Protein 6EK4 (pdb70)

Foldseek 3Di:
DDADDFFLLLQVQLLVLLVVLLVLFDLPPVVLNVLSVQLSVLSVVLNVLLVVLLVQLLVLLVVQVVDPLLVVVVVLVVVLDDDDDVVPRNVVSVVVNVVSLVVNCVSLVVSLVSLLVSLVSLVVSLCSNVVRDNVDCLVVVLVVLVVVLVVLVVLLVVLVVVLVVLVVLLVLLVLLVCLCVVVVQCVVDPFFGDALVVLVPDPDDPVVSCSNSVSNVSLQVSLCVQVVHPDDTDGPVSSVVSSVVSVVVSVVSVVVSVVSVVVNVSSVSSSVSSVSSVSSVVSSVSSSVSSVSSSVNSNCLSVVSVVCSPDDHPSVVVVVSSVVNSVVSVVVVVSVVPHDHD/DDDADDFFCLLQVLLLVLLVVLLVLFDLPDDVLNVLSVQLSVLSVVLNVLVVVLLVQLLVLLVVLPVVVVVLVVVLVSLVVSLVSLLVSLVVLVVSLVRNPVRDNCVPLVVSLVVLVVLLVVLVVVLVVLVVVLVVLVVLLVLLVLLVVVCVVVVQCVVPPWFGDDLVRLVPDPDDDVVSVVNSVSNVSLQVQLCVQVVNPDPTATPVSSVVSSVVSVVVSVVSVVVSVVSVVVSVVSVSSSVSSVSSVSSVVSSVSSSVNSNSSSVRSNVLSVCSVVQSVDDHDDCSNVCSSVVNSVVSVVVVVSVVPHDHD/DDADDFFLLLLVQLLVLLVVLLVLFDQPDPVLNVLSVQLSVLSVVLNVLLLVLLVQLLVLLVVLVVDPLLVVVVCLVVVPCPVSPVVNVVSLVVNVVSLVVSLVSLVVSLVSLVVSLVRNVVRDNPPCLVVSLVVLVVLLVVLVVVLVVLVVVLVVLVVLLVLLVLLVCVCVPVVQPVVPPFFGDDLVRLVVPPVVSVVNNVSNVSLQVVLCVQVPDPDDTDTPVSSVVSSVVSVVVSVVSVVVSVVSVVVSVVSVSSSVSSVSSVSSVVSSVSSSVSSVSSSVNSNVLSVVSVVCSVDDHPSVVNVVSSVVSSVVSVVVVVSVVPHDHD/DDADDFFLLLLVQLLVLLVVLLVQFDLPPVVLNVLSVQLNVLSVVLNVLLVVLLVVLLVLLVVPVPDPLLCVLVVLPVPNVVSVVVNVVSLVVVLVSLVVSLVSLLVSLVVLVVSLCSNVVRDNCPCLVVSLVVLVVLLVVLVVLLVVLVVVLVVLVVLLVLLVLLVVCCVVVVVCVVDPFFRDALVVLVPDPDDPVVSVVNSVSNCSLQVSLCVQVVHDPDTAGPVSSVVSSVVSVVSSVVSVVVSVVSVVVSVVSVSSSVSSVSSVSSVVSSVSNSVNSVSSSVNSNVLSVLSVVCSPDDHDSCSNVVSSVVSSVVSVVVVVSVVPHDHD

Radius of gyration: 46.67 Å; Cα contacts (8 Å, |Δi|>4): 1287; chains: 4; bounding box: 134×136×86 Å

InterPro domains:
  IPR047760 XaxAB toxin subunit B-like [NF033927] (118-343)

Sequence (1317 aa):
VVYPEINVKTLSQAVKNIWRLSHQQKSGIEIIQEKTLRISLYSRDLDEAARASVPQLQTVLRQLPPQDYFLTLTEIDTELEDPELDDETRNTLLEARSEHIRNLKKDVKGVIRSLRKEANLMASRIADVSNVVILERLESSLKEEQERKAEIQADIAQQEKNKAKLVVDRNKIIESQDVIRQYNLADMFKDYIPNISDLDKLDLANPKKELIKQAIKQGVEIAKKILGNISKGLKYIELADARAKLDERINQINKDCDDLKIQLKGVEQRIAGIEDVHQIDKERTTLLLQAAKLEQAWNIFAKQLQNTIDGKIDQQDLTKIIHKQLDFLDDLALQYHSMLLSTVVYPEINVKTLSQAVKNIWRLSHQQKSGIEIIQEKTLRISLYSRDLDEAARASVPQLQTVLRQLPARSEHIRNLKKDVKGVIRSLRKEANLMASRIADVSNVVILERLESSLKEEQERKAEIQADIAQQEKNKAKLVVDRNKIIESQDVIRQYNLADMFKDYIPNISDLDKLDLANPKKELIKQAIKQGVEIAKKILGNISKGLKYIELADARAKLDERINQINKDCDDLKIQLKGVEQRIAGIEDVHQIDKERTTLLLQAAKLEQAWNIFAKQLQNTIDGKIDQQDLTKIIHKQLDFLDDLALQYHSMLLSVVYPEINVKTLSQAVKNIWRLSHQQKSGIEIIQEKTLRISLYSRDLDEAARASVPQLQTVLRQLPPQDYFLTLTEIDTELENTLLEARSEHIRNLKKDVKGVIRSLRKEANLMASRIADVSNVVILERLESSLKEEQERKAEIQADIAQQEKNKAKLVVDRNKIIESQDVIRQYNLADMFKDYIPNISDLDKLNPKKELIKQAIKQGVEIAKKILGNISKGLKYIELADARAKLDERINQINKDCDDLKIQLKGVEQRIAGIEDVHQIDKERTTLLLQAAKLEQAWNIFAKQLQNTIDGKIDQQDLTKIIHKQLDFLDDLALQYHSMLLSVVYPEINVKTLSQAVKNIWRLSHQQKSGIEIIQEKTLRISLYSRDLDEAARASVPQLQTVLRQLPPQDYFLTLTEIDETRNTLLEARSEHIRNLKKDVKGVIRSLRKEANLMASRIADVSNVVILERLESSLKEEQERKAEIQADIAQQEKNKAKLVVDRNKIIESQDVIRQYNLADMFKDYIPNISDLDKLDLANPKKELIKQAIKQGVEIAKKILGNISKGLKYIELADARAKLDERINQINKDCDDLKIQLKGVEQRIAGIEDVHQIDKERTTLLLQAAKLEQAWNIFAKQLQNTIDGKIDQQDLTKIIHKQLDFLDDLALQYHSMLLS

Nearest PDB structures (foldseek):
  6ek4-assembly2_B  TM=1.003E+00  e=2.896E-42  Photorhabdus luminescens
  6ek4-assembly1_A  TM=9.783E-01  e=9.578E-38  Photorhabdus luminescens
  6ek4-assembly4_D  TM=9.928E-01  e=3.539E-37  Photorhabdus luminescens
  6gy7-assembly3_C  TM=8.590E-01  e=8.869E-23  Xenorhabdus nematophila ATCC 19061
  6gy7-assembly1_A  TM=9.211E-01  e=8.627E-22  Xenorhabdus nematophila ATCC 19061

Secondary structure (DSSP, 8-state):
-------HHHHHHHHHHHHHHHHH---S-SHHHHHHHHHHHHHHHHHHHHHHHHHHHHHHHHTSTTSTHHHHHHHHHHHSSSS--TTTTHHHHHHHHHHHHHHHHHHHHHHHHHHHHHHHHHHHHHHHHHT----TTHHHHHHHHHHHHHHHHHHHHHHHHHHHHHHHHHHHHHHHHHHHHHTTHHHHS-SBPPPTTGGGGSS--HHHHHHHHHHHHHHHHHHHHHTT-SSSPPBHHHHHHHHHHHHHHHHHHHHHHHHHHHHHHHHHHHHHHHHHHHHHHHHHHHHHHHHHHHHHHHHHHHHHHHHHHHSS--HHHHHHHHHHHHHHHHHHHHHHHT----/--------HHHHHHHHHHHHHHHHH---S-HHHHHHHHHHHHHHHHHHHHHHHHHHHHHHHHTT---HHHHHHHHHHHHHHHHHHHHHHHHHHHHHHHHHHS---STTTHHHHHHHHHHHHHHHHHHHHHHHHHHHHHHHHHHHHHHHHHHHHTTHHHHS-SBPP-HHHHHSSSS-HHHHHHHHHHHHHHHHHHHHHHT--SSS-BHHHHHHHHHHHHHHHHHHHHHHHHHHHHHHHHHHHHHHHHHHHHHHHHHHHHHHHHHHHHHHHHHHHHHHHHHHHS---SSHHHHHHHHHHHHHHHHHHHHHS----/-------HHHHHHHHHHHHHHHHH---S-HHHHHHHHHHHHHHHHHHHHHHHHHHHHHHHHTSSTTSTHHHHHHHHHHS---HHHHHHHHHHHHHHHHHHHHHHHHHHHHHHHHHHHHHHHS----TTTHHHHHHHHHHHHHHHHHHHHHHHHHHHHHHHHHHHHHHHHHHHHTTHHHHS-SBPPPTTGGG---HHHHHHHHHHHHHHHHHHHHHT-SSSPPBHHHHHHHHHHHHHHHHHHHHHHHHHHHHHHHHHHHHHHHHHHHHHHHHHHHHHHHHHHHHHHHHHHHHHHHHHHHSS--HHHHHHHHHHHHHHHHHHHHHHHT----/-------HHHHHHHHHHHHHHHHH---S-SHHHHHHHHHHHHHHHHHHHHHHHHHHHHHHHTTSTTSGGGTTTTTT----THHHHHHHHHHHHHHHHHHHHHHHHHHHHHHHHHHHHHHHT----TTTHHHHHHHHHHHHHHHHHHHHHHHHHHHHHHHHHHHHHHHHHHHHTTHHHHS-SBPPPHHHHHTSSS-HHHHHHHHHHHHHHHHHHHHHHT--SS--BHHHHHHHHHHHHHHHHHHHHHHHHHHHHHHHHHHHHHHHHHHHHHHHHHHHHHHHHHHHHHHHHHHHHHHHHHHHSPPPHHHHHHHHHHHHHHHHHHHHHHHT----

Structure (mmCIF, N/CA/C/O backbone):
data_6EK4
#
_entry.id   6EK4
#
_cell.length_a   104.590
_cell.length_b   70.180
_cell.length_c   136.890
_cell.angle_alpha   90.00
_cell.angle_beta   108.41
_cell.angle_gamma   90.00
#
_symmetry.space_group_name_H-M   'P 1 21 1'
#
loop_
_entity.id
_entity.type
_entity.pdbx_description
1 polymer PaxB
2 non-polymer 'SODIUM ION'
3 water water
#
loop_
_atom_site.group_PDB
_atom_site.id
_atom_site.type_symbol
_atom_site.label_atom_id
_atom_site.label_alt_id
_atom_site.label_comp_id
_atom_site.label_asym_id
_atom_site.label_entity_id
_atom_site.label_seq_id
_atom_site.pdbx_PDB_ins_code
_atom_site.Cartn_x
_atom_site.Cartn_y
_atom_site.Cartn_z
_atom_site.occupancy
_atom_site.B_iso_or_equiv
_atom_site.auth_seq_id
_atom_site.auth_comp_id
_atom_site.auth_asym_id
_atom_site.auth_atom_id
_atom_site.pdbx_PDB_model_num
ATOM 1 N N . VAL A 1 12 ? 3.396 -61.082 -8.662 1.00 99.36 12 VAL A N 1
ATOM 2 C CA . VAL A 1 12 ? 3.287 -59.832 -9.475 1.00 97.46 12 VAL A CA 1
ATOM 3 C C . VAL A 1 12 ? 2.282 -60.017 -10.611 1.00 96.30 12 VAL A C 1
ATOM 4 O O . VAL A 1 12 ? 2.266 -61.059 -11.269 1.00 96.95 12 VAL A O 1
ATOM 8 N N . VAL A 1 13 ? 1.451 -59.001 -10.834 1.00 94.29 13 VAL A N 1
ATOM 9 C CA . VAL A 1 13 ? 0.472 -59.015 -11.922 1.00 93.03 13 VAL A CA 1
ATOM 10 C C . VAL A 1 13 ? 0.589 -57.730 -12.742 1.00 90.20 13 VAL A C 1
ATOM 11 O O . VAL A 1 13 ? 0.728 -56.641 -12.183 1.00 88.93 13 VAL A O 1
ATOM 15 N N . TYR A 1 14 ? 0.548 -57.869 -14.067 1.00 88.65 14 TYR A N 1
ATOM 16 C CA . TYR A 1 14 ? 0.619 -56.721 -14.967 1.00 86.50 14 TYR A CA 1
ATOM 17 C C . TYR A 1 14 ? -0.774 -56.117 -15.160 1.00 86.80 14 TYR A C 1
ATOM 18 O O . TYR A 1 14 ? -1.766 -56.847 -15.151 1.00 88.34 14 TYR A O 1
ATOM 27 N N . PRO A 1 15 ? -0.857 -54.783 -15.335 1.00 85.59 15 PRO A N 1
ATOM 28 C CA . PRO A 1 15 ? -2.158 -54.154 -15.591 1.00 85.43 15 PRO A CA 1
ATOM 29 C C . PRO A 1 15 ? -2.740 -54.510 -16.960 1.00 85.11 15 PRO A C 1
ATOM 30 O O . PRO A 1 15 ? -1.992 -54.655 -17.926 1.00 84.26 15 PRO A O 1
ATOM 34 N N . GLU A 1 16 ? -4.063 -54.648 -17.034 1.00 85.87 16 GLU A N 1
ATOM 35 C CA . GLU A 1 16 ? -4.750 -54.831 -18.312 1.00 85.68 16 GLU A CA 1
ATOM 36 C C . GLU A 1 16 ? -5.004 -53.453 -18.915 1.00 82.16 16 GLU A C 1
ATOM 37 O O . GLU A 1 16 ? -5.744 -52.650 -18.345 1.00 82.15 16 GLU A O 1
ATOM 43 N N . ILE A 1 17 ? -4.381 -53.185 -20.060 1.00 79.13 17 ILE A N 1
ATOM 44 C CA . ILE A 1 17 ? -4.444 -51.872 -20.698 1.00 76.59 17 ILE A CA 1
ATOM 45 C C . ILE A 1 17 ? -5.134 -51.974 -22.056 1.00 75.78 17 ILE A C 1
ATOM 46 O O . ILE A 1 17 ? -4.798 -52.835 -22.869 1.00 75.45 17 ILE A O 1
ATOM 51 N N . ASN A 1 18 ? -6.104 -51.091 -22.283 1.00 75.01 18 ASN A N 1
ATOM 52 C CA . ASN A 1 18 ? -6.775 -50.969 -23.572 1.00 74.97 18 ASN A CA 1
ATOM 53 C C . ASN A 1 18 ? -6.319 -49.677 -24.251 1.00 73.71 18 ASN A C 1
ATOM 54 O O . ASN A 1 18 ? -6.781 -48.588 -23.907 1.00 73.26 18 ASN A O 1
ATOM 59 N N . VAL A 1 19 ? -5.401 -49.804 -25.206 1.00 73.55 19 VAL A N 1
ATOM 60 C CA . VAL A 1 19 ? -4.862 -48.641 -25.921 1.00 72.87 19 VAL A CA 1
ATOM 61 C C . VAL A 1 19 ? -5.850 -48.032 -26.924 1.00 73.26 19 VAL A C 1
ATOM 62 O O . VAL A 1 19 ? -5.672 -46.890 -27.351 1.00 72.46 19 VAL A O 1
ATOM 66 N N . LYS A 1 20 ? -6.878 -48.794 -27.301 1.00 74.79 20 LYS A N 1
ATOM 67 C CA . LYS A 1 20 ? -7.957 -48.274 -28.147 1.00 75.41 20 LYS A CA 1
ATOM 68 C C . LYS A 1 20 ? -8.788 -47.255 -27.372 1.00 74.78 20 LYS A C 1
ATOM 69 O O . LYS A 1 20 ? -9.098 -46.181 -27.885 1.00 74.69 20 LYS A O 1
ATOM 75 N N . THR A 1 21 ? -9.143 -47.601 -26.137 1.00 74.75 21 THR A N 1
ATOM 76 C CA . THR A 1 21 ? -9.846 -46.683 -25.242 1.00 74.50 21 THR A CA 1
ATOM 77 C C . THR A 1 21 ? -9.014 -45.423 -24.980 1.00 74.16 21 THR A C 1
ATOM 78 O O . THR A 1 21 ? -9.563 -44.326 -24.843 1.00 74.69 21 THR A O 1
ATOM 82 N N . LEU A 1 22 ? -7.694 -45.591 -24.920 1.00 73.96 22 LEU A N 1
ATOM 83 C CA . LEU A 1 22 ? -6.766 -44.476 -24.734 1.00 73.04 22 LEU A CA 1
ATOM 84 C C . LEU A 1 22 ? -6.756 -43.577 -25.970 1.00 72.55 22 LEU A C 1
ATOM 85 O O . LEU A 1 22 ? -6.943 -42.367 -25.861 1.00 72.37 22 LEU A O 1
ATOM 90 N N . SER A 1 23 ? -6.544 -44.181 -27.138 1.00 72.55 23 SER A N 1
ATOM 91 C CA . SER A 1 23 ? -6.416 -43.432 -28.392 1.00 72.53 23 SER A CA 1
ATOM 92 C C . SER A 1 23 ? -7.737 -42.830 -28.875 1.00 72.01 23 SER A C 1
ATOM 93 O O . SER A 1 23 ? -7.748 -41.738 -29.446 1.00 71.62 23 SER A O 1
ATOM 96 N N . GLN A 1 24 ? -8.840 -43.544 -28.657 1.00 71.91 24 GLN A N 1
ATOM 97 C CA . GLN A 1 24 ? -10.165 -43.051 -29.032 1.00 71.83 24 GLN A CA 1
ATOM 98 C C . GLN A 1 24 ? -10.551 -41.831 -28.195 1.00 70.82 24 GLN A C 1
ATOM 99 O O . GLN A 1 24 ? -11.195 -40.911 -28.696 1.00 70.88 24 GLN A O 1
ATOM 105 N N . ALA A 1 25 ? -10.158 -41.833 -26.923 1.00 69.90 25 ALA A N 1
ATOM 106 C CA . ALA A 1 25 ? -10.407 -40.697 -26.037 1.00 69.51 25 ALA A CA 1
ATOM 107 C C . ALA A 1 25 ? -9.629 -39.461 -26.486 1.00 69.70 25 ALA A C 1
ATOM 108 O O . ALA A 1 25 ? -10.141 -38.344 -26.417 1.00 70.34 25 ALA A O 1
ATOM 110 N N . VAL A 1 26 ? -8.396 -39.671 -26.945 1.00 69.66 26 VAL A N 1
ATOM 111 C CA . VAL A 1 26 ? -7.573 -38.593 -27.499 1.00 69.52 26 VAL A CA 1
ATOM 112 C C . VAL A 1 26 ? -8.202 -38.057 -28.789 1.00 69.86 26 VAL A C 1
ATOM 113 O O . VAL A 1 26 ? -8.210 -36.847 -29.026 1.00 70.60 26 VAL A O 1
ATOM 117 N N . LYS A 1 27 ? -8.725 -38.964 -29.612 1.00 70.15 27 LYS A N 1
ATOM 118 C CA . LYS A 1 27 ? -9.434 -38.603 -30.843 1.00 70.59 27 LYS A CA 1
ATOM 119 C C . LYS A 1 27 ? -10.693 -37.781 -30.538 1.00 69.46 27 LYS A C 1
ATOM 120 O O . LYS A 1 27 ? -10.989 -36.808 -31.232 1.00 68.11 27 LYS A O 1
ATOM 126 N N . ASN A 1 28 ? -11.420 -38.177 -29.496 1.00 68.97 28 ASN A N 1
ATOM 127 C CA . ASN A 1 28 ? -12.645 -37.482 -29.092 1.00 68.59 28 ASN A CA 1
ATOM 128 C C . ASN A 1 28 ? -12.382 -36.095 -28.510 1.00 67.67 28 ASN A C 1
ATOM 129 O O . ASN A 1 28 ? -13.195 -35.186 -28.683 1.00 67.77 28 ASN A O 1
ATOM 134 N N . ILE A 1 29 ? -11.257 -35.939 -27.814 1.00 66.67 29 ILE A N 1
ATOM 135 C CA . ILE A 1 29 ? -10.873 -34.641 -27.258 1.00 65.80 29 ILE A CA 1
ATOM 136 C C . ILE A 1 29 ? -10.553 -33.653 -28.381 1.00 65.64 29 ILE A C 1
ATOM 137 O O . ILE A 1 29 ? -10.940 -32.487 -28.310 1.00 65.27 29 ILE A O 1
ATOM 142 N N . TRP A 1 30 ? -9.857 -34.124 -29.415 1.00 65.65 30 TRP A N 1
ATOM 143 C CA . TRP A 1 30 ? -9.561 -33.297 -30.587 1.00 65.45 30 TRP A CA 1
ATOM 144 C C . TRP A 1 30 ? -10.844 -32.816 -31.261 1.00 65.01 30 TRP A C 1
ATOM 145 O O . TRP A 1 30 ? -10.998 -31.628 -31.543 1.00 64.60 30 TRP A O 1
ATOM 156 N N . ARG A 1 31 ? -11.755 -33.750 -31.517 1.00 65.34 31 ARG A N 1
ATOM 157 C CA . ARG A 1 31 ? -13.027 -33.443 -32.169 1.00 66.43 31 ARG A CA 1
ATOM 158 C C . ARG A 1 31 ? -13.853 -32.451 -31.351 1.00 66.34 31 ARG A C 1
ATOM 159 O O . ARG A 1 31 ? -14.388 -31.485 -31.897 1.00 66.52 31 ARG A O 1
ATOM 167 N N . LEU A 1 32 ? -13.948 -32.696 -30.047 1.00 66.36 32 LEU A N 1
ATOM 168 C CA . LEU A 1 32 ? -14.726 -31.841 -29.150 1.00 66.81 32 LEU A CA 1
ATOM 169 C C . LEU A 1 32 ? -14.094 -30.467 -28.944 1.00 67.53 32 LEU A C 1
ATOM 170 O O . LEU A 1 32 ? -14.804 -29.470 -28.859 1.00 68.26 32 LEU A O 1
ATOM 175 N N . SER A 1 33 ? -12.766 -30.413 -28.872 1.00 69.10 33 SER A N 1
ATOM 176 C CA . SER A 1 33 ? -12.060 -29.151 -28.631 1.00 70.38 33 SER A CA 1
ATOM 177 C C . SER A 1 33 ? -12.153 -28.166 -29.798 1.00 72.11 33 SER A C 1
ATOM 178 O O . SER A 1 33 ? -11.878 -26.980 -29.620 1.00 73.87 33 SER A O 1
ATOM 181 N N . HIS A 1 34 ? -12.531 -28.651 -30.980 1.00 73.67 34 HIS A N 1
ATOM 182 C CA . HIS A 1 34 ? -12.632 -27.806 -32.174 1.00 75.67 34 HIS A CA 1
ATOM 183 C C . HIS A 1 34 ? -14.067 -27.420 -32.553 1.00 78.37 34 HIS A C 1
ATOM 184 O O . HIS A 1 34 ? -14.275 -26.389 -33.194 1.00 80.02 34 HIS A O 1
ATOM 191 N N . GLN A 1 35 ? -15.046 -28.238 -32.168 1.00 81.38 35 GLN A N 1
ATOM 192 C CA . GLN A 1 35 ? -16.457 -27.939 -32.446 1.00 84.92 35 GLN A CA 1
ATOM 193 C C . GLN A 1 35 ? -17.127 -27.178 -31.298 1.00 87.18 35 GLN A C 1
ATOM 194 O O . GLN A 1 35 ? -18.092 -26.444 -31.521 1.00 87.70 35 GLN A O 1
ATOM 200 N N . GLN A 1 36 ? -16.620 -27.367 -30.080 1.00 89.59 36 GLN A N 1
ATOM 201 C CA . GLN A 1 36 ? -17.115 -26.660 -28.893 1.00 91.73 36 GLN A CA 1
ATOM 202 C C . GLN A 1 36 ? -17.080 -25.142 -29.086 1.00 94.11 36 GLN A C 1
ATOM 203 O O . GLN A 1 36 ? -16.052 -24.581 -29.477 1.00 94.30 36 GLN A O 1
ATOM 209 N N . LYS A 1 37 ? -18.212 -24.492 -28.815 1.00 95.98 37 LYS A N 1
ATOM 210 C CA . LYS A 1 37 ? -18.336 -23.040 -28.941 1.00 97.74 37 LYS A CA 1
ATOM 211 C C . LYS A 1 37 ? -19.096 -22.452 -27.749 1.00 97.79 37 LYS A C 1
ATOM 212 O O . LYS A 1 37 ? -20.214 -21.951 -27.890 1.00 97.90 37 LYS A O 1
ATOM 218 N N . SER A 1 38 ? -18.472 -22.530 -26.574 1.00 98.07 38 SER A N 1
ATOM 219 C CA . SER A 1 38 ? -19.013 -21.929 -25.352 1.00 98.26 38 SER A CA 1
ATOM 220 C C . SER A 1 38 ? -18.773 -20.416 -25.318 1.00 98.84 38 SER A C 1
ATOM 221 O O . SER A 1 38 ? -19.494 -19.685 -24.638 1.00 98.61 38 SER A O 1
ATOM 224 N N . GLY A 1 39 ? -17.751 -19.959 -26.040 1.00 98.84 39 GLY A N 1
ATOM 225 C CA . GLY A 1 39 ? -17.470 -18.531 -26.182 1.00 99.74 39 GLY A CA 1
ATOM 226 C C . GLY A 1 39 ? -16.822 -17.891 -24.967 1.00 100.40 39 GLY A C 1
ATOM 227 O O . GLY A 1 39 ? -16.977 -16.689 -24.742 1.00 102.26 39 GLY A O 1
ATOM 228 N N . ILE A 1 40 ? -16.093 -18.688 -24.189 1.00 99.41 40 ILE A N 1
ATOM 229 C CA . ILE A 1 40 ? -15.383 -18.190 -23.008 1.00 99.70 40 ILE A CA 1
ATOM 230 C C . ILE A 1 40 ? -13.950 -17.778 -23.374 1.00 99.32 40 ILE A C 1
ATOM 231 O O . ILE A 1 40 ? -13.381 -16.889 -22.741 1.00 101.43 40 ILE A O 1
ATOM 236 N N . GLU A 1 41 ? -13.382 -18.437 -24.388 1.00 96.62 41 GLU A N 1
ATOM 237 C CA . GLU A 1 41 ? -12.095 -18.063 -25.008 1.00 95.97 41 GLU A CA 1
ATOM 238 C C . GLU A 1 41 ? -10.876 -18.639 -24.282 1.00 93.78 41 GLU A C 1
ATOM 239 O O . GLU A 1 41 ? -10.060 -19.329 -24.899 1.00 92.77 41 GLU A O 1
ATOM 245 N N . ILE A 1 42 ? -10.737 -18.345 -22.991 1.00 91.84 42 ILE A N 1
ATOM 246 C CA . ILE A 1 42 ? -9.678 -18.959 -22.182 1.00 89.83 42 ILE A CA 1
ATOM 247 C C . ILE A 1 42 ? -9.916 -20.467 -22.065 1.00 87.22 42 ILE A C 1
ATOM 248 O O . ILE A 1 42 ? -8.966 -21.249 -22.069 1.00 86.59 42 ILE A O 1
ATOM 253 N N . ILE A 1 43 ? -11.185 -20.863 -21.975 1.00 84.97 43 ILE A N 1
ATOM 254 C CA . ILE A 1 43 ? -11.564 -22.275 -21.996 1.00 83.17 43 ILE A CA 1
ATOM 255 C C . ILE A 1 43 ? -11.262 -22.868 -23.371 1.00 81.14 43 ILE A C 1
ATOM 256 O O . ILE A 1 43 ? -10.775 -23.994 -23.475 1.00 80.81 43 ILE A O 1
ATOM 261 N N . GLN A 1 44 ? -11.552 -22.099 -24.419 1.00 79.90 44 GLN A N 1
ATOM 262 C CA . GLN A 1 44 ? -11.270 -22.515 -25.793 1.00 78.00 44 GLN A CA 1
ATOM 263 C C . GLN A 1 44 ? -9.778 -22.779 -26.002 1.00 75.64 44 GLN A C 1
ATOM 264 O O . GLN A 1 44 ? -9.405 -23.723 -26.693 1.00 74.12 44 GLN A O 1
ATOM 270 N N . GLU A 1 45 ? -8.935 -21.943 -25.400 1.00 74.55 45 GLU A N 1
ATOM 271 C CA . GLU A 1 45 ? -7.486 -22.110 -25.488 1.00 73.64 45 GLU A CA 1
ATOM 272 C C . GLU A 1 45 ? -7.009 -23.289 -24.640 1.00 72.96 45 GLU A C 1
ATOM 273 O O . GLU A 1 45 ? -6.175 -24.077 -25.085 1.00 72.87 45 GLU A O 1
ATOM 279 N N . LYS A 1 46 ? -7.534 -23.401 -23.422 1.00 72.14 46 LYS A N 1
ATOM 280 C CA . LYS A 1 46 ? -7.158 -24.489 -22.515 1.00 70.93 46 LYS A CA 1
ATOM 281 C C . LYS A 1 46 ? -7.539 -25.863 -23.068 1.00 69.39 46 LYS A C 1
ATOM 282 O O . LYS A 1 46 ? -6.798 -26.828 -22.890 1.00 69.75 46 LYS A O 1
ATOM 288 N N . THR A 1 47 ? -8.691 -25.951 -23.730 1.00 67.85 47 THR A N 1
ATOM 289 C CA . THR A 1 47 ? -9.124 -27.205 -24.350 1.00 66.49 47 THR A CA 1
ATOM 290 C C . THR A 1 47 ? -8.196 -27.612 -25.494 1.00 66.15 47 THR A C 1
ATOM 291 O O . THR A 1 47 ? -7.951 -28.800 -25.706 1.00 65.98 47 THR A O 1
ATOM 295 N N . LEU A 1 48 ? -7.681 -26.625 -26.224 1.00 66.38 48 LEU A N 1
ATOM 296 C CA . LEU A 1 48 ? -6.700 -26.882 -27.279 1.00 66.44 48 LEU A CA 1
ATOM 297 C C . LEU A 1 48 ? -5.361 -27.352 -26.702 1.00 66.56 48 LEU A C 1
ATOM 298 O O . LEU A 1 48 ? -4.657 -28.133 -27.339 1.00 66.64 48 LEU A O 1
ATOM 303 N N . ARG A 1 49 ? -5.014 -26.878 -25.505 1.00 66.53 49 ARG A N 1
ATOM 304 C CA . ARG A 1 49 ? -3.820 -27.360 -24.806 1.00 66.54 49 ARG A CA 1
ATOM 305 C C . ARG A 1 49 ? -3.972 -28.827 -24.417 1.00 65.15 49 ARG A C 1
ATOM 306 O O . ARG A 1 49 ? -3.023 -29.604 -24.528 1.00 63.98 49 ARG A O 1
ATOM 314 N N . ILE A 1 50 ? -5.166 -29.195 -23.957 1.00 64.67 50 ILE A N 1
ATOM 315 C CA . ILE A 1 50 ? -5.445 -30.568 -23.534 1.00 64.44 50 ILE A CA 1
ATOM 316 C C . ILE A 1 50 ? -5.391 -31.525 -24.725 1.00 63.93 50 ILE A C 1
ATOM 317 O O . ILE A 1 50 ? -4.816 -32.607 -24.620 1.00 63.47 50 ILE A O 1
ATOM 322 N N . SER A 1 51 ? -5.974 -31.123 -25.853 1.00 64.22 51 SER A N 1
ATOM 323 C CA . SER A 1 51 ? -5.951 -31.951 -27.064 1.00 64.52 51 SER A CA 1
ATOM 324 C C . SER A 1 51 ? -4.533 -32.109 -27.617 1.00 64.56 51 SER A C 1
ATOM 325 O O . SER A 1 51 ? -4.172 -33.180 -28.103 1.00 64.37 51 SER A O 1
ATOM 328 N N . LEU A 1 52 ? -3.741 -31.041 -27.532 1.00 64.88 52 LEU A N 1
ATOM 329 C CA . LEU A 1 52 ? -2.367 -31.045 -28.037 1.00 65.36 52 LEU A CA 1
ATOM 330 C C . LEU A 1 52 ? -1.470 -31.962 -27.201 1.00 64.81 52 LEU A C 1
ATOM 331 O O . LEU A 1 52 ? -0.715 -32.769 -27.747 1.00 63.93 52 LEU A O 1
ATOM 336 N N . TYR A 1 53 ? -1.558 -31.830 -25.879 1.00 64.56 53 TYR A N 1
ATOM 337 C CA . TYR A 1 53 ? -0.817 -32.700 -24.963 1.00 64.14 53 TYR A CA 1
ATOM 338 C C . TYR A 1 53 ? -1.373 -34.129 -24.952 1.00 63.90 53 TYR A C 1
ATOM 339 O O . TYR A 1 53 ? -0.625 -35.082 -24.733 1.00 63.78 53 TYR A O 1
ATOM 348 N N . SER A 1 54 ? -2.679 -34.276 -25.175 1.00 64.14 54 SER A N 1
ATOM 349 C CA . SER A 1 54 ? -3.298 -35.603 -25.297 1.00 64.17 54 SER A CA 1
ATOM 350 C C . SER A 1 54 ? -2.713 -36.377 -26.472 1.00 63.94 54 SER A C 1
ATOM 351 O O . SER A 1 54 ? -2.435 -37.570 -26.362 1.00 63.69 54 SER A O 1
ATOM 354 N N . ARG A 1 55 ? -2.532 -35.687 -27.593 1.00 64.82 55 ARG A N 1
ATOM 355 C CA . ARG A 1 55 ? -1.944 -36.284 -28.785 1.00 66.09 55 ARG A CA 1
ATOM 356 C C . ARG A 1 55 ? -0.468 -36.622 -28.564 1.00 65.70 55 ARG A C 1
ATOM 357 O O . ARG A 1 55 ? 0.014 -37.640 -29.058 1.00 65.38 55 ARG A O 1
ATOM 365 N N . ASP A 1 56 ? 0.239 -35.770 -27.822 1.00 65.30 56 ASP A N 1
ATOM 366 C CA . ASP A 1 56 ? 1.629 -36.041 -27.443 1.00 65.40 56 ASP A CA 1
ATOM 367 C C . ASP A 1 56 ? 1.740 -37.279 -26.554 1.00 65.19 56 ASP A C 1
ATOM 368 O O . ASP A 1 56 ? 2.681 -38.062 -26.690 1.00 66.04 56 ASP A O 1
ATOM 373 N N . LEU A 1 57 ? 0.789 -37.439 -25.635 1.00 64.82 57 LEU A N 1
ATOM 374 C CA . LEU A 1 57 ? 0.743 -38.613 -24.760 1.00 64.29 57 LEU A CA 1
ATOM 375 C C . LEU A 1 57 ? 0.490 -39.874 -25.582 1.00 64.05 57 LEU A C 1
ATOM 376 O O . LEU A 1 57 ? 1.128 -40.904 -25.362 1.00 63.90 57 LEU A O 1
ATOM 381 N N . ASP A 1 58 ? -0.441 -39.779 -26.528 1.00 63.88 58 ASP A N 1
ATOM 382 C CA . ASP A 1 58 ? -0.755 -40.887 -27.430 1.00 64.06 58 ASP A CA 1
ATOM 383 C C . ASP A 1 58 ? 0.463 -41.286 -28.265 1.00 63.75 58 ASP A C 1
ATOM 384 O O . ASP A 1 58 ? 0.718 -42.474 -28.464 1.00 63.08 58 ASP A O 1
ATOM 389 N N . GLU A 1 59 ? 1.202 -40.288 -28.747 1.00 64.11 59 GLU A N 1
ATOM 390 C CA . GLU A 1 59 ? 2.441 -40.513 -29.501 1.00 64.92 59 GLU A CA 1
ATOM 391 C C . GLU A 1 59 ? 3.478 -41.257 -28.662 1.00 64.32 59 GLU A C 1
ATOM 392 O O . GLU A 1 59 ? 4.145 -42.167 -29.154 1.00 63.70 59 GLU A O 1
ATOM 398 N N . ALA A 1 60 ? 3.607 -40.858 -27.399 1.00 63.80 60 ALA A N 1
ATOM 399 C CA . ALA A 1 60 ? 4.540 -41.495 -26.473 1.00 63.59 60 ALA A CA 1
ATOM 400 C C . ALA A 1 60 ? 4.148 -42.945 -26.203 1.00 63.89 60 ALA A C 1
ATOM 401 O O . ALA A 1 60 ? 5.008 -43.826 -26.142 1.00 64.59 60 ALA A O 1
ATOM 403 N N . ALA A 1 61 ? 2.848 -43.185 -26.046 1.00 63.89 61 ALA A N 1
ATOM 404 C CA . ALA A 1 61 ? 2.329 -44.532 -25.813 1.00 63.78 61 ALA A CA 1
ATOM 405 C C . ALA A 1 61 ? 2.579 -45.449 -27.012 1.00 64.22 61 ALA A C 1
ATOM 406 O O . ALA A 1 61 ? 2.985 -46.599 -26.840 1.00 64.13 61 ALA A O 1
ATOM 408 N N . ARG A 1 62 ? 2.339 -44.933 -28.217 1.00 64.51 62 ARG A N 1
ATOM 409 C CA . ARG A 1 62 ? 2.550 -45.702 -29.450 1.00 65.41 62 ARG A CA 1
ATOM 410 C C . ARG A 1 62 ? 4.023 -46.038 -29.698 1.00 65.31 62 ARG A C 1
ATOM 411 O O . ARG A 1 62 ? 4.335 -47.117 -30.197 1.00 65.42 62 ARG A O 1
ATOM 419 N N . ALA A 1 63 ? 4.914 -45.111 -29.356 1.00 64.79 63 ALA A N 1
ATOM 420 C CA . ALA A 1 63 ? 6.348 -45.278 -29.597 1.00 64.82 63 ALA A CA 1
ATOM 421 C C . ALA A 1 63 ? 7.016 -46.166 -28.552 1.00 65.15 63 ALA A C 1
ATOM 422 O O . ALA A 1 63 ? 8.019 -46.819 -28.843 1.00 65.16 63 ALA A O 1
ATOM 424 N N . SER A 1 64 ? 6.465 -46.184 -27.340 1.00 65.44 64 SER A N 1
ATOM 425 C CA . SER A 1 64 ? 7.038 -46.959 -26.239 1.00 65.22 64 SER A CA 1
ATOM 426 C C . SER A 1 64 ? 7.048 -48.461 -26.517 1.00 65.60 64 SER A C 1
ATOM 427 O O . SER A 1 64 ? 7.991 -49.155 -26.141 1.00 66.24 64 SER A O 1
ATOM 430 N N . VAL A 1 65 ? 6.001 -48.954 -27.175 1.00 66.03 65 VAL A N 1
ATOM 431 C CA . VAL A 1 65 ? 5.848 -50.392 -27.421 1.00 66.74 65 VAL A CA 1
ATOM 432 C C . VAL A 1 65 ? 6.969 -50.965 -28.310 1.00 66.87 65 VAL A C 1
ATOM 433 O O . VAL A 1 65 ? 7.661 -51.891 -27.888 1.00 66.29 65 VAL A O 1
ATOM 437 N N . PRO A 1 66 ? 7.161 -50.417 -29.529 1.00 67.29 66 PRO A N 1
ATOM 438 C CA . PRO A 1 66 ? 8.255 -50.908 -30.376 1.00 68.10 66 PRO A CA 1
ATOM 439 C C . PRO A 1 66 ? 9.651 -50.545 -29.863 1.00 68.34 66 PRO A C 1
ATOM 440 O O . PRO A 1 66 ? 10.625 -51.203 -30.231 1.00 68.79 66 PRO A O 1
ATOM 444 N N . GLN A 1 67 ? 9.744 -49.508 -29.033 1.00 68.70 67 GLN A N 1
ATOM 445 C CA . GLN A 1 67 ? 11.012 -49.119 -28.415 1.00 69.79 67 GLN A CA 1
ATOM 446 C C . GLN A 1 67 ? 11.451 -50.155 -27.382 1.00 70.35 67 GLN A C 1
ATOM 447 O O . GLN A 1 67 ? 12.587 -50.629 -27.415 1.00 70.56 67 GLN A O 1
ATOM 453 N N . LEU A 1 68 ? 10.545 -50.495 -26.467 1.00 70.81 68 LEU A N 1
ATOM 454 C CA . LEU A 1 68 ? 10.835 -51.469 -25.413 1.00 71.12 68 LEU A CA 1
ATOM 455 C C . LEU A 1 68 ? 10.962 -52.894 -25.954 1.00 72.61 68 LEU A C 1
ATOM 456 O O . LEU A 1 68 ? 11.718 -53.697 -25.406 1.00 73.24 68 LEU A O 1
ATOM 461 N N . GLN A 1 69 ? 10.224 -53.207 -27.018 1.00 73.65 69 GLN A N 1
ATOM 462 C CA . GLN A 1 69 ? 10.365 -54.500 -27.688 1.00 75.23 69 GLN A CA 1
ATOM 463 C C . GLN A 1 69 ? 11.783 -54.673 -28.224 1.00 75.99 69 GLN A C 1
ATOM 464 O O . GLN A 1 69 ? 12.406 -55.708 -28.006 1.00 76.72 69 GLN A O 1
ATOM 470 N N . THR A 1 70 ? 12.290 -53.650 -28.909 1.00 76.39 70 THR A N 1
ATOM 471 C CA . THR A 1 70 ? 13.657 -53.668 -29.433 1.00 77.32 70 THR A CA 1
ATOM 472 C C . THR A 1 70 ? 14.685 -53.913 -28.328 1.00 77.21 70 THR A C 1
ATOM 473 O O . THR A 1 70 ? 15.595 -54.722 -28.494 1.00 77.29 70 THR A O 1
ATOM 477 N N . VAL A 1 71 ? 14.525 -53.219 -27.204 1.00 77.31 71 VAL A N 1
ATOM 478 C CA . VAL A 1 71 ? 15.467 -53.314 -26.086 1.00 77.81 71 VAL A CA 1
ATOM 479 C C . VAL A 1 71 ? 15.449 -54.706 -25.443 1.00 78.89 71 VAL A C 1
ATOM 480 O O . VAL A 1 71 ? 16.504 -55.308 -25.232 1.00 79.74 71 VAL A O 1
ATOM 484 N N . LEU A 1 72 ? 14.255 -55.210 -25.138 1.00 80.00 72 LEU A N 1
ATOM 485 C CA . LEU A 1 72 ? 14.107 -56.526 -24.502 1.00 81.34 72 LEU A CA 1
ATOM 486 C C . LEU A 1 72 ? 14.519 -57.686 -25.411 1.00 82.90 72 LEU A C 1
ATOM 487 O O . LEU A 1 72 ? 14.986 -58.713 -24.923 1.00 84.20 72 LEU A O 1
ATOM 492 N N . ARG A 1 73 ? 14.350 -57.521 -26.721 1.00 84.68 73 ARG A N 1
ATOM 493 C CA . ARG A 1 73 ? 14.699 -58.571 -27.687 1.00 86.35 73 ARG A CA 1
ATOM 494 C C . ARG A 1 73 ? 16.210 -58.752 -27.885 1.00 86.64 73 ARG A C 1
ATOM 495 O O . ARG A 1 73 ? 16.637 -59.759 -28.449 1.00 87.83 73 ARG A O 1
ATOM 503 N N . GLN A 1 74 ? 17.009 -57.788 -27.432 1.00 86.41 74 GLN A N 1
ATOM 504 C CA . GLN A 1 74 ? 18.468 -57.880 -27.546 1.00 87.51 74 GLN A CA 1
ATOM 505 C C . GLN A 1 74 ? 19.099 -58.840 -26.530 1.00 88.68 74 GLN A C 1
ATOM 506 O O . GLN A 1 74 ? 20.210 -59.326 -26.749 1.00 89.60 74 GLN A O 1
ATOM 512 N N . LEU A 1 75 ? 18.396 -59.115 -25.432 1.00 89.09 75 LEU A N 1
ATOM 513 C CA . LEU A 1 75 ? 18.937 -59.959 -24.356 1.00 89.39 75 LEU A CA 1
ATOM 514 C C . LEU A 1 75 ? 18.943 -61.470 -24.664 1.00 91.00 75 LEU A C 1
ATOM 515 O O . LEU A 1 75 ? 19.995 -62.102 -24.564 1.00 90.56 75 LEU A O 1
ATOM 520 N N . PRO A 1 76 ? 17.782 -62.052 -25.038 1.00 92.84 76 PRO A N 1
ATOM 521 C CA . PRO A 1 76 ? 17.711 -63.503 -25.298 1.00 94.21 76 PRO A CA 1
ATOM 522 C C . PRO A 1 76 ? 18.789 -64.101 -26.224 1.00 95.51 76 PRO A C 1
ATOM 523 O O . PRO A 1 76 ? 19.321 -65.167 -25.909 1.00 96.33 76 PRO A O 1
ATOM 527 N N . PRO A 1 77 ? 19.117 -63.433 -27.351 1.00 96.34 77 PRO A N 1
ATOM 528 C CA . PRO A 1 77 ? 20.128 -64.024 -28.243 1.00 97.55 77 PRO A CA 1
ATOM 529 C C . PRO A 1 77 ? 21.580 -63.988 -27.737 1.00 98.06 77 PRO A C 1
ATOM 530 O O . PRO A 1 77 ? 22.474 -64.466 -28.440 1.00 99.14 77 PRO A O 1
ATOM 534 N N . GLN A 1 78 ? 21.816 -63.437 -26.546 1.00 97.84 78 GLN A N 1
ATOM 535 C CA . GLN A 1 78 ? 23.161 -63.403 -25.964 1.00 97.82 78 GLN A CA 1
ATOM 536 C C . GLN A 1 78 ? 23.634 -64.812 -25.595 1.00 99.24 78 GLN A C 1
ATOM 537 O O . GLN A 1 78 ? 22.824 -65.691 -25.291 1.00 99.39 78 GLN A O 1
ATOM 543 N N . ASP A 1 79 ? 24.950 -65.013 -25.623 1.00 100.04 79 ASP A N 1
ATOM 544 C CA . ASP A 1 79 ? 25.545 -66.333 -25.390 1.00 100.95 79 ASP A CA 1
ATOM 545 C C . ASP A 1 79 ? 25.435 -66.810 -23.941 1.00 101.10 79 ASP A C 1
ATOM 546 O O . ASP A 1 79 ? 25.311 -68.012 -23.693 1.00 102.56 79 ASP A O 1
ATOM 551 N N . TYR A 1 80 ? 25.482 -65.879 -22.990 1.00 100.19 80 TYR A N 1
ATOM 552 C CA . TYR A 1 80 ? 25.540 -66.244 -21.568 1.00 100.18 80 TYR A CA 1
ATOM 553 C C . TYR A 1 80 ? 24.291 -66.954 -21.030 1.00 100.94 80 TYR A C 1
ATOM 554 O O . TYR A 1 80 ? 24.387 -67.692 -20.053 1.00 101.46 80 TYR A O 1
ATOM 563 N N . PHE A 1 81 ? 23.137 -66.751 -21.662 1.00 101.34 81 PHE A N 1
ATOM 564 C CA . PHE A 1 81 ? 21.903 -67.422 -21.228 1.00 102.15 81 PHE A CA 1
ATOM 565 C C . PHE A 1 81 ? 22.003 -68.947 -21.298 1.00 104.10 81 PHE A C 1
ATOM 566 O O . PHE A 1 81 ? 21.576 -69.642 -20.374 1.00 104.23 81 PHE A O 1
ATOM 574 N N . LEU A 1 82 ? 22.572 -69.457 -22.387 1.00 106.14 82 LEU A N 1
ATOM 575 C CA . LEU A 1 82 ? 22.692 -70.902 -22.593 1.00 108.57 82 LEU A CA 1
ATOM 576 C C . LEU A 1 82 ? 23.928 -71.457 -21.883 1.00 108.64 82 LEU A C 1
ATOM 577 O O . LEU A 1 82 ? 23.854 -72.495 -21.224 1.00 109.10 82 LEU A O 1
ATOM 582 N N . THR A 1 83 ? 25.057 -70.765 -22.015 1.00 107.81 83 THR A N 1
ATOM 583 C CA . THR A 1 83 ? 26.329 -71.259 -21.479 1.00 108.34 83 THR A CA 1
ATOM 584 C C . THR A 1 83 ? 26.418 -71.230 -19.948 1.00 107.36 83 THR A C 1
ATOM 585 O O . THR A 1 83 ? 27.214 -71.970 -19.370 1.00 107.95 83 THR A O 1
ATOM 589 N N . LEU A 1 84 ? 25.617 -70.389 -19.294 1.00 106.07 84 LEU A N 1
ATOM 590 C CA . LEU A 1 84 ? 25.566 -70.373 -17.825 1.00 106.11 84 LEU A CA 1
ATOM 591 C C . LEU A 1 84 ? 24.885 -71.627 -17.278 1.00 108.63 84 LEU A C 1
ATOM 592 O O . LEU A 1 84 ? 25.307 -72.163 -16.252 1.00 109.90 84 LEU A O 1
ATOM 597 N N . THR A 1 85 ? 23.831 -72.086 -17.954 1.00 110.25 85 THR A N 1
ATOM 598 C CA . THR A 1 85 ? 23.201 -73.368 -17.624 1.00 112.60 85 THR A CA 1
ATOM 599 C C . THR A 1 85 ? 24.171 -74.526 -17.866 1.00 114.05 85 THR A C 1
ATOM 600 O O . THR A 1 85 ? 24.225 -75.469 -17.077 1.00 115.72 85 THR A O 1
ATOM 604 N N . GLU A 1 86 ? 24.936 -74.444 -18.953 1.00 114.12 86 GLU A N 1
ATOM 605 C CA . GLU A 1 86 ? 25.946 -75.456 -19.272 1.00 115.06 86 GLU A CA 1
ATOM 606 C C . GLU A 1 86 ? 27.119 -75.432 -18.286 1.00 113.64 86 GLU A C 1
ATOM 607 O O . GLU A 1 86 ? 27.707 -76.476 -17.998 1.00 115.09 86 GLU A O 1
ATOM 613 N N . ILE A 1 87 ? 27.458 -74.247 -17.778 1.00 110.89 87 ILE A N 1
ATOM 614 C CA . ILE A 1 87 ? 28.488 -74.116 -16.743 1.00 109.53 87 ILE A CA 1
ATOM 615 C C . ILE A 1 87 ? 27.999 -74.727 -15.431 1.00 110.49 87 ILE A C 1
ATOM 616 O O . ILE A 1 87 ? 28.662 -75.593 -14.865 1.00 112.05 87 ILE A O 1
ATOM 621 N N . ASP A 1 88 ? 26.835 -74.279 -14.966 1.00 110.58 88 ASP A N 1
ATOM 622 C CA . ASP A 1 88 ? 26.290 -74.708 -13.673 1.00 111.25 88 ASP A CA 1
ATOM 623 C C . ASP A 1 88 ? 25.969 -76.203 -13.610 1.00 113.15 88 ASP A C 1
ATOM 624 O O . ASP A 1 88 ? 26.071 -76.810 -12.544 1.00 114.66 88 ASP A O 1
ATOM 629 N N . THR A 1 89 ? 25.581 -76.790 -14.741 1.00 114.13 89 THR A N 1
ATOM 630 C CA . THR A 1 89 ? 25.310 -78.229 -14.811 1.00 116.59 89 THR A CA 1
ATOM 631 C C . THR A 1 89 ? 26.603 -79.047 -14.775 1.00 117.80 89 THR A C 1
ATOM 632 O O . THR A 1 89 ? 26.646 -80.119 -14.168 1.00 119.03 89 THR A O 1
ATOM 636 N N . GLU A 1 90 ? 27.650 -78.535 -15.422 1.00 117.75 90 GLU A N 1
ATOM 637 C CA . GLU A 1 90 ? 28.968 -79.180 -15.409 1.00 118.31 90 GLU A CA 1
ATOM 638 C C . GLU A 1 90 ? 29.755 -78.852 -14.133 1.00 118.00 90 GLU A C 1
ATOM 639 O O . GLU A 1 90 ? 30.807 -79.440 -13.882 1.00 118.49 90 GLU A O 1
ATOM 645 N N . LEU A 1 91 ? 29.239 -77.921 -13.331 1.00 117.90 91 LEU A N 1
ATOM 646 C CA . LEU A 1 91 ? 29.872 -77.513 -12.077 1.00 118.36 91 LEU A CA 1
ATOM 647 C C . LEU A 1 91 ? 29.298 -78.316 -10.902 1.00 121.20 91 LEU A C 1
ATOM 648 O O . LEU A 1 91 ? 28.950 -77.749 -9.864 1.00 121.63 91 LEU A O 1
ATOM 653 N N . GLU A 1 92 ? 29.212 -79.637 -11.069 1.00 124.42 92 GLU A N 1
ATOM 654 C CA . GLU A 1 92 ? 28.542 -80.510 -10.101 1.00 127.89 92 GLU A CA 1
ATOM 655 C C . GLU A 1 92 ? 29.406 -81.708 -9.697 1.00 130.10 92 GLU A C 1
ATOM 656 O O . GLU A 1 92 ? 29.718 -81.884 -8.518 1.00 131.04 92 GLU A O 1
ATOM 662 N N . ASP A 1 93 ? 29.783 -82.526 -10.680 1.00 132.05 93 ASP A N 1
ATOM 663 C CA . ASP A 1 93 ? 30.539 -83.765 -10.436 1.00 134.63 93 ASP A CA 1
ATOM 664 C C . ASP A 1 93 ? 31.942 -83.508 -9.870 1.00 135.09 93 ASP A C 1
ATOM 665 O O . ASP A 1 93 ? 32.445 -82.385 -9.952 1.00 135.04 93 ASP A O 1
ATOM 670 N N . PRO A 1 94 ? 32.576 -84.546 -9.280 1.00 136.96 94 PRO A N 1
ATOM 671 C CA . PRO A 1 94 ? 33.958 -84.400 -8.808 1.00 136.46 94 PRO A CA 1
ATOM 672 C C . PRO A 1 94 ? 34.926 -84.041 -9.939 1.00 135.81 94 PRO A C 1
ATOM 673 O O . PRO A 1 94 ? 35.202 -84.871 -10.808 1.00 136.10 94 PRO A O 1
ATOM 677 N N . GLU A 1 95 ? 35.428 -82.807 -9.912 1.00 135.37 95 GLU A N 1
ATOM 678 C CA . GLU A 1 95 ? 36.241 -82.255 -10.997 1.00 134.69 95 GLU A CA 1
ATOM 679 C C . GLU A 1 95 ? 37.600 -81.761 -10.510 1.00 134.34 95 GLU A C 1
ATOM 680 O O . GLU A 1 95 ? 37.887 -81.768 -9.311 1.00 134.35 95 GLU A O 1
ATOM 686 N N . LEU A 1 96 ? 38.431 -81.338 -11.461 1.00 134.19 96 LEU A N 1
ATOM 687 C CA . LEU A 1 96 ? 39.710 -80.698 -11.165 1.00 133.76 96 LEU A CA 1
ATOM 688 C C . LEU A 1 96 ? 39.437 -79.379 -10.444 1.00 133.77 96 LEU A C 1
ATOM 689 O O . LEU A 1 96 ? 38.876 -78.452 -11.030 1.00 133.45 96 LEU A O 1
ATOM 694 N N . ASP A 1 97 ? 39.834 -79.305 -9.176 1.00 135.22 97 ASP A N 1
ATOM 695 C CA . ASP A 1 97 ? 39.459 -78.183 -8.306 1.00 136.25 97 ASP A CA 1
ATOM 696 C C . ASP A 1 97 ? 40.063 -76.834 -8.714 1.00 135.66 97 ASP A C 1
ATOM 697 O O . ASP A 1 97 ? 39.525 -75.787 -8.351 1.00 137.07 97 ASP A O 1
ATOM 702 N N . ASP A 1 98 ? 41.168 -76.856 -9.458 1.00 134.54 98 ASP A N 1
ATOM 703 C CA . ASP A 1 98 ? 41.816 -75.625 -9.916 1.00 133.75 98 ASP A CA 1
ATOM 704 C C . ASP A 1 98 ? 41.670 -75.430 -11.426 1.00 133.75 98 ASP A C 1
ATOM 705 O O . ASP A 1 98 ? 41.227 -74.373 -11.879 1.00 132.36 98 ASP A O 1
ATOM 710 N N . GLU A 1 99 ? 42.048 -76.447 -12.196 1.00 134.45 99 GLU A N 1
ATOM 711 C CA . GLU A 1 99 ? 42.021 -76.365 -13.660 1.00 134.33 99 GLU A CA 1
ATOM 712 C C . GLU A 1 99 ? 40.617 -76.118 -14.216 1.00 132.88 99 GLU A C 1
ATOM 713 O O . GLU A 1 99 ? 40.443 -75.301 -15.121 1.00 132.25 99 GLU A O 1
ATOM 719 N N . THR A 1 100 ? 39.626 -76.821 -13.671 1.00 131.90 100 THR A N 1
ATOM 720 C CA . THR A 1 100 ? 38.255 -76.754 -14.177 1.00 131.53 100 THR A CA 1
ATOM 721 C C . THR A 1 100 ? 37.356 -75.873 -13.308 1.00 130.86 100 THR A C 1
ATOM 722 O O . THR A 1 100 ? 36.719 -74.947 -13.811 1.00 129.85 100 THR A O 1
ATOM 726 N N . ARG A 1 101 ? 37.313 -76.160 -12.009 1.00 130.19 101 ARG A N 1
ATOM 727 C CA . ARG A 1 101 ? 36.345 -75.523 -11.111 1.00 128.51 101 ARG A CA 1
ATOM 728 C C . ARG A 1 101 ? 36.619 -74.030 -10.911 1.00 126.61 101 ARG A C 1
ATOM 729 O O . ARG A 1 101 ? 35.704 -73.213 -11.023 1.00 127.08 101 ARG A O 1
ATOM 737 N N . ASN A 1 102 ? 37.871 -73.678 -10.626 1.00 124.17 102 ASN A N 1
ATOM 738 C CA . ASN A 1 102 ? 38.253 -72.274 -10.433 1.00 121.76 102 ASN A CA 1
ATOM 739 C C . ASN A 1 102 ? 38.116 -71.451 -11.717 1.00 118.54 102 ASN A C 1
ATOM 740 O O . ASN A 1 102 ? 37.715 -70.286 -11.672 1.00 117.21 102 ASN A O 1
ATOM 745 N N . THR A 1 103 ? 38.448 -72.062 -12.851 1.00 116.15 103 THR A N 1
ATOM 746 C CA . THR A 1 103 ? 38.390 -71.384 -14.147 1.00 114.00 103 THR A CA 1
ATOM 747 C C . THR A 1 103 ? 36.945 -71.149 -14.594 1.00 112.50 103 THR A C 1
ATOM 748 O O . THR A 1 103 ? 36.613 -70.066 -15.078 1.00 111.29 103 THR A O 1
ATOM 752 N N . LEU A 1 104 ? 36.096 -72.162 -14.430 1.00 111.76 104 LEU A N 1
ATOM 753 C CA . LEU A 1 104 ? 34.678 -72.060 -14.798 1.00 110.33 104 LEU A CA 1
ATOM 754 C C . LEU A 1 104 ? 33.928 -71.025 -13.954 1.00 108.74 104 LEU A C 1
ATOM 755 O O . LEU A 1 104 ? 33.010 -70.371 -14.451 1.00 108.32 104 LEU A O 1
ATOM 760 N N . LEU A 1 105 ? 34.311 -70.889 -12.685 1.00 107.26 105 LEU A N 1
ATOM 761 C CA . LEU A 1 105 ? 33.748 -69.847 -11.818 1.00 106.10 105 LEU A CA 1
ATOM 762 C C . LEU A 1 105 ? 34.081 -68.450 -12.342 1.00 104.51 105 LEU A C 1
ATOM 763 O O . LEU A 1 105 ? 33.224 -67.565 -12.347 1.00 105.67 105 LEU A O 1
ATOM 768 N N . GLU A 1 106 ? 35.324 -68.263 -12.781 1.00 102.43 106 GLU A N 1
ATOM 769 C CA . GLU A 1 106 ? 35.770 -66.976 -13.317 1.00 101.38 106 GLU A CA 1
ATOM 770 C C . GLU A 1 106 ? 35.128 -66.671 -14.675 1.00 99.23 106 GLU A C 1
ATOM 771 O O . GLU A 1 106 ? 34.980 -65.505 -15.049 1.00 98.54 106 GLU A O 1
ATOM 777 N N . ALA A 1 107 ? 34.751 -67.720 -15.403 1.00 97.58 107 ALA A N 1
ATOM 778 C CA . ALA A 1 107 ? 34.035 -67.575 -16.670 1.00 96.02 107 ALA A CA 1
ATOM 779 C C . ALA A 1 107 ? 32.583 -67.159 -16.447 1.00 95.16 107 ALA A C 1
ATOM 780 O O . ALA A 1 107 ? 32.053 -66.336 -17.194 1.00 93.94 107 ALA A O 1
ATOM 782 N N . ARG A 1 108 ? 31.944 -67.726 -15.425 1.00 95.06 108 ARG A N 1
ATOM 783 C CA . ARG A 1 108 ? 30.549 -67.395 -15.114 1.00 95.14 108 ARG A CA 1
ATOM 784 C C . ARG A 1 108 ? 30.454 -66.008 -14.468 1.00 94.99 108 ARG A C 1
ATOM 785 O O . ARG A 1 108 ? 29.441 -65.321 -14.612 1.00 95.36 108 ARG A O 1
ATOM 793 N N . SER A 1 109 ? 31.509 -65.604 -13.759 1.00 94.48 109 SER A N 1
ATOM 794 C CA . SER A 1 109 ? 31.602 -64.249 -13.210 1.00 94.07 109 SER A CA 1
ATOM 795 C C . SER A 1 109 ? 31.710 -63.205 -14.321 1.00 93.67 109 SER A C 1
ATOM 796 O O . SER A 1 109 ? 31.232 -62.082 -14.170 1.00 92.96 109 SER A O 1
ATOM 799 N N . GLU A 1 110 ? 32.343 -63.582 -15.430 1.00 94.54 110 GLU A N 1
ATOM 800 C CA . GLU A 1 110 ? 32.433 -62.720 -16.608 1.00 95.36 110 GLU A CA 1
ATOM 801 C C . GLU A 1 110 ? 31.063 -62.589 -17.274 1.00 93.68 110 GLU A C 1
ATOM 802 O O . GLU A 1 110 ? 30.641 -61.490 -17.633 1.00 92.67 110 GLU A O 1
ATOM 808 N N . HIS A 1 111 ? 30.382 -63.722 -17.435 1.00 93.38 111 HIS A N 1
ATOM 809 C CA . HIS A 1 111 ? 29.041 -63.765 -18.021 1.00 92.92 111 HIS A CA 1
ATOM 810 C C . HIS A 1 111 ? 28.029 -62.973 -17.193 1.00 92.76 111 HIS A C 1
ATOM 811 O O . HIS A 1 111 ? 27.215 -62.233 -17.745 1.00 93.83 111 HIS A O 1
ATOM 818 N N . ILE A 1 112 ? 28.086 -63.140 -15.873 1.00 92.09 112 ILE A N 1
ATOM 819 C CA . ILE A 1 112 ? 27.181 -62.444 -14.954 1.00 91.75 112 ILE A CA 1
ATOM 820 C C . ILE A 1 112 ? 27.385 -60.926 -14.983 1.00 91.10 112 ILE A C 1
ATOM 821 O O . ILE A 1 112 ? 26.419 -60.168 -14.880 1.00 90.65 112 ILE A O 1
ATOM 826 N N . ARG A 1 113 ? 28.633 -60.488 -15.131 1.00 91.22 113 ARG A N 1
ATOM 827 C CA . ARG A 1 113 ? 28.942 -59.056 -15.187 1.00 91.55 113 ARG A CA 1
ATOM 828 C C . ARG A 1 113 ? 28.360 -58.417 -16.453 1.00 89.53 113 ARG A C 1
ATOM 829 O O . ARG A 1 113 ? 27.917 -57.268 -16.425 1.00 89.43 113 ARG A O 1
ATOM 837 N N . ASN A 1 114 ? 28.364 -59.170 -17.552 1.00 87.47 114 ASN A N 1
ATOM 838 C CA . ASN A 1 114 ? 27.733 -58.736 -18.801 1.00 86.26 114 ASN A CA 1
ATOM 839 C C . ASN A 1 114 ? 26.209 -58.794 -18.723 1.00 85.37 114 ASN A C 1
ATOM 840 O O . ASN A 1 114 ? 25.521 -57.961 -19.316 1.00 85.16 114 ASN A O 1
ATOM 845 N N . LEU A 1 115 ? 25.689 -59.785 -18.000 1.00 84.16 115 LEU A N 1
ATOM 846 C CA . LEU A 1 115 ? 24.247 -59.935 -17.809 1.00 82.89 115 LEU A CA 1
ATOM 847 C C . LEU A 1 115 ? 23.689 -58.777 -16.984 1.00 82.57 115 LEU A C 1
ATOM 848 O O . LEU A 1 115 ? 22.669 -58.191 -17.348 1.00 82.53 115 LEU A O 1
ATOM 853 N N . LYS A 1 116 ? 24.359 -58.452 -15.879 1.00 82.34 116 LYS A N 1
ATOM 854 C CA . LYS A 1 116 ? 23.980 -57.305 -15.047 1.00 82.35 116 LYS A CA 1
ATOM 855 C C . LYS A 1 116 ? 24.019 -56.004 -15.849 1.00 81.78 116 LYS A C 1
ATOM 856 O O . LYS A 1 116 ? 23.119 -55.173 -15.735 1.00 82.28 116 LYS A O 1
ATOM 862 N N . LYS A 1 117 ? 25.063 -55.841 -16.659 1.00 81.07 117 LYS A N 1
ATOM 863 C CA . LYS A 1 117 ? 25.255 -54.627 -17.456 1.00 80.87 117 LYS A CA 1
ATOM 864 C C . LYS A 1 117 ? 24.157 -54.442 -18.509 1.00 79.37 117 LYS A C 1
ATOM 865 O O . LYS A 1 117 ? 23.716 -53.318 -18.755 1.00 79.00 117 LYS A O 1
ATOM 871 N N . ASP A 1 118 ? 23.729 -55.540 -19.128 1.00 77.96 118 ASP A N 1
ATOM 872 C CA . ASP A 1 118 ? 22.633 -55.503 -20.102 1.00 77.19 118 ASP A CA 1
ATOM 873 C C . ASP A 1 118 ? 21.290 -55.235 -19.424 1.00 76.69 118 ASP A C 1
ATOM 874 O O . ASP A 1 118 ? 20.510 -54.408 -19.897 1.00 76.86 118 ASP A O 1
ATOM 879 N N . VAL A 1 119 ? 21.028 -55.934 -18.320 1.00 76.34 119 VAL A N 1
ATOM 880 C CA . VAL A 1 119 ? 19.770 -55.781 -17.581 1.00 75.87 119 VAL A CA 1
ATOM 881 C C . VAL A 1 119 ? 19.676 -54.399 -16.920 1.00 75.74 119 VAL A C 1
ATOM 882 O O . VAL A 1 119 ? 18.584 -53.846 -16.799 1.00 75.41 119 VAL A O 1
ATOM 886 N N . LYS A 1 120 ? 20.810 -53.844 -16.496 1.00 75.62 120 LYS A N 1
ATOM 887 C CA . LYS A 1 120 ? 20.853 -52.447 -16.047 1.00 76.11 120 LYS A CA 1
ATOM 888 C C . LYS A 1 120 ? 20.377 -51.509 -17.159 1.00 75.78 120 LYS A C 1
ATOM 889 O O . LYS A 1 120 ? 19.641 -50.554 -16.903 1.00 75.74 120 LYS A O 1
ATOM 895 N N . GLY A 1 121 ? 20.804 -51.797 -18.388 1.00 75.13 121 GLY A N 1
ATOM 896 C CA . GLY A 1 121 ? 20.472 -50.981 -19.554 1.00 74.26 121 GLY A CA 1
ATOM 897 C C . GLY A 1 121 ? 19.000 -50.978 -19.923 1.00 73.87 121 GLY A C 1
ATOM 898 O O . GLY A 1 121 ? 18.444 -49.924 -20.235 1.00 74.74 121 GLY A O 1
ATOM 899 N N . VAL A 1 122 ? 18.366 -52.148 -19.893 1.00 73.55 122 VAL A N 1
ATOM 900 C CA . VAL A 1 122 ? 16.940 -52.249 -20.230 1.00 73.63 122 VAL A CA 1
ATOM 901 C C . VAL A 1 122 ? 16.072 -51.622 -19.133 1.00 73.34 122 VAL A C 1
ATOM 902 O O . VAL A 1 122 ? 14.982 -51.122 -19.412 1.00 73.15 122 VAL A O 1
ATOM 906 N N . ILE A 1 123 ? 16.561 -51.654 -17.894 1.00 73.14 123 ILE A N 1
ATOM 907 C CA . ILE A 1 123 ? 15.886 -50.997 -16.773 1.00 73.44 123 ILE A CA 1
ATOM 908 C C . ILE A 1 123 ? 15.893 -49.479 -16.964 1.00 73.63 123 ILE A C 1
ATOM 909 O O . ILE A 1 123 ? 14.894 -48.813 -16.688 1.00 73.81 123 ILE A O 1
ATOM 914 N N . ARG A 1 124 ? 17.012 -48.939 -17.443 1.00 74.11 124 ARG A N 1
ATOM 915 C CA . ARG A 1 124 ? 17.098 -47.509 -17.755 1.00 75.26 124 ARG A CA 1
ATOM 916 C C . ARG A 1 124 ? 16.164 -47.122 -18.903 1.00 75.51 124 ARG A C 1
ATOM 917 O O . ARG A 1 124 ? 15.613 -46.021 -18.908 1.00 75.85 124 ARG A O 1
ATOM 925 N N . SER A 1 125 ? 15.989 -48.025 -19.866 1.00 75.59 125 SER A N 1
ATOM 926 C CA . SER A 1 125 ? 15.044 -47.809 -20.964 1.00 75.99 125 SER A CA 1
ATOM 927 C C . SER A 1 125 ? 13.596 -47.819 -20.473 1.00 76.38 125 SER A C 1
ATOM 928 O O . SER A 1 125 ? 12.789 -47.000 -20.909 1.00 76.71 125 SER A O 1
ATOM 931 N N . LEU A 1 126 ? 13.274 -48.747 -19.574 1.00 77.03 126 LEU A N 1
ATOM 932 C CA . LEU A 1 126 ? 11.931 -48.826 -18.993 1.00 77.66 126 LEU A CA 1
ATOM 933 C C . LEU A 1 126 ? 11.627 -47.608 -18.118 1.00 78.78 126 LEU A C 1
ATOM 934 O O . LEU A 1 126 ? 10.518 -47.070 -18.161 1.00 78.76 126 LEU A O 1
ATOM 939 N N . ARG A 1 127 ? 12.612 -47.182 -17.330 1.00 79.50 127 ARG A N 1
ATOM 940 C CA . ARG A 1 127 ? 12.477 -45.989 -16.491 1.00 80.70 127 ARG A CA 1
ATOM 941 C C . ARG A 1 127 ? 12.333 -44.720 -17.335 1.00 79.89 127 ARG A C 1
ATOM 942 O O . ARG A 1 127 ? 11.585 -43.809 -16.975 1.00 80.17 127 ARG A O 1
ATOM 950 N N . LYS A 1 128 ? 13.054 -44.672 -18.454 1.00 78.61 128 LYS A N 1
ATOM 951 C CA . LYS A 1 128 ? 12.975 -43.554 -19.395 1.00 77.92 128 LYS A CA 1
ATOM 952 C C . LYS A 1 128 ? 11.565 -43.403 -19.976 1.00 76.14 128 LYS A C 1
ATOM 953 O O . LYS A 1 128 ? 11.081 -42.284 -20.150 1.00 75.33 128 LYS A O 1
ATOM 959 N N . GLU A 1 129 ? 10.915 -44.528 -20.269 1.00 74.97 129 GLU A N 1
ATOM 960 C CA . GLU A 1 129 ? 9.543 -44.526 -20.784 1.00 74.09 129 GLU A CA 1
ATOM 961 C C . GLU A 1 129 ? 8.522 -44.207 -19.695 1.00 73.47 129 GLU A C 1
ATOM 962 O O . GLU A 1 129 ? 7.497 -43.583 -19.968 1.00 73.62 129 GLU A O 1
ATOM 968 N N . ALA A 1 130 ? 8.797 -44.643 -18.468 1.00 73.31 130 ALA A N 1
ATOM 969 C CA . ALA A 1 130 ? 7.924 -44.354 -17.331 1.00 73.56 130 ALA A CA 1
ATOM 970 C C . ALA A 1 130 ? 7.946 -42.865 -16.993 1.00 73.79 130 ALA A C 1
ATOM 971 O O . ALA A 1 130 ? 6.896 -42.252 -16.804 1.00 73.51 130 ALA A O 1
ATOM 973 N N . ASN A 1 131 ? 9.146 -42.294 -16.922 1.00 74.37 131 ASN A N 1
ATOM 974 C CA . ASN A 1 131 ? 9.314 -40.865 -16.646 1.00 74.65 131 ASN A CA 1
ATOM 975 C C . ASN A 1 131 ? 8.738 -39.989 -17.757 1.00 73.65 131 ASN A C 1
ATOM 976 O O . ASN A 1 131 ? 8.211 -38.909 -17.489 1.00 73.80 131 ASN A O 1
ATOM 981 N N . LEU A 1 132 ? 8.848 -40.460 -18.999 1.00 72.63 132 LEU A N 1
ATOM 982 C CA . LEU A 1 132 ? 8.277 -39.764 -20.151 1.00 71.95 132 LEU A CA 1
ATOM 983 C C . LEU A 1 132 ? 6.751 -39.764 -20.086 1.00 71.82 132 LEU A C 1
ATOM 984 O O . LEU A 1 132 ? 6.122 -38.717 -20.232 1.00 72.30 132 LEU A O 1
ATOM 989 N N . MET A 1 133 ? 6.163 -40.937 -19.859 1.00 71.12 133 MET A N 1
ATOM 990 C CA . MET A 1 133 ? 4.707 -41.064 -19.752 1.00 70.89 133 MET A CA 1
ATOM 991 C C . MET A 1 133 ? 4.165 -40.281 -18.555 1.00 71.11 133 MET A C 1
ATOM 992 O O . MET A 1 133 ? 3.048 -39.765 -18.605 1.00 71.93 133 MET A O 1
ATOM 997 N N . ALA A 1 134 ? 4.959 -40.194 -17.489 1.00 71.04 134 ALA A N 1
ATOM 998 C CA . ALA A 1 134 ? 4.595 -39.401 -16.314 1.00 71.32 134 ALA A CA 1
ATOM 999 C C . ALA A 1 134 ? 4.577 -37.908 -16.634 1.00 71.26 134 ALA A C 1
ATOM 1000 O O . ALA A 1 134 ? 3.722 -37.177 -16.135 1.00 72.03 134 ALA A O 1
ATOM 1002 N N . SER A 1 135 ? 5.522 -37.464 -17.462 1.00 70.58 135 SER A N 1
ATOM 1003 C CA . SER A 1 135 ? 5.569 -36.068 -17.911 1.00 70.72 135 SER A CA 1
ATOM 1004 C C . SER A 1 135 ? 4.390 -35.723 -18.821 1.00 69.83 135 SER A C 1
ATOM 1005 O O . SER A 1 135 ? 3.900 -34.592 -18.806 1.00 69.40 135 SER A O 1
ATOM 1008 N N . ARG A 1 136 ? 3.947 -36.698 -19.613 1.00 68.90 136 ARG A N 1
ATOM 1009 C CA . ARG A 1 136 ? 2.790 -36.519 -20.488 1.00 68.85 136 ARG A CA 1
ATOM 1010 C C . ARG A 1 136 ? 1.502 -36.445 -19.674 1.00 68.82 136 ARG A C 1
ATOM 1011 O O . ARG A 1 136 ? 0.649 -35.594 -19.931 1.00 68.92 136 ARG A O 1
ATOM 1019 N N . ILE A 1 137 ? 1.372 -37.344 -18.699 1.00 68.96 137 ILE A N 1
ATOM 1020 C CA . ILE A 1 137 ? 0.225 -37.359 -17.785 1.00 68.84 137 ILE A CA 1
ATOM 1021 C C . ILE A 1 137 ? 0.111 -36.034 -17.026 1.00 69.23 137 ILE A C 1
ATOM 1022 O O . ILE A 1 137 ? -0.989 -35.514 -16.837 1.00 69.37 137 ILE A O 1
ATOM 1027 N N . ALA A 1 138 ? 1.248 -35.496 -16.597 1.00 69.84 138 ALA A N 1
ATOM 1028 C CA . ALA A 1 138 ? 1.276 -34.222 -15.884 1.00 71.04 138 ALA A CA 1
ATOM 1029 C C . ALA A 1 138 ? 0.784 -33.078 -16.768 1.00 71.44 138 ALA A C 1
ATOM 1030 O O . ALA A 1 138 ? 0.003 -32.238 -16.321 1.00 71.80 138 ALA A O 1
ATOM 1032 N N . ASP A 1 139 ? 1.237 -33.058 -18.021 1.00 71.50 139 ASP A N 1
ATOM 1033 C CA . ASP A 1 139 ? 0.890 -31.986 -18.959 1.00 71.71 139 ASP A CA 1
ATOM 1034 C C . ASP A 1 139 ? -0.611 -31.909 -19.252 1.00 71.44 139 ASP A C 1
ATOM 1035 O O . ASP A 1 139 ? -1.184 -30.818 -19.263 1.00 71.15 139 ASP A O 1
ATOM 1040 N N . VAL A 1 140 ? -1.240 -33.060 -19.487 1.00 71.08 140 VAL A N 1
ATOM 1041 C CA . VAL A 1 140 ? -2.673 -33.098 -19.809 1.00 71.63 140 VAL A CA 1
ATOM 1042 C C . VAL A 1 140 ? -3.554 -32.819 -18.588 1.00 72.65 140 VAL A C 1
ATOM 1043 O O . VAL A 1 140 ? -4.572 -32.137 -18.700 1.00 73.00 140 VAL A O 1
ATOM 1047 N N . SER A 1 141 ? -3.154 -33.337 -17.428 1.00 74.06 141 SER A N 1
ATOM 1048 C CA . SER A 1 141 ? -3.966 -33.240 -16.211 1.00 75.20 141 SER A CA 1
ATOM 1049 C C . SER A 1 141 ? -3.897 -31.873 -15.526 1.00 76.85 141 SER A C 1
ATOM 1050 O O . SER A 1 141 ? -4.854 -31.468 -14.865 1.00 78.81 141 SER A O 1
ATOM 1053 N N . ASN A 1 142 ? -2.777 -31.166 -15.681 1.00 77.84 142 ASN A N 1
ATOM 1054 C CA . ASN A 1 142 ? -2.576 -29.877 -15.003 1.00 79.58 142 ASN A CA 1
ATOM 1055 C C . ASN A 1 142 ? -3.353 -28.700 -15.604 1.00 79.30 142 ASN A C 1
ATOM 1056 O O . ASN A 1 142 ? -3.406 -27.627 -15.000 1.00 80.77 142 ASN A O 1
ATOM 1061 N N . VAL A 1 143 ? -3.948 -28.891 -16.779 1.00 77.81 143 VAL A N 1
ATOM 1062 C CA . VAL A 1 143 ? -4.803 -27.864 -17.374 1.00 78.08 143 VAL A CA 1
ATOM 1063 C C . VAL A 1 143 ? -6.153 -27.884 -16.661 1.00 78.61 143 VAL A C 1
ATOM 1064 O O . VAL A 1 143 ? -6.864 -28.887 -16.709 1.00 78.31 143 VAL A O 1
ATOM 1068 N N . VAL A 1 144 ? -6.499 -26.780 -16.002 1.00 80.09 144 VAL A N 1
ATOM 1069 C CA . VAL A 1 144 ? -7.729 -26.699 -15.212 1.00 81.57 144 VAL A CA 1
ATOM 1070 C C . VAL A 1 144 ? -8.852 -26.091 -16.050 1.00 82.39 144 VAL A C 1
ATOM 1071 O O . VAL A 1 144 ? -8.734 -24.961 -16.518 1.00 82.49 144 VAL A O 1
ATOM 1075 N N . ILE A 1 145 ? -9.939 -26.843 -16.225 1.00 83.73 145 ILE A N 1
ATOM 1076 C CA . ILE A 1 145 ? -11.066 -26.409 -17.066 1.00 84.48 145 ILE A CA 1
ATOM 1077 C C . ILE A 1 145 ? -12.429 -26.366 -16.360 1.00 86.81 145 ILE A C 1
ATOM 1078 O O . ILE A 1 145 ? -13.339 -25.686 -16.837 1.00 86.91 145 ILE A O 1
ATOM 1083 N N . LEU A 1 146 ? -12.573 -27.072 -15.237 1.00 90.01 146 LEU A N 1
ATOM 1084 C CA . LEU A 1 146 ? -13.870 -27.192 -14.555 1.00 92.51 146 LEU A CA 1
ATOM 1085 C C . LEU A 1 146 ? -14.089 -26.194 -13.409 1.00 96.09 146 LEU A C 1
ATOM 1086 O O . LEU A 1 146 ? -15.018 -26.361 -12.615 1.00 96.89 146 LEU A O 1
ATOM 1091 N N . GLU A 1 147 ? -13.255 -25.158 -13.323 1.00 99.75 147 GLU A N 1
ATOM 1092 C CA . GLU A 1 147 ? -13.454 -24.105 -12.323 1.00 103.75 147 GLU A CA 1
ATOM 1093 C C . GLU A 1 147 ? -14.712 -23.300 -12.645 1.00 105.68 147 GLU A C 1
ATOM 1094 O O . GLU A 1 147 ? -14.798 -22.670 -13.699 1.00 104.97 147 GLU A O 1
ATOM 1100 N N . ARG A 1 148 ? -15.676 -23.340 -11.725 1.00 109.54 148 ARG A N 1
ATOM 1101 C CA . ARG A 1 148 ? -16.994 -22.703 -11.878 1.00 111.71 148 ARG A CA 1
ATOM 1102 C C . ARG A 1 148 ? -17.645 -22.905 -13.255 1.00 110.20 148 ARG A C 1
ATOM 1103 O O . ARG A 1 148 ? -18.258 -21.986 -13.804 1.00 111.13 148 ARG A O 1
ATOM 1111 N N . LEU A 1 149 ? -17.520 -24.115 -13.796 1.00 108.37 149 LEU A N 1
ATOM 1112 C CA . LEU A 1 149 ? -18.183 -24.467 -15.051 1.00 106.44 149 LEU A CA 1
ATOM 1113 C C . LEU A 1 149 ? -19.557 -25.077 -14.761 1.00 105.74 149 LEU A C 1
ATOM 1114 O O . LEU A 1 149 ? -20.484 -24.931 -15.557 1.00 104.31 149 LEU A O 1
ATOM 1119 N N . GLU A 1 150 ? -19.674 -25.762 -13.623 1.00 106.61 150 GLU A N 1
ATOM 1120 C CA . GLU A 1 150 ? -20.975 -26.178 -13.091 1.00 107.35 150 GLU A CA 1
ATOM 1121 C C . GLU A 1 150 ? -21.821 -24.956 -12.723 1.00 106.59 150 GLU A C 1
ATOM 1122 O O . GLU A 1 150 ? -23.051 -24.993 -12.809 1.00 104.74 150 GLU A O 1
ATOM 1128 N N . SER A 1 151 ? -21.151 -23.884 -12.303 1.00 106.42 151 SER A N 1
ATOM 1129 C CA . SER A 1 151 ? -21.802 -22.606 -12.025 1.00 106.30 151 SER A CA 1
ATOM 1130 C C . SER A 1 151 ? -22.308 -21.958 -13.313 1.00 104.23 151 SER A C 1
ATOM 1131 O O . SER A 1 151 ? -23.437 -21.467 -13.365 1.00 104.79 151 SER A O 1
ATOM 1134 N N . SER A 1 152 ? -21.466 -21.962 -14.346 1.00 101.29 152 SER A N 1
ATOM 1135 C CA . SER A 1 152 ? -21.825 -21.398 -15.650 1.00 98.28 152 SER A CA 1
ATOM 1136 C C . SER A 1 152 ? -22.963 -22.168 -16.316 1.00 95.82 152 SER A C 1
ATOM 1137 O O . SER A 1 152 ? -23.871 -21.566 -16.886 1.00 95.68 152 SER A O 1
ATOM 1140 N N . LEU A 1 153 ? -22.908 -23.496 -16.242 1.00 94.21 153 LEU A N 1
ATOM 1141 C CA . LEU A 1 153 ? -23.964 -24.345 -16.795 1.00 93.04 153 LEU A CA 1
ATOM 1142 C C . LEU A 1 153 ? -25.306 -24.071 -16.122 1.00 94.77 153 LEU A C 1
ATOM 1143 O O . LEU A 1 153 ? -26.350 -24.125 -16.771 1.00 95.29 153 LEU A O 1
ATOM 1148 N N . LYS A 1 154 ? -25.270 -23.780 -14.824 1.00 96.94 154 LYS A N 1
ATOM 1149 C CA . LYS A 1 154 ? -26.478 -23.441 -14.074 1.00 98.70 154 LYS A CA 1
ATOM 1150 C C . LYS A 1 154 ? -27.022 -22.072 -14.494 1.00 98.78 154 LYS A C 1
ATOM 1151 O O . LYS A 1 154 ? -28.235 -21.887 -14.590 1.00 99.12 154 LYS A O 1
ATOM 1157 N N . GLU A 1 155 ? -26.120 -21.125 -14.745 1.00 98.61 155 GLU A N 1
ATOM 1158 C CA . GLU A 1 155 ? -26.497 -19.769 -15.155 1.00 98.74 155 GLU A CA 1
ATOM 1159 C C . GLU A 1 155 ? -27.182 -19.750 -16.521 1.00 96.11 155 GLU A C 1
ATOM 1160 O O . GLU A 1 155 ? -28.217 -19.103 -16.693 1.00 95.30 155 GLU A O 1
ATOM 1166 N N . GLU A 1 156 ? -26.597 -20.454 -17.486 1.00 94.26 156 GLU A N 1
ATOM 1167 C CA . GLU A 1 156 ? -27.120 -20.479 -18.853 1.00 92.61 156 GLU A CA 1
ATOM 1168 C C . GLU A 1 156 ? -28.454 -21.216 -18.938 1.00 91.98 156 GLU A C 1
ATOM 1169 O O . GLU A 1 156 ? -29.343 -20.810 -19.688 1.00 92.34 156 GLU A O 1
ATOM 1175 N N . GLN A 1 157 ? -28.587 -22.296 -18.171 1.00 91.80 157 GLN A N 1
ATOM 1176 C CA . GLN A 1 157 ? -29.834 -23.064 -18.127 1.00 91.78 157 GLN A CA 1
ATOM 1177 C C . GLN A 1 157 ? -30.953 -22.303 -17.409 1.00 91.88 157 GLN A C 1
ATOM 1178 O O . GLN A 1 157 ? -32.131 -22.508 -17.706 1.00 90.79 157 GLN A O 1
ATOM 1184 N N . GLU A 1 158 ? -30.581 -21.434 -16.469 1.00 92.70 158 GLU A N 1
ATOM 1185 C CA . GLU A 1 158 ? -31.535 -20.511 -15.848 1.00 93.33 158 GLU A CA 1
ATOM 1186 C C . GLU A 1 158 ? -31.970 -19.434 -16.843 1.00 90.79 158 GLU A C 1
ATOM 1187 O O . GLU A 1 158 ? -33.151 -19.095 -16.916 1.00 89.84 158 GLU A O 1
ATOM 1193 N N . ARG A 1 159 ? -31.012 -18.900 -17.602 1.00 88.80 159 ARG A N 1
ATOM 1194 C CA . ARG A 1 159 ? -31.312 -17.911 -18.640 1.00 87.11 159 ARG A CA 1
ATOM 1195 C C . ARG A 1 159 ? -32.130 -18.537 -19.774 1.00 84.20 159 ARG A C 1
ATOM 1196 O O . ARG A 1 159 ? -32.998 -17.882 -20.350 1.00 83.63 159 ARG A O 1
ATOM 1204 N N . LYS A 1 160 ? -31.848 -19.801 -20.088 1.00 81.65 160 LYS A N 1
ATOM 1205 C CA . LYS A 1 160 ? -32.624 -20.550 -21.078 1.00 79.53 160 LYS A CA 1
ATOM 1206 C C . LYS A 1 160 ? -34.064 -20.761 -20.613 1.00 79.63 160 LYS A C 1
ATOM 1207 O O . LYS A 1 160 ? -34.991 -20.712 -21.421 1.00 79.55 160 LYS A O 1
ATOM 1213 N N . ALA A 1 161 ? -34.241 -20.999 -19.315 1.00 80.59 161 ALA A N 1
ATOM 1214 C CA . ALA A 1 161 ? -35.564 -21.252 -18.744 1.00 81.32 161 ALA A CA 1
ATOM 1215 C C . ALA A 1 161 ? -36.479 -20.032 -18.850 1.00 81.57 161 ALA A C 1
ATOM 1216 O O . ALA A 1 161 ? -37.634 -20.157 -19.261 1.00 81.64 161 ALA A O 1
ATOM 1218 N N . GLU A 1 162 ? -35.959 -18.861 -18.484 1.00 81.73 162 GLU A N 1
ATOM 1219 C CA . GLU A 1 162 ? -36.749 -17.622 -18.524 1.00 82.00 162 GLU A CA 1
ATOM 1220 C C . GLU A 1 162 ? -36.957 -17.077 -19.944 1.00 80.02 162 GLU A C 1
ATOM 1221 O O . GLU A 1 162 ? -37.953 -16.399 -20.197 1.00 80.03 162 GLU A O 1
ATOM 1227 N N . ILE A 1 163 ? -36.034 -17.368 -20.861 1.00 78.31 163 ILE A N 1
ATOM 1228 C CA . ILE A 1 163 ? -36.223 -17.019 -22.276 1.00 76.75 163 ILE A CA 1
ATOM 1229 C C . ILE A 1 163 ? -37.328 -17.886 -22.881 1.00 75.97 163 ILE A C 1
ATOM 1230 O O . ILE A 1 163 ? -38.218 -17.373 -23.561 1.00 75.25 163 ILE A O 1
ATOM 1235 N N . GLN A 1 164 ? -37.264 -19.194 -22.634 1.00 75.59 164 GLN A N 1
ATOM 1236 C CA . GLN A 1 164 ? -38.310 -20.117 -23.085 1.00 75.14 164 GLN A CA 1
ATOM 1237 C C . GLN A 1 164 ? -39.663 -19.766 -22.467 1.00 75.46 164 GLN A C 1
ATOM 1238 O O . GLN A 1 164 ? -40.698 -19.882 -23.126 1.00 74.35 164 GLN A O 1
ATOM 1244 N N . ALA A 1 165 ? -39.643 -19.336 -21.206 1.00 76.35 165 ALA A N 1
ATOM 1245 C CA . ALA A 1 165 ? -40.853 -18.906 -20.503 1.00 77.33 165 ALA A CA 1
ATOM 1246 C C . ALA A 1 165 ? -41.426 -17.615 -21.091 1.00 77.07 165 ALA A C 1
ATOM 1247 O O . ALA A 1 165 ? -42.645 -17.455 -21.175 1.00 77.03 165 ALA A O 1
ATOM 1249 N N . ASP A 1 166 ? -40.543 -16.702 -21.492 1.00 76.78 166 ASP A N 1
ATOM 1250 C CA . ASP A 1 166 ? -40.957 -15.436 -22.101 1.00 76.53 166 ASP A CA 1
ATOM 1251 C C . ASP A 1 166 ? -41.594 -15.682 -23.469 1.00 75.40 166 ASP A C 1
ATOM 1252 O O . ASP A 1 166 ? -42.670 -15.161 -23.757 1.00 75.86 166 ASP A O 1
ATOM 1257 N N . ILE A 1 167 ? -40.928 -16.485 -24.298 1.00 74.47 167 ILE A N 1
ATOM 1258 C CA . ILE A 1 167 ? -41.452 -16.870 -25.614 1.00 73.53 167 ILE A CA 1
ATOM 1259 C C . ILE A 1 167 ? -42.843 -17.506 -25.488 1.00 74.88 167 ILE A C 1
ATOM 1260 O O . ILE A 1 167 ? -43.744 -17.196 -26.270 1.00 74.62 167 ILE A O 1
ATOM 1265 N N . ALA A 1 168 ? -43.009 -18.385 -24.502 1.00 76.30 168 ALA A N 1
ATOM 1266 C CA . ALA A 1 168 ? -44.291 -19.047 -24.255 1.00 77.17 168 ALA A CA 1
ATOM 1267 C C . ALA A 1 168 ? -45.373 -18.054 -23.830 1.00 78.57 168 ALA A C 1
ATOM 1268 O O . ALA A 1 168 ? -46.519 -18.151 -24.273 1.00 78.25 168 ALA A O 1
ATOM 1270 N N . GLN A 1 169 ? -45.022 -17.093 -23.014 1.00 80.20 169 GLN A N 1
ATOM 1271 C CA . GLN A 1 169 ? -46.029 -16.151 -22.639 1.00 81.99 169 GLN A CA 1
ATOM 1272 C C . GLN A 1 169 ? -46.333 -15.268 -23.817 1.00 81.75 169 GLN A C 1
ATOM 1273 O O . GLN A 1 169 ? -47.473 -15.029 -24.137 1.00 82.04 169 GLN A O 1
ATOM 1279 N N . GLN A 1 170 ? -45.302 -14.790 -24.480 1.00 81.72 170 GLN A N 1
ATOM 1280 C CA . GLN A 1 170 ? -45.517 -13.907 -25.630 1.00 81.55 170 GLN A CA 1
ATOM 1281 C C . GLN A 1 170 ? -46.399 -14.569 -26.689 1.00 81.13 170 GLN A C 1
ATOM 1282 O O . GLN A 1 170 ? -47.306 -13.933 -27.226 1.00 81.04 170 GLN A O 1
ATOM 1288 N N . GLU A 1 171 ? -46.126 -15.838 -26.988 1.00 81.27 171 GLU A N 1
ATOM 1289 C CA . GLU A 1 171 ? -46.924 -16.604 -27.954 1.00 81.13 171 GLU A CA 1
ATOM 1290 C C . GLU A 1 171 ? -48.388 -16.736 -27.524 1.00 80.57 171 GLU A C 1
ATOM 1291 O O . GLU A 1 171 ? -49.283 -16.785 -28.369 1.00 80.03 171 GLU A O 1
ATOM 1297 N N . LYS A 1 172 ? -48.621 -16.797 -26.215 1.00 80.35 172 LYS A N 1
ATOM 1298 C CA . LYS A 1 172 ? -49.972 -16.942 -25.675 1.00 80.79 172 LYS A CA 1
ATOM 1299 C C . LYS A 1 172 ? -50.729 -15.612 -25.716 1.00 79.92 172 LYS A C 1
ATOM 1300 O O . LYS A 1 172 ? -51.914 -15.578 -26.059 1.00 79.67 172 LYS A O 1
ATOM 1306 N N . ASN A 1 173 ? -50.042 -14.526 -25.366 1.00 78.56 173 ASN A N 1
ATOM 1307 C CA . ASN A 1 173 ? -50.609 -13.178 -25.471 1.00 77.69 173 ASN A CA 1
ATOM 1308 C C . ASN A 1 173 ? -50.884 -12.776 -26.919 1.00 76.35 173 ASN A C 1
ATOM 1309 O O . ASN A 1 173 ? -51.828 -12.032 -27.189 1.00 76.82 173 ASN A O 1
ATOM 1314 N N . LYS A 1 174 ? -50.057 -13.263 -27.843 1.00 75.17 174 LYS A N 1
ATOM 1315 C CA . LYS A 1 174 ? -50.261 -13.019 -29.270 1.00 74.39 174 LYS A CA 1
ATOM 1316 C C . LYS A 1 174 ? -51.483 -13.786 -29.769 1.00 74.59 174 LYS A C 1
ATOM 1317 O O . LYS A 1 174 ? -52.300 -13.242 -30.512 1.00 74.57 174 LYS A O 1
ATOM 1323 N N . ALA A 1 175 ? -51.601 -15.047 -29.353 1.00 74.91 175 ALA A N 1
ATOM 1324 C CA . ALA A 1 175 ? -52.725 -15.901 -29.748 1.00 75.15 175 ALA A CA 1
ATOM 1325 C C . ALA A 1 175 ? -54.078 -15.320 -29.333 1.00 75.83 175 ALA A C 1
ATOM 1326 O O . ALA A 1 175 ? -55.067 -15.478 -30.051 1.00 76.22 175 ALA A O 1
ATOM 1328 N N . LYS A 1 176 ? -54.119 -14.652 -28.181 1.00 76.30 176 LYS A N 1
ATOM 1329 C CA . LYS A 1 176 ? -55.338 -13.987 -27.719 1.00 77.16 176 LYS A CA 1
ATOM 1330 C C . LYS A 1 176 ? -55.651 -12.759 -28.576 1.00 76.23 176 LYS A C 1
ATOM 1331 O O . LYS A 1 176 ? -56.799 -12.535 -28.957 1.00 75.65 176 LYS A O 1
ATOM 1337 N N . LEU A 1 177 ? -54.626 -11.964 -28.867 1.00 75.69 177 LEU A N 1
ATOM 1338 C CA . LEU A 1 177 ? -54.779 -10.782 -29.718 1.00 75.49 177 LEU A CA 1
ATOM 1339 C C . LEU A 1 177 ? -55.159 -11.140 -31.158 1.00 75.19 177 LEU A C 1
ATOM 1340 O O . LEU A 1 177 ? -55.829 -10.358 -31.830 1.00 74.90 177 LEU A O 1
ATOM 1345 N N . VAL A 1 178 ? -54.731 -12.313 -31.625 1.00 75.92 178 VAL A N 1
ATOM 1346 C CA . VAL A 1 178 ? -55.051 -12.771 -32.981 1.00 76.41 178 VAL A CA 1
ATOM 1347 C C . VAL A 1 178 ? -56.549 -13.044 -33.138 1.00 78.18 178 VAL A C 1
ATOM 1348 O O . VAL A 1 178 ? -57.136 -12.675 -34.158 1.00 79.18 178 VAL A O 1
ATOM 1352 N N . VAL A 1 179 ? -57.166 -13.686 -32.145 1.00 79.46 179 VAL A N 1
ATOM 1353 C CA . VAL A 1 179 ? -58.614 -13.930 -32.199 1.00 81.45 179 VAL A CA 1
ATOM 1354 C C . VAL A 1 179 ? -59.394 -12.630 -31.984 1.00 82.07 179 VAL A C 1
ATOM 1355 O O . VAL A 1 179 ? -60.375 -12.382 -32.679 1.00 82.84 179 VAL A O 1
ATOM 1359 N N . ASP A 1 180 ? -58.937 -11.795 -31.049 1.00 82.28 180 ASP A N 1
ATOM 1360 C CA . ASP A 1 180 ? -59.550 -10.481 -30.808 1.00 81.97 180 ASP A CA 1
ATOM 1361 C C . ASP A 1 180 ? -59.532 -9.617 -32.070 1.00 81.48 180 ASP A C 1
ATOM 1362 O O . ASP A 1 180 ? -60.478 -8.875 -32.338 1.00 81.91 180 ASP A O 1
ATOM 1367 N N . ARG A 1 181 ? -58.446 -9.718 -32.833 1.00 81.04 181 ARG A N 1
ATOM 1368 C CA . ARG A 1 181 ? -58.338 -9.054 -34.130 1.00 81.23 181 ARG A CA 1
ATOM 1369 C C . ARG A 1 181 ? -59.300 -9.679 -35.141 1.00 80.55 181 ARG A C 1
ATOM 1370 O O . ARG A 1 181 ? -60.001 -8.963 -35.856 1.00 81.10 181 ARG A O 1
ATOM 1378 N N . ASN A 1 182 ? -59.328 -11.009 -35.196 1.00 79.66 182 ASN A N 1
ATOM 1379 C CA . ASN A 1 182 ? -60.194 -11.726 -36.137 1.00 79.73 182 ASN A CA 1
ATOM 1380 C C . ASN A 1 182 ? -61.688 -11.543 -35.860 1.00 79.17 182 ASN A C 1
ATOM 1381 O O . ASN A 1 182 ? -62.504 -11.668 -36.772 1.00 79.69 182 ASN A O 1
ATOM 1386 N N . LYS A 1 183 ? -62.040 -11.249 -34.609 1.00 77.97 183 LYS A N 1
ATOM 1387 C CA . LYS A 1 183 ? -63.429 -10.955 -34.245 1.00 77.48 183 LYS A CA 1
ATOM 1388 C C . LYS A 1 183 ? -63.854 -9.609 -34.833 1.00 75.73 183 LYS A C 1
ATOM 1389 O O . LYS A 1 183 ? -64.970 -9.464 -35.333 1.00 75.73 183 LYS A O 1
ATOM 1395 N N . ILE A 1 184 ? -62.954 -8.630 -34.766 1.00 74.09 184 ILE A N 1
ATOM 1396 C CA . ILE A 1 184 ? -63.186 -7.306 -35.345 1.00 73.15 184 ILE A CA 1
ATOM 1397 C C . ILE A 1 184 ? -63.228 -7.372 -36.875 1.00 72.86 184 ILE A C 1
ATOM 1398 O O . ILE A 1 184 ? -64.013 -6.667 -37.508 1.00 72.64 184 ILE A O 1
ATOM 1403 N N . ILE A 1 185 ? -62.387 -8.218 -37.463 1.00 73.48 185 ILE A N 1
ATOM 1404 C CA . ILE A 1 185 ? -62.378 -8.408 -38.916 1.00 74.40 185 ILE A CA 1
ATOM 1405 C C . ILE A 1 185 ? -63.712 -8.986 -39.400 1.00 75.23 185 ILE A C 1
ATOM 1406 O O . ILE A 1 185 ? -64.229 -8.566 -40.435 1.00 75.72 185 ILE A O 1
ATOM 1411 N N . GLU A 1 186 ? -64.263 -9.938 -38.648 1.00 76.27 186 GLU A N 1
ATOM 1412 C CA . GLU A 1 186 ? -65.566 -10.524 -38.976 1.00 77.61 186 GLU A CA 1
ATOM 1413 C C . GLU A 1 186 ? -66.694 -9.497 -38.862 1.00 77.09 186 GLU A C 1
ATOM 1414 O O . GLU A 1 186 ? -67.645 -9.536 -39.641 1.00 77.36 186 GLU A O 1
ATOM 1420 N N . SER A 1 187 ? -66.583 -8.588 -37.894 1.00 76.48 187 SER A N 1
ATOM 1421 C CA . SER A 1 187 ? -67.548 -7.496 -37.740 1.00 76.35 187 SER A CA 1
ATOM 1422 C C . SER A 1 187 ? -67.533 -6.569 -38.947 1.00 76.14 187 SER A C 1
ATOM 1423 O O . SER A 1 187 ? -68.585 -6.189 -39.456 1.00 77.01 187 SER A O 1
ATOM 1426 N N . GLN A 1 188 ? -66.336 -6.202 -39.394 1.00 75.51 188 GLN A N 1
ATOM 1427 C CA . GLN A 1 188 ? -66.182 -5.357 -40.574 1.00 75.06 188 GLN A CA 1
ATOM 1428 C C . GLN A 1 188 ? -66.746 -6.029 -41.825 1.00 76.15 188 GLN A C 1
ATOM 1429 O O . GLN A 1 188 ? -67.391 -5.375 -42.643 1.00 75.71 188 GLN A O 1
ATOM 1435 N N . ASP A 1 189 ? -66.514 -7.333 -41.962 1.00 77.99 189 ASP A N 1
ATOM 1436 C CA . ASP A 1 189 ? -66.995 -8.086 -43.124 1.00 79.96 189 ASP A CA 1
ATOM 1437 C C . ASP A 1 189 ? -68.520 -8.055 -43.242 1.00 79.85 189 ASP A C 1
ATOM 1438 O O . ASP A 1 189 ? -69.046 -7.819 -44.328 1.00 80.90 189 ASP A O 1
ATOM 1443 N N . VAL A 1 190 ? -69.224 -8.284 -42.134 1.00 79.19 190 VAL A N 1
ATOM 1444 C CA . VAL A 1 190 ? -70.695 -8.232 -42.141 1.00 79.42 190 VAL A CA 1
ATOM 1445 C C . VAL A 1 190 ? -71.221 -6.801 -42.326 1.00 78.71 190 VAL A C 1
ATOM 1446 O O . VAL A 1 190 ? -72.294 -6.603 -42.898 1.00 79.56 190 VAL A O 1
ATOM 1450 N N . ILE A 1 191 ? -70.465 -5.816 -41.844 1.00 77.40 191 ILE A N 1
ATOM 1451 C CA . ILE A 1 191 ? -70.782 -4.404 -42.078 1.00 76.62 191 ILE A CA 1
ATOM 1452 C C . ILE A 1 191 ? -70.593 -4.064 -43.557 1.00 77.70 191 ILE A C 1
ATOM 1453 O O . ILE A 1 191 ? -71.452 -3.430 -44.169 1.00 78.80 191 ILE A O 1
ATOM 1458 N N . ARG A 1 192 ? -69.467 -4.493 -44.119 1.00 78.99 192 ARG A N 1
ATOM 1459 C CA . ARG A 1 192 ? -69.145 -4.236 -45.523 1.00 80.46 192 ARG A CA 1
ATOM 1460 C C . ARG A 1 192 ? -70.045 -5.018 -46.486 1.00 80.51 192 ARG A C 1
ATOM 1461 O O . ARG A 1 192 ? -70.438 -4.497 -47.531 1.00 80.55 192 ARG A O 1
ATOM 1469 N N . GLN A 1 193 ? -70.372 -6.258 -46.127 1.00 80.48 193 GLN A N 1
ATOM 1470 C CA . GLN A 1 193 ? -71.181 -7.132 -46.982 1.00 81.64 193 GLN A CA 1
ATOM 1471 C C . GLN A 1 193 ? -72.631 -6.661 -47.094 1.00 81.30 193 GLN A C 1
ATOM 1472 O O . GLN A 1 193 ? -73.207 -6.678 -48.183 1.00 82.05 193 GLN A O 1
ATOM 1478 N N . TYR A 1 194 ? -73.214 -6.249 -45.970 1.00 80.07 194 TYR A N 1
ATOM 1479 C CA . TYR A 1 194 ? -74.621 -5.835 -45.924 1.00 79.39 194 TYR A CA 1
ATOM 1480 C C . TYR A 1 194 ? -74.817 -4.311 -45.940 1.00 78.25 194 TYR A C 1
ATOM 1481 O O . TYR A 1 194 ? -75.932 -3.828 -45.738 1.00 78.29 194 TYR A O 1
ATOM 1490 N N . ASN A 1 195 ? -73.738 -3.568 -46.193 1.00 77.18 195 ASN A N 1
ATOM 1491 C CA . ASN A 1 195 ? -73.784 -2.106 -46.331 1.00 75.89 195 ASN A CA 1
ATOM 1492 C C . ASN A 1 195 ? -74.414 -1.400 -45.130 1.00 75.19 195 ASN A C 1
ATOM 1493 O O . ASN A 1 195 ? -75.247 -0.507 -45.290 1.00 75.27 195 ASN A O 1
ATOM 1498 N N . LEU A 1 196 ? -74.005 -1.798 -43.929 1.00 75.08 196 LEU A N 1
ATOM 1499 C CA . LEU A 1 196 ? -74.548 -1.218 -42.695 1.00 75.04 196 LEU A CA 1
ATOM 1500 C C . LEU A 1 196 ? -74.174 0.257 -42.514 1.00 74.65 196 LEU A C 1
ATOM 1501 O O . LEU A 1 196 ? -74.917 1.010 -41.888 1.00 74.81 196 LEU A O 1
ATOM 1506 N N . ALA A 1 197 ? -73.031 0.663 -43.063 1.00 74.98 197 ALA A N 1
ATOM 1507 C CA . ALA A 1 197 ? -72.595 2.061 -43.005 1.00 75.10 197 ALA A CA 1
ATOM 1508 C C . ALA A 1 197 ? -73.475 2.977 -43.861 1.00 76.02 197 ALA A C 1
ATOM 1509 O O . ALA A 1 197 ? -73.575 4.177 -43.592 1.00 74.73 197 ALA A O 1
ATOM 1511 N N . ASP A 1 198 ? -74.102 2.406 -44.889 1.00 77.32 198 ASP A N 1
ATOM 1512 C CA . ASP A 1 198 ? -75.011 3.149 -45.761 1.00 78.51 198 ASP A CA 1
ATOM 1513 C C . ASP A 1 198 ? -76.332 3.457 -45.045 1.00 77.74 198 ASP A C 1
ATOM 1514 O O . ASP A 1 198 ? -76.856 4.564 -45.160 1.00 77.49 198 ASP A O 1
ATOM 1519 N N . MET A 1 199 ? -76.860 2.478 -44.310 1.00 77.53 199 MET A N 1
ATOM 1520 C CA . MET A 1 199 ? -78.098 2.659 -43.545 1.00 77.92 199 MET A CA 1
ATOM 1521 C C . MET A 1 199 ? -77.869 3.508 -42.299 1.00 78.39 199 MET A C 1
ATOM 1522 O O . MET A 1 199 ? -78.470 4.572 -42.141 1.00 79.18 199 MET A O 1
ATOM 1527 N N . PHE A 1 200 ? -77.002 3.018 -41.415 1.00 79.09 200 PHE A N 1
ATOM 1528 C CA . PHE A 1 200 ? -76.762 3.647 -40.118 1.00 80.11 200 PHE A CA 1
ATOM 1529 C C . PHE A 1 200 ? -75.544 4.562 -40.201 1.00 81.59 200 PHE A C 1
ATOM 1530 O O . PHE A 1 200 ? -74.419 4.090 -40.361 1.00 81.81 200 PHE A O 1
ATOM 1538 N N . LYS A 1 201 ? -75.774 5.869 -40.096 1.00 84.37 201 LYS A N 1
ATOM 1539 C CA . LYS A 1 201 ? -74.706 6.858 -40.235 1.00 86.52 201 LYS A CA 1
ATOM 1540 C C . LYS A 1 201 ? -73.736 6.806 -39.060 1.00 86.86 201 LYS A C 1
ATOM 1541 O O . LYS A 1 201 ? -74.159 6.684 -37.910 1.00 86.81 201 LYS A O 1
ATOM 1547 N N . ASP A 1 202 ? -72.441 6.892 -39.362 1.00 87.44 202 ASP A N 1
ATOM 1548 C CA . ASP A 1 202 ? -71.381 7.053 -38.356 1.00 87.78 202 ASP A CA 1
ATOM 1549 C C . ASP A 1 202 ? -71.255 5.898 -37.359 1.00 87.25 202 ASP A C 1
ATOM 1550 O O . ASP A 1 202 ? -70.227 5.224 -37.322 1.00 88.19 202 ASP A O 1
ATOM 1555 N N . TYR A 1 203 ? -72.289 5.686 -36.547 1.00 86.32 203 TYR A N 1
ATOM 1556 C CA . TYR A 1 203 ? -72.254 4.666 -35.497 1.00 85.82 203 TYR A CA 1
ATOM 1557 C C . TYR A 1 203 ? -72.721 3.298 -35.983 1.00 84.41 203 TYR A C 1
ATOM 1558 O O . TYR A 1 203 ? -73.612 3.194 -36.827 1.00 84.05 203 TYR A O 1
ATOM 1567 N N . ILE A 1 204 ? -72.099 2.255 -35.436 1.00 83.27 204 ILE A N 1
ATOM 1568 C CA . ILE A 1 204 ? -72.447 0.871 -35.745 1.00 82.76 204 ILE A CA 1
ATOM 1569 C C . ILE A 1 204 ? -73.823 0.572 -35.149 1.00 83.21 204 ILE A C 1
ATOM 1570 O O . ILE A 1 204 ? -74.109 0.995 -34.028 1.00 83.38 204 ILE A O 1
ATOM 1575 N N . PRO A 1 205 ? -74.686 -0.145 -35.896 1.00 83.50 205 PRO A N 1
ATOM 1576 C CA . PRO A 1 205 ? -76.016 -0.445 -35.364 1.00 84.81 205 PRO A CA 1
ATOM 1577 C C . PRO A 1 205 ? -75.983 -1.325 -34.116 1.00 86.56 205 PRO A C 1
ATOM 1578 O O . PRO A 1 205 ? -75.124 -2.200 -33.995 1.00 85.60 205 PRO A O 1
ATOM 1582 N N . ASN A 1 206 ? -76.918 -1.079 -33.201 1.00 89.21 206 ASN A N 1
ATOM 1583 C CA . ASN A 1 206 ? -77.070 -1.905 -32.005 1.00 90.94 206 ASN A CA 1
ATOM 1584 C C . ASN A 1 206 ? -77.589 -3.294 -32.360 1.00 90.51 206 ASN A C 1
ATOM 1585 O O . ASN A 1 206 ? -78.004 -3.548 -33.493 1.00 89.19 206 ASN A O 1
ATOM 1590 N N . ILE A 1 207 ? -77.564 -4.187 -31.377 1.00 91.43 207 ILE A N 1
ATOM 1591 C CA . ILE A 1 207 ? -78.005 -5.564 -31.574 1.00 92.49 207 ILE A CA 1
ATOM 1592 C C . ILE A 1 207 ? -79.519 -5.637 -31.829 1.00 92.14 207 ILE A C 1
ATOM 1593 O O . ILE A 1 207 ? -79.985 -6.515 -32.554 1.00 92.54 207 ILE A O 1
ATOM 1598 N N . SER A 1 208 ? -80.271 -4.703 -31.246 1.00 91.64 208 SER A N 1
ATOM 1599 C CA . SER A 1 208 ? -81.724 -4.632 -31.430 1.00 91.51 208 SER A CA 1
ATOM 1600 C C . SER A 1 208 ? -82.111 -4.159 -32.829 1.00 89.43 208 SER A C 1
ATOM 1601 O O . SER A 1 208 ? -83.111 -4.612 -33.386 1.00 90.43 208 SER A O 1
ATOM 1604 N N . ASP A 1 209 ? -81.320 -3.244 -33.386 1.00 87.06 209 ASP A N 1
ATOM 1605 C CA . ASP A 1 209 ? -81.598 -2.669 -34.705 1.00 85.49 209 ASP A CA 1
ATOM 1606 C C . ASP A 1 209 ? -81.465 -3.696 -35.834 1.00 85.50 209 ASP A C 1
ATOM 1607 O O . ASP A 1 209 ? -82.168 -3.607 -36.841 1.00 85.13 209 ASP A O 1
ATOM 1612 N N . LEU A 1 210 ? -80.568 -4.664 -35.658 1.00 86.22 210 LEU A N 1
ATOM 1613 C CA . LEU A 1 210 ? -80.306 -5.686 -36.677 1.00 86.09 210 LEU A CA 1
ATOM 1614 C C . LEU A 1 210 ? -81.468 -6.665 -36.871 1.00 87.27 210 LEU A C 1
ATOM 1615 O O . LEU A 1 210 ? -81.607 -7.254 -37.944 1.00 86.88 210 LEU A O 1
ATOM 1620 N N . ASP A 1 211 ? -82.291 -6.841 -35.838 1.00 88.76 211 ASP A N 1
ATOM 1621 C CA . ASP A 1 211 ? -83.458 -7.728 -35.917 1.00 91.00 211 ASP A CA 1
ATOM 1622 C C . ASP A 1 211 ? -84.500 -7.234 -36.919 1.00 91.17 211 ASP A C 1
ATOM 1623 O O . ASP A 1 211 ? -85.153 -8.035 -37.589 1.00 92.46 211 ASP A O 1
ATOM 1628 N N . LYS A 1 212 ? -84.642 -5.914 -37.023 1.00 89.93 212 LYS A N 1
ATOM 1629 C CA . LYS A 1 212 ? -85.681 -5.303 -37.852 1.00 89.68 212 LYS A CA 1
ATOM 1630 C C . LYS A 1 212 ? -85.349 -5.306 -39.349 1.00 89.34 212 LYS A C 1
ATOM 1631 O O . LYS A 1 212 ? -86.196 -4.949 -40.167 1.00 89.74 212 LYS A O 1
ATOM 1637 N N . LEU A 1 213 ? -84.127 -5.703 -39.702 1.00 89.00 213 LEU A N 1
ATOM 1638 C CA . LEU A 1 213 ? -83.701 -5.771 -41.102 1.00 89.16 213 LEU A CA 1
ATOM 1639 C C . LEU A 1 213 ? -84.362 -6.942 -41.830 1.00 90.93 213 LEU A C 1
ATOM 1640 O O . LEU A 1 213 ? -84.618 -7.988 -41.232 1.00 91.54 213 LEU A O 1
ATOM 1645 N N . ASP A 1 214 ? -84.625 -6.757 -43.123 1.00 92.08 214 ASP A N 1
ATOM 1646 C CA . ASP A 1 214 ? -85.202 -7.810 -43.958 1.00 94.15 214 ASP A CA 1
ATOM 1647 C C . ASP A 1 214 ? -84.127 -8.833 -44.307 1.00 94.34 214 ASP A C 1
ATOM 1648 O O . ASP A 1 214 ? -83.458 -8.725 -45.337 1.00 94.12 214 ASP A O 1
ATOM 1653 N N . LEU A 1 215 ? -83.963 -9.820 -43.432 1.00 95.35 215 LEU A N 1
ATOM 1654 C CA . LEU A 1 215 ? -82.980 -10.882 -43.625 1.00 95.95 215 LEU A CA 1
ATOM 1655 C C . LEU A 1 215 ? -83.553 -12.230 -43.209 1.00 98.22 215 LEU A C 1
ATOM 1656 O O . LEU A 1 215 ? -84.475 -12.299 -42.395 1.00 98.58 215 LEU A O 1
ATOM 1661 N N . ALA A 1 216 ? -83.000 -13.298 -43.778 1.00 100.35 216 ALA A N 1
ATOM 1662 C CA . ALA A 1 216 ? -83.346 -14.653 -43.366 1.00 103.18 216 ALA A CA 1
ATOM 1663 C C . ALA A 1 216 ? -82.892 -14.860 -41.925 1.00 103.67 216 ALA A C 1
ATOM 1664 O O . ALA A 1 216 ? -81.882 -14.298 -41.498 1.00 102.71 216 ALA A O 1
ATOM 1666 N N . ASN A 1 217 ? -83.645 -15.662 -41.180 1.00 106.06 217 ASN A N 1
ATOM 1667 C CA . ASN A 1 217 ? -83.389 -15.845 -39.751 1.00 106.68 217 ASN A CA 1
ATOM 1668 C C . ASN A 1 217 ? -81.988 -16.390 -39.419 1.00 105.99 217 ASN A C 1
ATOM 1669 O O . ASN A 1 217 ? -81.383 -15.951 -38.439 1.00 105.00 217 ASN A O 1
ATOM 1674 N N . PRO A 1 218 ? -81.475 -17.352 -40.216 1.00 106.22 218 PRO A N 1
ATOM 1675 C CA . PRO A 1 218 ? -80.076 -17.759 -40.021 1.00 104.72 218 PRO A CA 1
ATOM 1676 C C . PRO A 1 218 ? -79.065 -16.629 -40.252 1.00 102.30 218 PRO A C 1
ATOM 1677 O O . PRO A 1 218 ? -78.055 -16.558 -39.550 1.00 101.40 218 PRO A O 1
ATOM 1681 N N . LYS A 1 219 ? -79.338 -15.761 -41.226 1.00 101.29 219 LYS A N 1
ATOM 1682 C CA . LYS A 1 219 ? -78.466 -14.616 -41.514 1.00 99.31 219 LYS A CA 1
ATOM 1683 C C . LYS A 1 219 ? -78.491 -13.557 -40.411 1.00 97.41 219 LYS A C 1
ATOM 1684 O O . LYS A 1 219 ? -77.486 -12.885 -40.179 1.00 96.36 219 LYS A O 1
ATOM 1690 N N . LYS A 1 220 ? -79.635 -13.398 -39.749 1.00 97.27 220 LYS A N 1
ATOM 1691 C CA . LYS A 1 220 ? -79.750 -12.445 -38.644 1.00 96.24 220 LYS A CA 1
ATOM 1692 C C . LYS A 1 220 ? -78.767 -12.800 -37.535 1.00 95.76 220 LYS A C 1
ATOM 1693 O O . LYS A 1 220 ? -77.917 -11.990 -37.171 1.00 93.98 220 LYS A O 1
ATOM 1699 N N . GLU A 1 221 ? -78.874 -14.025 -37.026 1.00 97.06 221 GLU A N 1
ATOM 1700 C CA . GLU A 1 221 ? -78.012 -14.493 -35.939 1.00 97.56 221 GLU A CA 1
ATOM 1701 C C . GLU A 1 221 ? -76.534 -14.542 -36.344 1.00 95.37 221 GLU A C 1
ATOM 1702 O O . GLU A 1 221 ? -75.654 -14.425 -35.493 1.00 94.16 221 GLU A O 1
ATOM 1708 N N . LEU A 1 222 ? -76.269 -14.712 -37.638 1.00 94.65 222 LEU A N 1
ATOM 1709 C CA . LEU A 1 222 ? -74.902 -14.688 -38.161 1.00 93.13 222 LEU A CA 1
ATOM 1710 C C . LEU A 1 222 ? -74.255 -13.320 -37.934 1.00 90.75 222 LEU A C 1
ATOM 1711 O O . LEU A 1 222 ? -73.207 -13.222 -37.292 1.00 88.92 222 LEU A O 1
ATOM 1716 N N . ILE A 1 223 ? -74.893 -12.272 -38.454 1.00 89.56 223 ILE A N 1
ATOM 1717 C CA . ILE A 1 223 ? -74.357 -10.908 -38.363 1.00 87.39 223 ILE A CA 1
ATOM 1718 C C . ILE A 1 223 ? -74.531 -10.310 -36.967 1.00 86.24 223 ILE A C 1
ATOM 1719 O O . ILE A 1 223 ? -73.712 -9.506 -36.525 1.00 85.19 223 ILE A O 1
ATOM 1724 N N . LYS A 1 224 ? -75.597 -10.710 -36.280 1.00 86.50 224 LYS A N 1
ATOM 1725 C CA . LYS A 1 224 ? -75.901 -10.193 -34.948 1.00 86.27 224 LYS A CA 1
ATOM 1726 C C . LYS A 1 224 ? -74.834 -10.614 -33.933 1.00 85.71 224 LYS A C 1
ATOM 1727 O O . LYS A 1 224 ? -74.514 -9.860 -33.014 1.00 84.80 224 LYS A O 1
ATOM 1733 N N . GLN A 1 225 ? -74.280 -11.811 -34.116 1.00 86.45 225 GLN A N 1
ATOM 1734 C CA . GLN A 1 225 ? -73.219 -12.317 -33.243 1.00 86.89 225 GLN A CA 1
ATOM 1735 C C . GLN A 1 225 ? -71.875 -11.685 -33.607 1.00 84.98 225 GLN A C 1
ATOM 1736 O O . GLN A 1 225 ? -71.059 -11.399 -32.730 1.00 85.16 225 GLN A O 1
ATOM 1742 N N . ALA A 1 226 ? -71.650 -11.476 -34.904 1.00 83.05 226 ALA A N 1
ATOM 1743 C CA . ALA A 1 226 ? -70.414 -10.864 -35.391 1.00 81.05 226 ALA A CA 1
ATOM 1744 C C . ALA A 1 226 ? -70.253 -9.435 -34.875 1.00 79.65 226 ALA A C 1
ATOM 1745 O O . ALA A 1 226 ? -69.210 -9.088 -34.323 1.00 79.59 226 ALA A O 1
ATOM 1747 N N . ILE A 1 227 ? -71.293 -8.622 -35.048 1.00 78.65 227 ILE A N 1
ATOM 1748 C CA . ILE A 1 227 ? -71.270 -7.223 -34.612 1.00 77.41 227 ILE A CA 1
ATOM 1749 C C . ILE A 1 227 ? -71.038 -7.139 -33.103 1.00 78.07 227 ILE A C 1
ATOM 1750 O O . ILE A 1 227 ? -70.134 -6.438 -32.649 1.00 77.39 227 ILE A O 1
ATOM 1755 N N . LYS A 1 228 ? -71.849 -7.865 -32.336 1.00 79.52 228 LYS A N 1
ATOM 1756 C CA . LYS A 1 228 ? -71.779 -7.834 -30.872 1.00 80.62 228 LYS A CA 1
ATOM 1757 C C . LYS A 1 228 ? -70.384 -8.182 -30.345 1.00 80.17 228 LYS A C 1
ATOM 1758 O O . LYS A 1 228 ? -69.892 -7.539 -29.419 1.00 80.00 228 LYS A O 1
ATOM 1764 N N . GLN A 1 229 ? -69.756 -9.197 -30.935 1.00 80.09 229 GLN A N 1
ATOM 1765 C CA . GLN A 1 229 ? -68.438 -9.654 -30.487 1.00 80.21 229 GLN A CA 1
ATOM 1766 C C . GLN A 1 229 ? -67.331 -8.648 -30.808 1.00 78.99 229 GLN A C 1
ATOM 1767 O O . GLN A 1 229 ? -66.516 -8.322 -29.943 1.00 79.21 229 GLN A O 1
ATOM 1773 N N . GLY A 1 230 ? -67.306 -8.159 -32.045 1.00 77.84 230 GLY A N 1
ATOM 1774 C CA . GLY A 1 230 ? -66.280 -7.210 -32.479 1.00 76.91 230 GLY A CA 1
ATOM 1775 C C . GLY A 1 230 ? -66.412 -5.831 -31.859 1.00 76.51 230 GLY A C 1
ATOM 1776 O O . GLY A 1 230 ? -65.408 -5.166 -31.599 1.00 77.12 230 GLY A O 1
ATOM 1777 N N . VAL A 1 231 ? -67.648 -5.395 -31.629 1.00 75.96 231 VAL A N 1
ATOM 1778 C CA . VAL A 1 231 ? -67.903 -4.114 -30.970 1.00 76.13 231 VAL A CA 1
ATOM 1779 C C . VAL A 1 231 ? -67.439 -4.149 -29.513 1.00 77.24 231 VAL A C 1
ATOM 1780 O O . VAL A 1 231 ? -66.787 -3.216 -29.048 1.00 77.08 231 VAL A O 1
ATOM 1784 N N . GLU A 1 232 ? -67.774 -5.226 -28.806 1.00 78.99 232 GLU A N 1
ATOM 1785 C CA . GLU A 1 232 ? -67.420 -5.370 -27.390 1.00 81.23 232 GLU A CA 1
ATOM 1786 C C . GLU A 1 232 ? -65.905 -5.342 -27.179 1.00 80.35 232 GLU A C 1
ATOM 1787 O O . GLU A 1 232 ? -65.419 -4.753 -26.211 1.00 81.16 232 GLU A O 1
ATOM 1793 N N . ILE A 1 233 ? -65.170 -5.981 -28.087 1.00 78.43 233 ILE A N 1
ATOM 1794 C CA . ILE A 1 233 ? -63.709 -6.018 -28.025 1.00 77.39 233 ILE A CA 1
ATOM 1795 C C . ILE A 1 233 ? -63.116 -4.648 -28.347 1.00 76.06 233 ILE A C 1
ATOM 1796 O O . ILE A 1 233 ? -62.252 -4.158 -27.621 1.00 76.75 233 ILE A O 1
ATOM 1801 N N . ALA A 1 234 ? -63.585 -4.040 -29.434 1.00 74.19 234 ALA A N 1
ATOM 1802 C CA . ALA A 1 234 ? -63.094 -2.731 -29.866 1.00 73.44 234 ALA A CA 1
ATOM 1803 C C . ALA A 1 234 ? -63.325 -1.657 -28.807 1.00 73.82 234 ALA A C 1
ATOM 1804 O O . ALA A 1 234 ? -62.448 -0.834 -28.551 1.00 73.83 234 ALA A O 1
ATOM 1806 N N . LYS A 1 235 ? -64.508 -1.672 -28.197 1.00 74.99 235 LYS A N 1
ATOM 1807 C CA . LYS A 1 235 ? -64.848 -0.720 -27.137 1.00 76.29 235 LYS A CA 1
ATOM 1808 C C . LYS A 1 235 ? -63.913 -0.846 -25.932 1.00 77.65 235 LYS A C 1
ATOM 1809 O O . LYS A 1 235 ? -63.510 0.161 -25.350 1.00 78.40 235 LYS A O 1
ATOM 1815 N N . LYS A 1 236 ? -63.568 -2.080 -25.573 1.00 78.40 236 LYS A N 1
ATOM 1816 C CA . LYS A 1 236 ? -62.673 -2.346 -24.444 1.00 79.82 236 LYS A CA 1
ATOM 1817 C C . LYS A 1 236 ? -61.246 -1.857 -24.712 1.00 79.53 236 LYS A C 1
ATOM 1818 O O . LYS A 1 236 ? -60.557 -1.407 -23.796 1.00 80.04 236 LYS A O 1
ATOM 1824 N N . ILE A 1 237 ? -60.815 -1.947 -25.969 1.00 78.91 237 ILE A N 1
ATOM 1825 C CA . ILE A 1 237 ? -59.476 -1.511 -26.377 1.00 78.55 237 ILE A CA 1
ATOM 1826 C C . ILE A 1 237 ? -59.357 0.017 -26.372 1.00 79.17 237 ILE A C 1
ATOM 1827 O O . ILE A 1 237 ? -58.337 0.561 -25.945 1.00 78.98 237 ILE A O 1
ATOM 1832 N N . LEU A 1 238 ? -60.400 0.699 -26.840 1.00 79.66 238 LEU A N 1
ATOM 1833 C CA . LEU A 1 238 ? -60.407 2.164 -26.913 1.00 80.73 238 LEU A CA 1
ATOM 1834 C C . LEU A 1 238 ? -60.820 2.837 -25.600 1.00 83.33 238 LEU A C 1
ATOM 1835 O O . LEU A 1 238 ? -60.843 4.066 -25.516 1.00 83.96 238 LEU A O 1
ATOM 1840 N N . GLY A 1 239 ? -61.147 2.039 -24.585 1.00 85.68 239 GLY A N 1
ATOM 1841 C CA . GLY A 1 239 ? -61.575 2.566 -23.291 1.00 88.36 239 GLY A CA 1
ATOM 1842 C C . GLY A 1 239 ? -62.982 3.135 -23.330 1.00 90.03 239 GLY A C 1
ATOM 1843 O O . GLY A 1 239 ? -63.276 4.124 -22.654 1.00 91.87 239 GLY A O 1
ATOM 1844 N N . ASN A 1 240 ? -63.851 2.503 -24.118 1.00 89.97 240 ASN A N 1
ATOM 1845 C CA . ASN A 1 240 ? -65.236 2.938 -24.275 1.00 90.91 240 ASN A CA 1
ATOM 1846 C C . ASN A 1 240 ? -66.174 2.086 -23.419 1.00 91.94 240 ASN A C 1
ATOM 1847 O O . ASN A 1 240 ? -66.450 0.932 -23.744 1.00 91.10 240 ASN A O 1
ATOM 1852 N N . ILE A 1 241 ? -66.655 2.669 -22.324 1.00 94.41 241 ILE A N 1
ATOM 1853 C CA . ILE A 1 241 ? -67.603 2.004 -21.424 1.00 96.43 241 ILE A CA 1
ATOM 1854 C C . ILE A 1 241 ? -68.889 2.825 -21.292 1.00 98.61 241 ILE A C 1
ATOM 1855 O O . ILE A 1 241 ? -69.638 2.674 -20.323 1.00 99.99 241 ILE A O 1
ATOM 1860 N N . SER A 1 242 ? -69.156 3.663 -22.293 1.00 98.75 242 SER A N 1
ATOM 1861 C CA . SER A 1 242 ? -70.216 4.667 -22.209 1.00 100.29 242 SER A CA 1
ATOM 1862 C C . SER A 1 242 ? -70.956 4.868 -23.531 1.00 98.12 242 SER A C 1
ATOM 1863 O O . SER A 1 242 ? -72.168 4.665 -23.607 1.00 97.77 242 SER A O 1
ATOM 1866 N N . LYS A 1 243 ? -70.219 5.268 -24.564 1.00 96.59 243 LYS A N 1
ATOM 1867 C CA . LYS A 1 243 ? -70.808 5.661 -25.844 1.00 94.38 243 LYS A CA 1
ATOM 1868 C C . LYS A 1 243 ? -70.893 4.497 -26.826 1.00 91.11 243 LYS A C 1
ATOM 1869 O O . LYS A 1 243 ? -70.371 3.412 -26.570 1.00 90.69 243 LYS A O 1
ATOM 1875 N N . GLY A 1 244 ? -71.556 4.742 -27.953 1.00 89.11 244 GLY A N 1
ATOM 1876 C CA . GLY A 1 244 ? -71.592 3.793 -29.062 1.00 87.39 244 GLY A CA 1
ATOM 1877 C C . GLY A 1 244 ? -70.305 3.850 -29.866 1.00 85.59 244 GLY A C 1
ATOM 1878 O O . GLY A 1 244 ? -69.515 4.786 -29.722 1.00 86.03 244 GLY A O 1
ATOM 1879 N N . LEU A 1 245 ? -70.102 2.852 -30.722 1.00 83.46 245 LEU A N 1
ATOM 1880 C CA . LEU A 1 245 ? -68.862 2.716 -31.483 1.00 81.80 245 LEU A CA 1
ATOM 1881 C C . LEU A 1 245 ? -69.047 3.157 -32.932 1.00 80.64 245 LEU A C 1
ATOM 1882 O O . LEU A 1 245 ? -69.997 2.740 -33.596 1.00 80.49 245 LEU A O 1
ATOM 1887 N N . LYS A 1 246 ? -68.137 4.003 -33.414 1.00 80.06 246 LYS A N 1
ATOM 1888 C CA . LYS A 1 246 ? -68.129 4.414 -34.817 1.00 79.36 246 LYS A CA 1
ATOM 1889 C C . LYS A 1 246 ? -67.409 3.372 -35.667 1.00 78.68 246 LYS A C 1
ATOM 1890 O O . LYS A 1 246 ? -66.676 2.534 -35.141 1.00 78.59 246 LYS A O 1
ATOM 1896 N N . TYR A 1 247 ? -67.612 3.433 -36.980 1.00 78.17 247 TYR A N 1
ATOM 1897 C CA . TYR A 1 247 ? -66.959 2.500 -37.903 1.00 77.38 247 TYR A CA 1
ATOM 1898 C C . TYR A 1 247 ? -65.457 2.765 -37.972 1.00 77.99 247 TYR A C 1
ATOM 1899 O O . TYR A 1 247 ? -64.658 1.828 -37.956 1.00 77.74 247 TYR A O 1
ATOM 1908 N N . ILE A 1 248 ? -65.080 4.040 -38.046 1.00 78.89 248 ILE A N 1
ATOM 1909 C CA . ILE A 1 248 ? -63.665 4.432 -38.037 1.00 79.90 248 ILE A CA 1
ATOM 1910 C C . ILE A 1 248 ? -62.961 4.030 -36.737 1.00 80.06 248 ILE A C 1
ATOM 1911 O O . ILE A 1 248 ? -61.763 3.742 -36.741 1.00 80.39 248 ILE A O 1
ATOM 1916 N N . GLU A 1 249 ? -63.706 4.013 -35.633 1.00 80.18 249 GLU A N 1
ATOM 1917 C CA . GLU A 1 249 ? -63.168 3.587 -34.339 1.00 80.53 249 GLU A CA 1
ATOM 1918 C C . GLU A 1 249 ? -62.939 2.071 -34.303 1.00 79.53 249 GLU A C 1
ATOM 1919 O O . GLU A 1 249 ? -62.025 1.594 -33.631 1.00 79.10 249 GLU A O 1
ATOM 1925 N N . LEU A 1 250 ? -63.765 1.325 -35.033 1.00 78.71 250 LEU A N 1
ATOM 1926 C CA . LEU A 1 250 ? -63.584 -0.121 -35.177 1.00 77.96 250 LEU A CA 1
ATOM 1927 C C . LEU A 1 250 ? -62.271 -0.429 -35.904 1.00 78.14 250 LEU A C 1
ATOM 1928 O O . LEU A 1 250 ? -61.523 -1.318 -35.496 1.00 77.29 250 LEU A O 1
ATOM 1933 N N . ALA A 1 251 ? -62.003 0.313 -36.977 1.00 79.47 251 ALA A N 1
ATOM 1934 C CA . ALA A 1 251 ? -60.751 0.184 -37.729 1.00 80.17 251 ALA A CA 1
ATOM 1935 C C . ALA A 1 251 ? -59.558 0.684 -36.914 1.00 81.86 251 ALA A C 1
ATOM 1936 O O . ALA A 1 251 ? -58.463 0.125 -36.996 1.00 82.01 251 ALA A O 1
ATOM 1938 N N . ASP A 1 252 ? -59.778 1.743 -36.138 1.00 83.68 252 ASP A N 1
ATOM 1939 C CA . ASP A 1 252 ? -58.763 2.277 -35.229 1.00 84.74 252 ASP A CA 1
ATOM 1940 C C . ASP A 1 252 ? -58.407 1.262 -34.137 1.00 83.60 252 ASP A C 1
ATOM 1941 O O . ASP A 1 252 ? -57.246 1.152 -33.742 1.00 83.06 252 ASP A O 1
ATOM 1946 N N . ALA A 1 253 ? -59.410 0.528 -33.656 1.00 83.04 253 ALA A N 1
ATOM 1947 C CA . ALA A 1 253 ? -59.202 -0.511 -32.643 1.00 82.53 253 ALA A CA 1
ATOM 1948 C C . ALA A 1 253 ? -58.379 -1.680 -33.184 1.00 81.42 253 ALA A C 1
ATOM 1949 O O . ALA A 1 253 ? -57.549 -2.245 -32.469 1.00 81.42 253 ALA A O 1
ATOM 1951 N N . ARG A 1 254 ? -58.621 -2.043 -34.442 1.00 80.28 254 ARG A N 1
ATOM 1952 C CA . ARG A 1 254 ? -57.850 -3.090 -35.111 1.00 79.54 254 ARG A CA 1
ATOM 1953 C C . ARG A 1 254 ? -56.397 -2.659 -35.317 1.00 79.80 254 ARG A C 1
ATOM 1954 O O . ARG A 1 254 ? -55.481 -3.467 -35.167 1.00 79.79 254 ARG A O 1
ATOM 1962 N N . ALA A 1 255 ? -56.197 -1.389 -35.665 1.00 80.46 255 ALA A N 1
ATOM 1963 C CA . ALA A 1 255 ? -54.860 -0.852 -35.924 1.00 80.61 255 ALA A CA 1
ATOM 1964 C C . ALA A 1 255 ? -53.943 -0.954 -34.705 1.00 81.13 255 ALA A C 1
ATOM 1965 O O . ALA A 1 255 ? -52.742 -1.174 -34.851 1.00 82.03 255 ALA A O 1
ATOM 1967 N N . LYS A 1 256 ? -54.512 -0.794 -33.510 1.00 81.40 256 LYS A N 1
ATOM 1968 C CA . LYS A 1 256 ? -53.753 -0.939 -32.264 1.00 82.07 256 LYS A CA 1
ATOM 1969 C C . LYS A 1 256 ? -53.363 -2.394 -31.996 1.00 81.69 256 LYS A C 1
ATOM 1970 O O . LYS A 1 256 ? -52.273 -2.661 -31.487 1.00 82.27 256 LYS A O 1
ATOM 1976 N N . LEU A 1 257 ? -54.254 -3.324 -32.334 1.00 81.08 257 LEU A N 1
ATOM 1977 C CA . LEU A 1 257 ? -53.970 -4.758 -32.196 1.00 80.86 257 LEU A CA 1
ATOM 1978 C C . LEU A 1 257 ? -52.890 -5.217 -33.175 1.00 81.36 257 LEU A C 1
ATOM 1979 O O . LEU A 1 257 ? -51.976 -5.946 -32.790 1.00 82.53 257 LEU A O 1
ATOM 1984 N N . ASP A 1 258 ? -52.997 -4.789 -34.432 1.00 81.83 258 ASP A N 1
ATOM 1985 C CA . ASP A 1 258 ? -51.971 -5.082 -35.439 1.00 82.20 258 ASP A CA 1
ATOM 1986 C C . ASP A 1 258 ? -50.598 -4.553 -35.018 1.00 82.87 258 ASP A C 1
ATOM 1987 O O . ASP A 1 258 ? -49.579 -5.200 -35.262 1.00 82.44 258 ASP A O 1
ATOM 1992 N N . GLU A 1 259 ? -50.583 -3.380 -34.386 1.00 83.76 259 GLU A N 1
ATOM 1993 C CA . GLU A 1 259 ? -49.347 -2.781 -33.879 1.00 84.58 259 GLU A CA 1
ATOM 1994 C C . GLU A 1 259 ? -48.765 -3.582 -32.714 1.00 84.48 259 GLU A C 1
ATOM 1995 O O . GLU A 1 259 ? -47.544 -3.706 -32.595 1.00 85.33 259 GLU A O 1
ATOM 2001 N N . ARG A 1 260 ? -49.636 -4.118 -31.861 1.00 83.52 260 ARG A N 1
ATOM 2002 C CA . ARG A 1 260 ? -49.199 -4.875 -30.687 1.00 82.80 260 ARG A CA 1
ATOM 2003 C C . ARG A 1 260 ? -48.775 -6.293 -31.073 1.00 80.87 260 ARG A C 1
ATOM 2004 O O . ARG A 1 260 ? -47.807 -6.821 -30.525 1.00 81.27 260 ARG A O 1
ATOM 2012 N N . ILE A 1 261 ? -49.497 -6.903 -32.013 1.00 78.40 261 ILE A N 1
ATOM 2013 C CA . ILE A 1 261 ? -49.144 -8.232 -32.529 1.00 76.61 261 ILE A CA 1
ATOM 2014 C C . ILE A 1 261 ? -47.808 -8.184 -33.271 1.00 75.94 261 ILE A C 1
ATOM 2015 O O . ILE A 1 261 ? -46.964 -9.065 -33.096 1.00 75.75 261 ILE A O 1
ATOM 2020 N N . ASN A 1 262 ? -47.628 -7.157 -34.099 1.00 75.25 262 ASN A N 1
ATOM 2021 C CA . ASN A 1 262 ? -46.362 -6.936 -34.796 1.00 74.38 262 ASN A CA 1
ATOM 2022 C C . ASN A 1 262 ? -45.206 -6.725 -33.821 1.00 72.82 262 ASN A C 1
ATOM 2023 O O . ASN A 1 262 ? -44.100 -7.212 -34.051 1.00 71.42 262 ASN A O 1
ATOM 2028 N N . GLN A 1 263 ? -45.472 -6.003 -32.735 1.00 72.21 263 GLN A N 1
ATOM 2029 C CA . GLN A 1 263 ? -44.470 -5.769 -31.695 1.00 72.13 263 GLN A CA 1
ATOM 2030 C C . GLN A 1 263 ? -44.091 -7.065 -30.972 1.00 71.22 263 GLN A C 1
ATOM 2031 O O . GLN A 1 263 ? -42.926 -7.263 -30.626 1.00 71.70 263 GLN A O 1
ATOM 2037 N N . ILE A 1 264 ? -45.071 -7.938 -30.747 1.00 69.93 264 ILE A N 1
ATOM 2038 C CA . ILE A 1 264 ? -44.822 -9.232 -30.105 1.00 69.38 264 ILE A CA 1
ATOM 2039 C C . ILE A 1 264 ? -44.017 -10.157 -31.025 1.00 68.80 264 ILE A C 1
ATOM 2040 O O . ILE A 1 264 ? -43.133 -10.882 -30.560 1.00 68.81 264 ILE A O 1
ATOM 2045 N N . ASN A 1 265 ? -44.322 -10.130 -32.321 1.00 68.45 265 ASN A N 1
ATOM 2046 C CA . ASN A 1 265 ? -43.555 -10.898 -33.310 1.00 67.90 265 ASN A CA 1
ATOM 2047 C C . ASN A 1 265 ? -42.092 -10.468 -33.362 1.00 68.40 265 ASN A C 1
ATOM 2048 O O . ASN A 1 265 ? -41.202 -11.311 -33.473 1.00 69.00 265 ASN A O 1
ATOM 2053 N N . LYS A 1 266 ? -41.853 -9.160 -33.284 1.00 69.37 266 LYS A N 1
ATOM 2054 C CA . LYS A 1 266 ? -40.492 -8.624 -33.236 1.00 70.33 266 LYS A CA 1
ATOM 2055 C C . LYS A 1 266 ? -39.773 -9.041 -31.953 1.00 71.01 266 LYS A C 1
ATOM 2056 O O . LYS A 1 266 ? -38.602 -9.422 -31.993 1.00 71.64 266 LYS A O 1
ATOM 2062 N N . ASP A 1 267 ? -40.477 -8.973 -30.824 1.00 71.46 267 ASP A N 1
ATOM 2063 C CA . ASP A 1 267 ? -39.907 -9.363 -29.529 1.00 72.35 267 ASP A CA 1
ATOM 2064 C C . ASP A 1 267 ? -39.607 -10.862 -29.456 1.00 72.19 267 ASP A C 1
ATOM 2065 O O . ASP A 1 267 ? -38.612 -11.267 -28.852 1.00 71.48 267 ASP A O 1
ATOM 2070 N N . CYS A 1 268 ? -40.465 -11.678 -30.069 1.00 72.50 268 CYS A N 1
ATOM 2071 C CA . CYS A 1 268 ? -40.243 -13.128 -30.130 1.00 72.86 268 CYS A CA 1
ATOM 2072 C C . CYS A 1 268 ? -39.049 -13.492 -31.013 1.00 72.09 268 CYS A C 1
ATOM 2073 O O . CYS A 1 268 ? -38.332 -14.447 -30.720 1.00 72.20 268 CYS A O 1
ATOM 2076 N N . ASP A 1 269 ? -38.844 -12.736 -32.091 1.00 71.51 269 ASP A N 1
ATOM 2077 C CA . ASP A 1 269 ? -37.682 -12.937 -32.963 1.00 71.01 269 ASP A CA 1
ATOM 2078 C C . ASP A 1 269 ? -36.375 -12.624 -32.236 1.00 70.44 269 ASP A C 1
ATOM 2079 O O . ASP A 1 269 ? -35.391 -13.344 -32.395 1.00 70.75 269 ASP A O 1
ATOM 2084 N N . ASP A 1 270 ? -36.372 -11.555 -31.442 1.00 70.07 270 ASP A N 1
ATOM 2085 C CA . ASP A 1 270 ? -35.203 -11.197 -30.634 1.00 70.40 270 ASP A CA 1
ATOM 2086 C C . ASP A 1 270 ? -34.928 -12.229 -29.536 1.00 69.38 270 ASP A C 1
ATOM 2087 O O . ASP A 1 270 ? -33.769 -12.508 -29.227 1.00 69.66 270 ASP A O 1
ATOM 2092 N N . LEU A 1 271 ? -35.988 -12.790 -28.954 1.00 67.71 271 LEU A N 1
ATOM 2093 C CA . LEU A 1 271 ? -35.846 -13.843 -27.944 1.00 67.47 271 LEU A CA 1
ATOM 2094 C C . LEU A 1 271 ? -35.342 -15.155 -28.551 1.00 67.07 271 LEU A C 1
ATOM 2095 O O . LEU A 1 271 ? -34.576 -15.879 -27.914 1.00 66.67 271 LEU A O 1
ATOM 2100 N N . LYS A 1 272 ? -35.774 -15.456 -29.774 1.00 67.08 272 LYS A N 1
ATOM 2101 C CA . LYS A 1 272 ? -35.329 -16.665 -30.476 1.00 67.17 272 LYS A CA 1
ATOM 2102 C C . LYS A 1 272 ? -33.862 -16.584 -30.912 1.00 66.84 272 LYS A C 1
ATOM 2103 O O . LYS A 1 272 ? -33.201 -17.613 -31.061 1.00 66.32 272 LYS A O 1
ATOM 2109 N N . ILE A 1 273 ? -33.361 -15.367 -31.117 1.00 66.94 273 ILE A N 1
ATOM 2110 C CA . ILE A 1 273 ? -31.934 -15.153 -31.361 1.00 67.13 273 ILE A CA 1
ATOM 2111 C C . ILE A 1 273 ? -31.143 -15.434 -30.082 1.00 67.44 273 ILE A C 1
ATOM 2112 O O . ILE A 1 273 ? -30.132 -16.138 -30.117 1.00 68.07 273 ILE A O 1
ATOM 2117 N N . GLN A 1 274 ? -31.609 -14.888 -28.960 1.00 67.80 274 GLN A N 1
ATOM 2118 C CA . GLN A 1 274 ? -30.985 -15.133 -27.656 1.00 68.36 274 GLN A CA 1
ATOM 2119 C C . GLN A 1 274 ? -31.022 -16.615 -27.273 1.00 67.69 274 GLN A C 1
ATOM 2120 O O . GLN A 1 274 ? -30.097 -17.115 -26.632 1.00 68.19 274 GLN A O 1
ATOM 2126 N N . LEU A 1 275 ? -32.091 -17.307 -27.668 1.00 66.88 275 LEU A N 1
ATOM 2127 C CA . LEU A 1 275 ? -32.266 -18.726 -27.355 1.00 66.64 275 LEU A CA 1
ATOM 2128 C C . LEU A 1 275 ? -31.235 -19.602 -28.071 1.00 66.64 275 LEU A C 1
ATOM 2129 O O . LEU A 1 275 ? -30.720 -20.558 -27.490 1.00 66.32 275 LEU A O 1
ATOM 2134 N N . LYS A 1 276 ? -30.943 -19.281 -29.329 1.00 67.13 276 LYS A N 1
ATOM 2135 C CA . LYS A 1 276 ? -29.865 -19.953 -30.059 1.00 67.57 276 LYS A CA 1
ATOM 2136 C C . LYS A 1 276 ? -28.514 -19.713 -29.383 1.00 67.66 276 LYS A C 1
ATOM 2137 O O . LYS A 1 276 ? -27.657 -20.596 -29.370 1.00 66.87 276 LYS A O 1
ATOM 2143 N N . GLY A 1 277 ? -28.335 -18.516 -28.829 1.00 68.52 277 GLY A N 1
ATOM 2144 C CA . GLY A 1 277 ? -27.108 -18.154 -28.128 1.00 69.44 277 GLY A CA 1
ATOM 2145 C C . GLY A 1 277 ? -26.855 -19.004 -26.897 1.00 70.38 277 GLY A C 1
ATOM 2146 O O . GLY A 1 277 ? -25.779 -19.586 -26.754 1.00 70.59 277 GLY A O 1
ATOM 2147 N N . VAL A 1 278 ? -27.848 -19.083 -26.012 1.00 71.00 278 VAL A N 1
ATOM 2148 C CA . VAL A 1 278 ? -27.714 -19.870 -24.780 1.00 71.50 278 VAL A CA 1
ATOM 2149 C C . VAL A 1 278 ? -27.589 -21.366 -25.077 1.00 71.67 278 VAL A C 1
ATOM 2150 O O . VAL A 1 278 ? -26.805 -22.060 -24.432 1.00 71.50 278 VAL A O 1
ATOM 2154 N N . GLU A 1 279 ? -28.347 -21.853 -26.059 1.00 72.17 279 GLU A N 1
ATOM 2155 C CA . GLU A 1 279 ? -28.308 -23.271 -26.431 1.00 72.87 279 GLU A CA 1
ATOM 2156 C C . GLU A 1 279 ? -26.960 -23.682 -27.024 1.00 72.19 279 GLU A C 1
ATOM 2157 O O . GLU A 1 279 ? -26.506 -24.807 -26.811 1.00 71.96 279 GLU A O 1
ATOM 2163 N N . GLN A 1 280 ? -26.329 -22.776 -27.767 1.00 72.05 280 GLN A N 1
ATOM 2164 C CA . GLN A 1 280 ? -24.992 -23.024 -28.303 1.00 72.26 280 GLN A CA 1
ATOM 2165 C C . GLN A 1 280 ? -23.947 -23.024 -27.189 1.00 71.66 280 GLN A C 1
ATOM 2166 O O . GLN A 1 280 ? -23.009 -23.823 -27.214 1.00 71.63 280 GLN A O 1
ATOM 2172 N N . ARG A 1 281 ? -24.112 -22.128 -26.219 1.00 70.90 281 ARG A N 1
ATOM 2173 C CA . ARG A 1 281 ? -23.178 -22.029 -25.095 1.00 70.52 281 ARG A CA 1
ATOM 2174 C C . ARG A 1 281 ? -23.337 -23.179 -24.098 1.00 69.57 281 ARG A C 1
ATOM 2175 O O . ARG A 1 281 ? -22.350 -23.641 -23.526 1.00 69.52 281 ARG A O 1
ATOM 2183 N N . ILE A 1 282 ? -24.570 -23.636 -23.894 1.00 68.55 282 ILE A N 1
ATOM 2184 C CA . ILE A 1 282 ? -24.824 -24.823 -23.072 1.00 68.12 282 ILE A CA 1
ATOM 2185 C C . ILE A 1 282 ? -24.210 -26.058 -23.740 1.00 67.57 282 ILE A C 1
ATOM 2186 O O . ILE A 1 282 ? -23.624 -26.909 -23.066 1.00 67.81 282 ILE A O 1
ATOM 2191 N N . ALA A 1 283 ? -24.343 -26.142 -25.063 1.00 66.62 283 ALA A N 1
ATOM 2192 C CA . ALA A 1 283 ? -23.734 -27.222 -25.842 1.00 65.78 283 ALA A CA 1
ATOM 2193 C C . ALA A 1 283 ? -22.209 -27.176 -25.750 1.00 66.00 283 ALA A C 1
ATOM 2194 O O . ALA A 1 283 ? -21.555 -28.217 -25.685 1.00 65.92 283 ALA A O 1
ATOM 2196 N N . GLY A 1 284 ? -21.654 -25.966 -25.746 1.00 66.13 284 GLY A N 1
ATOM 2197 C CA . GLY A 1 284 ? -20.217 -25.769 -25.585 1.00 66.67 284 GLY A CA 1
ATOM 2198 C C . GLY A 1 284 ? -19.719 -26.188 -24.213 1.00 67.32 284 GLY A C 1
ATOM 2199 O O . GLY A 1 284 ? -18.687 -26.849 -24.099 1.00 66.84 284 GLY A O 1
ATOM 2200 N N . ILE A 1 285 ? -20.454 -25.801 -23.171 1.00 68.14 285 ILE A N 1
ATOM 2201 C CA . ILE A 1 285 ? -20.117 -26.183 -21.796 1.00 69.35 285 ILE A CA 1
ATOM 2202 C C . ILE A 1 285 ? -20.195 -27.702 -21.608 1.00 70.30 285 ILE A C 1
ATOM 2203 O O . ILE A 1 285 ? -19.371 -28.280 -20.903 1.00 70.40 285 ILE A O 1
ATOM 2208 N N . GLU A 1 286 ? -21.177 -28.340 -22.244 1.00 71.54 286 GLU A N 1
ATOM 2209 C CA . GLU A 1 286 ? -21.307 -29.803 -22.191 1.00 73.00 286 GLU A CA 1
ATOM 2210 C C . GLU A 1 286 ? -20.160 -30.535 -22.896 1.00 72.82 286 GLU A C 1
ATOM 2211 O O . GLU A 1 286 ? -19.803 -31.646 -22.502 1.00 73.56 286 GLU A O 1
ATOM 2217 N N . ASP A 1 287 ? -19.595 -29.922 -23.935 1.00 72.47 287 ASP A N 1
ATOM 2218 C CA . ASP A 1 287 ? -18.427 -30.485 -24.615 1.00 72.36 287 ASP A CA 1
ATOM 2219 C C . ASP A 1 287 ? -17.175 -30.388 -23.742 1.00 72.34 287 ASP A C 1
ATOM 2220 O O . ASP A 1 287 ? -16.341 -31.292 -23.755 1.00 71.94 287 ASP A O 1
ATOM 2225 N N . VAL A 1 288 ? -17.048 -29.298 -22.985 1.00 72.47 288 VAL A N 1
ATOM 2226 C CA . VAL A 1 288 ? -15.922 -29.124 -22.062 1.00 73.03 288 VAL A CA 1
ATOM 2227 C C . VAL A 1 288 ? -16.004 -30.145 -20.924 1.00 73.49 288 VAL A C 1
ATOM 2228 O O . VAL A 1 288 ? -14.986 -30.705 -20.515 1.00 73.66 288 VAL A O 1
ATOM 2232 N N . HIS A 1 289 ? -17.213 -30.376 -20.417 1.00 74.66 289 HIS A N 1
ATOM 2233 C CA . HIS A 1 289 ? -17.455 -31.437 -19.432 1.00 76.21 289 HIS A CA 1
ATOM 2234 C C . HIS A 1 289 ? -17.100 -32.812 -19.999 1.00 74.73 289 HIS A C 1
ATOM 2235 O O . HIS A 1 289 ? -16.566 -33.663 -19.286 1.00 74.07 289 HIS A O 1
ATOM 2242 N N . GLN A 1 290 ? -17.408 -33.019 -21.278 1.00 73.28 290 GLN A N 1
ATOM 2243 C CA . GLN A 1 290 ? -17.072 -34.261 -21.969 1.00 72.69 290 GLN A CA 1
ATOM 2244 C C . GLN A 1 290 ? -15.560 -34.399 -22.156 1.00 71.74 290 GLN A C 1
ATOM 2245 O O . GLN A 1 290 ? -15.023 -35.498 -22.039 1.00 71.78 290 GLN A O 1
ATOM 2251 N N . ILE A 1 291 ? -14.882 -33.289 -22.444 1.00 70.94 291 ILE A N 1
ATOM 2252 C CA . ILE A 1 291 ? -13.420 -33.285 -22.581 1.00 70.43 291 ILE A CA 1
ATOM 2253 C C . ILE A 1 291 ? -12.738 -33.735 -21.285 1.00 71.15 291 ILE A C 1
ATOM 2254 O O . ILE A 1 291 ? -11.736 -34.449 -21.329 1.00 71.67 291 ILE A O 1
ATOM 2259 N N . ASP A 1 292 ? -13.284 -33.325 -20.142 1.00 72.14 292 ASP A N 1
ATOM 2260 C CA . ASP A 1 292 ? -12.757 -33.755 -18.846 1.00 73.35 292 ASP A CA 1
ATOM 2261 C C . ASP A 1 292 ? -12.983 -35.250 -18.618 1.00 73.51 292 ASP A C 1
ATOM 2262 O O . ASP A 1 292 ? -12.130 -35.928 -18.042 1.00 73.87 292 ASP A O 1
ATOM 2267 N N . LYS A 1 293 ? -14.131 -35.756 -19.066 1.00 73.35 293 LYS A N 1
ATOM 2268 C CA . LYS A 1 293 ? -14.455 -37.178 -18.929 1.00 74.32 293 LYS A CA 1
ATOM 2269 C C . LYS A 1 293 ? -13.644 -38.048 -19.890 1.00 73.74 293 LYS A C 1
ATOM 2270 O O . LYS A 1 293 ? -13.283 -39.176 -19.551 1.00 74.70 293 LYS A O 1
ATOM 2276 N N . GLU A 1 294 ? -13.364 -37.527 -21.083 1.00 72.37 294 GLU A N 1
ATOM 2277 C CA . GLU A 1 294 ? -12.481 -38.208 -22.033 1.00 71.45 294 GLU A CA 1
ATOM 2278 C C . GLU A 1 294 ? -11.032 -38.181 -21.540 1.00 70.65 294 GLU A C 1
ATOM 2279 O O . GLU A 1 294 ? -10.287 -39.142 -21.738 1.00 70.80 294 GLU A O 1
ATOM 2285 N N . ARG A 1 295 ? -10.639 -37.079 -20.902 1.00 69.34 295 ARG A N 1
ATOM 2286 C CA . ARG A 1 295 ? -9.302 -36.961 -20.319 1.00 68.42 295 ARG A CA 1
ATOM 2287 C C . ARG A 1 295 ? -9.112 -37.940 -19.163 1.00 68.65 295 ARG A C 1
ATOM 2288 O O . ARG A 1 295 ? -8.044 -38.529 -19.013 1.00 68.88 295 ARG A O 1
ATOM 2296 N N . THR A 1 296 ? -10.146 -38.096 -18.341 1.00 69.08 296 THR A N 1
ATOM 2297 C CA . THR A 1 296 ? -10.117 -39.054 -17.239 1.00 69.58 296 THR A CA 1
ATOM 2298 C C . THR A 1 296 ? -9.973 -40.484 -17.763 1.00 69.25 296 THR A C 1
ATOM 2299 O O . THR A 1 296 ? -9.253 -41.292 -17.177 1.00 69.83 296 THR A O 1
ATOM 2303 N N . THR A 1 297 ? -10.648 -40.784 -18.872 1.00 68.53 297 THR A N 1
ATOM 2304 C CA . THR A 1 297 ? -10.609 -42.120 -19.468 1.00 68.71 297 THR A CA 1
ATOM 2305 C C . THR A 1 297 ? -9.221 -42.481 -20.000 1.00 68.30 297 THR A C 1
ATOM 2306 O O . THR A 1 297 ? -8.741 -43.591 -19.767 1.00 68.98 297 THR A O 1
ATOM 2310 N N . LEU A 1 298 ? -8.584 -41.550 -20.709 1.00 67.53 298 LEU A N 1
ATOM 2311 C CA . LEU A 1 298 ? -7.264 -41.804 -21.295 1.00 67.25 298 LEU A CA 1
ATOM 2312 C C . LEU A 1 298 ? -6.165 -41.861 -20.231 1.00 67.12 298 LEU A C 1
ATOM 2313 O O . LEU A 1 298 ? -5.217 -42.634 -20.363 1.00 67.14 298 LEU A O 1
ATOM 2318 N N . LEU A 1 299 ? -6.297 -41.046 -19.186 1.00 67.28 299 LEU A N 1
ATOM 2319 C CA . LEU A 1 299 ? -5.323 -41.022 -18.086 1.00 67.76 299 LEU A CA 1
ATOM 2320 C C . LEU A 1 299 ? -5.301 -42.321 -17.268 1.00 68.64 299 LEU A C 1
ATOM 2321 O O . LEU A 1 299 ? -4.253 -42.709 -16.748 1.00 67.89 299 LEU A O 1
ATOM 2326 N N . LEU A 1 300 ? -6.455 -42.977 -17.148 1.00 69.96 300 LEU A N 1
ATOM 2327 C CA . LEU A 1 300 ? -6.533 -44.308 -16.530 1.00 71.26 300 LEU A CA 1
ATOM 2328 C C . LEU A 1 300 ? -5.681 -45.316 -17.301 1.00 70.32 300 LEU A C 1
ATOM 2329 O O . LEU A 1 300 ? -4.948 -46.102 -16.703 1.00 71.10 300 LEU A O 1
ATOM 2334 N N . GLN A 1 301 ? -5.783 -45.281 -18.627 1.00 68.80 301 GLN A N 1
ATOM 2335 C CA . GLN A 1 301 ? -4.984 -46.146 -19.493 1.00 68.01 301 GLN A CA 1
ATOM 2336 C C . GLN A 1 301 ? -3.526 -45.694 -19.517 1.00 67.54 301 GLN A C 1
ATOM 2337 O O . GLN A 1 301 ? -2.617 -46.522 -19.581 1.00 68.30 301 GLN A O 1
ATOM 2343 N N . ALA A 1 302 ? -3.311 -44.381 -19.465 1.00 67.11 302 ALA A N 1
ATOM 2344 C CA . ALA A 1 302 ? -1.963 -43.808 -19.476 1.00 66.86 302 ALA A CA 1
ATOM 2345 C C . ALA A 1 302 ? -1.198 -44.130 -18.195 1.00 67.78 302 ALA A C 1
ATOM 2346 O O . ALA A 1 302 ? 0.000 -44.415 -18.236 1.00 66.97 302 ALA A O 1
ATOM 2348 N N . ALA A 1 303 ? -1.894 -44.073 -17.061 1.00 68.91 303 ALA A N 1
ATOM 2349 C CA . ALA A 1 303 ? -1.288 -44.377 -15.766 1.00 69.66 303 ALA A CA 1
ATOM 2350 C C . ALA A 1 303 ? -0.873 -45.846 -15.667 1.00 70.30 303 ALA A C 1
ATOM 2351 O O . ALA A 1 303 ? 0.122 -46.169 -15.015 1.00 70.61 303 ALA A O 1
ATOM 2353 N N . LYS A 1 304 ? -1.634 -46.725 -16.316 1.00 70.56 304 LYS A N 1
ATOM 2354 C CA . LYS A 1 304 ? -1.325 -48.155 -16.324 1.00 71.69 304 LYS A CA 1
ATOM 2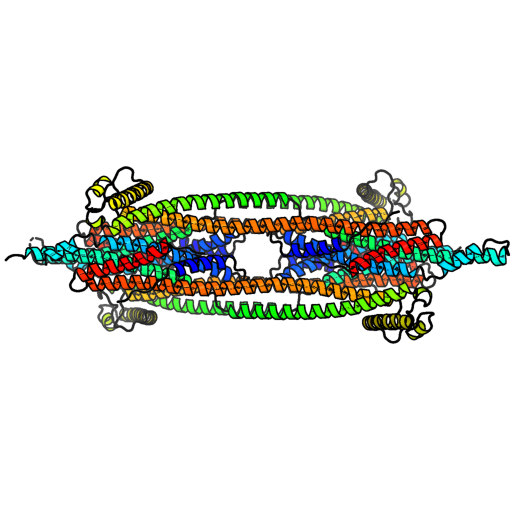355 C C . LYS A 1 304 ? -0.079 -48.480 -17.156 1.00 71.82 304 LYS A C 1
ATOM 2356 O O . LYS A 1 304 ? 0.615 -49.457 -16.874 1.00 72.78 304 LYS A O 1
ATOM 2362 N N . LEU A 1 305 ? 0.197 -47.669 -18.177 1.00 71.51 305 LEU A N 1
ATOM 2363 C CA . LEU A 1 305 ? 1.427 -47.808 -18.963 1.00 71.02 305 LEU A CA 1
ATOM 2364 C C . LEU A 1 305 ? 2.647 -47.428 -18.125 1.00 71.41 305 LEU A C 1
ATOM 2365 O O . LEU A 1 305 ? 3.647 -48.145 -18.114 1.00 71.59 305 LEU A O 1
ATOM 2370 N N . GLU A 1 306 ? 2.553 -46.298 -17.426 1.00 72.22 306 GLU A N 1
ATOM 2371 C CA . GLU A 1 306 ? 3.596 -45.864 -16.494 1.00 73.64 306 GLU A CA 1
ATOM 2372 C C . GLU A 1 306 ? 3.832 -46.924 -15.416 1.00 74.50 306 GLU A C 1
ATOM 2373 O O . GLU A 1 306 ? 4.976 -47.244 -15.085 1.00 74.68 306 GLU A O 1
ATOM 2379 N N . GLN A 1 307 ? 2.740 -47.456 -14.872 1.00 74.92 307 GLN A N 1
ATOM 2380 C CA . GLN A 1 307 ? 2.803 -48.493 -13.844 1.00 75.90 307 GLN A CA 1
ATOM 2381 C C . GLN A 1 307 ? 3.470 -49.759 -14.378 1.00 74.65 307 GLN A C 1
ATOM 2382 O O . GLN A 1 307 ? 4.316 -50.347 -13.706 1.00 74.96 307 GLN A O 1
ATOM 2388 N N . ALA A 1 308 ? 3.087 -50.165 -15.587 1.00 73.19 308 ALA A N 1
ATOM 2389 C CA . ALA A 1 308 ? 3.642 -51.361 -16.221 1.00 72.37 308 ALA A CA 1
ATOM 2390 C C . ALA A 1 308 ? 5.163 -51.289 -16.359 1.00 71.43 308 ALA A C 1
ATOM 2391 O O . ALA A 1 308 ? 5.862 -52.249 -16.034 1.00 70.96 308 ALA A O 1
ATOM 2393 N N . TRP A 1 309 ? 5.672 -50.151 -16.825 1.00 70.15 309 TRP A N 1
ATOM 2394 C CA . TRP A 1 309 ? 7.113 -50.001 -17.055 1.00 69.29 309 TRP A CA 1
ATOM 2395 C C . TRP A 1 309 ? 7.900 -49.960 -15.743 1.00 69.61 309 TRP A C 1
ATOM 2396 O O . TRP A 1 309 ? 9.005 -50.499 -15.669 1.00 69.94 309 TRP A O 1
ATOM 2407 N N . ASN A 1 310 ? 7.337 -49.324 -14.718 1.00 70.26 310 ASN A N 1
ATOM 2408 C CA . ASN A 1 310 ? 7.958 -49.312 -13.389 1.00 71.24 310 ASN A CA 1
ATOM 2409 C C . ASN A 1 310 ? 7.916 -50.688 -12.718 1.00 72.18 310 ASN A C 1
ATOM 2410 O O . ASN A 1 310 ? 8.829 -51.045 -11.970 1.00 72.24 310 ASN A O 1
ATOM 2415 N N . ILE A 1 311 ? 6.856 -51.450 -12.986 1.00 72.71 311 ILE A N 1
ATOM 2416 C CA . ILE A 1 311 ? 6.771 -52.847 -12.554 1.00 73.36 311 ILE A CA 1
ATOM 2417 C C . ILE A 1 311 ? 7.820 -53.681 -13.292 1.00 73.55 311 ILE A C 1
ATOM 2418 O O . ILE A 1 311 ? 8.556 -54.449 -12.672 1.00 73.85 311 ILE A O 1
ATOM 2423 N N . PHE A 1 312 ? 7.874 -53.520 -14.613 1.00 73.31 312 PHE A N 1
ATOM 2424 C CA . PHE A 1 312 ? 8.858 -54.206 -15.458 1.00 73.31 312 PHE A CA 1
ATOM 2425 C C . PHE A 1 312 ? 10.291 -53.944 -14.997 1.00 73.95 312 PHE A C 1
ATOM 2426 O O . PHE A 1 312 ? 11.118 -54.856 -14.978 1.00 73.92 312 PHE A O 1
ATOM 2434 N N . ALA A 1 313 ? 10.576 -52.696 -14.631 1.00 75.06 313 ALA A N 1
ATOM 2435 C CA . ALA A 1 313 ? 11.917 -52.295 -14.202 1.00 75.90 313 ALA A CA 1
ATOM 2436 C C . ALA A 1 313 ? 12.313 -52.950 -12.880 1.00 77.66 313 ALA A C 1
ATOM 2437 O O . ALA A 1 313 ? 13.381 -53.553 -12.777 1.00 78.87 313 ALA A O 1
ATOM 2439 N N . LYS A 1 314 ? 11.446 -52.833 -11.879 1.00 79.47 314 LYS A N 1
ATOM 2440 C CA . LYS A 1 314 ? 11.714 -53.383 -10.549 1.00 81.47 314 LYS A CA 1
ATOM 2441 C C . LYS A 1 314 ? 11.715 -54.916 -10.538 1.00 81.29 314 LYS A C 1
ATOM 2442 O O . LYS A 1 314 ? 12.356 -55.530 -9.686 1.00 81.68 314 LYS A O 1
ATOM 2448 N N . GLN A 1 315 ? 11.004 -55.524 -11.485 1.00 80.74 315 GLN A N 1
ATOM 2449 C CA . GLN A 1 315 ? 10.981 -56.981 -11.627 1.00 80.99 315 GLN A CA 1
ATOM 2450 C C . GLN A 1 315 ? 12.344 -57.502 -12.086 1.00 81.32 315 GLN A C 1
ATOM 2451 O O . GLN A 1 315 ? 12.839 -58.508 -11.572 1.00 82.14 315 GLN A O 1
ATOM 2457 N N . LEU A 1 316 ? 12.943 -56.809 -13.052 1.00 80.59 316 LEU A N 1
ATOM 2458 C CA . LEU A 1 316 ? 14.285 -57.140 -13.533 1.00 80.11 316 LEU A CA 1
ATOM 2459 C C . LEU A 1 316 ? 15.360 -56.720 -12.530 1.00 80.74 316 LEU A C 1
ATOM 2460 O O . LEU A 1 316 ? 16.433 -57.323 -12.480 1.00 80.81 316 LEU A O 1
ATOM 2465 N N . GLN A 1 317 ? 15.071 -55.685 -11.743 1.00 81.71 317 GLN A N 1
ATOM 2466 C CA . GLN A 1 317 ? 15.992 -55.214 -10.706 1.00 83.20 317 GLN A CA 1
ATOM 2467 C C . GLN A 1 317 ? 16.185 -56.278 -9.627 1.00 85.24 317 GLN A C 1
ATOM 2468 O O . GLN A 1 317 ? 17.313 -56.570 -9.233 1.00 86.03 317 GLN A O 1
ATOM 2474 N N . ASN A 1 318 ? 15.079 -56.858 -9.166 1.00 86.82 318 ASN A N 1
ATOM 2475 C CA . ASN A 1 318 ? 15.114 -57.888 -8.125 1.00 89.14 318 ASN A CA 1
ATOM 2476 C C . ASN A 1 318 ? 15.770 -59.192 -8.584 1.00 90.32 318 ASN A C 1
ATOM 2477 O O . ASN A 1 318 ? 16.223 -59.986 -7.757 1.00 92.13 318 ASN A O 1
ATOM 2482 N N . THR A 1 319 ? 15.815 -59.409 -9.897 1.00 89.91 319 THR A N 1
ATOM 2483 C CA . THR A 1 319 ? 16.492 -60.570 -10.470 1.00 90.41 319 THR A CA 1
ATOM 2484 C C . THR A 1 319 ? 18.015 -60.441 -10.366 1.00 90.62 319 THR A C 1
ATOM 2485 O O . THR A 1 319 ? 18.713 -61.443 -10.198 1.00 91.11 319 THR A O 1
ATOM 2489 N N . ILE A 1 320 ? 18.521 -59.211 -10.461 1.00 90.48 320 ILE A N 1
ATOM 2490 C CA . ILE A 1 320 ? 19.966 -58.958 -10.433 1.00 90.53 320 ILE A CA 1
ATOM 2491 C C . ILE A 1 320 ? 20.463 -58.287 -9.143 1.00 91.89 320 ILE A C 1
ATOM 2492 O O . ILE A 1 320 ? 21.632 -57.907 -9.059 1.00 91.72 320 ILE A O 1
ATOM 2497 N N . ASP A 1 321 ? 19.588 -58.139 -8.149 1.00 94.55 321 ASP A N 1
ATOM 2498 C CA . ASP A 1 321 ? 20.000 -57.624 -6.838 1.00 97.08 321 ASP A CA 1
ATOM 2499 C C . ASP A 1 321 ? 20.815 -58.684 -6.104 1.00 98.81 321 ASP A C 1
ATOM 2500 O O . ASP A 1 321 ? 21.958 -58.439 -5.717 1.00 99.46 321 ASP A O 1
ATOM 2505 N N . GLY A 1 322 ? 20.217 -59.859 -5.925 1.00 100.26 322 GLY A N 1
ATOM 2506 C CA . GLY A 1 322 ? 20.874 -60.977 -5.252 1.00 102.23 322 GLY A CA 1
ATOM 2507 C C . GLY A 1 322 ? 21.555 -61.912 -6.234 1.00 102.25 322 GLY A C 1
ATOM 2508 O O . GLY A 1 322 ? 22.253 -61.465 -7.147 1.00 100.34 322 GLY A O 1
ATOM 2509 N N . LYS A 1 323 ? 21.347 -63.214 -6.046 1.00 103.94 323 LYS A N 1
ATOM 2510 C CA . LYS A 1 323 ? 21.958 -64.232 -6.900 1.00 104.37 323 LYS A CA 1
ATOM 2511 C C . LYS A 1 323 ? 21.230 -64.293 -8.241 1.00 104.15 323 LYS A C 1
ATOM 2512 O O . LYS A 1 323 ? 20.005 -64.179 -8.293 1.00 105.96 323 LYS A O 1
ATOM 2518 N N . ILE A 1 324 ? 21.988 -64.482 -9.318 1.00 103.24 324 ILE A N 1
ATOM 2519 C CA . ILE A 1 324 ? 21.432 -64.436 -10.670 1.00 102.32 324 ILE A CA 1
ATOM 2520 C C . ILE A 1 324 ? 20.817 -65.786 -11.036 1.00 102.72 324 ILE A C 1
ATOM 2521 O O . ILE A 1 324 ? 21.533 -66.775 -11.194 1.00 101.98 324 ILE A O 1
ATOM 2526 N N . ASP A 1 325 ? 19.492 -65.820 -11.163 1.00 104.27 325 ASP A N 1
ATOM 2527 C CA . ASP A 1 325 ? 18.790 -67.016 -11.625 1.00 105.97 325 ASP A CA 1
ATOM 2528 C C . ASP A 1 325 ? 18.563 -66.904 -13.133 1.00 105.91 325 ASP A C 1
ATOM 2529 O O . ASP A 1 325 ? 17.453 -66.637 -13.596 1.00 105.42 325 ASP A O 1
ATOM 2534 N N . GLN A 1 326 ? 19.651 -67.091 -13.878 1.00 106.74 326 GLN A N 1
ATOM 2535 C CA . GLN A 1 326 ? 19.665 -67.099 -15.351 1.00 106.72 326 GLN A CA 1
ATOM 2536 C C . GLN A 1 326 ? 18.343 -67.466 -16.035 1.00 107.23 326 GLN A C 1
ATOM 2537 O O . GLN A 1 326 ? 17.852 -66.720 -16.883 1.00 107.39 326 GLN A O 1
ATOM 2543 N N . GLN A 1 327 ? 17.779 -68.613 -15.666 1.00 108.07 327 GLN A N 1
ATOM 2544 C CA . GLN A 1 327 ? 16.608 -69.162 -16.352 1.00 108.80 327 GLN A CA 1
ATOM 2545 C C . GLN A 1 327 ? 15.297 -68.517 -15.896 1.00 107.11 327 GLN A C 1
ATOM 2546 O O . GLN A 1 327 ? 14.297 -68.568 -16.615 1.00 107.07 327 GLN A O 1
ATOM 2552 N N . ASP A 1 328 ? 15.302 -67.923 -14.704 1.00 105.09 328 ASP A N 1
ATOM 2553 C CA . ASP A 1 328 ? 14.155 -67.158 -14.214 1.00 103.83 328 ASP A CA 1
ATOM 2554 C C . ASP A 1 328 ? 14.003 -65.873 -15.028 1.00 100.29 328 ASP A C 1
ATOM 2555 O O . ASP A 1 328 ? 12.899 -65.520 -15.439 1.00 100.28 328 ASP A O 1
ATOM 2560 N N . LEU A 1 329 ? 15.124 -65.190 -15.258 1.00 96.82 329 LEU A N 1
ATOM 2561 C CA . LEU A 1 329 ? 15.165 -63.975 -16.076 1.00 93.64 329 LEU A CA 1
ATOM 2562 C C . LEU A 1 329 ? 14.613 -64.201 -17.486 1.00 92.95 329 LEU A C 1
ATOM 2563 O O . LEU A 1 329 ? 13.955 -63.323 -18.044 1.00 92.17 329 LEU A O 1
ATOM 2568 N N . THR A 1 330 ? 14.888 -65.374 -18.055 1.00 92.95 330 THR A N 1
ATOM 2569 C CA . THR A 1 330 ? 14.370 -65.744 -19.375 1.00 92.55 330 THR A CA 1
ATOM 2570 C C . THR A 1 330 ? 12.838 -65.777 -19.389 1.00 93.30 330 THR A C 1
ATOM 2571 O O . THR A 1 330 ? 12.217 -65.431 -20.396 1.00 93.43 330 THR A O 1
ATOM 2575 N N . LYS A 1 331 ? 12.236 -66.189 -18.275 1.00 94.13 331 LYS A N 1
ATOM 2576 C CA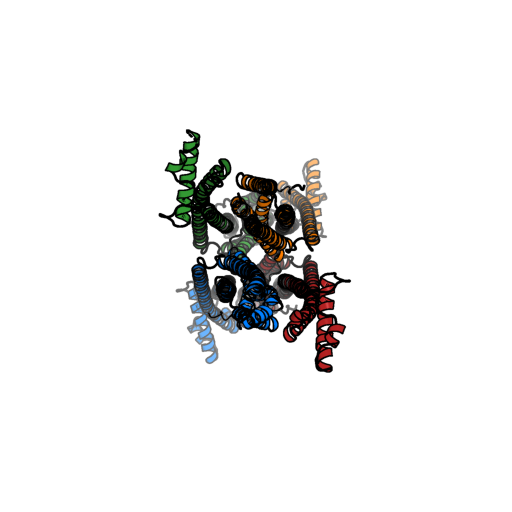 . LYS A 1 331 ? 10.778 -66.194 -18.141 1.00 95.21 331 LYS A CA 1
ATOM 2577 C C . LYS A 1 331 ? 10.233 -64.771 -17.991 1.00 93.25 331 LYS A C 1
ATOM 2578 O O . LYS A 1 331 ? 9.198 -64.437 -18.570 1.00 92.24 331 LYS A O 1
ATOM 2584 N N . ILE A 1 332 ? 10.933 -63.944 -17.215 1.00 91.68 332 ILE A N 1
ATOM 2585 C CA . ILE A 1 332 ? 10.523 -62.556 -16.976 1.00 89.93 332 ILE A CA 1
ATOM 2586 C C . ILE A 1 332 ? 10.530 -61.753 -18.277 1.00 88.33 332 ILE A C 1
ATOM 2587 O O . ILE A 1 332 ? 9.619 -60.965 -18.526 1.00 87.92 332 ILE A O 1
ATOM 2592 N N . ILE A 1 333 ? 11.558 -61.957 -19.097 1.00 87.67 333 ILE A N 1
ATOM 2593 C CA . ILE A 1 333 ? 11.671 -61.272 -20.385 1.00 86.77 333 ILE A CA 1
ATOM 2594 C C . ILE A 1 333 ? 10.547 -61.694 -21.333 1.00 87.95 333 ILE A C 1
ATOM 2595 O O . ILE A 1 333 ? 9.920 -60.845 -21.967 1.00 87.95 333 ILE A O 1
ATOM 2600 N N . HIS A 1 334 ? 10.295 -62.999 -21.422 1.00 89.63 334 HIS A N 1
ATOM 2601 C CA . HIS A 1 334 ? 9.245 -63.524 -22.305 1.00 91.13 334 HIS A CA 1
ATOM 2602 C C . HIS A 1 334 ? 7.837 -63.133 -21.849 1.00 90.01 334 HIS A C 1
ATOM 2603 O O . HIS A 1 334 ? 6.943 -62.965 -22.679 1.00 89.89 334 HIS A O 1
ATOM 2610 N N . LYS A 1 335 ? 7.645 -62.989 -20.540 1.00 88.59 335 LYS A N 1
ATOM 2611 C CA . LYS A 1 335 ? 6.365 -62.530 -19.997 1.00 87.50 335 LYS A CA 1
ATOM 2612 C C . LYS A 1 335 ? 6.174 -61.044 -20.308 1.00 84.53 335 LYS A C 1
ATOM 2613 O O . LYS A 1 335 ? 5.084 -60.617 -20.694 1.00 83.56 335 LYS A O 1
ATOM 2619 N N . GLN A 1 336 ? 7.245 -60.269 -20.138 1.00 81.80 336 GLN A N 1
ATOM 2620 C CA . GLN A 1 336 ? 7.246 -58.847 -20.487 1.00 79.23 336 GLN A CA 1
ATOM 2621 C C . GLN A 1 336 ? 7.088 -58.627 -21.991 1.00 78.73 336 GLN A C 1
ATOM 2622 O O . GLN A 1 336 ? 6.444 -57.669 -22.413 1.00 78.44 336 GLN A O 1
ATOM 2628 N N . LEU A 1 337 ? 7.682 -59.507 -22.792 1.00 79.22 337 LEU A N 1
ATOM 2629 C CA . LEU A 1 337 ? 7.563 -59.419 -24.248 1.00 79.23 337 LEU A CA 1
ATOM 2630 C C . LEU A 1 337 ? 6.152 -59.761 -24.725 1.00 80.44 337 LEU A C 1
ATOM 2631 O O . LEU A 1 337 ? 5.607 -59.068 -25.584 1.00 80.92 337 LEU A O 1
ATOM 2636 N N . ASP A 1 338 ? 5.566 -60.820 -24.167 1.00 81.82 338 ASP A N 1
ATOM 2637 C CA . ASP A 1 338 ? 4.181 -61.199 -24.483 1.00 83.15 338 ASP A CA 1
ATOM 2638 C C . ASP A 1 338 ? 3.198 -60.070 -24.172 1.00 81.81 338 ASP A C 1
ATOM 2639 O O . ASP A 1 338 ? 2.208 -59.890 -24.883 1.00 82.23 338 ASP A O 1
ATOM 2644 N N . PHE A 1 339 ? 3.475 -59.322 -23.107 1.00 79.96 339 PHE A N 1
ATOM 2645 C CA . PHE A 1 339 ? 2.674 -58.155 -22.746 1.00 78.41 339 PHE A CA 1
ATOM 2646 C C . PHE A 1 339 ? 2.780 -57.060 -23.806 1.00 77.48 339 PHE A C 1
ATOM 2647 O O . PHE A 1 339 ? 1.781 -56.428 -24.150 1.00 77.75 339 PHE A O 1
ATOM 2655 N N . LEU A 1 340 ? 3.990 -56.839 -24.314 1.00 76.53 340 LEU A N 1
ATOM 2656 C CA . LEU A 1 340 ? 4.217 -55.854 -25.375 1.00 75.51 340 LEU A CA 1
ATOM 2657 C C . LEU A 1 340 ? 3.650 -56.329 -26.714 1.00 76.68 340 LEU A C 1
ATOM 2658 O O . LEU A 1 340 ? 3.124 -55.524 -27.485 1.00 76.60 340 LEU A O 1
ATOM 2663 N N . ASP A 1 341 ? 3.761 -57.631 -26.983 1.00 77.96 341 ASP A N 1
ATOM 2664 C CA . ASP A 1 341 ? 3.174 -58.236 -28.186 1.00 78.98 341 ASP A CA 1
ATOM 2665 C C . ASP A 1 341 ? 1.665 -58.011 -28.238 1.00 78.23 341 ASP A C 1
ATOM 2666 O O . ASP A 1 341 ? 1.097 -57.822 -29.315 1.00 78.46 341 ASP A O 1
ATOM 2671 N N . ASP A 1 342 ? 1.027 -58.041 -27.070 1.00 77.35 342 ASP A N 1
ATOM 2672 C CA . ASP A 1 342 ? -0.405 -57.768 -26.948 1.00 77.21 342 ASP A CA 1
ATOM 2673 C C . ASP A 1 342 ? -0.730 -56.308 -27.266 1.00 75.14 342 ASP A C 1
ATOM 2674 O O . ASP A 1 342 ? -1.702 -56.028 -27.963 1.00 75.40 342 ASP A O 1
ATOM 2679 N N . LEU A 1 343 ? 0.079 -55.385 -26.748 1.00 72.88 343 LEU A N 1
ATOM 2680 C CA . LEU A 1 343 ? -0.120 -53.957 -27.002 1.00 71.03 343 LEU A CA 1
ATOM 2681 C C . LEU A 1 343 ? 0.056 -53.620 -28.482 1.00 71.58 343 LEU A C 1
ATOM 2682 O O . LEU A 1 343 ? -0.687 -52.804 -29.029 1.00 71.88 343 LEU A O 1
ATOM 2687 N N . ALA A 1 344 ? 1.038 -54.250 -29.124 1.00 72.04 344 ALA A N 1
ATOM 2688 C CA . ALA A 1 344 ? 1.245 -54.093 -30.564 1.00 72.49 344 ALA A CA 1
ATOM 2689 C C . ALA A 1 344 ? 0.072 -54.673 -31.355 1.00 73.71 344 ALA A C 1
ATOM 2690 O O . ALA A 1 344 ? -0.320 -54.121 -32.385 1.00 74.53 344 ALA A O 1
ATOM 2692 N N . LEU A 1 345 ? -0.482 -55.782 -30.866 1.00 74.42 345 LEU A N 1
ATOM 2693 C CA . LEU A 1 345 ? -1.649 -56.413 -31.487 1.00 75.85 345 LEU A CA 1
ATOM 2694 C C . LEU A 1 345 ? -2.872 -55.493 -31.461 1.00 75.63 345 LEU A C 1
ATOM 2695 O O . LEU A 1 345 ? -3.674 -55.499 -32.396 1.00 76.65 345 LEU A O 1
ATOM 2700 N N . GLN A 1 346 ? -3.011 -54.714 -30.390 1.00 74.69 346 GLN A N 1
ATOM 2701 C CA . GLN A 1 346 ? -4.105 -53.750 -30.273 1.00 74.34 346 GLN A CA 1
ATOM 2702 C C . GLN A 1 346 ? -3.935 -52.592 -31.252 1.00 74.73 346 GLN A C 1
ATOM 2703 O O . GLN A 1 346 ? -4.878 -52.229 -31.953 1.00 75.11 346 GLN A O 1
ATOM 2709 N N . TYR A 1 347 ? -2.733 -52.018 -31.290 1.00 75.57 347 TYR A N 1
ATOM 2710 C CA . TYR A 1 347 ? -2.422 -50.923 -32.217 1.00 76.52 347 TYR A CA 1
ATOM 2711 C C . TYR A 1 347 ? -2.535 -51.352 -33.678 1.00 79.08 347 TYR A C 1
ATOM 2712 O O . TYR A 1 347 ? -3.041 -50.599 -34.511 1.00 79.70 347 TYR A O 1
ATOM 2721 N N . HIS A 1 348 ? -2.059 -52.557 -33.981 1.00 81.65 348 HIS A N 1
ATOM 2722 C CA . HIS A 1 348 ? -2.098 -53.089 -35.343 1.00 84.83 348 HIS A CA 1
ATOM 2723 C C . HIS A 1 348 ? -3.525 -53.201 -35.889 1.00 86.89 348 HIS A C 1
ATOM 2724 O O . HIS A 1 348 ? -3.777 -52.859 -37.045 1.00 88.28 348 HIS A O 1
ATOM 2731 N N . SER A 1 349 ? -4.449 -53.673 -35.053 1.00 88.13 349 SER A N 1
ATOM 2732 C CA . SER A 1 349 ? -5.833 -53.914 -35.469 1.00 90.59 349 SER A CA 1
ATOM 2733 C C . SER A 1 349 ? -6.805 -52.849 -34.950 1.00 90.82 349 SER A C 1
ATOM 2734 O O . SER A 1 349 ? -7.996 -53.121 -34.781 1.00 92.09 349 SER A O 1
ATOM 2737 N N . MET A 1 350 ? -6.305 -51.637 -34.716 1.00 90.27 350 MET A N 1
ATOM 2738 C CA . MET A 1 350 ? -7.121 -50.569 -34.144 1.00 89.67 350 MET A CA 1
ATOM 2739 C C . MET A 1 350 ? -7.974 -49.897 -35.216 1.00 92.25 350 MET A C 1
ATOM 2740 O O . MET A 1 350 ? -7.459 -49.480 -36.255 1.00 92.24 350 MET A O 1
ATOM 2745 N N . LEU A 1 351 ? -9.278 -49.803 -34.949 1.00 95.48 351 LEU A N 1
ATOM 2746 C CA . LEU A 1 351 ? -10.226 -49.093 -35.811 1.00 97.41 351 LEU A CA 1
ATOM 2747 C C . LEU A 1 351 ? -10.905 -47.981 -35.011 1.00 98.01 351 LEU A C 1
ATOM 2748 O O . LEU A 1 351 ? -11.827 -48.243 -34.235 1.00 98.53 351 LEU A O 1
ATOM 2753 N N . LEU A 1 352 ? -10.444 -46.746 -35.198 1.00 99.26 352 LEU A N 1
ATOM 2754 C CA . LEU A 1 352 ? -11.003 -45.591 -34.491 1.00 100.19 352 LEU A CA 1
ATOM 2755 C C . LEU A 1 352 ? -12.213 -45.017 -35.228 1.00 103.04 352 LEU A C 1
ATOM 2756 O O . LEU A 1 352 ? -12.509 -45.410 -36.358 1.00 104.66 352 LEU A O 1
ATOM 2761 N N . SER A 1 353 ? -12.907 -44.089 -34.573 1.00 105.39 353 SER A N 1
ATOM 2762 C CA . SER A 1 353 ? -14.068 -43.423 -35.163 1.00 107.65 353 SER A CA 1
ATOM 2763 C C . SER A 1 353 ? -14.387 -42.118 -34.434 1.00 107.65 353 SER A C 1
ATOM 2764 O O . SER A 1 353 ? -14.031 -41.034 -34.898 1.00 108.08 353 SER A O 1
ATOM 2768 N N . THR B 1 11 ? 41.877 -29.878 -28.600 1.00 130.19 11 THR B N 1
ATOM 2769 C CA . THR B 1 11 ? 41.125 -29.034 -27.624 1.00 128.04 11 THR B CA 1
ATOM 2770 C C . THR B 1 11 ? 40.029 -28.240 -28.337 1.00 126.05 11 THR B C 1
ATOM 2771 O O . THR B 1 11 ? 40.276 -27.636 -29.382 1.00 127.69 11 THR B O 1
ATOM 2775 N N . VAL B 1 12 ? 38.828 -28.243 -27.760 1.00 121.87 12 VAL B N 1
ATOM 2776 C CA . VAL B 1 12 ? 37.645 -27.671 -28.408 1.00 119.95 12 VAL B CA 1
ATOM 2777 C C . VAL B 1 12 ? 37.050 -26.512 -27.602 1.00 118.05 12 VAL B C 1
ATOM 2778 O O . VAL B 1 12 ? 37.159 -26.474 -26.375 1.00 116.66 12 VAL B O 1
ATOM 2782 N N . VAL B 1 13 ? 36.424 -25.574 -28.311 1.00 117.32 13 VAL B N 1
ATOM 2783 C CA . VAL B 1 13 ? 35.736 -24.439 -27.690 1.00 115.91 13 VAL B CA 1
ATOM 2784 C C . VAL B 1 13 ? 34.239 -24.737 -27.566 1.00 111.95 13 VAL B C 1
ATOM 2785 O O . VAL B 1 13 ? 33.651 -25.378 -28.440 1.00 111.04 13 VAL B O 1
ATOM 2789 N N . TYR B 1 14 ? 33.633 -24.276 -26.474 1.00 109.43 14 TYR B N 1
ATOM 2790 C CA . TYR B 1 14 ? 32.209 -24.501 -26.227 1.00 106.17 14 TYR B CA 1
ATOM 2791 C C . TYR B 1 14 ? 31.352 -23.487 -26.992 1.00 105.80 14 TYR B C 1
ATOM 2792 O O . TYR B 1 14 ? 31.874 -22.478 -27.469 1.00 107.71 14 TYR B O 1
ATOM 2801 N N . PRO B 1 15 ? 30.033 -23.753 -27.117 1.00 103.96 15 PRO B N 1
ATOM 2802 C CA . PRO B 1 15 ? 29.119 -22.816 -27.785 1.00 103.97 15 PRO B CA 1
ATOM 2803 C C . PRO B 1 15 ? 29.030 -21.430 -27.138 1.00 105.25 15 PRO B C 1
ATOM 2804 O O . PRO B 1 15 ? 29.592 -21.200 -26.066 1.00 105.85 15 PRO B O 1
ATOM 2808 N N . GLU B 1 16 ? 28.297 -20.533 -27.793 1.00 106.32 16 GLU B N 1
ATOM 2809 C CA . GLU B 1 16 ? 28.274 -19.114 -27.440 1.00 108.13 16 GLU B CA 1
ATOM 2810 C C . GLU B 1 16 ? 26.822 -18.678 -27.247 1.00 104.38 16 GLU B C 1
ATOM 2811 O O . GLU B 1 16 ? 26.241 -18.009 -28.105 1.00 103.83 16 GLU B O 1
ATOM 2817 N N . ILE B 1 17 ? 26.242 -19.058 -26.111 1.00 101.17 17 ILE B N 1
ATOM 2818 C CA . ILE B 1 17 ? 24.800 -18.920 -25.909 1.00 98.29 17 ILE B CA 1
ATOM 2819 C C . ILE B 1 17 ? 24.420 -17.803 -24.937 1.00 97.45 17 ILE B C 1
ATOM 2820 O O . ILE B 1 17 ? 25.028 -17.648 -23.876 1.00 97.03 17 ILE B O 1
ATOM 2825 N N . ASN B 1 18 ? 23.423 -17.017 -25.338 1.00 96.14 18 ASN B N 1
ATOM 2826 C CA . ASN B 1 18 ? 22.780 -16.042 -24.470 1.00 94.96 18 ASN B CA 1
ATOM 2827 C C . ASN B 1 18 ? 21.366 -16.532 -24.181 1.00 92.04 18 ASN B C 1
ATOM 2828 O O . ASN B 1 18 ? 20.532 -16.603 -25.086 1.00 90.51 18 ASN B O 1
ATOM 2833 N N . VAL B 1 19 ? 21.103 -16.880 -22.924 1.00 91.06 19 VAL B N 1
ATOM 2834 C CA . VAL B 1 19 ? 19.783 -17.374 -22.526 1.00 89.29 19 VAL B CA 1
ATOM 2835 C C . VAL B 1 19 ? 18.773 -16.249 -22.275 1.00 88.86 19 VAL B C 1
ATOM 2836 O O . VAL B 1 19 ? 17.576 -16.514 -22.155 1.00 88.78 19 VAL B O 1
ATOM 2840 N N . LYS B 1 20 ? 19.248 -15.005 -22.196 1.00 89.25 20 LYS B N 1
ATOM 2841 C CA . LYS B 1 20 ? 18.352 -13.853 -22.075 1.00 88.29 20 LYS B CA 1
ATOM 2842 C C . LYS B 1 20 ? 17.574 -13.653 -23.369 1.00 86.04 20 LYS B C 1
ATOM 2843 O O . LYS B 1 20 ? 16.378 -13.369 -23.341 1.00 85.25 20 LYS B O 1
ATOM 2849 N N . THR B 1 21 ? 18.264 -13.807 -24.497 1.00 85.02 21 THR B N 1
ATOM 2850 C CA . THR B 1 21 ? 17.639 -13.707 -25.816 1.00 83.11 21 THR B CA 1
ATOM 2851 C C . THR B 1 21 ? 16.621 -14.828 -26.040 1.00 80.52 21 THR B C 1
ATOM 2852 O O . THR B 1 21 ? 15.616 -14.633 -26.726 1.00 79.82 21 THR B O 1
ATOM 2856 N N . LEU B 1 22 ? 16.889 -15.996 -25.459 1.00 78.99 22 LEU B N 1
ATOM 2857 C CA . LEU B 1 22 ? 15.994 -17.147 -25.574 1.00 76.57 22 LEU B CA 1
ATOM 2858 C C . LEU B 1 22 ? 14.684 -16.885 -24.830 1.00 75.23 22 LEU B C 1
ATOM 2859 O O . LEU B 1 22 ? 13.607 -16.966 -25.420 1.00 74.69 22 LEU B O 1
ATOM 2864 N N . SER B 1 23 ? 14.786 -16.562 -23.542 1.00 74.68 23 SER B N 1
ATOM 2865 C CA . SER B 1 23 ? 13.606 -16.352 -22.698 1.00 73.98 23 SER B CA 1
ATOM 2866 C C . SER B 1 23 ? 12.815 -15.101 -23.084 1.00 74.18 23 SER B C 1
ATOM 2867 O O . SER B 1 23 ? 11.594 -15.062 -22.916 1.00 73.60 23 SER B O 1
ATOM 2870 N N . GLN B 1 24 ? 13.510 -14.085 -23.590 1.00 74.74 24 GLN B N 1
ATOM 2871 C CA . GLN B 1 24 ? 12.854 -12.871 -24.073 1.00 74.92 24 GLN B CA 1
ATOM 2872 C C . GLN B 1 24 ? 12.060 -13.164 -25.342 1.00 73.32 24 GLN B C 1
ATOM 2873 O O . GLN B 1 24 ? 10.960 -12.643 -25.523 1.00 73.19 24 GLN B O 1
ATOM 2879 N N . ALA B 1 25 ? 12.625 -13.996 -26.216 1.00 72.56 25 ALA B N 1
ATOM 2880 C CA . ALA B 1 25 ? 11.950 -14.407 -27.445 1.00 71.61 25 ALA B CA 1
ATOM 2881 C C . ALA B 1 25 ? 10.708 -15.233 -27.133 1.00 71.11 25 ALA B C 1
ATOM 2882 O O . ALA B 1 25 ? 9.652 -15.025 -27.731 1.00 70.96 25 ALA B O 1
ATOM 2884 N N . VAL B 1 26 ? 10.841 -16.161 -26.188 1.00 71.12 26 VAL B N 1
ATOM 2885 C CA . VAL B 1 26 ? 9.722 -17.003 -25.760 1.00 70.54 26 VAL B CA 1
ATOM 2886 C C . VAL B 1 26 ? 8.588 -16.149 -25.185 1.00 71.42 26 VAL B C 1
ATOM 2887 O O . VAL B 1 26 ? 7.413 -16.429 -25.428 1.00 72.52 26 VAL B O 1
ATOM 2891 N N . LYS B 1 27 ? 8.943 -15.106 -24.436 1.00 72.51 27 LYS B N 1
ATOM 2892 C CA . LYS B 1 27 ? 7.949 -14.185 -23.877 1.00 73.51 27 LYS B CA 1
ATOM 2893 C C . LYS B 1 27 ? 7.287 -13.337 -24.968 1.00 71.77 27 LYS B C 1
ATOM 2894 O O . LYS B 1 27 ? 6.093 -13.046 -24.889 1.00 70.17 27 LYS B O 1
ATOM 2900 N N . ASN B 1 28 ? 8.068 -12.941 -25.973 1.00 70.98 28 ASN B N 1
ATOM 2901 C CA . ASN B 1 28 ? 7.543 -12.180 -27.112 1.00 70.02 28 ASN B CA 1
ATOM 2902 C C . ASN B 1 28 ? 6.540 -12.986 -27.935 1.00 68.33 28 ASN B C 1
ATOM 2903 O O . ASN B 1 28 ? 5.535 -12.444 -28.392 1.00 68.01 28 ASN B O 1
ATOM 2908 N N . ILE B 1 29 ? 6.813 -14.277 -28.117 1.00 67.46 29 ILE B N 1
ATOM 2909 C CA . ILE B 1 29 ? 5.894 -15.168 -28.831 1.00 66.61 29 ILE B CA 1
ATOM 2910 C C . ILE B 1 29 ? 4.563 -15.288 -28.085 1.00 66.81 29 ILE B C 1
ATOM 2911 O O . ILE B 1 29 ? 3.504 -15.356 -28.711 1.00 66.35 29 ILE B O 1
ATOM 2916 N N . TRP B 1 30 ? 4.621 -15.313 -26.754 1.00 67.73 30 TRP B N 1
ATOM 2917 C CA . TRP B 1 30 ? 3.411 -15.338 -25.932 1.00 68.70 30 TRP B CA 1
ATOM 2918 C C . TRP B 1 30 ? 2.589 -14.057 -26.091 1.00 68.89 30 TRP B C 1
ATOM 2919 O O . TRP B 1 30 ? 1.362 -14.110 -26.164 1.00 68.70 30 TRP B O 1
ATOM 2930 N N . ARG B 1 31 ? 3.271 -12.914 -26.132 1.00 69.45 31 ARG B N 1
ATOM 2931 C CA . ARG B 1 31 ? 2.612 -11.620 -26.307 1.00 69.91 31 ARG B CA 1
ATOM 2932 C C . ARG B 1 31 ? 2.026 -11.488 -27.710 1.00 68.14 31 ARG B C 1
ATOM 2933 O O . ARG B 1 31 ? 0.873 -11.085 -27.869 1.00 67.92 31 ARG B O 1
ATOM 2941 N N . LEU B 1 32 ? 2.828 -11.829 -28.717 1.00 66.39 32 LEU B N 1
ATOM 2942 C CA . LEU B 1 32 ? 2.416 -11.726 -30.119 1.00 64.73 32 LEU B CA 1
ATOM 2943 C C . LEU B 1 32 ? 1.255 -12.653 -30.466 1.00 64.05 32 LEU B C 1
ATOM 2944 O O . LEU B 1 32 ? 0.332 -12.248 -31.167 1.00 63.68 32 LEU B O 1
ATOM 2949 N N . SER B 1 33 ? 1.307 -13.891 -29.979 1.00 64.07 33 SER B N 1
ATOM 2950 C CA . SER B 1 33 ? 0.279 -14.886 -30.292 1.00 64.50 33 SER B CA 1
ATOM 2951 C C . SER B 1 33 ? -1.083 -14.560 -29.674 1.00 65.35 33 SER B C 1
ATOM 2952 O O . SER B 1 33 ? -2.113 -14.961 -30.210 1.00 65.02 33 SER B O 1
ATOM 2955 N N . HIS B 1 34 ? -1.088 -13.832 -28.560 1.00 66.74 34 HIS B N 1
ATOM 2956 C CA . HIS B 1 34 ? -2.334 -13.512 -27.856 1.00 68.80 34 HIS B CA 1
ATOM 2957 C C . HIS B 1 34 ? -2.941 -12.158 -28.237 1.00 70.65 34 HIS B C 1
ATOM 2958 O O . HIS B 1 34 ? -4.122 -11.924 -27.985 1.00 71.63 34 HIS B O 1
ATOM 2965 N N . GLN B 1 35 ? -2.145 -11.275 -28.839 1.00 72.78 35 GLN B N 1
ATOM 2966 C CA . GLN B 1 35 ? -2.655 -9.995 -29.343 1.00 74.89 35 GLN B CA 1
ATOM 2967 C C . GLN B 1 35 ? -2.982 -10.052 -30.840 1.00 75.50 35 GLN B C 1
ATOM 2968 O O . GLN B 1 35 ? -3.772 -9.247 -31.337 1.00 75.75 35 GLN B O 1
ATOM 2974 N N . GLN B 1 36 ? -2.369 -11.000 -31.548 1.00 76.75 36 GLN B N 1
ATOM 2975 C CA . GLN B 1 36 ? -2.524 -11.128 -33.002 1.00 77.85 36 GLN B CA 1
ATOM 2976 C C . GLN B 1 36 ? -3.954 -11.496 -33.409 1.00 78.60 36 GLN B C 1
ATOM 2977 O O . GLN B 1 36 ? -4.534 -12.451 -32.889 1.00 79.41 36 GLN B O 1
ATOM 2983 N N . LYS B 1 37 ? -4.505 -10.718 -34.341 1.00 78.66 37 LYS B N 1
ATOM 2984 C CA . LYS B 1 37 ? -5.831 -10.962 -34.903 1.00 78.65 37 LYS B CA 1
ATOM 2985 C C . LYS B 1 37 ? -5.745 -10.910 -36.429 1.00 78.14 37 LYS B C 1
ATOM 2986 O O . LYS B 1 37 ? -6.235 -9.973 -37.063 1.00 78.21 37 LYS B O 1
ATOM 2992 N N . SER B 1 38 ? -5.116 -11.931 -37.007 1.00 77.75 38 SER B N 1
ATOM 2993 C CA . SER B 1 38 ? -4.861 -11.987 -38.448 1.00 77.73 38 SER B CA 1
ATOM 2994 C C . SER B 1 38 ? -6.111 -12.281 -39.278 1.00 78.51 38 SER B C 1
ATOM 2995 O O . SER B 1 38 ? -6.137 -11.998 -40.476 1.00 78.30 38 SER B O 1
ATOM 2998 N N . GLY B 1 39 ? -7.130 -12.862 -38.645 1.00 79.95 39 GLY B N 1
ATOM 2999 C CA . GLY B 1 39 ? -8.375 -13.221 -39.326 1.00 81.49 39 GLY B CA 1
ATOM 3000 C C . GLY B 1 39 ? -8.413 -14.658 -39.822 1.00 82.94 39 GLY B C 1
ATOM 3001 O O . GLY B 1 39 ? -9.443 -15.118 -40.319 1.00 85.08 39 GLY B O 1
ATOM 3002 N N . ILE B 1 40 ? -7.293 -15.368 -39.687 1.00 82.28 40 ILE B N 1
ATOM 3003 C CA . ILE B 1 40 ? -7.181 -16.754 -40.131 1.00 82.84 40 ILE B CA 1
ATOM 3004 C C . ILE B 1 40 ? -7.288 -17.667 -38.911 1.00 83.16 40 ILE B C 1
ATOM 3005 O O . ILE B 1 40 ? -6.544 -17.507 -37.943 1.00 82.15 40 ILE B O 1
ATOM 3010 N N . GLU B 1 41 ? -8.209 -18.626 -38.969 1.00 84.85 41 GLU B N 1
ATOM 3011 C CA . GLU B 1 41 ? -8.554 -19.451 -37.808 1.00 85.39 41 GLU B CA 1
ATOM 3012 C C . GLU B 1 41 ? -7.443 -20.427 -37.427 1.00 84.53 41 GLU B C 1
ATOM 3013 O O . GLU B 1 41 ? -7.131 -20.591 -36.244 1.00 84.02 41 GLU B O 1
ATOM 3019 N N . ILE B 1 42 ? -6.852 -21.071 -38.429 1.00 83.54 42 ILE B N 1
ATOM 3020 C CA . ILE B 1 42 ? -5.848 -22.110 -38.194 1.00 82.48 42 ILE B CA 1
ATOM 3021 C C . ILE B 1 42 ? -4.522 -21.500 -37.712 1.00 79.71 42 ILE B C 1
ATOM 3022 O O . ILE B 1 42 ? -3.801 -22.118 -36.930 1.00 79.46 42 ILE B O 1
ATOM 3027 N N . ILE B 1 43 ? -4.216 -20.287 -38.170 1.00 77.37 43 ILE B N 1
ATOM 3028 C CA . ILE B 1 43 ? -2.980 -19.599 -37.784 1.00 75.44 43 ILE B CA 1
ATOM 3029 C C . ILE B 1 43 ? -3.048 -19.093 -36.339 1.00 74.07 43 ILE B C 1
ATOM 3030 O O . ILE B 1 43 ? -2.031 -19.063 -35.645 1.00 72.87 43 ILE B O 1
ATOM 3035 N N . GLN B 1 44 ? -4.240 -18.710 -35.886 1.00 74.53 44 GLN B N 1
ATOM 3036 C CA . GLN B 1 44 ? -4.446 -18.366 -34.476 1.00 74.36 44 GLN B CA 1
ATOM 3037 C C . GLN B 1 44 ? -4.111 -19.570 -33.593 1.00 73.32 44 GLN B C 1
ATOM 3038 O O . GLN B 1 44 ? -3.444 -19.436 -32.569 1.00 72.04 44 GLN B O 1
ATOM 3044 N N . GLU B 1 45 ? -4.578 -20.742 -34.011 1.00 73.33 45 GLU B N 1
ATOM 3045 C CA . GLU B 1 45 ? -4.328 -21.988 -33.293 1.00 72.78 45 GLU B CA 1
ATOM 3046 C C . GLU B 1 45 ? -2.853 -22.385 -33.336 1.00 70.86 45 GLU B C 1
ATOM 3047 O O . GLU B 1 45 ? -2.293 -22.809 -32.326 1.00 71.29 45 GLU B O 1
ATOM 3053 N N . LYS B 1 46 ? -2.233 -22.250 -34.505 1.00 69.08 46 LYS B N 1
ATOM 3054 C CA . LYS B 1 46 ? -0.836 -22.647 -34.691 1.00 67.61 46 LYS B CA 1
ATOM 3055 C C . LYS B 1 46 ? 0.140 -21.772 -33.906 1.00 65.94 46 LYS B C 1
ATOM 3056 O O . LYS B 1 46 ? 1.135 -22.271 -33.386 1.00 66.42 46 LYS B O 1
ATOM 3062 N N . THR B 1 47 ? -0.140 -20.474 -33.819 1.00 64.86 47 THR B N 1
ATOM 3063 C CA . THR B 1 47 ? 0.697 -19.564 -33.032 1.00 63.54 47 THR B CA 1
ATOM 3064 C C . THR B 1 47 ? 0.616 -19.876 -31.536 1.00 63.30 47 THR B C 1
ATOM 3065 O O . THR B 1 47 ? 1.574 -19.633 -30.799 1.00 63.35 47 THR B O 1
ATOM 3069 N N . LEU B 1 48 ? -0.524 -20.408 -31.094 1.00 63.09 48 LEU B N 1
ATOM 3070 C CA . LEU B 1 48 ? -0.681 -20.855 -29.707 1.00 63.10 48 LEU B CA 1
ATOM 3071 C C . LEU B 1 48 ? 0.115 -22.130 -29.431 1.00 63.36 48 LEU B C 1
ATOM 3072 O O . LEU B 1 48 ? 0.611 -22.319 -28.320 1.00 63.64 48 LEU B O 1
ATOM 3077 N N . ARG B 1 49 ? 0.225 -23.001 -30.436 1.00 63.54 49 ARG B N 1
ATOM 3078 C CA . ARG B 1 49 ? 1.064 -24.199 -30.335 1.00 63.40 49 ARG B CA 1
ATOM 3079 C C . ARG B 1 49 ? 2.533 -23.817 -30.201 1.00 62.82 49 ARG B C 1
ATOM 3080 O O . ARG B 1 49 ? 3.256 -24.379 -29.377 1.00 62.76 49 ARG B O 1
ATOM 3088 N N . ILE B 1 50 ? 2.965 -22.864 -31.024 1.00 62.48 50 ILE B N 1
ATOM 3089 C CA . ILE B 1 50 ? 4.350 -22.398 -31.015 1.00 62.60 50 ILE B CA 1
ATOM 3090 C C . ILE B 1 50 ? 4.694 -21.747 -29.676 1.00 62.38 50 ILE B C 1
ATOM 3091 O O . ILE B 1 50 ? 5.773 -21.977 -29.135 1.00 61.97 50 ILE B O 1
ATOM 3096 N N . SER B 1 51 ? 3.772 -20.946 -29.146 1.00 63.05 51 SER B N 1
ATOM 3097 C CA . SER B 1 51 ? 3.969 -20.308 -27.845 1.00 63.92 51 SER B CA 1
ATOM 3098 C C . SER B 1 51 ? 4.006 -21.339 -26.719 1.00 64.95 51 SER B C 1
ATOM 3099 O O . SER B 1 51 ? 4.796 -21.211 -25.784 1.00 65.76 51 SER B O 1
ATOM 3102 N N . LEU B 1 52 ? 3.153 -22.358 -26.819 1.00 66.12 52 LEU B N 1
ATOM 3103 C CA . LEU B 1 52 ? 3.045 -23.388 -25.784 1.00 67.44 52 LEU B CA 1
ATOM 3104 C C . LEU B 1 52 ? 4.296 -24.262 -25.707 1.00 67.38 52 LEU B C 1
ATOM 3105 O O . LEU B 1 52 ? 4.789 -24.547 -24.615 1.00 67.84 52 LEU B O 1
ATOM 3110 N N . TYR B 1 53 ? 4.797 -24.691 -26.863 1.00 67.08 53 TYR B N 1
ATOM 3111 C CA . TYR B 1 53 ? 6.021 -25.491 -26.922 1.00 66.73 53 TYR B CA 1
ATOM 3112 C C . TYR B 1 53 ? 7.270 -24.643 -26.660 1.00 66.74 53 TYR B C 1
ATOM 3113 O O . TYR B 1 53 ? 8.291 -25.164 -26.210 1.00 66.84 53 TYR B O 1
ATOM 3122 N N . SER B 1 54 ? 7.190 -23.348 -26.956 1.00 67.37 54 SER B N 1
ATOM 3123 C CA . SER B 1 54 ? 8.265 -22.413 -26.621 1.00 68.00 54 SER B CA 1
ATOM 3124 C C . SER B 1 54 ? 8.378 -22.239 -25.107 1.00 69.19 54 SER B C 1
ATOM 3125 O O . SER B 1 54 ? 9.484 -22.173 -24.567 1.00 69.72 54 SER B O 1
ATOM 3128 N N . ARG B 1 55 ? 7.233 -22.160 -24.430 1.00 70.41 55 ARG B N 1
ATOM 3129 C CA . ARG B 1 55 ? 7.194 -22.150 -22.968 1.00 71.83 55 ARG B CA 1
ATOM 3130 C C . ARG B 1 55 ? 7.843 -23.425 -22.430 1.00 71.20 55 ARG B C 1
ATOM 3131 O O . ARG B 1 55 ? 8.690 -23.364 -21.543 1.00 72.18 55 ARG B O 1
ATOM 3139 N N . ASP B 1 56 ? 7.446 -24.570 -22.983 1.00 70.71 56 ASP B N 1
ATOM 3140 C CA . ASP B 1 56 ? 7.984 -25.870 -22.570 1.00 70.47 56 ASP B CA 1
ATOM 3141 C C . ASP B 1 56 ? 9.485 -26.004 -22.840 1.00 70.16 56 ASP B C 1
ATOM 3142 O O . ASP B 1 56 ? 10.184 -26.720 -22.119 1.00 70.28 56 ASP B O 1
ATOM 3147 N N . LEU B 1 57 ? 9.969 -25.324 -23.878 1.00 70.00 57 LEU B N 1
ATOM 3148 C CA . LEU B 1 57 ? 11.395 -25.320 -24.207 1.00 70.21 57 LEU B CA 1
ATOM 3149 C C . LEU B 1 57 ? 12.181 -24.473 -23.208 1.00 71.20 57 LEU B C 1
ATOM 3150 O O . LEU B 1 57 ? 13.248 -24.882 -22.748 1.00 71.67 57 LEU B O 1
ATOM 3155 N N . ASP B 1 58 ? 11.652 -23.296 -22.881 1.00 72.21 58 ASP B N 1
ATOM 3156 C CA . ASP B 1 58 ? 12.265 -22.415 -21.883 1.00 73.40 58 ASP B CA 1
ATOM 3157 C C . ASP B 1 58 ? 12.281 -23.076 -20.502 1.00 73.76 58 ASP B C 1
ATOM 3158 O O . ASP B 1 58 ? 13.202 -22.858 -19.717 1.00 74.08 58 ASP B O 1
ATOM 3163 N N . GLU B 1 59 ? 11.255 -23.874 -20.216 1.00 74.14 59 GLU B N 1
ATOM 3164 C CA . GLU B 1 59 ? 11.207 -24.677 -18.993 1.00 75.68 59 GLU B CA 1
ATOM 3165 C C . GLU B 1 59 ? 12.316 -25.732 -18.975 1.00 75.31 59 GLU B C 1
ATOM 3166 O O . GLU B 1 59 ? 12.938 -25.967 -17.939 1.00 75.15 59 GLU B O 1
ATOM 3172 N N . ALA B 1 60 ? 12.556 -26.357 -20.127 1.00 74.88 60 ALA B N 1
ATOM 3173 C CA . ALA B 1 60 ? 13.591 -27.384 -20.262 1.00 75.06 60 ALA B CA 1
ATOM 3174 C C . ALA B 1 60 ? 15.001 -26.797 -20.187 1.00 76.16 60 ALA B C 1
ATOM 3175 O O . ALA B 1 60 ? 15.903 -27.415 -19.620 1.00 77.11 60 ALA B O 1
ATOM 3177 N N . ALA B 1 61 ? 15.185 -25.612 -20.767 1.00 76.65 61 ALA B N 1
ATOM 3178 C CA . ALA B 1 61 ? 16.474 -24.921 -20.728 1.00 77.33 61 ALA B CA 1
ATOM 3179 C C . ALA B 1 61 ? 16.815 -24.482 -19.306 1.00 78.23 61 ALA B C 1
ATOM 3180 O O . ALA B 1 61 ? 17.930 -24.703 -18.833 1.00 78.74 61 ALA B O 1
ATOM 3182 N N . ARG B 1 62 ? 15.847 -23.865 -18.631 1.00 78.78 62 ARG B N 1
ATOM 3183 C CA . ARG B 1 62 ? 16.020 -23.425 -17.244 1.00 80.50 62 ARG B CA 1
ATOM 3184 C C . ARG B 1 62 ? 16.302 -24.586 -16.290 1.00 80.71 62 ARG B C 1
ATOM 3185 O O . ARG B 1 62 ? 16.988 -24.405 -15.288 1.00 82.01 62 ARG B O 1
ATOM 3193 N N . ALA B 1 63 ? 15.764 -25.764 -16.602 1.00 80.41 63 ALA B N 1
ATOM 3194 C CA . ALA B 1 63 ? 15.896 -26.943 -15.741 1.00 80.56 63 ALA B CA 1
ATOM 3195 C C . ALA B 1 63 ? 17.2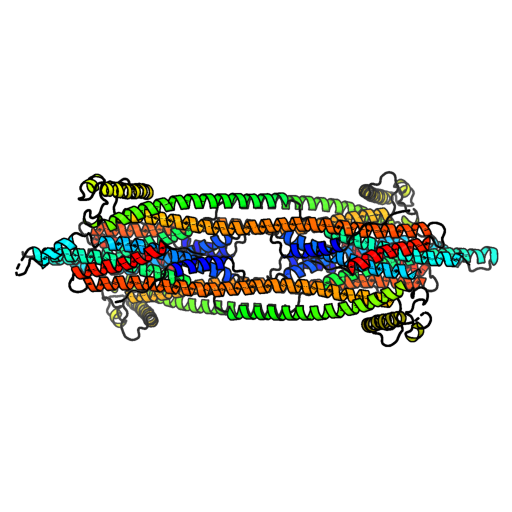10 -27.697 -15.954 1.00 80.45 63 ALA B C 1
ATOM 3196 O O . ALA B 1 63 ? 17.709 -28.343 -15.031 1.00 80.61 63 ALA B O 1
ATOM 3198 N N . SER B 1 64 ? 17.761 -27.618 -17.163 1.00 80.03 64 SER B N 1
ATOM 3199 C CA . SER B 1 64 ? 18.989 -28.339 -17.508 1.00 79.81 64 SER B CA 1
ATOM 3200 C C . SER B 1 64 ? 20.224 -27.808 -16.775 1.00 80.61 64 SER B C 1
ATOM 3201 O O . SER B 1 64 ? 21.123 -28.578 -16.435 1.00 80.86 64 SER B O 1
ATOM 3204 N N . VAL B 1 65 ? 20.261 -26.499 -16.535 1.00 81.52 65 VAL B N 1
ATOM 3205 C CA . VAL B 1 65 ? 21.418 -25.855 -15.903 1.00 83.14 65 VAL B CA 1
ATOM 3206 C C . VAL B 1 65 ? 21.650 -26.312 -14.451 1.00 84.06 65 VAL B C 1
ATOM 3207 O O . VAL B 1 65 ? 22.752 -26.755 -14.125 1.00 85.31 65 VAL B O 1
ATOM 3211 N N . PRO B 1 66 ? 20.627 -26.210 -13.577 1.00 84.00 66 PRO B N 1
ATOM 3212 C CA . PRO B 1 66 ? 20.805 -26.682 -12.199 1.00 84.56 66 PRO B CA 1
ATOM 3213 C C . PRO B 1 66 ? 20.871 -28.206 -12.071 1.00 83.73 66 PRO B C 1
ATOM 3214 O O . PRO B 1 66 ? 21.478 -28.716 -11.127 1.00 84.11 66 PRO B O 1
ATOM 3218 N N . GLN B 1 67 ? 20.245 -28.919 -13.006 1.00 82.49 67 GLN B N 1
ATOM 3219 C CA . GLN B 1 67 ? 20.288 -30.380 -13.025 1.00 82.22 67 GLN B CA 1
ATOM 3220 C C . GLN B 1 67 ? 21.707 -30.868 -13.299 1.00 83.24 67 GLN B C 1
ATOM 3221 O O . GLN B 1 67 ? 22.250 -31.666 -12.537 1.00 84.40 67 GLN B O 1
ATOM 3227 N N . LEU B 1 68 ? 22.301 -30.382 -14.386 1.00 83.83 68 LEU B N 1
ATOM 3228 C CA . LEU B 1 68 ? 23.667 -30.759 -14.755 1.00 84.83 68 LEU B CA 1
ATOM 3229 C C . LEU B 1 68 ? 24.702 -30.239 -13.757 1.00 86.66 68 LEU B C 1
ATOM 3230 O O . LEU B 1 68 ? 25.729 -30.883 -13.539 1.00 86.61 68 LEU B O 1
ATOM 3235 N N . GLN B 1 69 ? 24.436 -29.078 -13.158 1.00 88.53 69 GLN B N 1
ATOM 3236 C CA . GLN B 1 69 ? 25.282 -28.553 -12.081 1.00 91.16 69 GLN B CA 1
ATOM 3237 C C . GLN B 1 69 ? 25.339 -29.526 -10.904 1.00 91.77 69 GLN B C 1
ATOM 3238 O O . GLN B 1 69 ? 26.408 -29.775 -10.351 1.00 92.61 69 GLN B O 1
ATOM 3244 N N . THR B 1 70 ? 24.185 -30.073 -10.534 1.00 91.82 70 THR B N 1
ATOM 3245 C CA . THR B 1 70 ? 24.101 -31.050 -9.450 1.00 92.51 70 THR B CA 1
ATOM 3246 C C . THR B 1 70 ? 24.834 -32.348 -9.798 1.00 92.47 70 THR B C 1
ATOM 3247 O O . THR B 1 70 ? 25.505 -32.930 -8.947 1.00 93.74 70 THR B O 1
ATOM 3251 N N . VAL B 1 71 ? 24.708 -32.786 -11.049 1.00 92.21 71 VAL B N 1
ATOM 3252 C CA . VAL B 1 71 ? 25.303 -34.047 -11.502 1.00 92.53 71 VAL B CA 1
ATOM 3253 C C . VAL B 1 71 ? 26.833 -33.962 -11.618 1.00 94.53 71 VAL B C 1
ATOM 3254 O O . VAL B 1 71 ? 27.533 -34.927 -11.303 1.00 94.47 71 VAL B O 1
ATOM 3258 N N . LEU B 1 72 ? 27.348 -32.816 -12.061 1.00 96.89 72 LEU B N 1
ATOM 3259 C CA . LEU B 1 72 ? 28.799 -32.629 -12.211 1.00 98.82 72 LEU B CA 1
ATOM 3260 C C . LEU B 1 72 ? 29.518 -32.342 -10.888 1.00 102.02 72 LEU B C 1
ATOM 3261 O O . LEU B 1 72 ? 30.721 -32.584 -10.779 1.00 104.23 72 LEU B O 1
ATOM 3266 N N . ARG B 1 73 ? 28.793 -31.834 -9.891 1.00 104.35 73 ARG B N 1
ATOM 3267 C CA . ARG B 1 73 ? 29.376 -31.574 -8.567 1.00 107.42 73 ARG B CA 1
ATOM 3268 C C . ARG B 1 73 ? 29.486 -32.835 -7.700 1.00 108.02 73 ARG B C 1
ATOM 3269 O O . ARG B 1 73 ? 30.047 -32.785 -6.605 1.00 108.78 73 ARG B O 1
ATOM 3277 N N . GLN B 1 74 ? 28.953 -33.956 -8.187 1.00 108.25 74 GLN B N 1
ATOM 3278 C CA . GLN B 1 74 ? 29.017 -35.229 -7.461 1.00 109.72 74 GLN B CA 1
ATOM 3279 C C . GLN B 1 74 ? 30.281 -36.045 -7.763 1.00 111.54 74 GLN B C 1
ATOM 3280 O O . GLN B 1 74 ? 30.505 -37.083 -7.136 1.00 111.67 74 GLN B O 1
ATOM 3286 N N . LEU B 1 75 ? 31.099 -35.586 -8.711 1.00 113.67 75 LEU B N 1
ATOM 3287 C CA . LEU B 1 75 ? 32.370 -36.255 -9.028 1.00 115.28 75 LEU B CA 1
ATOM 3288 C C . LEU B 1 75 ? 33.551 -35.735 -8.186 1.00 118.71 75 LEU B C 1
ATOM 3289 O O . LEU B 1 75 ? 34.317 -36.542 -7.653 1.00 118.98 75 LEU B O 1
ATOM 3294 N N . PRO B 1 76 ? 33.713 -34.398 -8.072 1.00 121.28 76 PRO B N 1
ATOM 3295 C CA . PRO B 1 76 ? 34.712 -33.877 -7.128 1.00 122.85 76 PRO B CA 1
ATOM 3296 C C . PRO B 1 76 ? 34.358 -34.170 -5.671 1.00 122.94 76 PRO B C 1
ATOM 3297 O O . PRO B 1 76 ? 34.860 -35.136 -5.096 1.00 122.43 76 PRO B O 1
ATOM 3301 N N . ALA B 1 107 ? 43.912 -53.606 -7.412 1.00 133.78 107 ALA B N 1
ATOM 3302 C CA . ALA B 1 107 ? 43.560 -52.523 -6.501 1.00 133.56 107 ALA B CA 1
ATOM 3303 C C . ALA B 1 107 ? 43.153 -51.271 -7.274 1.00 133.74 107 ALA B C 1
ATOM 3304 O O . ALA B 1 107 ? 42.090 -50.701 -7.025 1.00 132.97 107 ALA B O 1
ATOM 3306 N N . ARG B 1 108 ? 44.002 -50.852 -8.211 1.00 134.24 108 ARG B N 1
ATOM 3307 C CA . ARG B 1 108 ? 43.711 -49.688 -9.054 1.00 133.70 108 ARG B CA 1
ATOM 3308 C C . ARG B 1 108 ? 42.665 -50.017 -10.123 1.00 132.91 108 ARG B C 1
ATOM 3309 O O . ARG B 1 108 ? 42.036 -49.115 -10.675 1.00 133.51 108 ARG B O 1
ATOM 3317 N N . SER B 1 109 ? 42.484 -51.307 -10.410 1.00 131.96 109 SER B N 1
ATOM 3318 C CA . SER B 1 109 ? 41.480 -51.763 -11.374 1.00 130.49 109 SER B CA 1
ATOM 3319 C C . SER B 1 109 ? 40.047 -51.481 -10.909 1.00 129.37 109 SER B C 1
ATOM 3320 O O . SER B 1 109 ? 39.150 -51.307 -11.735 1.00 129.21 109 SER B O 1
ATOM 3323 N N . GLU B 1 110 ? 39.840 -51.438 -9.594 1.00 128.74 110 GLU B N 1
ATOM 3324 C CA . GLU B 1 110 ? 38.521 -51.162 -9.022 1.00 128.50 110 GLU B CA 1
ATOM 3325 C C . GLU B 1 110 ? 38.174 -49.673 -9.094 1.00 128.42 110 GLU B C 1
ATOM 3326 O O . GLU B 1 110 ? 37.060 -49.311 -9.480 1.00 127.68 110 GLU B O 1
ATOM 3332 N N . HIS B 1 111 ? 39.127 -48.820 -8.721 1.00 128.63 111 HIS B N 1
ATOM 3333 C CA . HIS B 1 111 ? 38.922 -47.364 -8.723 1.00 128.19 111 HIS B CA 1
ATOM 3334 C C . HIS B 1 111 ? 38.797 -46.775 -10.132 1.00 127.32 111 HIS B C 1
ATOM 3335 O O . HIS B 1 111 ? 38.229 -45.694 -10.304 1.00 125.98 111 HIS B O 1
ATOM 3342 N N . ILE B 1 112 ? 39.336 -47.475 -11.129 1.00 127.06 112 ILE B N 1
ATOM 3343 C CA . ILE B 1 112 ? 39.103 -47.128 -12.530 1.00 127.27 112 ILE B CA 1
ATOM 3344 C C . ILE B 1 112 ? 37.659 -47.455 -12.899 1.00 125.54 112 ILE B C 1
ATOM 3345 O O . ILE B 1 112 ? 36.938 -46.602 -13.416 1.00 124.81 112 ILE B O 1
ATOM 3350 N N . ARG B 1 113 ? 37.244 -48.689 -12.618 1.00 124.52 113 ARG B N 1
ATOM 3351 C CA . ARG B 1 113 ? 35.915 -49.171 -13.006 1.00 123.78 113 ARG B CA 1
ATOM 3352 C C . ARG B 1 113 ? 34.780 -48.466 -12.250 1.00 121.85 113 ARG B C 1
ATOM 3353 O O . ARG B 1 113 ? 33.651 -48.412 -12.741 1.00 121.19 113 ARG B O 1
ATOM 3361 N N . ASN B 1 114 ? 35.080 -47.930 -11.067 1.00 120.07 114 ASN B N 1
ATOM 3362 C CA . ASN B 1 114 ? 34.105 -47.149 -10.301 1.00 118.70 114 ASN B CA 1
ATOM 3363 C C . ASN B 1 114 ? 33.868 -45.766 -10.904 1.00 117.22 114 ASN B C 1
ATOM 3364 O O . ASN B 1 114 ? 32.723 -45.357 -11.094 1.00 117.05 114 ASN B O 1
ATOM 3369 N N . LEU B 1 115 ? 34.950 -45.049 -11.197 1.00 116.24 115 LEU B N 1
ATOM 3370 C CA . LEU B 1 115 ? 34.846 -43.712 -11.791 1.00 115.63 115 LEU B CA 1
ATOM 3371 C C . LEU B 1 115 ? 34.434 -43.763 -13.266 1.00 114.66 115 LEU B C 1
ATOM 3372 O O . LEU B 1 115 ? 33.802 -42.832 -13.761 1.00 114.07 115 LEU B O 1
ATOM 3377 N N . LYS B 1 116 ? 34.791 -44.843 -13.962 1.00 114.53 116 LYS B N 1
ATOM 3378 C CA . LYS B 1 116 ? 34.292 -45.079 -15.323 1.00 114.68 116 LYS B CA 1
ATOM 3379 C C . LYS B 1 116 ? 32.775 -45.273 -15.314 1.00 113.62 116 LYS B C 1
ATOM 3380 O O . LYS B 1 116 ? 32.081 -44.816 -16.220 1.00 112.83 116 LYS B O 1
ATOM 3386 N N . LYS B 1 117 ? 32.274 -45.957 -14.288 1.00 113.26 117 LYS B N 1
ATOM 3387 C CA . LYS B 1 117 ? 30.835 -46.133 -14.093 1.00 112.52 117 LYS B CA 1
ATOM 3388 C C . LYS B 1 117 ? 30.163 -44.799 -13.748 1.00 110.55 117 LYS B C 1
ATOM 3389 O O . LYS B 1 117 ? 29.073 -44.505 -14.243 1.00 109.96 117 LYS B O 1
ATOM 3395 N N . ASP B 1 118 ? 30.816 -44.003 -12.902 1.00 108.52 118 ASP B N 1
ATOM 3396 C CA . ASP B 1 118 ? 30.292 -42.694 -12.498 1.00 107.00 118 ASP B CA 1
ATOM 3397 C C . ASP B 1 118 ? 30.278 -41.698 -13.658 1.00 104.85 118 ASP B C 1
ATOM 3398 O O . ASP B 1 118 ? 29.326 -40.931 -13.808 1.00 104.32 118 ASP B O 1
ATOM 3403 N N . VAL B 1 119 ? 31.334 -41.713 -14.469 1.00 103.03 119 VAL B N 1
ATOM 3404 C CA . VAL B 1 119 ? 31.434 -40.836 -15.640 1.00 101.36 119 VAL B CA 1
ATOM 3405 C C . VAL B 1 119 ? 30.426 -41.242 -16.722 1.00 99.24 119 VAL B C 1
ATOM 3406 O O . VAL B 1 119 ? 29.831 -40.383 -17.369 1.00 98.10 119 VAL B O 1
ATOM 3410 N N . LYS B 1 120 ? 30.233 -42.545 -16.914 1.00 98.00 120 LYS B N 1
ATOM 3411 C CA . LYS B 1 120 ? 29.195 -43.039 -17.825 1.00 97.59 120 LYS B CA 1
ATOM 3412 C C . LYS B 1 120 ? 27.800 -42.583 -17.383 1.00 96.27 120 LYS B C 1
ATOM 3413 O O . LYS B 1 120 ? 26.920 -42.370 -18.216 1.00 95.26 120 LYS B O 1
ATOM 3419 N N . GLY B 1 121 ? 27.612 -42.436 -16.072 1.00 95.68 121 GLY B N 1
ATOM 3420 C CA . GLY B 1 121 ? 26.354 -41.956 -15.509 1.00 94.65 121 GLY B CA 1
ATOM 3421 C C . GLY B 1 121 ? 26.047 -40.509 -15.851 1.00 94.23 121 GLY B C 1
ATOM 3422 O O . GLY B 1 121 ? 24.911 -40.180 -16.195 1.00 94.59 121 GLY B O 1
ATOM 3423 N N . VAL B 1 122 ? 27.054 -39.643 -15.754 1.00 93.59 122 VAL B N 1
ATOM 3424 C CA . VAL B 1 122 ? 26.870 -38.220 -16.066 1.00 92.92 122 VAL B CA 1
ATOM 3425 C C . VAL B 1 122 ? 26.792 -37.980 -17.576 1.00 91.41 122 VAL B C 1
ATOM 3426 O O . VAL B 1 122 ? 26.179 -37.008 -18.018 1.00 91.22 122 VAL B O 1
ATOM 3430 N N . ILE B 1 123 ? 27.413 -38.862 -18.358 1.00 90.26 123 ILE B N 1
ATOM 3431 C CA . ILE B 1 123 ? 27.289 -38.825 -19.818 1.00 89.97 123 ILE B CA 1
ATOM 3432 C C . ILE B 1 123 ? 25.838 -39.082 -20.237 1.00 88.74 123 ILE B C 1
ATOM 3433 O O . ILE B 1 123 ? 25.355 -38.489 -21.204 1.00 89.29 123 ILE B O 1
ATOM 3438 N N . ARG B 1 124 ? 25.149 -39.957 -19.507 1.00 87.46 124 ARG B N 1
ATOM 3439 C CA . ARG B 1 124 ? 23.725 -40.202 -19.744 1.00 87.15 124 ARG B CA 1
ATOM 3440 C C . ARG B 1 124 ? 22.873 -38.983 -19.380 1.00 85.97 124 ARG B C 1
ATOM 3441 O O . ARG B 1 124 ? 21.927 -38.652 -20.095 1.00 85.33 124 ARG B O 1
ATOM 3449 N N . SER B 1 125 ? 23.213 -38.322 -18.274 1.00 85.07 125 SER B N 1
ATOM 3450 C CA . SER B 1 125 ? 22.509 -37.108 -17.847 1.00 84.14 125 SER B CA 1
ATOM 3451 C C . SER B 1 125 ? 22.650 -35.980 -18.870 1.00 84.32 125 SER B C 1
ATOM 3452 O O . SER B 1 125 ? 21.702 -35.231 -19.105 1.00 84.04 125 SER B O 1
ATOM 3455 N N . LEU B 1 126 ? 23.835 -35.861 -19.466 1.00 85.06 126 LEU B N 1
ATOM 3456 C CA . LEU B 1 126 ? 24.076 -34.880 -20.525 1.00 84.97 126 LEU B CA 1
ATOM 3457 C C . LEU B 1 126 ? 23.259 -35.213 -21.771 1.00 84.80 126 LEU B C 1
ATOM 3458 O O . LEU B 1 126 ? 22.580 -34.345 -22.320 1.00 85.49 126 LEU B O 1
ATOM 3463 N N . ARG B 1 127 ? 23.324 -36.470 -22.204 1.00 85.10 127 ARG B N 1
ATOM 3464 C CA . ARG B 1 127 ? 22.577 -36.925 -23.383 1.00 85.45 127 ARG B CA 1
ATOM 3465 C C . ARG B 1 127 ? 21.061 -36.933 -23.165 1.00 84.59 127 ARG B C 1
ATOM 3466 O O . ARG B 1 127 ? 20.299 -36.869 -24.131 1.00 85.26 127 ARG B O 1
ATOM 3474 N N . LYS B 1 128 ? 20.629 -37.022 -21.908 1.00 83.98 128 LYS B N 1
ATOM 3475 C CA . LYS B 1 128 ? 19.209 -36.916 -21.571 1.00 83.69 128 LYS B CA 1
ATOM 3476 C C . LYS B 1 128 ? 18.701 -35.514 -21.894 1.00 83.34 128 LYS B C 1
ATOM 3477 O O . LYS B 1 128 ? 17.688 -35.355 -22.580 1.00 83.42 128 LYS B O 1
ATOM 3483 N N . GLU B 1 129 ? 19.414 -34.507 -21.395 1.00 82.62 129 GLU B N 1
ATOM 3484 C CA . GLU B 1 129 ? 19.053 -33.108 -21.621 1.00 82.47 129 GLU B CA 1
ATOM 3485 C C . GLU B 1 129 ? 19.229 -32.699 -23.084 1.00 82.81 129 GLU B C 1
ATOM 3486 O O . GLU B 1 129 ? 18.520 -31.818 -23.572 1.00 83.09 129 GLU B O 1
ATOM 3492 N N . ALA B 1 130 ? 20.173 -33.337 -23.775 1.00 83.40 130 ALA B N 1
ATOM 3493 C CA . ALA B 1 130 ? 20.405 -33.082 -25.197 1.00 83.91 130 ALA B CA 1
ATOM 3494 C C . ALA B 1 130 ? 19.226 -33.570 -26.033 1.00 84.18 130 ALA B C 1
ATOM 3495 O O . ALA B 1 130 ? 18.697 -32.828 -26.860 1.00 84.98 130 ALA B O 1
ATOM 3497 N N . ASN B 1 131 ? 18.818 -34.817 -25.810 1.00 84.19 131 ASN B N 1
ATOM 3498 C CA . ASN B 1 131 ? 17.662 -35.388 -26.505 1.00 84.40 131 ASN B CA 1
ATOM 3499 C C . ASN B 1 131 ? 16.343 -34.739 -26.081 1.00 82.72 131 ASN B C 1
ATOM 3500 O O . ASN B 1 131 ? 15.406 -34.659 -26.878 1.00 82.46 131 ASN B O 1
ATOM 3505 N N . LEU B 1 132 ? 16.274 -34.285 -24.830 1.00 80.67 132 LEU B N 1
ATOM 3506 C CA . LEU B 1 132 ? 15.116 -33.538 -24.341 1.00 78.91 132 LEU B CA 1
ATOM 3507 C C . LEU B 1 132 ? 14.993 -32.210 -25.081 1.00 77.69 132 LEU B C 1
ATOM 3508 O O . LEU B 1 132 ? 13.912 -31.849 -25.542 1.00 78.09 132 LEU B O 1
ATOM 3513 N N . MET B 1 133 ? 16.107 -31.491 -25.189 1.00 76.42 133 MET B N 1
ATOM 3514 C CA . MET B 1 133 ? 16.144 -30.221 -25.910 1.00 76.02 133 MET B CA 1
ATOM 3515 C C . MET B 1 133 ? 15.894 -30.420 -27.406 1.00 76.04 133 MET B C 1
ATOM 3516 O O . MET B 1 133 ? 15.234 -29.597 -28.040 1.00 76.53 133 MET B O 1
ATOM 3521 N N . ALA B 1 134 ? 16.421 -31.510 -27.960 1.00 76.18 134 ALA B N 1
ATOM 3522 C CA . ALA B 1 134 ? 16.225 -31.841 -29.374 1.00 76.56 134 ALA B CA 1
ATOM 3523 C C . ALA B 1 134 ? 14.756 -32.113 -29.698 1.00 76.29 134 ALA B C 1
ATOM 3524 O O . ALA B 1 134 ? 14.298 -31.821 -30.805 1.00 76.92 134 ALA B O 1
ATOM 3526 N N . SER B 1 135 ? 14.029 -32.678 -28.735 1.00 75.19 135 SER B N 1
ATOM 3527 C CA . SER B 1 135 ? 12.588 -32.894 -28.869 1.00 75.13 135 SER B CA 1
ATOM 3528 C C . SER B 1 135 ? 11.826 -31.571 -28.809 1.00 73.90 135 SER B C 1
ATOM 3529 O O . SER B 1 135 ? 10.898 -31.346 -29.585 1.00 73.30 135 SER B O 1
ATOM 3532 N N . ARG B 1 136 ? 12.227 -30.702 -27.883 1.00 72.82 136 ARG B N 1
ATOM 3533 C CA . ARG B 1 136 ? 11.577 -29.404 -27.695 1.00 72.40 136 ARG B CA 1
ATOM 3534 C C . ARG B 1 136 ? 11.790 -28.492 -28.902 1.00 72.32 136 ARG B C 1
ATOM 3535 O O . ARG B 1 136 ? 10.885 -27.754 -29.293 1.00 73.04 136 ARG B O 1
ATOM 3543 N N . ILE B 1 137 ? 12.990 -28.539 -29.479 1.00 72.01 137 ILE B N 1
ATOM 3544 C CA . ILE B 1 137 ? 13.287 -27.815 -30.719 1.00 72.21 137 ILE B CA 1
ATOM 3545 C C . ILE B 1 137 ? 12.415 -28.339 -31.863 1.00 72.21 137 ILE B C 1
ATOM 3546 O O . ILE B 1 137 ? 11.907 -27.559 -32.669 1.00 72.46 137 ILE B O 1
ATOM 3551 N N . ALA B 1 138 ? 12.244 -29.657 -31.925 1.00 72.44 138 ALA B N 1
ATOM 3552 C CA . ALA B 1 138 ? 11.404 -30.279 -32.948 1.00 73.37 138 ALA B CA 1
ATOM 3553 C C . ALA B 1 138 ? 9.932 -29.884 -32.798 1.00 73.19 138 ALA B C 1
ATOM 3554 O O . ALA B 1 138 ? 9.241 -29.684 -33.795 1.00 73.85 138 ALA B O 1
ATOM 3556 N N . ASP B 1 139 ? 9.463 -29.768 -31.557 1.00 72.61 139 ASP B N 1
ATOM 3557 C CA . ASP B 1 139 ? 8.067 -29.410 -31.284 1.00 72.24 139 ASP B CA 1
ATOM 3558 C C . ASP B 1 139 ? 7.710 -28.013 -31.798 1.00 71.88 139 ASP B C 1
ATOM 3559 O O . ASP B 1 139 ? 6.675 -27.835 -32.445 1.00 72.18 139 ASP B O 1
ATOM 3564 N N . VAL B 1 140 ? 8.564 -27.033 -31.507 1.00 71.00 140 VAL B N 1
ATOM 3565 C CA . VAL B 1 140 ? 8.311 -25.644 -31.912 1.00 70.51 140 VAL B CA 1
ATOM 3566 C C . VAL B 1 140 ? 8.526 -25.402 -33.408 1.00 71.01 140 VAL B C 1
ATOM 3567 O O . VAL B 1 140 ? 7.908 -24.506 -33.980 1.00 71.34 140 VAL B O 1
ATOM 3571 N N . SER B 1 141 ? 9.393 -26.196 -34.035 1.00 72.05 141 SER B N 1
ATOM 3572 C CA . SER B 1 141 ? 9.761 -25.988 -35.440 1.00 73.54 141 SER B CA 1
ATOM 3573 C C . SER B 1 141 ? 8.839 -26.685 -36.451 1.00 74.98 141 SER B C 1
ATOM 3574 O O . SER B 1 141 ? 8.815 -26.305 -37.622 1.00 75.42 141 SER B O 1
ATOM 3577 N N . ASN B 1 142 ? 8.091 -27.696 -36.006 1.00 75.90 142 ASN B N 1
ATOM 3578 C CA . ASN B 1 142 ? 7.157 -28.419 -36.884 1.00 78.00 142 ASN B CA 1
ATOM 3579 C C . ASN B 1 142 ? 5.961 -27.583 -37.339 1.00 77.28 142 ASN B C 1
ATOM 3580 O O . ASN B 1 142 ? 5.363 -27.866 -38.378 1.00 78.54 142 ASN B O 1
ATOM 3585 N N . VAL B 1 143 ? 5.613 -26.562 -36.560 1.00 75.23 143 VAL B N 1
ATOM 3586 C CA . VAL B 1 143 ? 4.430 -25.752 -36.834 1.00 74.39 143 VAL B CA 1
ATOM 3587 C C . VAL B 1 143 ? 4.703 -24.796 -37.995 1.00 74.69 143 VAL B C 1
ATOM 3588 O O . VAL B 1 143 ? 5.443 -23.823 -37.846 1.00 73.85 143 VAL B O 1
ATOM 3592 N N . VAL B 1 144 ? 4.106 -25.084 -39.148 1.00 76.06 144 VAL B N 1
ATOM 3593 C CA . VAL B 1 144 ? 4.284 -24.268 -40.347 1.00 76.26 144 VAL B CA 1
ATOM 3594 C C . VAL B 1 144 ? 3.289 -23.113 -40.321 1.00 76.10 144 VAL B C 1
ATOM 3595 O O . VAL B 1 144 ? 2.083 -23.336 -40.229 1.00 76.19 144 VAL B O 1
ATOM 3599 N N . ILE B 1 145 ? 3.798 -21.884 -40.403 1.00 76.45 145 ILE B N 1
ATOM 3600 C CA . ILE B 1 145 ? 2.953 -20.682 -40.355 1.00 76.23 145 ILE B CA 1
ATOM 3601 C C . ILE B 1 145 ? 3.159 -19.692 -41.513 1.00 78.02 145 ILE B C 1
ATOM 3602 O O . ILE B 1 145 ? 2.283 -18.863 -41.770 1.00 77.69 145 ILE B O 1
ATOM 3607 N N . LEU B 1 146 ? 4.294 -19.772 -42.207 1.00 80.79 146 LEU B N 1
ATOM 3608 C CA . LEU B 1 146 ? 4.594 -18.853 -43.312 1.00 83.43 146 LEU B CA 1
ATOM 3609 C C . LEU B 1 146 ? 4.108 -19.344 -44.679 1.00 86.73 146 LEU B C 1
ATOM 3610 O O . LEU B 1 146 ? 4.015 -18.550 -45.616 1.00 87.52 146 LEU B O 1
ATOM 3615 N N . GLU B 1 147 ? 3.811 -20.638 -44.801 1.00 90.16 147 GLU B N 1
ATOM 3616 C CA . GLU B 1 147 ? 3.329 -21.195 -46.068 1.00 94.57 147 GLU B CA 1
ATOM 3617 C C . GLU B 1 147 ? 1.987 -20.568 -46.438 1.00 97.18 147 GLU B C 1
ATOM 3618 O O . GLU B 1 147 ? 1.111 -20.415 -45.586 1.00 96.92 147 GLU B O 1
ATOM 3624 N N . ARG B 1 148 ? 1.847 -20.209 -47.714 1.00 101.98 148 ARG B N 1
ATOM 3625 C CA . ARG B 1 148 ? 0.738 -19.380 -48.216 1.00 103.96 148 ARG B CA 1
ATOM 3626 C C . ARG B 1 148 ? 0.312 -18.259 -47.251 1.00 101.53 148 ARG B C 1
ATOM 3627 O O . ARG B 1 148 ? -0.878 -18.022 -47.036 1.00 101.83 148 ARG B O 1
ATOM 3635 N N . LEU B 1 149 ? 1.306 -17.583 -46.676 1.00 100.23 149 LEU B N 1
ATOM 3636 C CA . LEU B 1 149 ? 1.092 -16.371 -45.885 1.00 98.46 149 LEU B CA 1
ATOM 3637 C C . LEU B 1 149 ? 1.529 -15.134 -46.677 1.00 99.00 149 LEU B C 1
ATOM 3638 O O . LEU B 1 149 ? 1.083 -14.022 -46.395 1.00 97.83 149 LEU B O 1
ATOM 3643 N N . GLU B 1 150 ? 2.407 -15.337 -47.660 1.00 101.62 150 GLU B N 1
ATOM 3644 C CA . GLU B 1 150 ? 2.877 -14.261 -48.534 1.00 102.80 150 GLU B CA 1
ATOM 3645 C C . GLU B 1 150 ? 1.737 -13.710 -49.387 1.00 102.53 150 GLU B C 1
ATOM 3646 O O . GLU B 1 150 ? 1.608 -12.496 -49.557 1.00 101.54 150 GLU B O 1
ATOM 3652 N N . SER B 1 151 ? 0.918 -14.613 -49.925 1.00 102.88 151 SER B N 1
ATOM 3653 C CA . SER B 1 151 ? -0.230 -14.233 -50.746 1.00 102.85 151 SER B CA 1
ATOM 3654 C C . SER B 1 151 ? -1.333 -13.574 -49.914 1.00 100.68 151 SER B C 1
ATOM 3655 O O . SER B 1 151 ? -2.018 -12.669 -50.393 1.00 100.56 151 SER B O 1
ATOM 3658 N N . SER B 1 152 ? -1.499 -14.031 -48.673 1.00 99.05 152 SER B N 1
ATOM 3659 C CA . SER B 1 152 ? -2.491 -13.457 -47.762 1.00 97.27 152 SER B CA 1
ATOM 3660 C C . SER B 1 152 ? -2.179 -11.998 -47.436 1.00 95.94 152 SER B C 1
ATOM 3661 O O . SER B 1 152 ? -3.081 -11.162 -47.413 1.00 96.37 152 SER B O 1
ATOM 3664 N N . LEU B 1 153 ? -0.906 -11.698 -47.188 1.00 94.79 153 LEU B N 1
ATOM 3665 C CA . LEU B 1 153 ? -0.478 -10.327 -46.911 1.00 93.71 153 LEU B CA 1
ATOM 3666 C C . LEU B 1 153 ? -0.634 -9.433 -48.141 1.00 94.92 153 LEU B C 1
ATOM 3667 O O . LEU B 1 153 ? -0.975 -8.257 -48.014 1.00 94.65 153 LEU B O 1
ATOM 3672 N N . LYS B 1 154 ? -0.378 -9.990 -49.323 1.00 96.46 154 LYS B N 1
ATOM 3673 C CA . LYS B 1 154 ? -0.553 -9.254 -50.577 1.00 97.72 154 LYS B CA 1
ATOM 3674 C C . LYS B 1 154 ? -2.029 -8.945 -50.816 1.00 96.88 154 LYS B C 1
ATOM 3675 O O . LYS B 1 154 ? -2.384 -7.822 -51.178 1.00 95.87 154 LYS B O 1
ATOM 3681 N N . GLU B 1 155 ? -2.878 -9.949 -50.610 1.00 96.70 155 GLU B N 1
ATOM 3682 C CA . GLU B 1 155 ? -4.323 -9.813 -50.791 1.00 96.45 155 GLU B CA 1
ATOM 3683 C C . GLU B 1 155 ? -4.914 -8.712 -49.907 1.00 93.25 155 GLU B C 1
ATOM 3684 O O . GLU B 1 155 ? -5.772 -7.949 -50.353 1.00 93.35 155 GLU B O 1
ATOM 3690 N N . GLU B 1 156 ? -4.455 -8.637 -48.660 1.00 90.52 156 GLU B N 1
ATOM 3691 C CA . GLU B 1 156 ? -4.951 -7.640 -47.708 1.00 88.18 156 GLU B CA 1
ATOM 3692 C C . GLU B 1 156 ? -4.407 -6.243 -48.011 1.00 86.93 156 GLU B C 1
ATOM 3693 O O . GLU B 1 156 ? -5.102 -5.247 -47.806 1.00 86.94 156 GLU B O 1
ATOM 3699 N N . GLN B 1 157 ? -3.168 -6.174 -48.491 1.00 86.70 157 GLN B N 1
ATOM 3700 C CA . GLN B 1 157 ? -2.575 -4.906 -48.921 1.00 86.48 157 GLN B CA 1
ATOM 3701 C C . GLN B 1 157 ? -3.228 -4.386 -50.211 1.00 86.48 157 GLN B C 1
ATOM 3702 O O . GLN B 1 157 ? -3.270 -3.176 -50.445 1.00 84.24 157 GLN B O 1
ATOM 3708 N N . GLU B 1 158 ? -3.736 -5.303 -51.035 1.00 87.16 158 GLU B N 1
ATOM 3709 C CA . GLU B 1 158 ? -4.496 -4.940 -52.235 1.00 87.66 158 GLU B CA 1
ATOM 3710 C C . GLU B 1 158 ? -5.887 -4.415 -51.878 1.00 85.73 158 GLU B C 1
ATOM 3711 O O . GLU B 1 158 ? -6.343 -3.423 -52.452 1.00 85.63 158 GLU B O 1
ATOM 3717 N N . ARG B 1 159 ? -6.559 -5.086 -50.943 1.00 83.97 159 ARG B N 1
ATOM 3718 C CA . ARG B 1 159 ? -7.865 -4.630 -50.460 1.00 82.04 159 ARG B CA 1
ATOM 3719 C C . ARG B 1 159 ? -7.739 -3.281 -49.747 1.00 78.43 159 ARG B C 1
ATOM 3720 O O . ARG B 1 159 ? -8.609 -2.422 -49.886 1.00 77.07 159 ARG B O 1
ATOM 3728 N N . LYS B 1 160 ? -6.658 -3.101 -48.991 1.00 75.66 160 LYS B N 1
ATOM 3729 C CA . LYS B 1 160 ? -6.362 -1.814 -48.362 1.00 73.54 160 LYS B CA 1
ATOM 3730 C C . LYS B 1 160 ? -6.174 -0.723 -49.417 1.00 74.14 160 LYS B C 1
ATOM 3731 O O . LYS B 1 160 ? -6.680 0.389 -49.264 1.00 73.44 160 LYS B O 1
ATOM 3737 N N . ALA B 1 161 ? -5.443 -1.052 -50.479 1.00 75.73 161 ALA B N 1
ATOM 3738 C CA . ALA B 1 161 ? -5.130 -0.095 -51.542 1.00 76.63 161 ALA B CA 1
ATOM 3739 C C . ALA B 1 161 ? -6.366 0.348 -52.324 1.00 77.02 161 ALA B C 1
ATOM 3740 O O . ALA B 1 161 ? -6.462 1.512 -52.721 1.00 77.26 161 ALA B O 1
ATOM 3742 N N . GLU B 1 162 ? -7.303 -0.574 -52.542 1.00 76.92 162 GLU B N 1
ATOM 3743 C CA . GLU B 1 162 ? -8.503 -0.274 -53.327 1.00 77.51 162 GLU B CA 1
ATOM 3744 C C . GLU B 1 162 ? -9.634 0.352 -52.498 1.00 75.79 162 GLU B C 1
ATOM 3745 O O . GLU B 1 162 ? -10.495 1.031 -53.054 1.00 76.75 162 GLU B O 1
ATOM 3751 N N . ILE B 1 163 ? -9.636 0.129 -51.184 1.00 74.43 163 ILE B N 1
ATOM 3752 C CA . ILE B 1 163 ? -10.577 0.819 -50.294 1.00 72.89 163 ILE B CA 1
ATOM 3753 C C . ILE B 1 163 ? -10.191 2.294 -50.160 1.00 72.01 163 ILE B C 1
ATOM 3754 O O . ILE B 1 163 ? -11.052 3.170 -50.240 1.00 71.40 163 ILE B O 1
ATOM 3759 N N . GLN B 1 164 ? -8.903 2.558 -49.951 1.00 72.15 164 GLN B N 1
ATOM 3760 C CA . GLN B 1 164 ? -8.390 3.930 -49.870 1.00 72.36 164 GLN B CA 1
ATOM 3761 C C . GLN B 1 164 ? -8.633 4.703 -51.167 1.00 73.40 164 GLN B C 1
ATOM 3762 O O . GLN B 1 164 ? -8.972 5.888 -51.136 1.00 72.27 164 GLN B O 1
ATOM 3768 N N . ALA B 1 165 ? -8.453 4.024 -52.299 1.00 75.04 165 ALA B N 1
ATOM 3769 C CA . ALA B 1 165 ? -8.741 4.603 -53.612 1.00 76.37 165 ALA B CA 1
ATOM 3770 C C . ALA B 1 165 ? -10.235 4.879 -53.773 1.00 75.98 165 ALA B C 1
ATOM 3771 O O . ALA B 1 165 ? -10.625 5.896 -54.349 1.00 76.21 165 ALA B O 1
ATOM 3773 N N . ASP B 1 166 ? -11.060 3.966 -53.263 1.00 75.17 166 ASP B N 1
ATOM 3774 C CA . ASP B 1 166 ? -12.513 4.127 -53.283 1.00 74.72 166 ASP B CA 1
ATOM 3775 C C . ASP B 1 166 ? -12.926 5.319 -52.417 1.00 72.91 166 ASP B C 1
ATOM 3776 O O . ASP B 1 166 ? -13.743 6.139 -52.835 1.00 73.09 166 ASP B O 1
ATOM 3781 N N . ILE B 1 167 ? -12.355 5.409 -51.216 1.00 71.04 167 ILE B N 1
ATOM 3782 C CA . ILE B 1 167 ? -12.609 6.538 -50.316 1.00 69.64 167 ILE B CA 1
ATOM 3783 C C . ILE B 1 167 ? -12.192 7.854 -50.974 1.00 69.92 167 ILE B C 1
ATOM 3784 O O . ILE B 1 167 ? -12.961 8.813 -50.989 1.00 69.63 167 ILE B O 1
ATOM 3789 N N . ALA B 1 168 ? -10.980 7.886 -51.521 1.00 71.40 168 ALA B N 1
ATOM 3790 C CA . ALA B 1 168 ? -10.450 9.086 -52.175 1.00 72.29 168 ALA B CA 1
ATOM 3791 C C . ALA B 1 168 ? -11.343 9.557 -53.322 1.00 73.21 168 ALA B C 1
ATOM 3792 O O . ALA B 1 168 ? -11.590 10.755 -53.471 1.00 73.47 168 ALA B O 1
ATOM 3794 N N . GLN B 1 169 ? -11.842 8.613 -54.077 1.00 74.30 169 GLN B N 1
ATOM 3795 C CA . GLN B 1 169 ? -12.704 8.913 -55.163 1.00 75.61 169 GLN B CA 1
ATOM 3796 C C . GLN B 1 169 ? -13.974 9.488 -54.622 1.00 75.51 169 GLN B C 1
ATOM 3797 O O . GLN B 1 169 ? -14.425 10.527 -55.032 1.00 76.12 169 GLN B O 1
ATOM 3803 N N . GLN B 1 170 ? -14.553 8.783 -53.679 1.00 75.97 170 GLN B N 1
ATOM 3804 C CA . GLN B 1 170 ? -15.832 9.164 -53.075 1.00 75.87 170 GLN B CA 1
ATOM 3805 C C . GLN B 1 170 ? -15.791 10.576 -52.489 1.00 75.81 170 GLN B C 1
ATOM 3806 O O . GLN B 1 170 ? -16.740 11.344 -52.655 1.00 76.39 170 GLN B O 1
ATOM 3812 N N . GLU B 1 171 ? -14.695 10.914 -51.811 1.00 75.99 171 GLU B N 1
ATOM 3813 C CA . GLU B 1 171 ? -14.528 12.251 -51.234 1.00 76.51 171 GLU B CA 1
ATOM 3814 C C . GLU B 1 171 ? -14.337 13.321 -52.314 1.00 77.02 171 GLU B C 1
ATOM 3815 O O . GLU B 1 171 ? -14.664 14.489 -52.097 1.00 76.98 171 GLU B O 1
ATOM 3821 N N . LYS B 1 172 ? -13.808 12.917 -53.469 1.00 77.56 172 LYS B N 1
ATOM 3822 C CA . LYS B 1 172 ? -13.675 13.810 -54.621 1.00 77.92 172 LYS B CA 1
ATOM 3823 C C . LYS B 1 172 ? -15.049 14.103 -55.224 1.00 76.31 172 LYS B C 1
ATOM 3824 O O . LYS B 1 172 ? -15.365 15.253 -55.531 1.00 76.41 172 LYS B O 1
ATOM 3830 N N . ASN B 1 173 ? -15.857 13.057 -55.389 1.00 74.98 173 ASN B N 1
ATOM 3831 C CA . ASN B 1 173 ? -17.226 13.198 -55.896 1.00 73.72 173 ASN B CA 1
ATOM 3832 C C . ASN B 1 173 ? -18.141 13.934 -54.918 1.00 71.92 173 ASN B C 1
ATOM 3833 O O . ASN B 1 173 ? -19.042 14.661 -55.338 1.00 71.64 173 ASN B O 1
ATOM 3838 N N . LYS B 1 174 ? -17.914 13.738 -53.620 1.00 70.55 174 LYS B N 1
ATOM 3839 C CA . LYS B 1 174 ? -18.659 14.459 -52.587 1.00 69.48 174 LYS B CA 1
ATOM 3840 C C . LYS B 1 174 ? -18.371 15.957 -52.677 1.00 70.06 174 LYS B C 1
ATOM 3841 O O . LYS B 1 174 ? -19.286 16.776 -52.610 1.00 69.97 174 LYS B O 1
ATOM 3847 N N . ALA B 1 175 ? -17.092 16.299 -52.828 1.00 71.12 175 ALA B N 1
ATOM 3848 C CA . ALA B 1 175 ? -16.656 17.692 -52.947 1.00 71.40 175 ALA B CA 1
ATOM 3849 C C . ALA B 1 175 ? -17.294 18.393 -54.148 1.00 71.49 175 ALA B C 1
ATOM 3850 O O . ALA B 1 175 ? -17.674 19.561 -54.058 1.00 72.11 175 ALA B O 1
ATOM 3852 N N . LYS B 1 176 ? -17.409 17.676 -55.263 1.00 71.37 176 LYS B N 1
ATOM 3853 C CA . LYS B 1 176 ? -18.026 18.214 -56.474 1.00 71.60 176 LYS B CA 1
ATOM 3854 C C . LYS B 1 176 ? -19.530 18.444 -56.290 1.00 70.23 176 LYS B C 1
ATOM 3855 O O . LYS B 1 176 ? -20.092 19.379 -56.861 1.00 71.05 176 LYS B O 1
ATOM 3861 N N . LEU B 1 177 ? -20.178 17.587 -55.505 1.00 68.61 177 LEU B N 1
ATOM 3862 C CA . LEU B 1 177 ? -21.596 17.765 -55.176 1.00 67.76 177 LEU B CA 1
ATOM 3863 C C . LEU B 1 177 ? -21.816 18.912 -54.186 1.00 67.25 177 LEU B C 1
ATOM 3864 O O . LEU B 1 177 ? -22.884 19.526 -54.177 1.00 66.62 177 LEU B O 1
ATOM 3869 N N . VAL B 1 178 ? -20.810 19.198 -53.361 1.00 67.87 178 VAL B N 1
ATOM 3870 C CA . VAL B 1 178 ? -20.904 20.273 -52.369 1.00 68.44 178 VAL B CA 1
ATOM 3871 C C . VAL B 1 178 ? -20.852 21.653 -53.029 1.00 69.50 178 VAL B C 1
ATOM 3872 O O . VAL B 1 178 ? -21.628 22.539 -52.663 1.00 70.51 178 VAL B O 1
ATOM 3876 N N . VAL B 1 179 ? -19.947 21.841 -53.988 1.00 70.00 179 VAL B N 1
ATOM 3877 C CA . VAL B 1 179 ? -19.894 23.111 -54.721 1.00 71.46 179 VAL B CA 1
ATOM 3878 C C . VAL B 1 179 ? -21.199 23.344 -55.490 1.00 70.92 179 VAL B C 1
ATOM 3879 O O . VAL B 1 179 ? -21.734 24.448 -55.472 1.00 70.83 179 VAL B O 1
ATOM 3883 N N . ASP B 1 180 ? -21.721 22.296 -56.124 1.00 70.80 180 ASP B N 1
ATOM 3884 C CA . ASP B 1 180 ? -23.002 22.369 -56.835 1.00 70.73 180 ASP B CA 1
ATOM 3885 C C . ASP B 1 180 ? -24.153 22.756 -55.906 1.00 69.08 180 ASP B C 1
ATOM 3886 O O . ASP B 1 180 ? -25.021 23.545 -56.280 1.00 68.79 180 ASP B O 1
ATOM 3891 N N . ARG B 1 181 ? -24.153 22.192 -54.701 1.00 67.78 181 ARG B N 1
ATOM 3892 C CA . ARG B 1 181 ? -25.155 22.518 -53.687 1.00 67.07 181 ARG B CA 1
ATOM 3893 C C . ARG B 1 181 ? -25.022 23.969 -53.224 1.00 67.08 181 ARG B C 1
ATOM 3894 O O . ARG B 1 181 ? -26.025 24.649 -53.014 1.00 66.78 181 ARG B O 1
ATOM 3902 N N . ASN B 1 182 ? -23.784 24.430 -53.067 1.00 67.64 182 ASN B N 1
ATOM 3903 C CA . ASN B 1 182 ? -23.512 25.808 -52.647 1.00 68.52 182 ASN B CA 1
ATOM 3904 C C . ASN B 1 182 ? -23.876 26.852 -53.707 1.00 68.63 182 ASN B C 1
ATOM 3905 O O . ASN B 1 182 ? -24.214 27.987 -53.366 1.00 69.63 182 ASN B O 1
ATOM 3910 N N . LYS B 1 183 ? -23.807 26.470 -54.982 1.00 68.05 183 LYS B N 1
ATOM 3911 C CA . LYS B 1 183 ? -24.203 27.355 -56.082 1.00 68.45 183 LYS B CA 1
ATOM 3912 C C . LYS B 1 183 ? -25.722 27.550 -56.090 1.00 67.83 183 LYS B C 1
ATOM 3913 O O . LYS B 1 183 ? -26.212 28.632 -56.422 1.00 67.59 183 LYS B O 1
ATOM 3919 N N . ILE B 1 184 ? -26.456 26.497 -55.731 1.00 66.94 184 ILE B N 1
ATOM 3920 C CA . ILE B 1 184 ? -27.917 26.556 -55.634 1.00 66.07 184 ILE B CA 1
ATOM 3921 C C . ILE B 1 184 ? -28.351 27.337 -54.392 1.00 66.94 184 ILE B C 1
ATOM 3922 O O . ILE B 1 184 ? -29.304 28.114 -54.452 1.00 68.39 184 ILE B O 1
ATOM 3927 N N . ILE B 1 185 ? -27.658 27.131 -53.274 1.00 67.21 185 ILE B N 1
ATOM 3928 C CA . ILE B 1 185 ? -27.942 27.882 -52.048 1.00 68.33 185 ILE B CA 1
ATOM 3929 C C . ILE B 1 185 ? -27.683 29.377 -52.267 1.00 69.98 185 ILE B C 1
ATOM 3930 O O . ILE B 1 185 ? -28.442 30.218 -51.781 1.00 70.78 185 ILE B O 1
ATOM 3935 N N . GLU B 1 186 ? -26.621 29.699 -53.005 1.00 70.79 186 GLU B N 1
ATOM 3936 C CA . GLU B 1 186 ? -26.313 31.088 -53.349 1.00 72.39 186 GLU B CA 1
ATOM 3937 C C . GLU B 1 186 ? -27.392 31.692 -54.246 1.00 71.50 186 GLU B C 1
ATOM 3938 O O . GLU B 1 186 ? -27.733 32.865 -54.102 1.00 73.34 186 GLU B O 1
ATOM 3944 N N . SER B 1 187 ? -27.917 30.893 -55.173 1.00 70.09 187 SER B N 1
ATOM 3945 C CA . SER B 1 187 ? -29.015 31.333 -56.036 1.00 69.44 187 SER B CA 1
ATOM 3946 C C . SER B 1 187 ? -30.289 31.561 -55.235 1.00 69.34 187 SER B C 1
ATOM 3947 O O . SER B 1 187 ? -31.064 32.466 -55.541 1.00 68.96 187 SER B O 1
ATOM 3950 N N . GLN B 1 188 ? -30.503 30.734 -54.215 1.00 69.71 188 GLN B N 1
ATOM 3951 C CA . GLN B 1 188 ? -31.653 30.888 -53.326 1.00 70.50 188 GLN B CA 1
ATOM 3952 C C . GLN B 1 188 ? -31.505 32.100 -52.403 1.00 72.78 188 GLN B C 1
ATOM 3953 O O . GLN B 1 188 ? -32.502 32.737 -52.058 1.00 73.13 188 GLN B O 1
ATOM 3959 N N . ASP B 1 189 ? -30.270 32.417 -52.015 1.00 75.41 189 ASP B N 1
ATOM 3960 C CA . ASP B 1 189 ? -29.998 33.575 -51.156 1.00 78.36 189 ASP B CA 1
ATOM 3961 C C . ASP B 1 189 ? -30.382 34.895 -51.823 1.00 79.28 189 ASP B C 1
ATOM 3962 O O . ASP B 1 189 ? -31.029 35.737 -51.198 1.00 81.13 189 ASP B O 1
ATOM 3967 N N . VAL B 1 190 ? -29.984 35.073 -53.082 1.00 78.40 190 VAL B N 1
ATOM 3968 C CA . VAL B 1 190 ? -30.284 36.316 -53.804 1.00 79.31 190 VAL B CA 1
ATOM 3969 C C . VAL B 1 190 ? -31.776 36.450 -54.126 1.00 79.07 190 VAL B C 1
ATOM 3970 O O . VAL B 1 190 ? -32.297 37.562 -54.196 1.00 81.15 190 VAL B O 1
ATOM 3974 N N . ILE B 1 191 ? -32.459 35.322 -54.318 1.00 77.84 191 ILE B N 1
ATOM 3975 C CA . ILE B 1 191 ? -33.914 35.324 -54.507 1.00 77.02 191 ILE B CA 1
ATOM 3976 C C . ILE B 1 191 ? -34.618 35.785 -53.224 1.00 79.13 191 ILE B C 1
ATOM 3977 O O . ILE B 1 191 ? -35.627 36.488 -53.286 1.00 79.31 191 ILE B O 1
ATOM 3982 N N . ARG B 1 192 ? -34.080 35.388 -52.070 1.00 81.35 192 ARG B N 1
ATOM 3983 C CA . ARG B 1 192 ? -34.560 35.885 -50.775 1.00 84.32 192 ARG B CA 1
ATOM 3984 C C . ARG B 1 192 ? -34.230 37.363 -50.582 1.00 84.91 192 ARG B C 1
ATOM 3985 O O . ARG B 1 192 ? -35.098 38.160 -50.228 1.00 86.01 192 ARG B O 1
ATOM 3993 N N . GLN B 1 193 ? -32.964 37.708 -50.805 1.00 84.37 193 GLN B N 1
ATOM 3994 C CA . GLN B 1 193 ? -32.449 39.052 -50.537 1.00 85.21 193 GLN B CA 1
ATOM 3995 C C . GLN B 1 193 ? -33.129 40.124 -51.386 1.00 83.88 193 GLN B C 1
ATOM 3996 O O . GLN B 1 193 ? -33.536 41.163 -50.867 1.00 84.49 193 GLN B O 1
ATOM 4002 N N . TYR B 1 194 ? -33.253 39.863 -52.686 1.00 81.26 194 TYR B N 1
ATOM 4003 C CA . TYR B 1 194 ? -33.811 40.841 -53.623 1.00 81.05 194 TYR B CA 1
ATOM 4004 C C . TYR B 1 194 ? -35.312 40.652 -53.882 1.00 80.55 194 TYR B C 1
ATOM 4005 O O . TYR B 1 194 ? -35.881 41.316 -54.751 1.00 79.84 194 TYR B O 1
ATOM 4014 N N . ASN B 1 195 ? -35.946 39.758 -53.121 1.00 80.48 195 ASN B N 1
ATOM 4015 C CA . ASN B 1 195 ? -37.392 39.529 -53.204 1.00 79.84 195 ASN B CA 1
ATOM 4016 C C . ASN B 1 195 ? -37.874 39.268 -54.632 1.00 77.98 195 ASN B C 1
ATOM 4017 O O . ASN B 1 195 ? -38.886 39.820 -55.068 1.00 77.96 195 ASN B O 1
ATOM 4022 N N . LEU B 1 196 ? -37.144 38.420 -55.352 1.00 76.88 196 LEU B N 1
ATOM 4023 C CA . LEU B 1 196 ? -37.468 38.104 -56.744 1.00 76.20 196 LEU B CA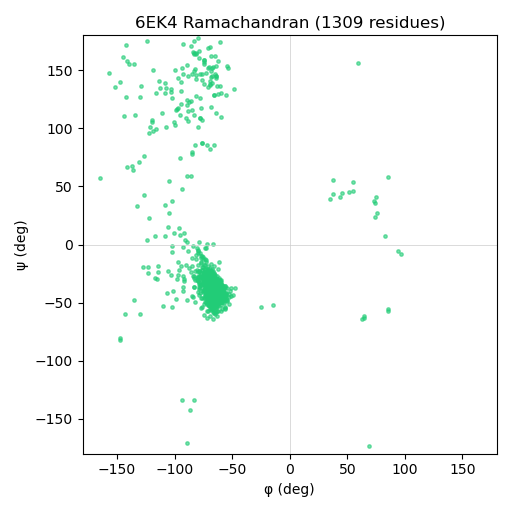 1
ATOM 4024 C C . LEU B 1 196 ? -38.721 37.234 -56.867 1.00 76.47 196 LEU B C 1
ATOM 4025 O O . LEU B 1 196 ? -39.396 37.258 -57.897 1.00 76.59 196 LEU B O 1
ATOM 4030 N N . ALA B 1 197 ? -39.030 36.473 -55.819 1.00 77.49 197 ALA B N 1
ATOM 4031 C CA . ALA B 1 197 ? -40.208 35.606 -55.813 1.00 78.07 197 ALA B CA 1
ATOM 4032 C C . ALA B 1 197 ? -41.522 36.391 -55.832 1.00 79.53 197 ALA B C 1
ATOM 4033 O O . ALA B 1 197 ? -42.532 35.888 -56.321 1.00 79.28 197 ALA B O 1
ATOM 4035 N N . ASP B 1 198 ? -41.506 37.614 -55.302 1.00 82.08 198 ASP B N 1
ATOM 4036 C CA . ASP B 1 198 ? -42.702 38.467 -55.270 1.00 84.25 198 ASP B CA 1
ATOM 4037 C C . ASP B 1 198 ? -42.918 39.212 -56.588 1.00 83.91 198 ASP B C 1
ATOM 4038 O O . ASP B 1 198 ? -44.056 39.405 -57.016 1.00 83.51 198 ASP B O 1
ATOM 4043 N N . MET B 1 199 ? -41.825 39.631 -57.220 1.00 84.60 199 MET B N 1
ATOM 4044 C CA . MET B 1 199 ? -41.885 40.311 -58.513 1.00 85.17 199 MET B CA 1
ATOM 4045 C C . MET B 1 199 ? -42.167 39.312 -59.632 1.00 85.01 199 MET B C 1
ATOM 4046 O O . MET B 1 199 ? -42.945 39.594 -60.543 1.00 85.24 199 MET B O 1
ATOM 4051 N N . PHE B 1 200 ? -41.523 38.149 -59.554 1.00 85.69 200 PHE B N 1
ATOM 4052 C CA . PHE B 1 200 ? -41.712 37.067 -60.518 1.00 85.94 200 PHE B CA 1
ATOM 4053 C C . PHE B 1 200 ? -42.224 35.840 -59.761 1.00 86.83 200 PHE B C 1
ATOM 4054 O O . PHE B 1 200 ? -41.470 35.190 -59.038 1.00 86.72 200 PHE B O 1
ATOM 4062 N N . LYS B 1 201 ? -43.508 35.532 -59.937 1.00 88.21 201 LYS B N 1
ATOM 4063 C CA . LYS B 1 201 ? -44.250 34.707 -58.972 1.00 90.23 201 LYS B CA 1
ATOM 4064 C C . LYS B 1 201 ? -43.850 33.229 -58.877 1.00 89.22 201 LYS B C 1
ATOM 4065 O O . LYS B 1 201 ? -43.503 32.759 -57.790 1.00 89.86 201 LYS B O 1
ATOM 4071 N N . ASP B 1 202 ? -43.897 32.501 -59.991 1.00 86.72 202 ASP B N 1
ATOM 4072 C CA . ASP B 1 202 ? -43.691 31.046 -59.971 1.00 85.26 202 ASP B CA 1
ATOM 4073 C C . ASP B 1 202 ? -42.339 30.627 -60.543 1.00 82.79 202 ASP B C 1
ATOM 4074 O O . ASP B 1 202 ? -41.679 29.743 -59.995 1.00 81.72 202 ASP B O 1
ATOM 4079 N N . TYR B 1 203 ? -41.940 31.256 -61.646 1.00 80.81 203 TYR B N 1
ATOM 4080 C CA . TYR B 1 203 ? -40.684 30.930 -62.314 1.00 79.49 203 TYR B CA 1
ATOM 4081 C C . TYR B 1 203 ? -39.577 31.915 -61.953 1.00 78.45 203 TYR B C 1
ATOM 4082 O O . TYR B 1 203 ? -39.839 33.086 -61.671 1.00 78.55 203 TYR B O 1
ATOM 4091 N N . ILE B 1 204 ? -38.341 31.422 -61.962 1.00 77.93 204 ILE B N 1
ATOM 4092 C CA . ILE B 1 204 ? -37.164 32.246 -61.698 1.00 77.24 204 ILE B CA 1
ATOM 4093 C C . ILE B 1 204 ? -36.981 33.200 -62.885 1.00 78.08 204 ILE B C 1
ATOM 4094 O O . ILE B 1 204 ? -37.204 32.803 -64.030 1.00 78.24 204 ILE B O 1
ATOM 4099 N N . PRO B 1 205 ? -36.601 34.466 -62.618 1.00 79.18 205 PRO B N 1
ATOM 4100 C CA . PRO B 1 205 ? -36.398 35.454 -63.684 1.00 79.98 205 PRO B CA 1
ATOM 4101 C C . PRO B 1 205 ? -35.443 35.016 -64.794 1.00 81.09 205 PRO B C 1
ATOM 4102 O O . PRO B 1 205 ? -34.537 34.215 -64.560 1.00 81.44 205 PRO B O 1
ATOM 4106 N N . ASN B 1 206 ? -35.654 35.559 -65.990 1.00 83.16 206 ASN B N 1
ATOM 4107 C CA . ASN B 1 206 ? -34.727 35.385 -67.106 1.00 85.32 206 ASN B CA 1
ATOM 4108 C C . ASN B 1 206 ? -33.546 36.336 -66.944 1.00 86.55 206 ASN B C 1
ATOM 4109 O O . ASN B 1 206 ? -33.502 37.127 -66.001 1.00 87.19 206 ASN B O 1
ATOM 4114 N N . ILE B 1 207 ? -32.594 36.262 -67.868 1.00 88.21 207 ILE B N 1
ATOM 4115 C CA . ILE B 1 207 ? -31.505 37.236 -67.924 1.00 90.16 207 ILE B CA 1
ATOM 4116 C C . ILE B 1 207 ? -32.053 38.580 -68.416 1.00 91.25 207 ILE B C 1
ATOM 4117 O O . ILE B 1 207 ? -31.572 39.640 -68.012 1.00 92.52 207 ILE B O 1
ATOM 4122 N N . SER B 1 208 ? -33.067 38.526 -69.278 1.00 91.37 208 SER B N 1
ATOM 4123 C CA . SER B 1 208 ? -33.754 39.727 -69.752 1.00 92.16 208 SER B CA 1
ATOM 4124 C C . SER B 1 208 ? -34.515 40.430 -68.626 1.00 91.39 208 SER B C 1
ATOM 4125 O O . SER B 1 208 ? -34.616 41.656 -68.614 1.00 92.80 208 SER B O 1
ATOM 4128 N N . ASP B 1 209 ? -35.049 39.649 -67.688 1.00 89.95 209 ASP B N 1
ATOM 4129 C CA . ASP B 1 209 ? -35.803 40.192 -66.555 1.00 88.71 209 ASP B CA 1
ATOM 4130 C C . ASP B 1 209 ? -34.918 40.948 -65.565 1.00 88.59 209 ASP B C 1
ATOM 4131 O O . ASP B 1 209 ? -35.301 42.008 -65.069 1.00 88.88 209 ASP B O 1
ATOM 4136 N N . LEU B 1 210 ? -33.742 40.397 -65.277 1.00 88.83 210 LEU B N 1
ATOM 4137 C CA . LEU B 1 210 ? -32.828 40.989 -64.298 1.00 89.81 210 LEU B CA 1
ATOM 4138 C C . LEU B 1 210 ? -32.191 42.289 -64.800 1.00 91.90 210 LEU B C 1
ATOM 4139 O O . LEU B 1 210 ? -31.760 43.119 -63.998 1.00 93.18 210 LEU B O 1
ATOM 4144 N N . ASP B 1 211 ? -32.130 42.458 -66.121 1.00 92.90 211 ASP B N 1
ATOM 4145 C CA . ASP B 1 211 ? -31.678 43.716 -66.724 1.00 94.54 211 ASP B CA 1
ATOM 4146 C C . ASP B 1 211 ? -32.678 44.845 -66.481 1.00 94.22 211 ASP B C 1
ATOM 4147 O O . ASP B 1 211 ? -32.286 45.997 -66.294 1.00 95.06 211 ASP B O 1
ATOM 4152 N N . LYS B 1 212 ? -33.965 44.503 -66.483 1.00 93.06 212 LYS B N 1
ATOM 4153 C CA . LYS B 1 212 ? -35.039 45.487 -66.327 1.00 93.16 212 LYS B CA 1
ATOM 4154 C C . LYS B 1 212 ? -35.231 45.970 -64.883 1.00 93.55 212 LYS B C 1
ATOM 4155 O O . LYS B 1 212 ? -35.977 46.922 -64.649 1.00 94.41 212 LYS B O 1
ATOM 4161 N N . LEU B 1 213 ? -34.570 45.320 -63.924 1.00 93.48 213 LEU B N 1
ATOM 4162 C CA . LEU B 1 213 ? -34.655 45.721 -62.518 1.00 93.82 213 LEU B CA 1
ATOM 4163 C C . LEU B 1 213 ? -34.005 47.083 -62.283 1.00 95.30 213 LEU B C 1
ATOM 4164 O O . LEU B 1 213 ? -33.005 47.420 -62.920 1.00 96.15 213 LEU B O 1
ATOM 4169 N N . ASP B 1 214 ? -34.580 47.853 -61.361 1.00 95.77 214 ASP B N 1
ATOM 4170 C CA . ASP B 1 214 ? -34.053 49.167 -61.000 1.00 97.70 214 ASP B CA 1
ATOM 4171 C C . ASP B 1 214 ? -32.959 49.010 -59.939 1.00 97.94 214 ASP B C 1
ATOM 4172 O O . ASP B 1 214 ? -33.189 49.239 -58.749 1.00 97.70 214 ASP B O 1
ATOM 4177 N N . LEU B 1 215 ? -31.771 48.611 -60.389 1.00 98.00 215 LEU B N 1
ATOM 4178 C CA . LEU B 1 215 ? -30.610 48.431 -59.514 1.00 99.57 215 LEU B CA 1
ATOM 4179 C C . LEU B 1 215 ? -29.327 48.890 -60.205 1.00 100.93 215 LEU B C 1
ATOM 4180 O O . LEU B 1 215 ? -29.328 49.186 -61.401 1.00 100.88 215 LEU B O 1
ATOM 4185 N N . ALA B 1 216 ? -28.236 48.942 -59.444 1.00 102.57 216 ALA B N 1
ATOM 4186 C CA . ALA B 1 216 ? -26.938 49.364 -59.972 1.00 104.58 216 ALA B CA 1
ATOM 4187 C C . ALA B 1 216 ? -26.376 48.336 -60.952 1.00 103.76 216 ALA B C 1
ATOM 4188 O O . ALA B 1 216 ? -26.812 47.184 -60.976 1.00 101.90 216 ALA B O 1
ATOM 4190 N N . ASN B 1 217 ? -25.405 48.764 -61.754 1.00 105.60 217 ASN B N 1
ATOM 4191 C CA . ASN B 1 217 ? -24.816 47.909 -62.787 1.00 105.22 217 ASN B CA 1
ATOM 4192 C C . ASN B 1 217 ? -23.994 46.723 -62.256 1.00 104.28 217 ASN B C 1
ATOM 4193 O O . ASN B 1 217 ? -24.145 45.607 -62.757 1.00 102.77 217 ASN B O 1
ATOM 4198 N N . PRO B 1 218 ? -23.121 46.951 -61.252 1.00 105.14 218 PRO B N 1
ATOM 4199 C CA . PRO B 1 218 ? -22.341 45.816 -60.737 1.00 104.54 218 PRO B CA 1
ATOM 4200 C C . PRO B 1 218 ? -23.172 44.789 -59.954 1.00 101.46 218 PRO B C 1
ATOM 4201 O O . PRO B 1 218 ? -22.756 43.637 -59.835 1.00 100.40 218 PRO B O 1
ATOM 4205 N N . LYS B 1 219 ? -24.324 45.205 -59.431 1.00 100.54 219 LYS B N 1
ATOM 4206 C CA . LYS B 1 219 ? -25.247 44.286 -58.752 1.00 98.26 219 LYS B CA 1
ATOM 4207 C C . LYS B 1 219 ? -26.062 43.454 -59.741 1.00 96.00 219 LYS B C 1
ATOM 4208 O O . LYS B 1 219 ? -26.368 42.296 -59.463 1.00 94.72 219 LYS B O 1
ATOM 4214 N N . LYS B 1 220 ? -26.422 44.045 -60.880 1.00 96.16 220 LYS B N 1
ATOM 4215 C CA . LYS B 1 220 ? -27.080 43.300 -61.958 1.00 94.73 220 LYS B CA 1
ATOM 4216 C C . LYS B 1 220 ? -26.211 42.125 -62.399 1.00 96.12 220 LYS B C 1
ATOM 4217 O O . LYS B 1 220 ? -26.684 40.993 -62.484 1.00 94.84 220 LYS B O 1
ATOM 4223 N N . GLU B 1 221 ? -24.938 42.409 -62.667 1.00 100.09 221 GLU B N 1
ATOM 4224 C CA . GLU B 1 221 ? -23.987 41.403 -63.145 1.00 102.14 221 GLU B CA 1
ATOM 4225 C C . GLU B 1 221 ? -23.707 40.311 -62.109 1.00 101.46 221 GLU B C 1
ATOM 4226 O O . GLU B 1 221 ? -23.491 39.153 -62.471 1.00 101.01 221 GLU B O 1
ATOM 4232 N N . LEU B 1 222 ? -23.709 40.681 -60.829 1.00 101.80 222 LEU B N 1
ATOM 4233 C CA . LEU B 1 222 ? -23.425 39.731 -59.753 1.00 101.20 222 LEU B CA 1
ATOM 4234 C C . LEU B 1 222 ? -24.545 38.699 -59.610 1.00 98.43 222 LEU B C 1
ATOM 4235 O O . LEU B 1 222 ? -24.281 37.495 -59.578 1.00 98.18 222 LEU B O 1
ATOM 4240 N N . ILE B 1 223 ? -25.787 39.174 -59.529 1.00 96.24 223 ILE B N 1
ATOM 4241 C CA . ILE B 1 223 ? -26.944 38.285 -59.364 1.00 93.48 223 ILE B CA 1
ATOM 4242 C C . ILE B 1 223 ? -27.292 37.539 -60.657 1.00 91.82 223 ILE B C 1
ATOM 4243 O O . ILE B 1 223 ? -27.889 36.465 -60.607 1.00 90.41 223 ILE B O 1
ATOM 4248 N N . LYS B 1 224 ? -26.929 38.110 -61.805 1.00 91.99 224 LYS B N 1
ATOM 4249 C CA . LYS B 1 224 ? -26.991 37.385 -63.081 1.00 90.41 224 LYS B CA 1
ATOM 4250 C C . LYS B 1 224 ? -26.162 36.109 -62.988 1.00 89.13 224 LYS B C 1
ATOM 4251 O O . LYS B 1 224 ? -26.659 35.013 -63.241 1.00 87.06 224 LYS B O 1
ATOM 4257 N N . GLN B 1 225 ? -24.892 36.276 -62.624 1.00 89.92 225 GLN B N 1
ATOM 4258 C CA . GLN B 1 225 ? -23.953 35.164 -62.481 1.00 90.13 225 GLN B CA 1
ATOM 4259 C C . GLN B 1 225 ? -24.434 34.153 -61.441 1.00 87.64 225 GLN B C 1
ATOM 4260 O O . GLN B 1 225 ? -24.336 32.945 -61.656 1.00 87.07 225 GLN B O 1
ATOM 4266 N N . ALA B 1 226 ? -24.952 34.652 -60.321 1.00 85.95 226 ALA B N 1
ATOM 4267 C CA . ALA B 1 226 ? -25.447 33.795 -59.245 1.00 83.94 226 ALA B CA 1
ATOM 4268 C C . ALA B 1 226 ? -26.647 32.958 -59.691 1.00 82.29 226 ALA B C 1
ATOM 4269 O O . ALA B 1 226 ? -26.655 31.740 -59.518 1.00 81.92 226 ALA B O 1
ATOM 4271 N N . ILE B 1 227 ? -27.650 33.616 -60.269 1.00 81.55 227 ILE B N 1
ATOM 4272 C CA . ILE B 1 227 ? -28.874 32.941 -60.717 1.00 80.12 227 ILE B CA 1
ATOM 4273 C C . ILE B 1 227 ? -28.601 31.977 -61.875 1.00 79.44 227 ILE B C 1
ATOM 4274 O O . ILE B 1 227 ? -29.106 30.854 -61.879 1.00 79.02 227 ILE B O 1
ATOM 4279 N N . LYS B 1 228 ? -27.809 32.419 -62.850 1.00 79.46 228 LYS B N 1
ATOM 4280 C CA . LYS B 1 228 ? -27.478 31.594 -64.017 1.00 79.14 228 LYS B CA 1
ATOM 4281 C C . LYS B 1 228 ? -26.922 30.230 -63.605 1.00 78.44 228 LYS B C 1
ATOM 4282 O O . LYS B 1 228 ? -27.396 29.195 -64.075 1.00 78.14 228 LYS B O 1
ATOM 4288 N N . GLN B 1 229 ? -25.925 30.243 -62.722 1.00 77.78 229 GLN B N 1
ATOM 4289 C CA . GLN B 1 229 ? -25.241 29.018 -62.301 1.00 77.31 229 GLN B CA 1
ATOM 4290 C C . GLN B 1 229 ? -26.162 28.038 -61.578 1.00 75.01 229 GLN B C 1
ATOM 4291 O O . GLN B 1 229 ? -26.127 26.838 -61.850 1.00 75.49 229 GLN B O 1
ATOM 4297 N N . GLY B 1 230 ? -26.978 28.548 -60.660 1.00 72.69 230 GLY B N 1
ATOM 4298 C CA . GLY B 1 230 ? -27.903 27.707 -59.904 1.00 70.61 230 GLY B CA 1
ATOM 4299 C C . GLY B 1 230 ? -28.944 27.037 -60.779 1.00 69.22 230 GLY B C 1
ATOM 4300 O O . GLY B 1 230 ? -29.276 25.871 -60.571 1.00 68.90 230 GLY B O 1
ATOM 4301 N N . VAL B 1 231 ? -29.451 27.776 -61.761 1.00 68.94 231 VAL B N 1
ATOM 4302 C CA . VAL B 1 231 ? -30.455 27.255 -62.689 1.00 68.81 231 VAL B CA 1
ATOM 4303 C C . VAL B 1 231 ? -29.828 26.256 -63.669 1.00 69.45 231 VAL B C 1
ATOM 4304 O O . VAL B 1 231 ? -30.455 25.257 -64.020 1.00 68.66 231 VAL B O 1
ATOM 4308 N N . GLU B 1 232 ? -28.598 26.527 -64.104 1.00 71.10 232 GLU B N 1
ATOM 4309 C CA . GLU B 1 232 ? -27.857 25.596 -64.964 1.00 73.14 232 GLU B CA 1
ATOM 4310 C C . GLU B 1 232 ? -27.659 24.242 -64.288 1.00 71.88 232 GLU B C 1
ATOM 4311 O O . GLU B 1 232 ? -27.917 23.197 -64.886 1.00 72.50 232 GLU B O 1
ATOM 4317 N N . ILE B 1 233 ? -27.195 24.276 -63.042 1.00 70.47 233 ILE B N 1
ATOM 4318 C CA . ILE B 1 233 ? -26.919 23.061 -62.275 1.00 69.41 233 ILE B CA 1
ATOM 4319 C C . ILE B 1 233 ? -28.212 22.310 -61.958 1.00 67.98 233 ILE B C 1
ATOM 4320 O O . ILE B 1 233 ? -28.259 21.083 -62.047 1.00 67.44 233 ILE B O 1
ATOM 4325 N N . ALA B 1 234 ? -29.256 23.053 -61.600 1.00 66.99 234 ALA B N 1
ATOM 4326 C CA . ALA B 1 234 ? -30.549 22.462 -61.255 1.00 66.82 234 ALA B CA 1
ATOM 4327 C C . ALA B 1 234 ? -31.203 21.751 -62.437 1.00 67.99 234 ALA B C 1
ATOM 4328 O O . ALA B 1 234 ? -31.786 20.680 -62.270 1.00 68.33 234 ALA B O 1
ATOM 4330 N N . LYS B 1 235 ? -31.106 22.348 -63.624 1.00 68.90 235 LYS B N 1
ATOM 4331 C CA . LYS B 1 235 ? -31.675 21.753 -64.836 1.00 70.04 235 LYS B CA 1
ATOM 4332 C C . LYS B 1 235 ? -30.971 20.450 -65.224 1.00 70.99 235 LYS B C 1
ATOM 4333 O O . LYS B 1 235 ? -31.621 19.493 -65.647 1.00 71.82 235 LYS B O 1
ATOM 4339 N N . LYS B 1 236 ? -29.649 20.416 -65.071 1.00 71.19 236 LYS B N 1
ATOM 4340 C CA . LYS B 1 236 ? -28.872 19.211 -65.362 1.00 72.58 236 LYS B CA 1
ATOM 4341 C C . LYS B 1 236 ? -29.207 18.075 -64.388 1.00 72.23 236 LYS B C 1
ATOM 4342 O O . LYS B 1 236 ? -29.337 16.922 -64.800 1.00 72.90 236 LYS B O 1
ATOM 4348 N N . ILE B 1 237 ? -29.345 18.408 -63.105 1.00 71.11 237 ILE B N 1
ATOM 4349 C CA . ILE B 1 237 ? -29.667 17.421 -62.068 1.00 70.98 237 ILE B CA 1
ATOM 4350 C C . ILE B 1 237 ? -31.068 16.839 -62.263 1.00 72.36 237 ILE B C 1
ATOM 4351 O O . ILE B 1 237 ? -31.252 15.621 -62.209 1.00 74.07 237 ILE B O 1
ATOM 4356 N N . LEU B 1 238 ? -32.047 17.713 -62.480 1.00 72.69 238 LEU B N 1
ATOM 4357 C CA . LEU B 1 238 ? -33.439 17.296 -62.662 1.00 74.23 238 LEU B CA 1
ATOM 4358 C C . LEU B 1 238 ? -33.693 16.619 -64.007 1.00 77.04 238 LEU B C 1
ATOM 4359 O O 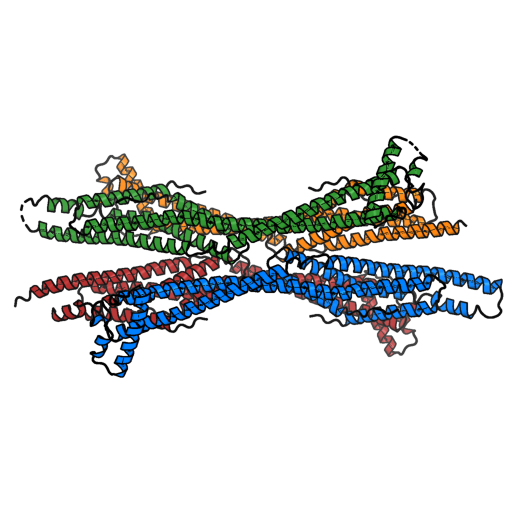. LEU B 1 238 ? -34.638 15.842 -64.143 1.00 78.61 238 LEU B O 1
ATOM 4364 N N . GLY B 1 239 ? -32.855 16.919 -64.997 1.00 78.70 239 GLY B N 1
ATOM 4365 C CA . GLY B 1 239 ? -33.135 16.542 -66.378 1.00 80.98 239 GLY B CA 1
ATOM 4366 C C . GLY B 1 239 ? -34.239 17.425 -66.926 1.00 82.59 239 GLY B C 1
ATOM 4367 O O . GLY B 1 239 ? -35.098 16.967 -67.680 1.00 84.82 239 GLY B O 1
ATOM 4368 N N . ASN B 1 240 ? -34.212 18.698 -66.535 1.00 83.01 240 ASN B N 1
ATOM 4369 C CA . ASN B 1 240 ? -35.230 19.664 -66.927 1.00 84.41 240 ASN B CA 1
ATOM 4370 C C . ASN B 1 240 ? -34.863 20.306 -68.258 1.00 86.39 240 ASN B C 1
ATOM 4371 O O . ASN B 1 240 ? -33.790 20.897 -68.391 1.00 87.14 240 ASN B O 1
ATOM 4376 N N . ILE B 1 241 ? -35.756 20.184 -69.238 1.00 88.54 241 ILE B N 1
ATOM 4377 C CA . ILE B 1 241 ? -35.538 20.744 -70.574 1.00 89.88 241 ILE B CA 1
ATOM 4378 C C . ILE B 1 241 ? -36.578 21.813 -70.931 1.00 90.74 241 ILE B C 1
ATOM 4379 O O . ILE B 1 241 ? -36.611 22.297 -72.064 1.00 92.49 241 ILE B O 1
ATOM 4384 N N . SER B 1 242 ? -37.410 22.187 -69.961 1.00 90.20 242 SER B N 1
ATOM 4385 C CA . SER B 1 242 ? -38.476 23.159 -70.186 1.00 90.40 242 SER B CA 1
ATOM 4386 C C . SER B 1 242 ? -37.960 24.589 -70.088 1.00 89.66 242 SER B C 1
ATOM 4387 O O . SER B 1 242 ? -36.863 24.836 -69.581 1.00 88.86 242 SER B O 1
ATOM 4390 N N . LYS B 1 243 ? -38.767 25.525 -70.577 1.00 90.27 243 LYS B N 1
ATOM 4391 C CA . LYS B 1 243 ? -38.473 26.952 -70.457 1.00 89.43 243 LYS B CA 1
ATOM 4392 C C . LYS B 1 243 ? -38.514 27.359 -68.985 1.00 87.24 243 LYS B C 1
ATOM 4393 O O . LYS B 1 243 ? -39.478 27.061 -68.277 1.00 88.54 243 LYS B O 1
ATOM 4399 N N . GLY B 1 244 ? -37.452 28.018 -68.530 1.00 84.20 244 GLY B N 1
ATOM 4400 C CA . GLY B 1 244 ? -37.362 28.487 -67.151 1.00 81.18 244 GLY B CA 1
ATOM 4401 C C . GLY B 1 244 ? -37.240 27.376 -66.122 1.00 79.16 244 GLY B C 1
ATOM 4402 O O . GLY B 1 244 ? -37.091 26.201 -66.466 1.00 80.81 244 GLY B O 1
ATOM 4403 N N . LEU B 1 245 ? -37.301 27.767 -64.853 1.00 75.60 245 LEU B N 1
ATOM 4404 C CA . LEU B 1 245 ? -37.229 26.840 -63.730 1.00 72.99 245 LEU B CA 1
ATOM 4405 C C . LEU B 1 245 ? -38.004 27.443 -62.564 1.00 71.67 245 LEU B C 1
ATOM 4406 O O . LEU B 1 245 ? -37.876 28.634 -62.283 1.00 70.94 245 LEU B O 1
ATOM 4411 N N . LYS B 1 246 ? -38.809 26.623 -61.893 1.00 71.04 246 LYS B N 1
ATOM 4412 C CA . LYS B 1 246 ? -39.586 27.083 -60.745 1.00 70.32 246 LYS B CA 1
ATOM 4413 C C . LYS B 1 246 ? -38.711 27.166 -59.499 1.00 68.79 246 LYS B C 1
ATOM 4414 O O . LYS B 1 246 ? -37.643 26.553 -59.434 1.00 67.54 246 LYS B O 1
ATOM 4420 N N . TYR B 1 247 ? -39.176 27.928 -58.512 1.00 67.79 247 TYR B N 1
ATOM 4421 C CA . TYR B 1 247 ? -38.468 28.063 -57.240 1.00 66.40 247 TYR B CA 1
ATOM 4422 C C . TYR B 1 247 ? -38.481 26.744 -56.473 1.00 66.90 247 TYR B C 1
ATOM 4423 O O . TYR B 1 247 ? -37.489 26.383 -55.838 1.00 66.80 247 TYR B O 1
ATOM 4432 N N . ILE B 1 248 ? -39.606 26.031 -56.537 1.00 67.64 248 ILE B N 1
ATOM 4433 C CA . ILE B 1 248 ? -39.720 24.708 -55.909 1.00 68.13 248 ILE B CA 1
ATOM 4434 C C . ILE B 1 248 ? -38.882 23.650 -56.637 1.00 67.66 248 ILE B C 1
ATOM 4435 O O . ILE B 1 248 ? -38.377 22.721 -56.007 1.00 68.42 248 ILE B O 1
ATOM 4440 N N . GLU B 1 249 ? -38.735 23.794 -57.955 1.00 66.95 249 GLU B N 1
ATOM 4441 C CA . GLU B 1 249 ? -37.884 22.894 -58.743 1.00 66.22 249 GLU B CA 1
ATOM 4442 C C . GLU B 1 249 ? -36.398 23.113 -58.439 1.00 64.20 249 GLU B C 1
ATOM 4443 O O . GLU B 1 249 ? -35.603 22.175 -58.499 1.00 63.81 249 GLU B O 1
ATOM 4449 N N . LEU B 1 250 ? -36.030 24.348 -58.103 1.00 62.59 250 LEU B N 1
ATOM 4450 C CA . LEU B 1 250 ? -34.676 24.648 -57.632 1.00 60.96 250 LEU B CA 1
ATOM 4451 C C . LEU B 1 250 ? -34.404 23.962 -56.289 1.00 60.39 250 LEU B C 1
ATOM 4452 O O . LEU B 1 250 ? -33.272 23.566 -56.008 1.00 59.94 250 LEU B O 1
ATOM 4457 N N . ALA B 1 251 ? -35.444 23.830 -55.466 1.00 60.17 251 ALA B N 1
ATOM 4458 C CA . ALA B 1 251 ? -35.345 23.121 -54.189 1.00 60.04 251 ALA B CA 1
ATOM 4459 C C . ALA B 1 251 ? -35.232 21.609 -54.392 1.00 60.30 251 ALA B C 1
ATOM 4460 O O . ALA B 1 251 ? -34.522 20.935 -53.646 1.00 60.37 251 ALA B O 1
ATOM 4462 N N . ASP B 1 252 ? -35.937 21.082 -55.394 1.00 60.60 252 ASP B N 1
ATOM 4463 C CA . ASP B 1 252 ? -35.858 19.657 -55.732 1.00 61.34 252 ASP B CA 1
ATOM 4464 C C . ASP B 1 252 ? -34.452 19.269 -56.174 1.00 59.78 252 ASP B C 1
ATOM 4465 O O . ASP B 1 252 ? -33.933 18.232 -55.765 1.00 59.53 252 ASP B O 1
ATOM 4470 N N . ALA B 1 253 ? -33.844 20.105 -57.013 1.00 58.61 253 ALA B N 1
ATOM 4471 C CA . ALA B 1 253 ? -32.462 19.900 -57.442 1.00 57.77 253 ALA B CA 1
ATOM 4472 C C . ALA B 1 253 ? -31.530 19.833 -56.237 1.00 57.06 253 ALA B C 1
ATOM 4473 O O . ALA B 1 253 ? -30.681 18.945 -56.149 1.00 57.12 253 ALA B O 1
ATOM 4475 N N . ARG B 1 254 ? -31.701 20.774 -55.312 1.00 56.55 254 ARG B N 1
ATOM 4476 C CA . ARG B 1 254 ? -30.918 20.803 -54.079 1.00 56.07 254 ARG B CA 1
ATOM 4477 C C . ARG B 1 254 ? -31.209 19.585 -53.202 1.00 56.08 254 ARG B C 1
ATOM 4478 O O . ARG B 1 254 ? -30.299 19.023 -52.594 1.00 55.18 254 ARG B O 1
ATOM 4486 N N . ALA B 1 255 ? -32.478 19.186 -53.140 1.00 56.78 255 ALA B N 1
ATOM 4487 C CA . ALA B 1 255 ? -32.889 18.020 -52.357 1.00 57.62 255 ALA B CA 1
ATOM 4488 C C . ALA B 1 255 ? -32.232 16.737 -52.862 1.00 58.27 255 ALA B C 1
ATOM 4489 O O . ALA B 1 255 ? -31.818 15.894 -52.066 1.00 58.78 255 ALA B O 1
ATOM 4491 N N . LYS B 1 256 ? -32.140 16.593 -54.182 1.00 58.88 256 LYS B N 1
ATOM 4492 C CA . LYS B 1 256 ? -31.491 15.428 -54.779 1.00 59.92 256 LYS B CA 1
ATOM 4493 C C . LYS B 1 256 ? -29.982 15.413 -54.511 1.00 59.58 256 LYS B C 1
ATOM 4494 O O . LYS B 1 256 ? -29.399 14.345 -54.333 1.00 59.19 256 LYS B O 1
ATOM 4500 N N . LEU B 1 257 ? -29.356 16.589 -54.478 1.00 59.53 257 LEU B N 1
ATOM 4501 C CA . LEU B 1 257 ? -27.935 16.690 -54.129 1.00 59.39 257 LEU B CA 1
ATOM 4502 C C . LEU B 1 257 ? -27.697 16.263 -52.682 1.00 60.33 257 LEU B C 1
ATOM 4503 O O . LEU B 1 257 ? -26.737 15.549 -52.395 1.00 60.64 257 LEU B O 1
ATOM 4508 N N . ASP B 1 258 ? -28.575 16.700 -51.780 1.00 61.97 258 ASP B N 1
ATOM 4509 C CA . ASP B 1 258 ? -28.540 16.264 -50.381 1.00 63.23 258 ASP B CA 1
ATOM 4510 C C . ASP B 1 258 ? -28.701 14.746 -50.285 1.00 64.12 258 ASP B C 1
ATOM 4511 O O . ASP B 1 258 ? -28.050 14.094 -49.467 1.00 63.47 258 ASP B O 1
ATOM 4516 N N . GLU B 1 259 ? -29.573 14.201 -51.132 1.00 65.31 259 GLU B N 1
ATOM 4517 C CA . GLU B 1 259 ? -29.845 12.763 -51.185 1.00 66.86 259 GLU B CA 1
ATOM 4518 C C . GLU B 1 259 ? -28.600 11.954 -51.567 1.00 66.07 259 GLU B C 1
ATOM 4519 O O . GLU B 1 259 ? -28.345 10.897 -50.989 1.00 65.57 259 GLU B O 1
ATOM 4525 N N . ARG B 1 260 ? -27.829 12.458 -52.531 1.00 65.99 260 ARG B N 1
ATOM 4526 C CA . ARG B 1 260 ? -26.591 11.800 -52.962 1.00 66.63 260 ARG B CA 1
ATOM 4527 C C . ARG B 1 260 ? -25.465 11.971 -51.948 1.00 65.49 260 ARG B C 1
ATOM 4528 O O . ARG B 1 260 ? -24.688 11.044 -51.719 1.00 65.71 260 ARG B O 1
ATOM 4536 N N . ILE B 1 261 ? -25.370 13.161 -51.358 1.00 64.16 261 ILE B N 1
ATOM 4537 C CA . ILE B 1 261 ? -24.353 13.448 -50.341 1.00 63.02 261 ILE B CA 1
ATOM 4538 C C . ILE B 1 261 ? -24.527 12.542 -49.115 1.00 62.58 261 ILE B C 1
ATOM 4539 O O . ILE B 1 261 ? -23.539 12.109 -48.521 1.00 62.58 261 ILE B O 1
ATOM 4544 N N . ASN B 1 262 ? -25.774 12.249 -48.750 1.00 62.90 262 ASN B N 1
ATOM 4545 C CA . ASN B 1 262 ? -26.059 11.275 -47.692 1.00 63.63 262 ASN B CA 1
ATOM 4546 C C . ASN B 1 262 ? -25.554 9.880 -48.058 1.00 63.65 262 ASN B C 1
ATOM 4547 O O . ASN B 1 262 ? -24.970 9.188 -47.224 1.00 63.19 262 ASN B O 1
ATOM 4552 N N . GLN B 1 263 ? -25.783 9.479 -49.308 1.00 63.97 263 GLN B N 1
ATOM 4553 C CA . GLN B 1 263 ? -25.361 8.166 -49.800 1.00 64.27 263 GLN B CA 1
ATOM 4554 C C . GLN B 1 263 ? -23.839 8.009 -49.777 1.00 62.57 263 GLN B C 1
ATOM 4555 O O . GLN B 1 263 ? -23.330 6.951 -49.414 1.00 62.93 263 GLN B O 1
ATOM 4561 N N . ILE B 1 264 ? -23.120 9.061 -50.161 1.00 61.09 264 ILE B N 1
ATOM 4562 C CA . ILE B 1 264 ? -21.657 9.027 -50.184 1.00 60.46 264 ILE B CA 1
ATOM 4563 C C . ILE B 1 264 ? -21.090 8.966 -48.764 1.00 60.18 264 ILE B C 1
ATOM 4564 O O . ILE B 1 264 ? -20.116 8.256 -48.513 1.00 60.50 264 ILE B O 1
ATOM 4569 N N . ASN B 1 265 ? -21.700 9.708 -47.843 1.00 60.43 265 ASN B N 1
ATOM 4570 C CA . ASN B 1 265 ? -21.294 9.669 -46.437 1.00 60.65 265 ASN B CA 1
ATOM 4571 C C . ASN B 1 265 ? -21.542 8.299 -45.807 1.00 61.65 265 ASN B C 1
ATOM 4572 O O . ASN B 1 265 ? -20.721 7.821 -45.022 1.00 61.99 265 ASN B O 1
ATOM 4577 N N . LYS B 1 266 ? -22.670 7.679 -46.152 1.00 62.61 266 LYS B N 1
ATOM 4578 C CA . LYS B 1 266 ? -22.998 6.336 -45.665 1.00 63.89 266 LYS B CA 1
ATOM 4579 C C . LYS B 1 266 ? -22.025 5.295 -46.208 1.00 63.71 266 LYS B C 1
ATOM 4580 O O . LYS B 1 266 ? -21.559 4.427 -45.467 1.00 63.26 266 LYS B O 1
ATOM 4586 N N . ASP B 1 267 ? -21.729 5.386 -47.502 1.00 63.82 267 ASP B N 1
ATOM 4587 C CA . ASP B 1 267 ? -20.792 4.469 -48.148 1.00 64.18 267 ASP B CA 1
ATOM 4588 C C . ASP B 1 267 ? -19.369 4.662 -47.627 1.00 63.79 267 ASP B C 1
ATOM 4589 O O . ASP B 1 267 ? -18.622 3.692 -47.495 1.00 64.45 267 ASP B O 1
ATOM 4594 N N . CYS B 1 268 ? -19.000 5.907 -47.328 1.00 63.34 268 CYS B N 1
ATOM 4595 C CA . CYS B 1 268 ? -17.684 6.203 -46.755 1.00 63.24 268 CYS B CA 1
ATOM 4596 C C . CYS B 1 268 ? -17.530 5.612 -45.355 1.00 63.43 268 CYS B C 1
ATOM 4597 O O . CYS B 1 268 ? -16.469 5.085 -45.018 1.00 64.28 268 CYS B O 1
ATOM 4600 N N . ASP B 1 269 ? -18.585 5.696 -44.547 1.00 63.39 269 ASP B N 1
ATOM 4601 C CA . ASP B 1 269 ? -18.588 5.069 -43.222 1.00 63.66 269 ASP B CA 1
ATOM 4602 C C . ASP B 1 269 ? -18.450 3.546 -43.316 1.00 63.36 269 ASP B C 1
ATOM 4603 O O . ASP B 1 269 ? -17.782 2.931 -42.484 1.00 63.52 269 ASP B O 1
ATOM 4608 N N . ASP B 1 270 ? -19.077 2.946 -44.325 1.00 62.98 270 ASP B N 1
ATOM 4609 C CA . ASP B 1 270 ? -18.936 1.510 -44.574 1.00 63.65 270 ASP B CA 1
ATOM 4610 C C . ASP B 1 270 ? -17.519 1.158 -45.023 1.00 62.86 270 ASP B C 1
ATOM 4611 O O . ASP B 1 270 ? -16.979 0.124 -44.628 1.00 62.92 270 ASP B O 1
ATOM 4616 N N . LEU B 1 271 ? -16.928 2.015 -45.853 1.00 61.80 271 LEU B N 1
ATOM 4617 C CA . LEU B 1 271 ? -15.547 1.834 -46.307 1.00 60.52 271 LEU B CA 1
ATOM 4618 C C . LEU B 1 271 ? -14.550 1.987 -45.160 1.00 60.01 271 LEU B C 1
ATOM 4619 O O . LEU B 1 271 ? -13.552 1.268 -45.106 1.00 60.48 271 LEU B O 1
ATOM 4624 N N . LYS B 1 272 ? -14.820 2.919 -44.248 1.00 60.11 272 LYS B N 1
ATOM 4625 C CA . LYS B 1 272 ? -13.958 3.131 -43.080 1.00 60.53 272 LYS B CA 1
ATOM 4626 C C . LYS B 1 272 ? -13.997 1.951 -42.103 1.00 60.35 272 LYS B C 1
ATOM 4627 O O . LYS B 1 272 ? -13.013 1.685 -41.412 1.00 59.86 272 LYS B O 1
ATOM 4633 N N . ILE B 1 273 ? -15.130 1.251 -42.047 1.00 60.52 273 ILE B N 1
ATOM 4634 C CA . ILE B 1 273 ? -15.246 0.025 -41.253 1.00 61.31 273 ILE B CA 1
ATOM 4635 C C . ILE B 1 273 ? -14.398 -1.091 -41.865 1.00 61.33 273 ILE B C 1
ATOM 4636 O O . ILE B 1 273 ? -13.706 -1.814 -41.147 1.00 61.44 273 ILE B O 1
ATOM 4641 N N . GLN B 1 274 ? -14.464 -1.230 -43.188 1.00 61.47 274 GLN B N 1
ATOM 4642 C CA . GLN B 1 274 ? -13.675 -2.233 -43.905 1.00 62.08 274 GLN B CA 1
ATOM 4643 C C . GLN B 1 274 ? -12.181 -1.941 -43.808 1.00 61.67 274 GLN B C 1
ATOM 4644 O O . GLN B 1 274 ? -11.382 -2.849 -43.576 1.00 61.49 274 GLN B O 1
ATOM 4650 N N . LEU B 1 275 ? -11.815 -0.674 -43.988 1.00 61.47 275 LEU B N 1
ATOM 4651 C CA . LEU B 1 275 ? -10.417 -0.251 -43.920 1.00 61.93 275 LEU B CA 1
ATOM 4652 C C . LEU B 1 275 ? -9.817 -0.518 -42.542 1.00 62.54 275 LEU B C 1
ATOM 4653 O O . LEU B 1 275 ? -8.668 -0.938 -42.432 1.00 62.82 275 LEU B O 1
ATOM 4658 N N . LYS B 1 276 ? -10.598 -0.269 -41.495 1.00 63.43 276 LYS B N 1
ATOM 4659 C CA . LYS B 1 276 ? -10.168 -0.554 -40.128 1.00 64.59 276 LYS B CA 1
ATOM 4660 C C . LYS B 1 276 ? -10.016 -2.063 -39.896 1.00 64.30 276 LYS B C 1
ATOM 4661 O O . LYS B 1 276 ? -9.174 -2.493 -39.108 1.00 63.18 276 LYS B O 1
ATOM 4667 N N . GLY B 1 277 ? -10.835 -2.853 -40.591 1.00 64.67 277 GLY B N 1
ATOM 4668 C CA . GLY B 1 277 ? -10.785 -4.311 -40.508 1.00 64.97 277 GLY B CA 1
ATOM 4669 C C . GLY B 1 277 ? -9.553 -4.932 -41.148 1.00 65.31 277 GLY B C 1
ATOM 4670 O O . GLY B 1 277 ? -8.863 -5.728 -40.511 1.00 64.88 277 GLY B O 1
ATOM 4671 N N . VAL B 1 278 ? -9.275 -4.574 -42.403 1.00 65.72 278 VAL B N 1
ATOM 4672 C CA . VAL B 1 278 ? -8.117 -5.127 -43.122 1.00 66.55 278 VAL B CA 1
ATOM 4673 C C . VAL B 1 278 ? -6.805 -4.723 -42.450 1.00 66.62 278 VAL B C 1
ATOM 4674 O O . VAL B 1 278 ? -5.850 -5.497 -42.427 1.00 67.01 278 VAL B O 1
ATOM 4678 N N . GLU B 1 279 ? -6.774 -3.511 -41.902 1.00 66.52 279 GLU B N 1
ATOM 4679 C CA . GLU B 1 279 ? -5.556 -2.953 -41.322 1.00 67.14 279 GLU B CA 1
ATOM 4680 C C . GLU B 1 279 ? -5.218 -3.625 -39.993 1.00 66.31 279 GLU B C 1
ATOM 4681 O O . GLU B 1 279 ? -4.053 -3.667 -39.597 1.00 67.10 279 GLU B O 1
ATOM 4687 N N . GLN B 1 280 ? -6.236 -4.149 -39.311 1.00 65.31 280 GLN B N 1
ATOM 4688 C CA . GLN B 1 280 ? -6.022 -4.987 -38.133 1.00 64.93 280 GLN B CA 1
ATOM 4689 C C . GLN B 1 280 ? -5.484 -6.356 -38.551 1.00 63.96 280 GLN B C 1
ATOM 4690 O O . GLN B 1 280 ? -4.593 -6.902 -37.898 1.00 64.12 280 GLN B O 1
ATOM 4696 N N . ARG B 1 281 ? -6.033 -6.905 -39.634 1.00 62.66 281 ARG B N 1
ATOM 4697 C CA . ARG B 1 281 ? -5.582 -8.195 -40.161 1.00 62.02 281 ARG B CA 1
ATOM 4698 C C . ARG B 1 281 ? -4.163 -8.116 -40.731 1.00 62.12 281 ARG B C 1
ATOM 4699 O O . ARG B 1 281 ? -3.387 -9.061 -40.589 1.00 62.04 281 ARG B O 1
ATOM 4707 N N . ILE B 1 282 ? -3.828 -6.993 -41.365 1.00 62.22 282 ILE B N 1
ATOM 4708 C CA . ILE B 1 282 ? -2.453 -6.733 -41.806 1.00 62.69 282 ILE B CA 1
ATOM 4709 C C . ILE B 1 282 ? -1.508 -6.694 -40.604 1.00 62.73 282 ILE B C 1
ATOM 4710 O O . ILE B 1 282 ? -0.421 -7.269 -40.647 1.00 62.78 282 ILE B O 1
ATOM 4715 N N . ALA B 1 283 ? -1.931 -6.016 -39.538 1.00 63.10 283 ALA B N 1
ATOM 4716 C CA . ALA B 1 283 ? -1.162 -5.971 -38.293 1.00 63.38 283 ALA B CA 1
ATOM 4717 C C . ALA B 1 283 ? -1.020 -7.365 -37.678 1.00 64.01 283 ALA B C 1
ATOM 4718 O O . ALA B 1 283 ? 0.016 -7.689 -37.095 1.00 63.83 283 ALA B O 1
ATOM 4720 N N . GLY B 1 284 ? -2.065 -8.179 -37.813 1.00 64.83 284 GLY B N 1
ATOM 4721 C CA . GLY B 1 284 ? -2.048 -9.554 -37.324 1.00 65.71 284 GLY B CA 1
ATOM 4722 C C . GLY B 1 284 ? -1.078 -10.442 -38.082 1.00 67.05 284 GLY B C 1
ATOM 4723 O O . GLY B 1 284 ? -0.384 -11.260 -37.479 1.00 66.92 284 GLY B O 1
ATOM 4724 N N . ILE B 1 285 ? -1.031 -10.283 -39.404 1.00 68.72 285 ILE B N 1
ATOM 4725 C CA . ILE B 1 285 ? -0.119 -11.060 -40.249 1.00 70.23 285 ILE B CA 1
ATOM 4726 C C . ILE B 1 285 ? 1.341 -10.676 -39.991 1.00 71.15 285 ILE B C 1
ATOM 4727 O O . ILE B 1 285 ? 2.223 -11.534 -40.025 1.00 71.87 285 ILE B O 1
ATOM 4732 N N . GLU B 1 286 ? 1.592 -9.395 -39.731 1.00 72.50 286 GLU B N 1
ATOM 4733 C CA . GLU B 1 286 ? 2.939 -8.936 -39.386 1.00 74.79 286 GLU B CA 1
ATOM 4734 C C . GLU B 1 286 ? 3.387 -9.474 -38.022 1.00 74.86 286 GLU B C 1
ATOM 4735 O O . GLU B 1 286 ? 4.574 -9.734 -37.816 1.00 75.99 286 GLU B O 1
ATOM 4741 N N . ASP B 1 287 ? 2.439 -9.646 -37.102 1.00 73.99 287 ASP B N 1
ATOM 4742 C CA . ASP B 1 287 ? 2.724 -10.281 -35.812 1.00 74.17 287 ASP B CA 1
ATOM 4743 C C . ASP B 1 287 ? 3.075 -11.762 -35.978 1.00 73.38 287 ASP B C 1
ATOM 4744 O O . ASP B 1 287 ? 3.917 -12.281 -35.245 1.00 73.13 287 ASP B O 1
ATOM 4749 N N . VAL B 1 288 ? 2.433 -12.434 -36.933 1.00 72.70 288 VAL B N 1
ATOM 4750 C CA . VAL B 1 288 ? 2.738 -13.839 -37.233 1.00 72.62 288 VAL B CA 1
ATOM 4751 C C . VAL B 1 288 ? 4.147 -13.971 -37.817 1.00 73.37 288 VAL B C 1
ATOM 4752 O O . VAL B 1 288 ? 4.872 -14.912 -37.490 1.00 73.12 288 VAL B O 1
ATOM 4756 N N . HIS B 1 289 ? 4.524 -13.031 -38.681 1.00 74.19 289 HIS B N 1
ATOM 4757 C CA . HIS B 1 289 ? 5.895 -12.963 -39.190 1.00 75.47 289 HIS B CA 1
ATOM 4758 C C . HIS B 1 289 ? 6.894 -12.733 -38.058 1.00 73.52 289 HIS B C 1
ATOM 4759 O O . HIS B 1 289 ? 7.985 -13.301 -38.066 1.00 73.67 289 HIS B O 1
ATOM 4766 N N . GLN B 1 290 ? 6.514 -11.902 -37.090 1.00 71.36 290 GLN B N 1
ATOM 4767 C CA . GLN B 1 290 ? 7.366 -11.631 -35.935 1.00 70.61 290 GLN B CA 1
ATOM 4768 C C . GLN B 1 290 ? 7.511 -12.873 -35.053 1.00 69.98 290 GLN B C 1
ATOM 4769 O O . GLN B 1 290 ? 8.595 -13.148 -34.543 1.00 70.81 290 GLN B O 1
ATOM 4775 N N . ILE B 1 291 ? 6.424 -13.624 -34.885 1.00 68.71 291 ILE B N 1
ATOM 4776 C CA . ILE B 1 291 ? 6.464 -14.889 -34.145 1.00 68.09 291 ILE B CA 1
ATOM 4777 C C . ILE B 1 291 ? 7.467 -15.863 -34.775 1.00 68.98 291 ILE B C 1
ATOM 4778 O O . ILE B 1 291 ? 8.179 -16.569 -34.059 1.00 69.04 291 ILE B O 1
ATOM 4783 N N . ASP B 1 292 ? 7.524 -15.892 -36.106 1.00 70.07 292 ASP B N 1
ATOM 4784 C CA . ASP B 1 292 ? 8.504 -16.717 -36.817 1.00 71.47 292 ASP B CA 1
ATOM 4785 C C . ASP B 1 292 ? 9.926 -16.192 -36.614 1.00 71.74 292 ASP B C 1
ATOM 4786 O O . ASP B 1 292 ? 10.866 -16.977 -36.473 1.00 72.37 292 ASP B O 1
ATOM 4791 N N . LYS B 1 293 ? 10.080 -14.869 -36.612 1.00 71.44 293 LYS B N 1
ATOM 4792 C CA . LYS B 1 293 ? 11.377 -14.248 -36.336 1.00 72.03 293 LYS B CA 1
ATOM 4793 C C . LYS B 1 293 ? 11.828 -14.538 -34.905 1.00 71.99 293 LYS B C 1
ATOM 4794 O O . LYS B 1 293 ? 12.994 -14.861 -34.675 1.00 73.11 293 LYS B O 1
ATOM 4800 N N . GLU B 1 294 ? 10.905 -14.427 -33.951 1.00 71.48 294 GLU B N 1
ATOM 4801 C CA . GLU B 1 294 ? 11.202 -14.750 -32.554 1.00 71.99 294 GLU B CA 1
ATOM 4802 C C . GLU B 1 294 ? 11.492 -16.241 -32.383 1.00 71.40 294 GLU B C 1
ATOM 4803 O O . GLU B 1 294 ? 12.364 -16.620 -31.601 1.00 71.46 294 GLU B O 1
ATOM 4809 N N . ARG B 1 295 ? 10.758 -17.080 -33.112 1.00 70.80 295 ARG B N 1
ATOM 4810 C CA . ARG B 1 295 ? 10.988 -18.523 -33.081 1.00 70.63 295 ARG B CA 1
ATOM 4811 C C . ARG B 1 295 ? 12.385 -18.863 -33.590 1.00 72.12 295 ARG B C 1
ATOM 4812 O O . ARG B 1 295 ? 13.100 -19.639 -32.964 1.00 72.69 295 ARG B O 1
ATOM 4820 N N . THR B 1 296 ? 12.764 -18.283 -34.726 1.00 73.67 296 THR B N 1
ATOM 4821 C CA . THR B 1 296 ? 14.090 -18.503 -35.306 1.00 75.13 296 THR B CA 1
ATOM 4822 C C . THR B 1 296 ? 15.203 -18.056 -34.353 1.00 75.85 296 THR B C 1
ATOM 4823 O O . THR B 1 296 ? 16.252 -18.694 -34.280 1.00 76.11 296 THR B O 1
ATOM 4827 N N . THR B 1 297 ? 14.961 -16.969 -33.622 1.00 76.23 297 THR B N 1
ATOM 4828 C CA . THR B 1 297 ? 15.945 -16.416 -32.690 1.00 77.81 297 THR B CA 1
ATOM 4829 C C . THR B 1 297 ? 16.211 -17.349 -31.506 1.00 78.00 297 THR B C 1
ATOM 4830 O O . THR B 1 297 ? 17.366 -17.637 -31.189 1.00 79.61 297 THR B O 1
ATOM 4834 N N . LEU B 1 298 ? 15.145 -17.815 -30.858 1.00 77.38 298 LEU B N 1
ATOM 4835 C CA . LEU B 1 298 ? 15.275 -18.690 -29.688 1.00 77.32 298 LEU B CA 1
ATOM 4836 C C . LEU B 1 298 ? 15.820 -20.069 -30.068 1.00 78.07 298 LEU B C 1
ATOM 4837 O O . LEU B 1 298 ? 16.479 -20.725 -29.258 1.00 78.25 298 LEU B O 1
ATOM 4842 N N . LEU B 1 299 ? 15.546 -20.496 -31.299 1.00 78.37 299 LEU B N 1
ATOM 4843 C CA . LEU B 1 299 ? 15.921 -21.832 -31.764 1.00 78.83 299 LEU B CA 1
ATOM 4844 C C . LEU B 1 299 ? 17.417 -21.946 -32.082 1.00 80.18 299 LEU B C 1
ATOM 4845 O O . LEU B 1 299 ? 17.953 -23.054 -32.142 1.00 80.42 299 LEU B O 1
ATOM 4850 N N . LEU B 1 300 ? 18.080 -20.810 -32.298 1.00 81.12 300 LEU B N 1
ATOM 4851 C CA . LEU B 1 300 ? 19.539 -20.778 -32.406 1.00 82.75 300 LEU B CA 1
ATOM 4852 C C . LEU B 1 300 ? 20.161 -21.091 -31.057 1.00 82.62 300 LEU B C 1
ATOM 4853 O O . LEU B 1 300 ? 21.089 -21.894 -30.963 1.00 83.91 300 LEU B O 1
ATOM 4858 N N . GLN B 1 301 ? 19.641 -20.443 -30.017 1.00 81.32 301 GLN B N 1
ATOM 4859 C CA . GLN B 1 301 ? 20.155 -20.610 -28.660 1.00 80.99 301 GLN B CA 1
ATOM 4860 C C . GLN B 1 301 ? 19.847 -22.013 -28.143 1.00 79.51 301 GLN B C 1
ATOM 4861 O O . GLN B 1 301 ? 20.667 -22.618 -27.451 1.00 80.08 301 GLN B O 1
ATOM 4867 N N . ALA B 1 302 ? 18.667 -22.520 -28.492 1.00 77.78 302 ALA B N 1
ATOM 4868 C CA . ALA B 1 302 ? 18.256 -23.873 -28.125 1.00 76.29 302 ALA B CA 1
ATOM 4869 C C . ALA B 1 302 ? 19.132 -24.926 -28.802 1.00 76.19 302 ALA B C 1
ATOM 4870 O O . ALA B 1 302 ? 19.551 -25.894 -28.165 1.00 75.71 302 ALA B O 1
ATOM 4872 N N . ALA B 1 303 ? 19.400 -24.734 -30.093 1.00 76.18 303 ALA B N 1
ATOM 4873 C CA . ALA B 1 303 ? 20.246 -25.654 -30.858 1.00 76.69 303 ALA B CA 1
ATOM 4874 C C . ALA B 1 303 ? 21.668 -25.728 -30.295 1.00 77.25 303 ALA B C 1
ATOM 4875 O O . ALA B 1 303 ? 22.301 -26.785 -30.334 1.00 77.01 303 ALA B O 1
ATOM 4877 N N . LYS B 1 304 ? 22.158 -24.605 -29.775 1.00 77.52 304 LYS B N 1
ATOM 4878 C CA . LYS B 1 304 ? 23.487 -24.544 -29.166 1.00 78.63 304 LYS B CA 1
ATOM 4879 C C . LYS B 1 304 ? 23.531 -25.219 -27.790 1.00 78.02 304 LYS B C 1
ATOM 4880 O O . LYS B 1 304 ? 24.564 -25.767 -27.405 1.00 78.89 304 LYS B O 1
ATOM 4886 N N . LEU B 1 305 ? 22.425 -25.165 -27.049 1.00 77.05 305 LEU B N 1
ATOM 4887 C CA . LEU B 1 305 ? 22.312 -25.886 -25.774 1.00 76.15 305 LEU B CA 1
ATOM 4888 C C . LEU B 1 305 ? 22.408 -27.395 -25.994 1.00 75.72 305 LEU B C 1
ATOM 4889 O O . LEU B 1 305 ? 23.115 -28.088 -25.264 1.00 75.94 305 LEU B O 1
ATOM 4894 N N . GLU B 1 306 ? 21.687 -27.893 -26.998 1.00 75.66 306 GLU B N 1
ATOM 4895 C CA . GLU B 1 306 ? 21.778 -29.296 -27.402 1.00 76.10 306 GLU B CA 1
ATOM 4896 C C . GLU B 1 306 ? 23.214 -29.637 -27.789 1.00 77.89 306 GLU B C 1
ATOM 4897 O O . GLU B 1 306 ? 23.766 -30.639 -27.334 1.00 78.61 306 GLU B O 1
ATOM 4903 N N . GLN B 1 307 ? 23.805 -28.795 -28.634 1.00 79.70 307 GLN B N 1
ATOM 4904 C CA . GLN B 1 307 ? 25.197 -28.953 -29.062 1.00 81.83 307 GLN B CA 1
ATOM 4905 C C . GLN B 1 307 ? 26.159 -28.985 -27.873 1.00 81.69 307 GLN B C 1
ATOM 4906 O O . GLN B 1 307 ? 27.076 -29.805 -27.837 1.00 82.42 307 GLN B O 1
ATOM 4912 N N . ALA B 1 308 ? 25.944 -28.090 -26.909 1.00 81.01 308 ALA B N 1
ATOM 4913 C CA . ALA B 1 308 ? 26.808 -27.986 -25.731 1.00 81.20 308 ALA B CA 1
ATOM 4914 C C . ALA B 1 308 ? 26.885 -29.301 -24.960 1.00 81.05 308 ALA B C 1
ATOM 4915 O O . ALA B 1 308 ? 27.973 -29.745 -24.597 1.00 81.89 308 ALA B O 1
ATOM 4917 N N . TRP B 1 309 ? 25.731 -29.922 -24.726 1.00 80.69 309 TRP B N 1
ATOM 4918 C CA . TRP B 1 309 ? 25.670 -31.160 -23.945 1.00 80.33 309 TRP B CA 1
ATOM 4919 C C . TRP B 1 309 ? 26.310 -32.335 -24.689 1.00 82.27 309 TRP B C 1
ATOM 4920 O O . TRP B 1 309 ? 26.927 -33.201 -24.067 1.00 82.70 309 TRP B O 1
ATOM 4931 N N . ASN B 1 310 ? 26.158 -32.365 -26.012 1.00 83.90 310 ASN B N 1
ATOM 4932 C CA . ASN B 1 310 ? 26.766 -33.416 -26.835 1.00 85.61 310 ASN B CA 1
ATOM 4933 C C . ASN B 1 310 ? 28.287 -33.277 -26.952 1.00 87.80 310 ASN B C 1
ATOM 4934 O O . ASN B 1 310 ? 28.993 -34.277 -27.096 1.00 88.77 310 ASN B O 1
ATOM 4939 N N . ILE B 1 311 ? 28.783 -32.042 -26.897 1.00 88.84 311 ILE B N 1
ATOM 4940 C CA . ILE B 1 311 ? 30.223 -31.789 -26.824 1.00 90.47 311 ILE B CA 1
ATOM 4941 C C . ILE B 1 311 ? 30.742 -32.213 -25.450 1.00 90.81 311 ILE B C 1
ATOM 4942 O O . ILE B 1 311 ? 31.761 -32.897 -25.352 1.00 92.66 311 ILE B O 1
ATOM 4947 N N . PHE B 1 312 ? 30.034 -31.802 -24.400 1.00 89.69 312 PHE B N 1
ATOM 4948 C CA . PHE B 1 312 ? 30.362 -32.191 -23.025 1.00 89.29 312 PHE B CA 1
ATOM 4949 C C . PHE B 1 312 ? 30.410 -33.709 -22.877 1.00 89.63 312 PHE B C 1
ATOM 4950 O O . PHE B 1 312 ? 31.353 -34.256 -22.305 1.00 88.84 312 PHE B O 1
ATOM 4958 N N . ALA B 1 313 ? 29.382 -34.374 -23.401 1.00 90.66 313 ALA B N 1
ATOM 4959 C CA . ALA B 1 313 ? 29.227 -35.821 -23.263 1.00 91.63 313 ALA B CA 1
ATOM 4960 C C . ALA B 1 313 ? 30.340 -36.609 -23.953 1.00 94.36 313 ALA B C 1
ATOM 4961 O O . ALA B 1 313 ? 30.792 -37.625 -23.423 1.00 96.23 313 ALA B O 1
ATOM 4963 N N . LYS B 1 314 ? 30.778 -36.149 -25.124 1.00 96.44 314 LYS B N 1
ATOM 4964 C CA . LYS B 1 314 ? 31.848 -36.833 -25.856 1.00 98.88 314 LYS B CA 1
ATOM 4965 C C . LYS B 1 314 ? 33.239 -36.456 -25.337 1.00 99.81 314 LYS B C 1
ATOM 4966 O O . LYS B 1 314 ? 34.196 -37.208 -25.525 1.00 101.15 314 LYS B O 1
ATOM 4972 N N . GLN B 1 315 ? 33.347 -35.295 -24.693 1.00 99.75 315 GLN B N 1
ATOM 4973 C CA . GLN B 1 315 ? 34.595 -34.875 -24.052 1.00 100.51 315 GLN B CA 1
ATOM 4974 C C . GLN B 1 315 ? 34.927 -35.812 -22.888 1.00 100.16 315 GLN B C 1
ATOM 4975 O O . GLN B 1 315 ? 36.083 -36.194 -22.697 1.00 101.44 315 GLN B O 1
ATOM 4981 N N . LEU B 1 316 ? 33.953 -36.160 -22.057 1.00 98.56 316 LEU B N 1
ATOM 4982 C CA . LEU B 1 316 ? 34.199 -37.100 -20.960 1.00 98.03 316 LEU B CA 1
ATOM 4983 C C . LEU B 1 316 ? 34.422 -38.526 -21.478 1.00 99.00 316 LEU B C 1
ATOM 4984 O O . LEU B 1 316 ? 35.317 -39.298 -21.041 1.00 99.00 316 LEU B O 1
ATOM 4989 N N . GLN B 1 317 ? 33.557 -38.854 -22.428 1.00 100.10 317 GLN B N 1
ATOM 4990 C CA . GLN B 1 317 ? 33.510 -40.159 -23.037 1.00 101.65 317 GLN B CA 1
ATOM 4991 C C . GLN B 1 317 ? 34.817 -40.467 -23.692 1.00 104.73 317 GLN B C 1
ATOM 4992 O O . GLN B 1 317 ? 35.285 -41.596 -23.634 1.00 105.54 317 GLN B O 1
ATOM 4998 N N . ASN B 1 318 ? 35.411 -39.473 -24.330 1.00 107.56 318 ASN B N 1
ATOM 4999 C CA . ASN B 1 318 ? 36.681 -39.713 -24.968 1.00 110.83 318 ASN B CA 1
ATOM 5000 C C . ASN B 1 318 ? 37.682 -40.088 -23.910 1.00 112.12 318 ASN B C 1
ATOM 5001 O O . ASN B 1 318 ? 38.438 -41.030 -24.084 1.00 113.41 318 ASN B O 1
ATOM 5006 N N . THR B 1 319 ? 37.656 -39.390 -22.783 1.00 112.40 319 THR B N 1
ATOM 5007 C CA . THR B 1 319 ? 38.633 -39.670 -21.759 1.00 113.77 319 THR B CA 1
ATOM 5008 C C . THR B 1 319 ? 38.568 -41.104 -21.291 1.00 114.70 319 THR B C 1
ATOM 5009 O O . THR B 1 319 ? 39.565 -41.816 -21.341 1.00 116.03 319 THR B O 1
ATOM 5013 N N . ILE B 1 320 ? 37.395 -41.541 -20.854 1.00 115.09 320 ILE B N 1
ATOM 5014 C CA . ILE B 1 320 ? 37.207 -42.903 -20.371 1.00 116.19 320 ILE B CA 1
ATOM 5015 C C . ILE B 1 320 ? 37.469 -43.952 -21.441 1.00 118.60 320 ILE B C 1
ATOM 5016 O O . ILE B 1 320 ? 37.985 -45.022 -21.151 1.00 117.82 320 ILE B O 1
ATOM 5021 N N . ASP B 1 321 ? 37.103 -43.657 -22.677 1.00 122.44 321 ASP B N 1
ATOM 5022 C CA . ASP B 1 321 ? 37.325 -44.606 -23.759 1.00 125.76 321 ASP B CA 1
ATOM 5023 C C . ASP B 1 321 ? 38.826 -44.841 -23.843 1.00 128.56 321 ASP B C 1
ATOM 5024 O O . ASP B 1 321 ? 39.292 -45.946 -24.114 1.00 129.42 321 ASP B O 1
ATOM 5029 N N . GLY B 1 322 ? 39.580 -43.795 -23.554 1.00 30.00 322 GLY B N 1
ATOM 5030 C CA . GLY B 1 322 ? 41.023 -43.874 -23.525 1.00 30.00 322 GLY B CA 1
ATOM 5031 C C . GLY B 1 322 ? 41.428 -44.267 -22.119 1.00 30.00 322 GLY B C 1
ATOM 5032 O O . GLY B 1 322 ? 40.594 -44.641 -21.302 1.00 30.00 322 GLY B O 1
ATOM 5033 N N . LYS B 1 323 ? 42.720 -44.199 -21.846 1.00 30.00 323 LYS B N 1
ATOM 5034 C CA . LYS B 1 323 ? 43.268 -44.497 -20.524 1.00 30.00 323 LYS B CA 1
ATOM 5035 C C . LYS B 1 323 ? 43.041 -43.319 -19.564 1.00 30.00 323 LYS B C 1
ATOM 5036 O O . LYS B 1 323 ? 43.054 -42.166 -19.972 1.00 30.00 323 LYS B O 1
ATOM 5042 N N . ILE B 1 324 ? 42.841 -43.614 -18.288 1.00 129.96 324 ILE B N 1
ATOM 5043 C CA . ILE B 1 324 ? 42.534 -42.607 -17.267 1.00 128.50 324 ILE B CA 1
ATOM 5044 C C . ILE B 1 324 ? 43.588 -41.546 -16.948 1.00 130.04 324 ILE B C 1
ATOM 5045 O O . ILE B 1 324 ? 44.779 -41.776 -17.108 1.00 131.86 324 ILE B O 1
ATOM 5050 N N . ASP B 1 325 ? 43.124 -40.390 -16.474 1.00 129.60 325 ASP B N 1
ATOM 5051 C CA . ASP B 1 325 ? 43.996 -39.277 -16.108 1.00 130.67 325 ASP B CA 1
ATOM 5052 C C . ASP B 1 325 ? 43.604 -38.648 -14.770 1.00 130.74 325 ASP B C 1
ATOM 5053 O O . ASP B 1 325 ? 42.461 -38.748 -14.348 1.00 128.33 325 ASP B O 1
ATOM 5058 N N . GLN B 1 326 ? 44.565 -38.006 -14.109 1.00 133.72 326 GLN B N 1
ATOM 5059 C CA . GLN B 1 326 ? 44.353 -37.377 -12.792 1.00 134.63 326 GLN B CA 1
ATOM 5060 C C . GLN B 1 326 ? 43.795 -35.950 -12.658 1.00 134.16 326 GLN B C 1
ATOM 5061 O O . GLN B 1 326 ? 42.936 -35.691 -11.825 1.00 132.28 326 GLN B O 1
ATOM 5067 N N . GLN B 1 327 ? 44.310 -35.042 -13.477 1.00 135.96 327 GLN B N 1
ATOM 5068 C CA . GLN B 1 327 ? 43.972 -33.641 -13.499 1.00 135.75 327 GLN B CA 1
ATOM 5069 C C . GLN B 1 327 ? 43.296 -33.373 -14.828 1.00 134.10 327 GLN B C 1
ATOM 5070 O O . GLN B 1 327 ? 42.563 -32.410 -14.968 1.00 134.20 327 GLN B O 1
ATOM 5076 N N . ASP B 1 328 ? 43.566 -34.212 -15.819 1.00 132.01 328 ASP B N 1
ATOM 5077 C CA . ASP B 1 328 ? 42.953 -34.008 -17.110 1.00 130.55 328 ASP B CA 1
ATOM 5078 C C . ASP B 1 328 ? 41.456 -34.124 -16.945 1.00 126.30 328 ASP B C 1
ATOM 5079 O O . ASP B 1 328 ? 40.725 -33.243 -17.370 1.00 125.03 328 ASP B O 1
ATOM 5084 N N . LEU B 1 329 ? 40.997 -35.178 -16.275 1.00 123.30 329 LEU B N 1
ATOM 5085 C CA . LEU B 1 329 ? 39.571 -35.290 -16.047 1.00 120.22 329 LEU B CA 1
ATOM 5086 C C . LEU B 1 329 ? 39.082 -34.164 -15.160 1.00 119.74 329 LEU B C 1
ATOM 5087 O O . LEU B 1 329 ? 37.996 -33.680 -15.364 1.00 118.79 329 LEU B O 1
ATOM 5092 N N . THR B 1 330 ? 39.862 -33.752 -14.168 1.00 120.35 330 THR B N 1
ATOM 5093 C CA . THR B 1 330 ? 39.397 -32.658 -13.290 1.00 120.10 330 THR B CA 1
ATOM 5094 C C . THR B 1 330 ? 39.118 -31.296 -13.956 1.00 120.98 330 THR B C 1
ATOM 5095 O O . THR B 1 330 ? 38.195 -30.597 -13.573 1.00 120.88 330 THR B O 1
ATOM 5099 N N . LYS B 1 331 ? 39.939 -30.913 -14.917 1.00 121.50 331 LYS B N 1
ATOM 5100 C CA . LYS B 1 331 ? 39.777 -29.698 -15.718 1.00 122.11 331 LYS B CA 1
ATOM 5101 C C . LYS B 1 331 ? 38.502 -29.762 -16.559 1.00 118.04 331 LYS B C 1
ATOM 5102 O O . LYS B 1 331 ? 37.778 -28.773 -16.660 1.00 117.13 331 LYS B O 1
ATOM 5108 N N . ILE B 1 332 ? 38.234 -30.924 -17.154 1.00 114.97 332 ILE B N 1
ATOM 5109 C CA . ILE B 1 332 ? 37.049 -31.110 -17.999 1.00 112.16 332 ILE B CA 1
ATOM 5110 C C . ILE B 1 332 ? 35.770 -30.870 -17.199 1.00 110.48 332 ILE B C 1
ATOM 5111 O O . ILE B 1 332 ? 34.859 -30.197 -17.674 1.00 110.29 332 ILE B O 1
ATOM 5116 N N . ILE B 1 333 ? 35.712 -31.418 -15.988 1.00 110.16 333 ILE B N 1
ATOM 5117 C CA . ILE B 1 333 ? 34.549 -31.244 -15.114 1.00 109.94 333 ILE B CA 1
ATOM 5118 C C . ILE B 1 333 ? 34.378 -29.781 -14.700 1.00 112.25 333 ILE B C 1
ATOM 5119 O O . ILE B 1 333 ? 33.267 -29.250 -14.741 1.00 112.34 333 ILE B O 1
ATOM 5124 N N . HIS B 1 334 ? 35.478 -29.136 -14.313 1.00 114.86 334 HIS B N 1
ATOM 5125 C CA . HIS B 1 334 ? 35.426 -27.758 -13.816 1.00 116.79 334 HIS B CA 1
ATOM 5126 C C . HIS B 1 334 ? 35.198 -26.748 -14.946 1.00 115.89 334 HIS B C 1
ATOM 5127 O O . HIS B 1 334 ? 34.565 -25.713 -14.732 1.00 115.96 334 HIS B O 1
ATOM 5134 N N . LYS B 1 335 ? 35.714 -27.049 -16.139 1.00 114.64 335 LYS B N 1
ATOM 5135 C CA . LYS B 1 335 ? 35.483 -26.210 -17.321 1.00 113.70 335 LYS B CA 1
ATOM 5136 C C . LYS B 1 335 ? 34.029 -26.319 -17.780 1.00 109.75 335 LYS B C 1
ATOM 5137 O O . LYS B 1 335 ? 33.436 -25.332 -18.218 1.00 108.74 335 LYS B O 1
ATOM 5143 N N . GLN B 1 336 ? 33.467 -27.523 -17.687 1.00 106.50 336 GLN B N 1
ATOM 5144 C CA . GLN B 1 336 ? 32.045 -27.736 -17.961 1.00 103.47 336 GLN B CA 1
ATOM 5145 C C . GLN B 1 336 ? 31.172 -27.059 -16.900 1.00 103.28 336 GLN B C 1
ATOM 5146 O O . GLN B 1 336 ? 30.090 -26.561 -17.213 1.00 103.29 336 GLN B O 1
ATOM 5152 N N . LEU B 1 337 ? 31.648 -27.039 -15.656 1.00 104.12 337 LEU B N 1
ATOM 5153 C CA . LEU B 1 337 ? 30.961 -26.328 -14.569 1.00 104.36 337 LEU B CA 1
ATOM 5154 C C . LEU B 1 337 ? 31.050 -24.807 -14.719 1.00 105.99 337 LEU B C 1
ATOM 5155 O O . LEU B 1 337 ? 30.151 -24.089 -14.281 1.00 105.85 337 LEU B O 1
ATOM 5160 N N . ASP B 1 338 ? 32.133 -24.321 -15.325 1.00 108.36 338 ASP B N 1
ATOM 5161 C CA . ASP B 1 338 ? 32.274 -22.891 -15.626 1.00 111.18 338 ASP B CA 1
ATOM 5162 C C . ASP B 1 338 ? 31.238 -22.433 -16.652 1.00 109.59 338 ASP B C 1
ATOM 5163 O O . ASP B 1 338 ? 30.693 -21.334 -16.543 1.00 110.59 338 ASP B O 1
ATOM 5168 N N . PHE B 1 339 ? 30.978 -23.281 -17.644 1.00 107.13 339 PHE B N 1
ATOM 5169 C CA . PHE B 1 339 ? 29.989 -22.991 -18.680 1.00 105.42 339 PHE B CA 1
ATOM 5170 C C . PHE B 1 339 ? 28.573 -22.968 -18.109 1.00 103.62 339 PHE B C 1
ATOM 5171 O O . PHE B 1 339 ? 27.778 -22.097 -18.459 1.00 104.26 339 PHE B O 1
ATOM 5179 N N . LEU B 1 340 ? 28.264 -23.925 -17.235 1.00 101.87 340 LEU B N 1
ATOM 5180 C CA . LEU B 1 340 ? 26.947 -23.998 -16.598 1.00 100.57 340 LEU B CA 1
ATOM 5181 C C . LEU B 1 340 ? 26.701 -22.836 -15.634 1.00 101.88 340 LEU B C 1
ATOM 5182 O O . LEU B 1 340 ? 25.564 -22.384 -15.484 1.00 102.30 340 LEU B O 1
ATOM 5187 N N . ASP B 1 341 ? 27.760 -22.359 -14.983 1.00 102.77 341 ASP B N 1
ATOM 5188 C CA . ASP B 1 341 ? 27.649 -21.209 -14.081 1.00 103.98 341 ASP B CA 1
ATOM 5189 C C . ASP B 1 341 ? 27.501 -19.887 -14.833 1.00 103.42 341 ASP B C 1
ATOM 5190 O O . ASP B 1 341 ? 26.971 -18.921 -14.283 1.00 103.65 341 ASP B O 1
ATOM 5195 N N . ASP B 1 342 ? 27.972 -19.841 -16.079 1.00 102.06 342 ASP B N 1
ATOM 5196 C CA . ASP B 1 342 ? 27.744 -18.682 -16.944 1.00 102.29 342 ASP B CA 1
ATOM 5197 C C . ASP B 1 342 ? 26.250 -18.533 -17.239 1.00 99.48 342 ASP B C 1
ATOM 5198 O O . ASP B 1 342 ? 25.726 -17.419 -17.269 1.00 99.40 342 ASP B O 1
ATOM 5203 N N . LEU B 1 343 ? 25.574 -19.662 -17.443 1.00 95.97 343 LEU B N 1
ATOM 5204 C CA . LEU B 1 343 ? 24.134 -19.672 -17.699 1.00 93.35 343 LEU B CA 1
ATOM 5205 C C . LEU B 1 343 ? 23.359 -19.390 -16.420 1.00 92.93 343 LEU B C 1
ATOM 5206 O O . LEU B 1 343 ? 22.429 -18.584 -16.418 1.00 93.26 343 LEU B O 1
ATOM 5211 N N . ALA B 1 344 ? 23.749 -20.055 -15.334 1.00 92.99 344 ALA B N 1
ATOM 5212 C CA . ALA B 1 344 ? 23.142 -19.824 -14.022 1.00 93.49 344 ALA B CA 1
ATOM 5213 C C . ALA B 1 344 ? 23.204 -18.346 -13.638 1.00 95.47 344 ALA B C 1
ATOM 5214 O O . ALA B 1 344 ? 22.270 -17.817 -13.037 1.00 95.59 344 ALA B O 1
ATOM 5216 N N . LEU B 1 345 ? 24.308 -17.691 -13.995 1.00 97.40 345 LEU B N 1
ATOM 5217 C CA . LEU B 1 345 ? 24.485 -16.261 -13.752 1.00 99.89 345 LEU B CA 1
ATOM 5218 C C . LEU B 1 345 ? 23.581 -15.425 -14.660 1.00 99.52 345 LEU B C 1
ATOM 5219 O O . LEU B 1 345 ? 22.960 -14.462 -14.204 1.00 100.19 345 LEU B O 1
ATOM 5224 N N . GLN B 1 346 ? 23.520 -15.792 -15.940 1.00 98.30 346 GLN B N 1
ATOM 5225 C CA . GLN B 1 346 ? 22.637 -15.121 -16.901 1.00 97.18 346 GLN B CA 1
ATOM 5226 C C . GLN B 1 346 ? 21.177 -15.208 -16.466 1.00 96.53 346 GLN B C 1
ATOM 5227 O O . GLN B 1 346 ? 20.464 -14.206 -16.476 1.00 96.40 346 GLN B O 1
ATOM 5233 N N . TYR B 1 347 ? 20.743 -16.411 -16.092 1.00 96.11 347 TYR B N 1
ATOM 5234 C CA . TYR B 1 347 ? 19.383 -16.626 -15.594 1.00 96.33 347 TYR B CA 1
ATOM 5235 C C . TYR B 1 347 ? 19.120 -15.866 -14.293 1.00 100.23 347 TYR B C 1
ATOM 5236 O O . TYR B 1 347 ? 18.011 -15.377 -14.075 1.00 101.16 347 TYR B O 1
ATOM 5245 N N . HIS B 1 348 ? 20.135 -15.772 -13.435 1.00 104.28 348 HIS B N 1
ATOM 5246 C CA . HIS B 1 348 ? 20.001 -15.067 -12.160 1.00 108.47 348 HIS B CA 1
ATOM 5247 C C . HIS B 1 348 ? 19.781 -13.573 -12.384 1.00 111.14 348 HIS B C 1
ATOM 5248 O O . HIS B 1 348 ? 18.771 -13.018 -11.948 1.00 112.44 348 HIS B O 1
ATOM 5255 N N . SER B 1 349 ? 20.727 -12.933 -13.064 1.00 113.40 349 SER B N 1
ATOM 5256 C CA . SER B 1 349 ? 20.599 -11.525 -13.428 1.00 116.21 349 SER B CA 1
ATOM 5257 C C . SER B 1 349 ? 19.809 -11.418 -14.728 1.00 114.76 349 SER B C 1
ATOM 5258 O O . SER B 1 349 ? 20.384 -11.242 -15.805 1.00 114.28 349 SER B O 1
ATOM 5261 N N . MET B 1 350 ? 18.487 -11.531 -14.615 1.00 114.81 350 MET B N 1
ATOM 5262 C CA . MET B 1 350 ? 17.605 -11.578 -15.780 1.00 113.80 350 MET B CA 1
ATOM 5263 C C . MET B 1 350 ? 16.289 -10.856 -15.505 1.00 115.09 350 MET B C 1
ATOM 5264 O O . MET B 1 350 ? 15.473 -11.319 -14.705 1.00 114.31 350 MET B O 1
ATOM 5269 N N . LEU B 1 351 ? 16.100 -9.717 -16.168 1.00 117.43 351 LEU B N 1
ATOM 5270 C CA . LEU B 1 351 ? 14.857 -8.951 -16.096 1.00 119.07 351 LEU B CA 1
ATOM 5271 C C . LEU B 1 351 ? 14.248 -8.855 -17.494 1.00 117.93 351 LEU B C 1
ATOM 5272 O O . LEU B 1 351 ? 14.741 -8.107 -18.341 1.00 118.21 351 LEU B O 1
ATOM 5277 N N . LEU B 1 352 ? 13.186 -9.625 -17.732 1.00 116.86 352 LEU B N 1
ATOM 5278 C CA . LEU B 1 352 ? 12.500 -9.627 -19.026 1.00 114.92 352 LEU B CA 1
ATOM 5279 C C . LEU B 1 352 ? 11.739 -8.319 -19.234 1.00 115.62 352 LEU B C 1
ATOM 5280 O O . LEU B 1 352 ? 11.318 -7.677 -18.269 1.00 116.98 352 LEU B O 1
ATOM 5285 N N . SER B 1 353 ? 11.570 -7.935 -20.498 1.00 115.07 353 SER B N 1
ATOM 5286 C CA . SER B 1 353 ? 10.903 -6.683 -20.859 1.00 115.62 353 SER B CA 1
ATOM 5287 C C . SER B 1 353 ? 9.703 -6.940 -21.772 1.00 112.81 353 SER B C 1
ATOM 5288 O O . SER B 1 353 ? 9.106 -8.017 -21.752 1.00 111.27 353 SER B O 1
ATOM 5292 N N . VAL C 1 12 ? -48.261 31.769 -27.509 1.00 99.23 12 VAL C N 1
ATOM 5293 C CA . VAL C 1 12 ? -47.499 30.864 -28.422 1.00 96.87 12 VAL C CA 1
ATOM 5294 C C . VAL C 1 12 ? -45.996 31.117 -28.300 1.00 96.20 12 VAL C C 1
ATOM 5295 O O . VAL C 1 12 ? -45.553 32.266 -28.281 1.00 97.87 12 VAL C O 1
ATOM 5299 N N . VAL C 1 13 ? -45.224 30.035 -28.215 1.00 94.01 13 VAL C N 1
ATOM 5300 C CA . VAL C 1 13 ? -43.764 30.112 -28.109 1.00 92.64 13 VAL C CA 1
ATOM 5301 C C . VAL C 1 13 ? -43.124 28.907 -28.798 1.00 88.44 13 VAL C C 1
ATOM 5302 O O . VAL C 1 13 ? -43.629 27.788 -28.693 1.00 87.99 13 VAL C O 1
ATOM 5306 N N . TYR C 1 14 ? -42.017 29.143 -29.499 1.00 85.37 14 TYR C N 1
ATOM 5307 C CA . TYR C 1 14 ? -41.320 28.080 -30.225 1.00 81.84 14 TYR C CA 1
ATOM 5308 C C . TYR C 1 14 ? -40.225 27.444 -29.363 1.00 81.05 14 TYR C C 1
ATOM 5309 O O . TYR C 1 14 ? -39.604 28.132 -28.548 1.00 82.25 14 TYR C O 1
ATOM 5318 N N . PRO C 1 15 ? -39.986 26.127 -29.535 1.00 78.56 15 PRO C N 1
ATOM 5319 C CA . PRO C 1 15 ? -38.918 25.453 -28.785 1.00 78.29 15 PRO C CA 1
ATOM 5320 C C . PRO C 1 15 ? -37.514 25.919 -29.166 1.00 77.57 15 PRO C C 1
ATOM 5321 O O . PRO C 1 15 ? -37.292 26.356 -30.293 1.00 76.54 15 PRO C O 1
ATOM 5325 N N . GLU C 1 16 ? -36.582 25.821 -28.220 1.00 77.93 16 GLU C N 1
ATOM 5326 C CA . GLU C 1 16 ? -35.172 26.100 -28.482 1.00 77.79 16 GLU C CA 1
ATOM 5327 C C . GLU C 1 16 ? -34.493 24.805 -28.923 1.00 74.65 16 GLU C C 1
ATOM 5328 O O . GLU C 1 16 ? -34.296 23.897 -28.113 1.00 74.86 16 GLU C O 1
ATOM 5334 N N . ILE C 1 17 ? -34.146 24.723 -30.206 1.00 71.83 17 ILE C N 1
ATOM 5335 C CA . ILE C 1 17 ? -33.614 23.493 -30.796 1.00 69.26 17 ILE C CA 1
ATOM 5336 C C . ILE C 1 17 ? -32.147 23.652 -31.193 1.00 69.16 17 ILE C C 1
ATOM 5337 O O . ILE C 1 17 ? -31.761 24.654 -31.793 1.00 69.88 17 ILE C O 1
ATOM 5342 N N . ASN C 1 18 ? -31.342 22.649 -30.850 1.00 68.59 18 ASN C N 1
ATOM 5343 C CA . ASN C 1 18 ? -29.936 22.597 -31.229 1.00 68.31 18 ASN C CA 1
ATOM 5344 C C . ASN C 1 18 ? -29.686 21.365 -32.099 1.00 67.07 18 ASN C C 1
ATOM 5345 O O . ASN C 1 18 ? -29.510 20.258 -31.587 1.00 66.29 18 ASN C O 1
ATOM 5350 N N . VAL C 1 19 ? -29.682 21.566 -33.416 1.00 66.74 19 VAL C N 1
ATOM 5351 C CA . VAL C 1 19 ? -29.523 20.458 -34.367 1.00 66.06 19 VAL C CA 1
ATOM 5352 C C . VAL C 1 19 ? -28.107 19.871 -34.394 1.00 66.60 19 VAL C C 1
ATOM 5353 O O . VAL C 1 19 ? -27.922 18.727 -34.810 1.00 65.83 19 VAL C O 1
ATOM 5357 N N . LYS C 1 20 ? -27.118 20.652 -33.959 1.00 68.53 20 LYS C N 1
ATOM 5358 C CA . LYS C 1 20 ? -25.747 20.153 -33.813 1.00 68.97 20 LYS C CA 1
ATOM 5359 C C . LYS C 1 20 ? -25.687 19.080 -32.728 1.00 68.34 20 LYS C C 1
ATOM 5360 O O . LYS C 1 20 ? -25.070 18.032 -32.917 1.00 67.66 20 LYS C O 1
ATOM 5366 N N . THR C 1 21 ? -26.329 19.352 -31.594 1.00 68.53 21 THR C N 1
ATOM 5367 C CA . THR C 1 21 ? -26.411 18.390 -30.499 1.00 68.53 21 THR C CA 1
ATOM 5368 C C . THR C 1 21 ? -27.074 17.093 -30.963 1.00 67.90 21 THR C C 1
ATOM 5369 O O . THR C 1 21 ? -26.662 16.002 -30.563 1.00 67.94 21 THR C O 1
ATOM 5373 N N . LEU C 1 22 ? -28.093 17.222 -31.811 1.00 67.91 22 LEU C N 1
ATOM 5374 C CA . LEU C 1 22 ? -28.784 16.069 -32.387 1.00 67.07 22 LEU C CA 1
ATOM 5375 C C . LEU C 1 22 ? -27.846 15.303 -33.313 1.00 66.72 22 LEU C C 1
ATOM 5376 O O . LEU C 1 22 ? -27.654 14.100 -33.149 1.00 66.79 22 LEU C O 1
ATOM 5381 N N . SER C 1 23 ? -27.261 16.010 -34.277 1.00 67.01 23 SER C N 1
ATOM 5382 C CA . SER C 1 23 ? -26.383 15.397 -35.276 1.00 66.76 23 SER C CA 1
ATOM 5383 C C . SER C 1 23 ? -25.130 14.773 -34.661 1.00 67.18 23 SER C C 1
ATOM 5384 O O . SER C 1 23 ? -24.667 13.727 -35.118 1.00 67.56 23 SER C O 1
ATOM 5387 N N . GLN C 1 24 ? -24.586 15.418 -33.630 1.00 67.91 24 GLN C N 1
ATOM 5388 C CA . GLN C 1 24 ? -23.401 14.913 -32.936 1.00 67.67 24 GLN C CA 1
ATOM 5389 C C . GLN C 1 24 ? -23.715 13.634 -32.163 1.00 66.54 24 GLN C C 1
ATOM 5390 O O . GLN C 1 24 ? -22.892 12.720 -32.109 1.00 66.53 24 GLN C O 1
ATOM 5396 N N . ALA C 1 25 ? -24.901 13.579 -31.561 1.00 65.33 25 ALA C N 1
ATOM 5397 C CA . ALA C 1 25 ? -25.347 12.389 -30.839 1.00 64.24 25 ALA C CA 1
ATOM 5398 C C . ALA C 1 25 ? -25.493 11.200 -31.781 1.00 63.14 25 ALA C C 1
ATOM 5399 O O . ALA C 1 25 ? -25.130 10.078 -31.431 1.00 63.38 25 ALA C O 1
ATOM 5401 N N . VAL C 1 26 ? -26.019 11.457 -32.977 1.00 62.50 26 VAL C N 1
ATOM 5402 C CA . VAL C 1 26 ? -26.160 10.428 -34.010 1.00 61.43 26 VAL C CA 1
ATOM 5403 C C . VAL C 1 26 ? -24.785 9.927 -34.462 1.00 61.16 26 VAL C C 1
ATOM 5404 O O . VAL C 1 26 ? -24.599 8.730 -34.682 1.00 60.78 26 VAL C O 1
ATOM 5408 N N . LYS C 1 27 ? -23.831 10.847 -34.592 1.00 61.79 27 LYS C N 1
ATOM 5409 C CA . LYS C 1 27 ? -22.452 10.507 -34.952 1.00 62.53 27 LYS C CA 1
ATOM 5410 C C . LYS C 1 27 ? -21.801 9.641 -33.872 1.00 61.63 27 LYS C C 1
ATOM 5411 O O . LYS C 1 27 ? -21.102 8.674 -34.181 1.00 61.29 27 LYS C O 1
ATOM 5417 N N . ASN C 1 28 ? -22.032 9.997 -32.609 1.00 61.14 28 ASN C N 1
ATOM 5418 C CA . ASN C 1 28 ? -21.494 9.245 -31.473 1.00 60.35 28 ASN C CA 1
ATOM 5419 C C . ASN C 1 28 ? -22.069 7.836 -31.381 1.00 59.03 28 ASN C C 1
ATOM 5420 O O . ASN C 1 28 ? -21.346 6.891 -31.072 1.00 58.97 28 ASN C O 1
ATOM 5425 N N . ILE C 1 29 ? -23.367 7.703 -31.644 1.00 58.28 29 ILE C N 1
ATOM 5426 C CA . ILE C 1 29 ? -24.030 6.398 -31.618 1.00 57.78 29 ILE C CA 1
ATOM 5427 C C . ILE C 1 29 ? -23.445 5.464 -32.678 1.00 57.91 29 ILE C C 1
ATOM 5428 O O . ILE C 1 29 ? -23.220 4.282 -32.405 1.00 58.20 29 ILE C O 1
ATOM 5433 N N . TRP C 1 30 ? -23.198 5.994 -33.874 1.00 57.84 30 TRP C N 1
ATOM 5434 C CA . TRP C 1 30 ? -22.554 5.223 -34.936 1.00 58.24 30 TRP C CA 1
ATOM 5435 C C . TRP C 1 30 ? -21.163 4.751 -34.511 1.00 58.84 30 TRP C C 1
ATOM 5436 O O . TRP C 1 30 ? -20.813 3.585 -34.695 1.00 58.29 30 TRP C O 1
ATOM 5447 N N . ARG C 1 31 ? -20.381 5.671 -33.951 1.00 59.53 31 ARG C N 1
ATOM 5448 C CA . ARG C 1 31 ? -19.016 5.380 -33.524 1.00 60.50 31 ARG C CA 1
ATOM 5449 C C . ARG C 1 31 ? -18.990 4.318 -32.421 1.00 60.34 31 ARG C C 1
ATOM 5450 O O . ARG C 1 31 ? -18.198 3.376 -32.481 1.00 60.00 31 ARG C O 1
ATOM 5458 N N . LEU C 1 32 ? -19.864 4.471 -31.429 1.00 60.14 32 LEU C N 1
ATOM 5459 C CA . LEU C 1 32 ? -19.930 3.544 -30.296 1.00 60.28 32 LEU C CA 1
ATOM 5460 C C . LEU C 1 32 ? -20.439 2.155 -30.699 1.00 60.47 32 LEU C C 1
ATOM 5461 O O . LEU C 1 32 ? -19.953 1.142 -30.190 1.00 60.16 32 LEU C O 1
ATOM 5466 N N . SER C 1 33 ? -21.409 2.115 -31.611 1.00 60.59 33 SER C N 1
ATOM 5467 C CA . SER C 1 33 ? -22.022 0.855 -32.043 1.00 60.70 33 SER C CA 1
ATOM 5468 C C . SER C 1 33 ? -21.067 -0.059 -32.821 1.00 61.10 33 SER C C 1
ATOM 5469 O O . SER C 1 33 ? -21.270 -1.271 -32.860 1.00 61.79 33 SER C O 1
ATOM 5472 N N . HIS C 1 34 ? -20.043 0.522 -33.443 1.00 61.59 34 HIS C N 1
ATOM 5473 C CA . HIS C 1 34 ? -19.023 -0.247 -34.169 1.00 62.51 34 HIS C CA 1
ATOM 5474 C C . HIS C 1 34 ? -17.720 -0.386 -33.372 1.00 64.60 34 HIS C C 1
ATOM 5475 O O . HIS C 1 34 ? -16.806 -1.100 -33.783 1.00 64.52 34 HIS C O 1
ATOM 5482 N N . GLN C 1 35 ? -17.652 0.303 -32.235 1.00 67.73 35 GLN C N 1
ATOM 5483 C CA . GLN C 1 35 ? -16.532 0.219 -31.301 1.00 69.86 35 GLN C CA 1
ATOM 5484 C C . GLN C 1 35 ? -16.822 -0.839 -30.233 1.00 71.86 35 GLN C C 1
ATOM 5485 O O . GLN C 1 35 ? -15.931 -1.592 -29.835 1.00 71.42 35 GLN C O 1
ATOM 5491 N N . GLN C 1 36 ? -18.074 -0.875 -29.778 1.00 74.90 36 GLN C N 1
ATOM 5492 C CA . GLN C 1 36 ? -18.548 -1.816 -28.757 1.00 77.32 36 GLN C CA 1
ATOM 5493 C C . GLN C 1 36 ? -18.142 -3.269 -29.026 1.00 78.43 36 GLN C C 1
ATOM 5494 O O . GLN C 1 36 ? -18.281 -3.764 -30.145 1.00 80.35 36 GLN C O 1
ATOM 5500 N N . LYS C 1 37 ? -17.645 -3.935 -27.985 1.00 78.78 37 LYS C N 1
ATOM 5501 C CA . LYS C 1 37 ? -17.401 -5.377 -28.009 1.00 79.24 37 LYS C CA 1
ATOM 5502 C C . LYS C 1 37 ? -17.779 -5.964 -26.646 1.00 79.21 37 LYS C C 1
ATOM 5503 O O . LYS C 1 37 ? -16.924 -6.436 -25.891 1.00 79.40 37 LYS C O 1
ATOM 5509 N N . SER C 1 38 ? -19.077 -5.922 -26.348 1.00 78.89 38 SER C N 1
ATOM 5510 C CA . SER C 1 38 ? -19.605 -6.306 -25.034 1.00 78.62 38 SER C CA 1
ATOM 5511 C C . SER C 1 38 ? -19.711 -7.816 -24.837 1.00 78.55 38 SER C C 1
ATOM 5512 O O . SER C 1 38 ? -19.752 -8.288 -23.700 1.00 77.93 38 SER C O 1
ATOM 5515 N N . GLY C 1 39 ? -19.775 -8.563 -25.939 1.00 78.60 39 GLY C N 1
ATOM 5516 C CA . GLY C 1 39 ? -19.873 -10.023 -25.891 1.00 79.41 39 GLY C CA 1
ATOM 5517 C C . GLY C 1 39 ? -21.293 -10.555 -26.006 1.00 80.04 39 GLY C C 1
ATOM 5518 O O . GLY C 1 39 ? -21.495 -11.764 -26.131 1.00 81.47 39 GLY C O 1
ATOM 5519 N N . ILE C 1 40 ? -22.275 -9.655 -25.967 1.00 79.23 40 ILE C N 1
ATOM 5520 C CA . ILE C 1 40 ? -23.683 -10.029 -26.066 1.00 79.52 40 ILE C CA 1
ATOM 5521 C C . ILE C 1 40 ? -24.122 -9.812 -27.513 1.00 79.04 40 ILE C C 1
ATOM 5522 O O . ILE C 1 40 ? -24.119 -8.681 -28.003 1.00 78.50 40 ILE C O 1
ATOM 5527 N N . GLU C 1 41 ? -24.504 -10.895 -28.188 1.00 79.49 41 GLU C N 1
ATOM 5528 C CA . GLU C 1 41 ? -24.725 -10.870 -29.638 1.00 79.26 41 GLU C CA 1
ATOM 5529 C C . GLU C 1 41 ? -25.952 -10.048 -30.046 1.00 77.44 41 GLU C C 1
ATOM 5530 O O . GLU C 1 41 ? -25.906 -9.314 -31.036 1.00 75.75 41 GLU C O 1
ATOM 5536 N N . ILE C 1 42 ? -27.040 -10.174 -29.289 1.00 76.29 42 ILE C N 1
ATOM 5537 C CA . ILE C 1 42 ? -28.266 -9.416 -29.565 1.00 75.06 42 ILE C CA 1
ATOM 5538 C C . ILE C 1 42 ? -28.073 -7.917 -29.307 1.00 73.11 42 ILE C C 1
ATOM 5539 O O . ILE C 1 42 ? -28.690 -7.088 -29.975 1.00 72.15 42 ILE C O 1
ATOM 5544 N N . ILE C 1 43 ? -27.211 -7.578 -28.350 1.00 72.08 43 ILE C N 1
ATOM 5545 C CA . ILE C 1 43 ? -26.928 -6.178 -28.018 1.00 70.74 43 ILE C CA 1
ATOM 5546 C C . ILE C 1 43 ? -26.127 -5.506 -29.135 1.00 69.20 43 ILE C C 1
ATOM 5547 O O . ILE C 1 43 ? -26.316 -4.321 -29.412 1.00 68.52 43 ILE C O 1
ATOM 5552 N N . GLN C 1 44 ? -25.238 -6.263 -29.773 1.00 68.73 44 GLN C N 1
ATOM 5553 C CA . GLN C 1 44 ? -24.516 -5.772 -30.946 1.00 67.72 44 GLN C CA 1
ATOM 5554 C C . GLN C 1 44 ? -25.499 -5.492 -32.081 1.00 65.72 44 GLN C C 1
ATOM 5555 O O . GLN C 1 44 ? -25.399 -4.469 -32.759 1.00 64.77 44 GLN C O 1
ATOM 5561 N N . GLU C 1 45 ? -26.454 -6.401 -32.268 1.00 64.54 45 GLU C N 1
ATOM 5562 C CA . GLU C 1 45 ? -27.471 -6.265 -33.308 1.00 63.42 45 GLU C CA 1
ATOM 5563 C C . GLU C 1 45 ? -28.439 -5.121 -33.020 1.00 61.98 45 GLU C C 1
ATOM 5564 O O . GLU C 1 45 ? -28.840 -4.404 -33.935 1.00 61.89 45 GLU C O 1
ATOM 5570 N N . LYS C 1 46 ? -28.809 -4.953 -31.753 1.00 60.74 46 LYS C N 1
ATOM 5571 C CA . LYS C 1 46 ? -29.760 -3.913 -31.355 1.00 59.69 46 LYS C CA 1
ATOM 5572 C C . LYS C 1 46 ? -29.169 -2.500 -31.420 1.00 58.04 46 LYS C C 1
ATOM 5573 O O . LYS C 1 46 ? -29.873 -1.561 -31.785 1.00 58.38 46 LYS C O 1
ATOM 5579 N N . THR C 1 47 ? -27.894 -2.344 -31.066 1.00 56.69 47 THR C N 1
ATOM 5580 C CA . THR C 1 47 ? -27.231 -1.035 -31.165 1.00 55.75 47 THR C CA 1
ATOM 5581 C C . THR C 1 47 ? -27.058 -0.598 -32.623 1.00 55.44 47 THR C C 1
ATOM 5582 O O . THR C 1 47 ? -27.113 0.596 -32.928 1.00 55.11 47 THR C O 1
ATOM 5586 N N . LEU C 1 48 ? -26.845 -1.564 -33.516 1.00 55.17 48 LEU C N 1
ATOM 5587 C CA . LEU C 1 48 ? -26.783 -1.285 -34.951 1.00 54.95 48 LEU C CA 1
ATOM 5588 C C . LEU C 1 48 ? -28.134 -0.805 -35.487 1.00 55.28 48 LEU C C 1
ATOM 5589 O O . LEU C 1 48 ? -28.173 0.007 -36.410 1.00 55.47 48 LEU C O 1
ATOM 5594 N N . ARG C 1 49 ? -29.231 -1.305 -34.915 1.00 55.44 49 ARG C N 1
ATOM 5595 C CA . ARG C 1 49 ? -30.574 -0.825 -35.268 1.00 55.89 49 ARG C CA 1
ATOM 5596 C C . ARG C 1 49 ? -30.772 0.614 -34.796 1.00 54.92 49 ARG C C 1
ATOM 5597 O O . ARG C 1 49 ? -31.382 1.426 -35.495 1.00 54.10 49 ARG C O 1
ATOM 5605 N N . ILE C 1 50 ? -30.265 0.914 -33.601 1.00 54.61 50 ILE C N 1
ATOM 5606 C CA . ILE C 1 50 ? -30.340 2.261 -33.035 1.00 54.43 50 ILE C CA 1
ATOM 5607 C C . ILE C 1 50 ? -29.518 3.253 -33.861 1.00 54.30 50 ILE C C 1
ATOM 5608 O O . ILE C 1 50 ? -29.975 4.365 -34.124 1.00 53.82 50 ILE C O 1
ATOM 5613 N N . SER C 1 51 ? -28.316 2.852 -34.270 1.00 54.93 51 SER C N 1
ATOM 5614 C CA . SER C 1 51 ? -27.465 3.719 -35.091 1.00 55.89 51 SER C CA 1
ATOM 5615 C C . SER C 1 51 ? -28.076 3.944 -36.474 1.00 56.61 51 SER C C 1
ATOM 5616 O O . SER C 1 51 ? -28.015 5.051 -37.010 1.00 56.43 51 SER C O 1
ATOM 5619 N N . LEU C 1 52 ? -28.670 2.892 -37.035 1.00 57.86 52 LEU C N 1
ATOM 5620 C CA . LEU C 1 52 ? -29.290 2.956 -38.360 1.00 58.96 52 LEU C CA 1
ATOM 5621 C C . LEU C 1 52 ? -30.505 3.882 -38.368 1.00 58.70 52 LEU C C 1
ATOM 5622 O O . LEU C 1 52 ? -30.658 4.711 -39.266 1.00 58.63 52 LEU C O 1
ATOM 5627 N N . TYR C 1 53 ? -31.371 3.727 -37.370 1.00 58.63 53 TYR C N 1
ATOM 5628 C CA . TYR C 1 53 ? -32.567 4.558 -37.252 1.00 58.44 53 TYR C CA 1
ATOM 5629 C C . TYR C 1 53 ? -32.231 5.995 -36.849 1.00 57.32 53 TYR C C 1
ATOM 5630 O O . TYR C 1 53 ? -32.957 6.922 -37.201 1.00 56.91 53 TYR C O 1
ATOM 5639 N N . SER C 1 54 ? -31.140 6.174 -36.110 1.00 57.30 54 SER C N 1
ATOM 5640 C CA . SER C 1 54 ? -30.664 7.511 -35.749 1.00 57.45 54 SER C CA 1
ATOM 5641 C C . SER C 1 54 ? -30.142 8.260 -36.974 1.00 57.63 54 SER C C 1
ATOM 5642 O O . SER C 1 54 ? -30.348 9.467 -37.102 1.00 57.88 54 SER C O 1
ATOM 5645 N N . ARG C 1 55 ? -29.465 7.538 -37.866 1.00 58.23 55 ARG C N 1
ATOM 5646 C CA . ARG C 1 55 ? -29.053 8.079 -39.161 1.00 58.49 55 ARG C CA 1
ATOM 5647 C C . ARG C 1 55 ? -30.280 8.516 -39.958 1.00 57.58 55 ARG C C 1
ATOM 5648 O O . ARG C 1 55 ? -30.318 9.627 -40.485 1.00 56.94 55 ARG C O 1
ATOM 5656 N N . ASP C 1 56 ? -31.274 7.634 -40.043 1.00 57.21 56 ASP C N 1
ATOM 5657 C CA . ASP C 1 56 ? -32.527 7.939 -40.739 1.00 57.34 56 ASP C CA 1
ATOM 5658 C C . ASP C 1 56 ? -33.245 9.137 -40.116 1.00 56.92 56 ASP C C 1
ATOM 5659 O O . ASP C 1 56 ? -33.855 9.936 -40.828 1.00 56.92 56 ASP C O 1
ATOM 5664 N N . LEU C 1 57 ? -33.168 9.255 -38.791 1.00 57.03 57 LEU C N 1
ATOM 5665 C CA . LEU C 1 57 ? -33.767 10.379 -38.070 1.00 56.98 57 LEU C CA 1
ATOM 5666 C C . LEU C 1 57 ? -33.063 11.694 -38.407 1.00 57.24 57 LEU C C 1
ATOM 5667 O O . LEU C 1 57 ? -33.713 12.712 -38.649 1.00 56.13 57 LEU C O 1
ATOM 5672 N N . ASP C 1 58 ? -31.733 11.661 -38.413 1.00 58.16 58 ASP C N 1
ATOM 5673 C CA . ASP C 1 58 ? -30.921 12.823 -38.772 1.00 59.34 58 ASP C CA 1
ATOM 5674 C C . ASP C 1 58 ? -31.208 13.291 -40.200 1.00 59.90 58 ASP C C 1
ATOM 5675 O O . ASP C 1 58 ? -31.294 14.492 -40.457 1.00 60.05 58 ASP C O 1
ATOM 5680 N N . GLU C 1 59 ? -31.349 12.335 -41.118 1.00 60.06 59 GLU C N 1
ATOM 5681 C CA . GLU C 1 59 ? -31.638 12.627 -42.525 1.00 60.41 59 GLU C CA 1
ATOM 5682 C C . GLU C 1 59 ? -32.972 13.353 -42.714 1.00 59.61 59 GLU C C 1
ATOM 5683 O O . GLU C 1 59 ? -33.082 14.240 -43.561 1.00 60.48 59 GLU C O 1
ATOM 5689 N N . ALA C 1 60 ? -33.979 12.970 -41.931 1.00 58.31 60 ALA C N 1
ATOM 5690 C CA . ALA C 1 60 ? -35.311 13.567 -42.037 1.00 58.00 60 ALA C CA 1
ATOM 5691 C C . ALA C 1 60 ? -35.330 14.994 -41.497 1.00 57.65 60 ALA C C 1
ATOM 5692 O O . ALA C 1 60 ? -35.908 15.890 -42.116 1.00 56.87 60 ALA C O 1
ATOM 5694 N N . ALA C 1 61 ? -34.697 15.196 -40.343 1.00 57.64 61 ALA C N 1
ATOM 5695 C CA . ALA C 1 61 ? -34.618 16.516 -39.718 1.00 57.43 61 ALA C CA 1
ATOM 5696 C C . ALA C 1 61 ? -33.928 17.516 -40.639 1.00 57.39 61 ALA C C 1
ATOM 5697 O O . ALA C 1 61 ? -34.392 18.645 -40.799 1.00 58.05 61 ALA C O 1
ATOM 5699 N N . ARG C 1 62 ? -32.819 17.091 -41.240 1.00 57.08 62 ARG C N 1
ATOM 5700 C CA . ARG C 1 62 ? -32.092 17.916 -42.204 1.00 57.31 62 ARG C CA 1
ATOM 5701 C C . ARG C 1 62 ? -32.934 18.208 -43.443 1.00 56.71 62 ARG C C 1
ATOM 5702 O O . ARG C 1 62 ? -32.825 19.281 -44.029 1.00 57.02 62 ARG C O 1
ATOM 5710 N N . ALA C 1 63 ? -33.764 17.245 -43.836 1.00 55.94 63 ALA C N 1
ATOM 5711 C CA . ALA C 1 63 ? -34.623 17.384 -45.010 1.00 55.68 63 ALA C CA 1
ATOM 5712 C C . ALA C 1 63 ? -35.853 18.248 -44.733 1.00 55.27 63 ALA C C 1
ATOM 5713 O O . ALA C 1 63 ? -36.366 18.906 -45.641 1.00 54.81 63 ALA C O 1
ATOM 5715 N N . SER C 1 64 ? -36.321 18.241 -43.485 1.00 55.19 64 SER C N 1
ATOM 5716 C CA . SER C 1 64 ? -37.526 18.980 -43.099 1.00 55.18 64 SER C CA 1
ATOM 5717 C C . SER C 1 64 ? -37.364 20.494 -43.227 1.00 55.83 64 SER C C 1
ATOM 5718 O O . SER C 1 64 ? -38.323 21.192 -43.553 1.00 55.49 64 SER C O 1
ATOM 5721 N N . VAL C 1 65 ? -36.155 20.993 -42.978 1.00 56.92 65 VAL C N 1
ATOM 5722 C CA . VAL C 1 65 ? -35.886 22.435 -43.011 1.00 58.10 65 VAL C CA 1
ATOM 5723 C C . VAL C 1 65 ? -36.114 23.040 -44.405 1.00 59.12 65 VAL C C 1
ATOM 5724 O O . VAL C 1 65 ? -36.982 23.902 -44.555 1.00 60.08 65 VAL C O 1
ATOM 5728 N N . PRO C 1 66 ? -35.355 22.593 -45.428 1.00 59.66 66 PRO C N 1
ATOM 5729 C CA . PRO C 1 66 ? -35.563 23.152 -46.767 1.00 60.23 66 PRO C CA 1
ATOM 5730 C C . PRO C 1 66 ? -36.938 22.836 -47.359 1.00 60.94 66 PRO C C 1
ATOM 5731 O O . PRO C 1 66 ? -37.445 23.612 -48.167 1.00 62.25 66 PRO C O 1
ATOM 5735 N N . GLN C 1 67 ? -37.529 21.710 -46.961 1.00 61.50 67 GLN C N 1
ATOM 5736 C CA . GLN C 1 67 ? -38.867 21.335 -47.419 1.00 62.43 67 GLN C CA 1
ATOM 5737 C C . GLN C 1 67 ? -39.912 22.331 -46.921 1.00 62.78 67 GLN C C 1
ATOM 5738 O O . GLN C 1 67 ? -40.728 22.819 -47.701 1.00 63.30 67 GLN C O 1
ATOM 5744 N N . LEU C 1 68 ? -39.878 22.625 -45.622 1.00 63.31 68 LEU C N 1
ATOM 5745 C CA . LEU C 1 68 ? -40.811 23.576 -45.015 1.00 63.47 68 LEU C CA 1
ATOM 5746 C C . LEU C 1 68 ? -40.531 25.015 -45.444 1.00 65.00 68 LEU C C 1
ATOM 5747 O O . LEU C 1 68 ? -41.465 25.800 -45.617 1.00 66.04 68 LEU C O 1
ATOM 5752 N N . GLN C 1 69 ? -39.254 25.360 -45.603 1.00 65.79 69 GLN C N 1
ATOM 5753 C CA . GLN C 1 69 ? -38.877 26.646 -46.192 1.00 66.87 69 GLN C CA 1
ATOM 5754 C C . GLN C 1 69 ? -39.523 26.795 -47.566 1.00 67.09 69 GLN C C 1
ATOM 5755 O O . GLN C 1 69 ? -40.218 27.774 -47.827 1.00 68.01 69 GLN C O 1
ATOM 5761 N N . THR C 1 70 ? -39.304 25.806 -48.429 1.00 67.23 70 THR C N 1
ATOM 5762 C CA . THR C 1 70 ? -39.840 25.819 -49.792 1.00 68.22 70 THR C CA 1
ATOM 5763 C C . THR C 1 70 ? -41.367 25.940 -49.818 1.00 69.09 70 THR C C 1
ATOM 5764 O O . THR C 1 70 ? -41.923 26.649 -50.660 1.00 70.34 70 THR C O 1
ATOM 5768 N N . VAL C 1 71 ? -42.037 25.255 -48.895 1.00 69.25 71 VAL C N 1
ATOM 5769 C CA . VAL C 1 71 ? -43.498 25.303 -48.804 1.00 70.34 71 VAL C CA 1
ATOM 5770 C C . VAL C 1 71 ? -43.991 26.663 -48.291 1.00 71.79 71 VAL C C 1
ATOM 5771 O O . VAL C 1 71 ? -44.958 27.212 -48.821 1.00 72.38 71 VAL C O 1
ATOM 5775 N N . LEU C 1 72 ? -43.329 27.199 -47.267 1.00 72.99 72 LEU C N 1
ATOM 5776 C CA . LEU C 1 72 ? -43.748 28.466 -46.655 1.00 74.51 72 LEU C CA 1
ATOM 5777 C C . LEU C 1 72 ? -43.430 29.695 -47.508 1.00 76.61 72 LEU C C 1
ATOM 5778 O O . LEU C 1 72 ? -44.074 30.732 -47.356 1.00 77.80 72 LEU C O 1
ATOM 5783 N N . ARG C 1 73 ? -42.446 29.584 -48.398 1.00 78.23 73 ARG C N 1
ATOM 5784 C CA . ARG C 1 73 ? -42.060 30.703 -49.268 1.00 79.94 73 ARG C CA 1
ATOM 5785 C C . ARG C 1 73 ? -42.993 30.890 -50.471 1.00 80.70 73 ARG C C 1
ATOM 5786 O O . ARG C 1 73 ? -42.864 31.871 -51.203 1.00 81.31 73 ARG C O 1
ATOM 5794 N N . GLN C 1 74 ? -43.923 29.958 -50.672 1.00 81.43 74 GLN C N 1
ATOM 5795 C CA . GLN C 1 74 ? -44.880 30.038 -51.779 1.00 83.13 74 GLN C CA 1
ATOM 5796 C C . GLN C 1 74 ? -46.104 30.904 -51.467 1.00 84.77 74 GLN C C 1
ATOM 5797 O O . GLN C 1 74 ? -46.710 31.461 -52.382 1.00 84.97 74 GLN C O 1
ATOM 5803 N N . LEU C 1 75 ? -46.465 31.012 -50.189 1.00 86.69 75 LEU C N 1
ATOM 5804 C CA . LEU C 1 75 ? -47.647 31.788 -49.778 1.00 88.64 75 LEU C CA 1
ATOM 5805 C C . LEU C 1 75 ? -47.501 33.308 -49.962 1.00 92.15 75 LEU C C 1
ATOM 5806 O O . LEU C 1 75 ? -48.363 33.929 -50.586 1.00 92.57 75 LEU C O 1
ATOM 5811 N N . PRO C 1 76 ? -46.421 33.912 -49.422 1.00 95.58 76 PRO C N 1
ATOM 5812 C CA . PRO C 1 76 ? -46.261 35.373 -49.515 1.00 97.99 76 PRO C CA 1
ATOM 5813 C C . PRO C 1 76 ? -46.367 35.974 -50.928 1.00 100.07 76 PRO C C 1
ATOM 5814 O O . PRO C 1 76 ? -47.047 36.987 -51.097 1.00 101.02 76 PRO C O 1
ATOM 5818 N N . PRO C 1 77 ? -45.713 35.360 -51.938 1.00 102.22 77 PRO C N 1
ATOM 5819 C CA . PRO C 1 77 ? -45.774 35.956 -53.280 1.00 104.42 77 PRO C CA 1
ATOM 5820 C C . PRO C 1 77 ? -47.106 35.807 -54.031 1.00 105.91 77 PRO C C 1
ATOM 5821 O O . PRO C 1 77 ? -47.231 36.337 -55.136 1.00 107.22 77 PRO C O 1
ATOM 5825 N N . GLN C 1 78 ? -48.082 35.103 -53.455 1.00 107.49 78 GLN C N 1
ATOM 5826 C CA . GLN C 1 78 ? -49.377 34.900 -54.119 1.00 108.99 78 GLN C CA 1
ATOM 5827 C C . GLN C 1 78 ? -50.121 36.214 -54.370 1.00 111.76 78 GLN C C 1
ATOM 5828 O O . GLN C 1 78 ? -49.879 37.222 -53.701 1.00 112.33 78 GLN C O 1
ATOM 5834 N N . ASP C 1 79 ? -51.035 36.176 -55.335 1.00 114.19 79 ASP C N 1
ATOM 5835 C CA . ASP C 1 79 ? -51.689 37.382 -55.850 1.00 116.83 79 ASP C CA 1
ATOM 5836 C C . ASP C 1 79 ? -52.706 37.997 -54.886 1.00 118.33 79 ASP C C 1
ATOM 5837 O O . ASP C 1 79 ? -52.967 39.200 -54.949 1.00 119.50 79 ASP C O 1
ATOM 5842 N N . TYR C 1 80 ? -53.271 37.183 -53.996 1.00 119.26 80 TYR C N 1
ATOM 5843 C CA . TYR C 1 80 ? -54.335 37.650 -53.095 1.00 120.80 80 TYR C CA 1
ATOM 5844 C C . TYR C 1 80 ? -53.847 38.445 -51.872 1.00 122.73 80 TYR C C 1
ATOM 5845 O O . TYR C 1 80 ? -54.665 38.961 -51.117 1.00 122.76 80 TYR C O 1
ATOM 5854 N N . PHE C 1 81 ? -52.535 38.555 -51.675 1.00 124.82 81 PHE C N 1
ATOM 5855 C CA . PHE C 1 81 ? -51.999 39.348 -50.560 1.00 127.19 81 PHE C CA 1
ATOM 5856 C C . PHE C 1 81 ? -52.008 40.845 -50.864 1.00 129.06 81 PHE C C 1
ATOM 5857 O O . PHE C 1 81 ? -52.378 41.653 -50.009 1.00 129.27 81 PHE C O 1
ATOM 5865 N N . LEU C 1 82 ? -51.604 41.208 -52.079 1.00 130.54 82 LEU C N 1
ATOM 5866 C CA . LEU C 1 82 ? -51.618 42.604 -52.521 1.00 132.85 82 LEU C CA 1
ATOM 5867 C C . LEU C 1 82 ? -53.051 43.050 -52.836 1.00 133.35 82 LEU C C 1
ATOM 5868 O O . LEU C 1 82 ? -53.443 44.174 -52.517 1.00 134.40 82 LEU C O 1
ATOM 5873 N N . THR C 1 83 ? -53.826 42.156 -53.449 1.00 132.90 83 THR C N 1
ATOM 5874 C CA . THR C 1 83 ? -55.187 42.464 -53.893 1.00 133.29 83 THR C CA 1
ATOM 5875 C C . THR C 1 83 ? -56.183 42.589 -52.737 1.00 133.82 83 THR C C 1
ATOM 5876 O O . THR C 1 83 ? -56.907 43.578 -52.649 1.00 135.27 83 THR C O 1
ATOM 5880 N N . LEU C 1 84 ? -56.209 41.589 -51.857 1.00 133.43 84 LEU C N 1
ATOM 5881 C CA . LEU C 1 84 ? -57.222 41.506 -50.793 1.00 133.56 84 LEU C CA 1
ATOM 5882 C C . LEU C 1 84 ? -57.175 42.675 -49.799 1.00 134.70 84 LEU C C 1
ATOM 5883 O O . LEU C 1 84 ? -58.168 42.953 -49.123 1.00 134.27 84 LEU C O 1
ATOM 5888 N N . THR C 1 85 ? -56.032 43.355 -49.716 1.00 135.59 85 THR C N 1
ATOM 5889 C CA . THR C 1 85 ? -55.921 44.592 -48.939 1.00 137.30 85 THR C CA 1
ATOM 5890 C C . THR C 1 85 ? -56.750 45.708 -49.580 1.00 137.58 85 THR C C 1
ATOM 5891 O O . THR C 1 85 ? -57.388 46.494 -48.879 1.00 137.83 85 THR C O 1
ATOM 5895 N N . GLU C 1 86 ? -56.732 45.766 -50.911 1.00 137.26 86 GLU C N 1
ATOM 5896 C CA . GLU C 1 86 ? -57.497 46.764 -51.664 1.00 138.20 86 GLU C CA 1
ATOM 5897 C C . GLU C 1 86 ? -59.000 46.486 -51.622 1.00 137.93 86 GLU C C 1
ATOM 5898 O O . GLU C 1 86 ? -59.805 47.412 -51.704 1.00 139.53 86 GLU C O 1
ATOM 5904 N N . ILE C 1 87 ? -59.371 45.213 -51.497 1.00 136.83 87 ILE C N 1
ATOM 5905 C CA . ILE C 1 87 ? -60.779 44.810 -51.469 1.00 136.86 87 ILE C CA 1
ATOM 5906 C C . ILE C 1 87 ? -61.451 45.254 -50.165 1.00 139.00 87 ILE C C 1
ATOM 5907 O O . ILE C 1 87 ? -62.585 45.736 -50.181 1.00 138.99 87 ILE C O 1
ATOM 5912 N N . ASP C 1 88 ? -60.746 45.092 -49.046 1.00 141.24 88 ASP C N 1
ATOM 5913 C CA . ASP C 1 88 ? -61.267 45.475 -47.730 1.00 143.32 88 ASP C CA 1
ATOM 5914 C C . ASP C 1 88 ? -61.257 46.987 -47.519 1.00 145.68 88 ASP C C 1
ATOM 5915 O O . ASP C 1 88 ? -62.271 47.569 -47.129 1.00 147.67 88 ASP C O 1
ATOM 5920 N N . THR C 1 89 ? -60.109 47.614 -47.772 1.00 146.08 89 THR C N 1
ATOM 5921 C CA . THR C 1 89 ? -59.931 49.048 -47.520 1.00 147.59 89 THR C CA 1
ATOM 5922 C C . THR C 1 89 ? -60.824 49.919 -48.406 1.00 147.11 89 THR C C 1
ATOM 5923 O O . THR C 1 89 ? -61.324 50.953 -47.958 1.00 147.91 89 THR C O 1
ATOM 5927 N N . GLU C 1 90 ? -61.027 49.495 -49.653 1.00 145.06 90 GLU C N 1
ATOM 5928 C CA . GLU C 1 90 ? -61.894 50.211 -50.590 1.00 144.85 90 GLU C CA 1
ATOM 5929 C C . GLU C 1 90 ? -63.336 49.702 -50.479 1.00 143.89 90 GLU C C 1
ATOM 5930 O O . GLU C 1 90 ? -63.915 49.216 -51.454 1.00 142.09 90 GLU C O 1
ATOM 5936 N N . LEU C 1 91 ? -63.907 49.814 -49.281 1.00 144.77 91 LEU C N 1
ATOM 5937 C CA . LEU C 1 91 ? -65.282 49.380 -49.031 1.00 144.61 91 LEU C CA 1
ATOM 5938 C C . LEU C 1 91 ? -65.791 49.971 -47.709 1.00 146.34 91 LEU C C 1
ATOM 5939 O O . LEU C 1 91 ? -66.198 49.243 -46.800 1.00 146.50 91 LEU C O 1
ATOM 5944 N N . GLU C 1 92 ? -65.755 51.300 -47.615 1.00 147.93 92 GLU C N 1
ATOM 5945 C CA . GLU C 1 92 ? -66.220 52.019 -46.427 1.00 149.77 92 GLU C CA 1
ATOM 5946 C C . GLU C 1 92 ? -67.133 53.176 -46.819 1.00 150.94 92 GLU C C 1
ATOM 5947 O O . GLU C 1 92 ? -66.830 53.937 -47.738 1.00 151.51 92 GLU C O 1
ATOM 5953 N N . ASN C 1 102 ? -70.614 45.770 -55.957 1.00 126.62 102 ASN C N 1
ATOM 5954 C CA . ASN C 1 102 ? -70.752 44.599 -55.097 1.00 127.62 102 ASN C CA 1
ATOM 5955 C C . ASN C 1 102 ? -69.913 43.405 -55.577 1.00 127.76 102 ASN C C 1
ATOM 5956 O O . ASN C 1 102 ? -69.975 42.321 -54.991 1.00 127.66 102 ASN C O 1
ATOM 5961 N N . THR C 1 103 ? -69.130 43.608 -56.636 1.00 128.34 103 THR C N 1
ATOM 5962 C CA . THR C 1 103 ? -68.210 42.583 -57.138 1.00 127.86 103 THR C CA 1
ATOM 5963 C C . THR C 1 103 ? -67.066 42.338 -56.152 1.00 128.51 103 THR C C 1
ATOM 5964 O O . THR C 1 103 ? -66.514 41.236 -56.094 1.00 128.31 103 THR C O 1
ATOM 5968 N N . LEU C 1 104 ? -66.719 43.369 -55.383 1.00 129.39 104 LEU C N 1
ATOM 5969 C CA . LEU C 1 104 ? -65.636 43.290 -54.401 1.00 129.27 104 LEU C CA 1
ATOM 5970 C C . LEU C 1 104 ? -65.920 42.265 -53.301 1.00 128.91 104 LEU C C 1
ATOM 5971 O O . LEU C 1 104 ? -65.013 41.555 -52.865 1.00 129.22 104 LEU C O 1
ATOM 5976 N N . LEU C 1 105 ? -67.176 42.187 -52.863 1.00 128.36 105 LEU C N 1
ATOM 5977 C CA . LEU C 1 105 ? -67.560 41.279 -51.779 1.00 127.91 105 LEU C CA 1
ATOM 5978 C C . LEU C 1 105 ? -67.515 39.809 -52.210 1.00 127.43 105 LEU C C 1
ATOM 5979 O O . LEU C 1 105 ? -67.162 38.940 -51.412 1.00 128.19 105 LEU C O 1
ATOM 5984 N N . GLU C 1 106 ? -67.871 39.538 -53.466 1.00 126.39 106 GLU C N 1
ATOM 5985 C CA . GLU C 1 106 ? -67.830 38.175 -54.007 1.00 125.36 106 GLU C CA 1
ATOM 5986 C C . GLU C 1 106 ? -66.424 37.782 -54.468 1.00 123.45 106 GLU C C 1
ATOM 5987 O O . GLU C 1 106 ? -66.062 36.605 -54.427 1.00 123.44 106 GLU C O 1
ATOM 5993 N N . ALA C 1 107 ? -65.643 38.764 -54.918 1.00 121.47 107 ALA C N 1
ATOM 5994 C CA . ALA C 1 107 ? -64.242 38.537 -55.282 1.00 119.64 107 ALA C CA 1
ATOM 5995 C C . ALA C 1 107 ? -63.410 38.193 -54.045 1.00 118.94 107 ALA C C 1
ATOM 5996 O O . ALA C 1 107 ? -62.492 37.374 -54.113 1.00 117.95 107 ALA C O 1
ATOM 5998 N N . ARG C 1 108 ? -63.738 38.832 -52.923 1.00 118.76 108 ARG C N 1
ATOM 5999 C CA . ARG C 1 108 ? -63.123 38.531 -51.629 1.00 117.84 108 ARG C CA 1
ATOM 6000 C C . ARG C 1 108 ? -63.363 37.078 -51.217 1.00 116.84 108 ARG C C 1
ATOM 6001 O O . ARG C 1 108 ? -62.466 36.425 -50.683 1.00 116.87 108 ARG C O 1
ATOM 6009 N N . SER C 1 109 ? -64.577 36.585 -51.460 1.00 116.22 109 SER C N 1
ATOM 6010 C CA . SER C 1 109 ? -64.935 35.202 -51.138 1.00 115.51 109 SER C CA 1
ATOM 6011 C C . SER C 1 109 ? -64.115 34.198 -51.948 1.00 114.43 109 SER C C 1
ATOM 6012 O O . SER C 1 109 ? -63.790 33.119 -51.454 1.00 114.31 109 SER C O 1
ATOM 6015 N N . GLU C 1 110 ? -63.787 34.560 -53.186 1.00 113.57 110 GLU C N 1
ATOM 6016 C CA . GLU C 1 110 ? -62.941 33.729 -54.044 1.00 112.67 110 GLU C CA 1
ATOM 6017 C C . GLU C 1 110 ? -61.482 33.761 -53.578 1.00 111.02 110 GLU C C 1
ATOM 6018 O O . GLU C 1 110 ? -60.813 32.727 -53.548 1.00 110.38 110 GLU C O 1
ATOM 6024 N N . HIS C 1 111 ? -61.000 34.951 -53.223 1.00 109.95 111 HIS C N 1
ATOM 6025 C CA . HIS C 1 111 ? -59.613 35.137 -52.778 1.00 108.70 111 HIS C CA 1
ATOM 6026 C C . HIS C 1 111 ? -59.325 34.458 -51.437 1.00 107.21 111 HIS C C 1
ATOM 6027 O O . HIS C 1 111 ? -58.235 33.918 -51.238 1.00 106.59 111 HIS C O 1
ATOM 6034 N N . ILE C 1 112 ? -60.293 34.496 -50.523 1.00 106.35 112 ILE C N 1
ATOM 6035 C CA . ILE C 1 112 ? -60.175 33.791 -49.241 1.00 105.95 112 ILE C CA 1
ATOM 6036 C C . ILE C 1 112 ? -60.236 32.276 -49.449 1.00 105.40 112 ILE C C 1
ATOM 6037 O O . ILE C 1 112 ? -59.538 31.528 -48.763 1.00 106.25 112 ILE C O 1
ATOM 6042 N N . ARG C 1 113 ? -61.059 31.828 -50.396 1.00 104.93 113 ARG C N 1
ATOM 6043 C CA . ARG C 1 113 ? -61.163 30.401 -50.720 1.00 104.39 113 ARG C CA 1
ATOM 6044 C C . ARG C 1 113 ? -59.829 29.851 -51.237 1.00 101.67 113 ARG C C 1
ATOM 6045 O O . ARG C 1 113 ? -59.454 28.722 -50.916 1.00 100.73 113 ARG C O 1
ATOM 6053 N N . ASN C 1 114 ? -59.126 30.649 -52.038 1.00 99.21 114 ASN C N 1
ATOM 6054 C CA . ASN C 1 114 ? -57.777 30.301 -52.488 1.00 98.41 114 ASN C CA 1
ATOM 6055 C C . ASN C 1 114 ? -56.763 30.359 -51.346 1.00 97.29 114 ASN C C 1
ATOM 6056 O O . ASN C 1 114 ? -55.870 29.515 -51.263 1.00 97.02 114 ASN C O 1
ATOM 6061 N N . LEU C 1 115 ? -56.905 31.355 -50.474 1.00 96.38 115 LEU C N 1
ATOM 6062 C CA . LEU C 1 115 ? -56.019 31.508 -49.318 1.00 95.36 115 LEU C CA 1
ATOM 6063 C C . LEU C 1 115 ? -56.181 30.338 -48.349 1.00 94.91 115 LEU C C 1
ATOM 6064 O O . LEU C 1 115 ? -55.190 29.782 -47.877 1.00 95.23 115 LEU C O 1
ATOM 6069 N N . LYS C 1 116 ? -57.428 29.967 -48.061 1.00 94.35 116 LYS C N 1
ATOM 6070 C CA . LYS C 1 116 ? -57.713 28.801 -47.221 1.00 94.18 116 LYS C CA 1
ATOM 6071 C C . LYS C 1 116 ? -57.078 27.533 -47.792 1.00 92.60 116 LYS C C 1
ATOM 6072 O O . LYS C 1 116 ? -56.473 26.754 -47.056 1.00 92.22 116 LYS C O 1
ATOM 6078 N N . LYS C 1 117 ? -57.211 27.342 -49.103 1.00 91.42 117 LYS C N 1
ATOM 6079 C CA . LYS C 1 117 ? -56.706 26.138 -49.769 1.00 90.86 117 LYS C CA 1
ATOM 6080 C C . LYS C 1 117 ? -55.176 26.080 -49.773 1.00 88.59 117 LYS C C 1
ATOM 6081 O O . LYS C 1 117 ? -54.594 25.008 -49.593 1.00 87.69 117 LYS C O 1
ATOM 6087 N N . ASP C 1 118 ? -54.536 27.229 -49.983 1.00 86.29 118 ASP C N 1
ATOM 6088 C CA . ASP C 1 118 ? -53.073 27.317 -49.966 1.00 84.38 118 ASP C CA 1
ATOM 6089 C C . ASP C 1 118 ? -52.511 27.101 -48.562 1.00 82.98 118 ASP C C 1
ATOM 6090 O O . ASP C 1 118 ? -51.515 26.396 -48.394 1.00 82.30 118 ASP C O 1
ATOM 6095 N N . VAL C 1 119 ? -53.151 27.707 -47.562 1.00 82.21 119 VAL C N 1
ATOM 6096 C CA . VAL C 1 119 ? -52.737 27.548 -46.164 1.00 81.48 119 VAL C CA 1
ATOM 6097 C C . VAL C 1 119 ? -53.015 26.125 -45.672 1.00 80.60 119 VAL C C 1
ATOM 6098 O O . VAL C 1 119 ? -52.233 25.575 -44.900 1.00 80.11 119 VAL C O 1
ATOM 6102 N N . LYS C 1 120 ? -54.123 25.533 -46.116 1.00 79.91 120 LYS C N 1
ATOM 6103 C CA . LYS C 1 120 ? -54.404 24.119 -45.837 1.00 79.62 120 LYS C CA 1
ATOM 6104 C C . LYS C 1 120 ? -53.272 23.213 -46.326 1.00 78.26 120 LYS C C 1
ATOM 6105 O O . LYS C 1 120 ? -52.964 22.201 -45.696 1.00 78.40 120 LYS C O 1
ATOM 6111 N N . GLY C 1 121 ? -52.664 23.585 -47.452 1.00 76.32 121 GLY C N 1
ATOM 6112 C CA . GLY C 1 121 ? -51.554 22.835 -48.028 1.00 74.47 121 GLY C CA 1
ATOM 6113 C C . GLY C 1 121 ? -50.303 22.830 -47.168 1.00 73.35 121 GLY C C 1
ATOM 6114 O O . GLY C 1 121 ? -49.677 21.783 -46.994 1.00 73.43 121 GLY C O 1
ATOM 6115 N N . VAL C 1 122 ? -49.936 23.992 -46.628 1.00 72.50 122 VAL C N 1
ATOM 6116 C CA . VAL C 1 122 ? -48.730 24.097 -45.795 1.00 71.83 122 VAL C CA 1
ATOM 6117 C C . VAL C 1 12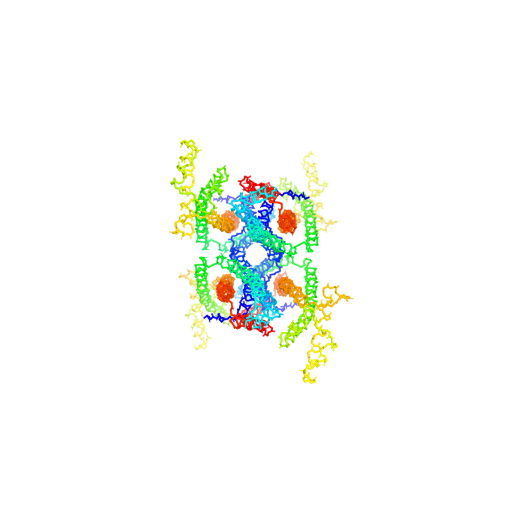2 ? -48.954 23.485 -44.408 1.00 70.99 122 VAL C C 1
ATOM 6118 O O . VAL C 1 122 ? -47.997 23.087 -43.744 1.00 71.57 122 VAL C O 1
ATOM 6122 N N . ILE C 1 123 ? -50.213 23.422 -43.977 1.00 70.01 123 ILE C N 1
ATOM 6123 C CA . ILE C 1 123 ? -50.577 22.733 -42.737 1.00 69.83 123 ILE C CA 1
ATOM 6124 C C . ILE C 1 123 ? -50.354 21.227 -42.892 1.00 68.84 123 ILE C C 1
ATOM 6125 O O . ILE C 1 123 ? -49.846 20.574 -41.978 1.00 68.78 123 ILE C O 1
ATOM 6130 N N . ARG C 1 124 ? -50.734 20.686 -44.048 1.00 67.59 124 ARG C N 1
ATOM 6131 C CA . ARG C 1 124 ? -50.498 19.274 -44.356 1.00 66.98 124 ARG C CA 1
ATOM 6132 C C . ARG C 1 124 ? -49.005 18.958 -44.477 1.00 65.97 124 ARG C C 1
ATOM 6133 O O . ARG C 1 124 ? -48.564 17.876 -44.083 1.00 65.05 124 ARG C O 1
ATOM 6141 N N . SER C 1 125 ? -48.235 19.900 -45.020 1.00 65.36 125 SER C N 1
ATOM 6142 C CA . SER C 1 125 ? -46.782 19.752 -45.117 1.00 64.83 125 SER C CA 1
ATOM 6143 C C . SER C 1 125 ? -46.149 19.678 -43.732 1.00 65.10 125 SER C C 1
ATOM 6144 O O . SER C 1 125 ? -45.297 18.829 -43.480 1.00 65.54 125 SER C O 1
ATOM 6147 N N . LEU C 1 126 ? -46.573 20.568 -42.840 1.00 65.95 126 LEU C N 1
ATOM 6148 C CA . LEU C 1 126 ? -46.108 20.557 -41.453 1.00 66.79 126 LEU C CA 1
ATOM 6149 C C . LEU C 1 126 ? -46.547 19.282 -40.731 1.00 67.93 126 LEU C C 1
ATOM 6150 O O . LEU C 1 126 ? -45.768 18.685 -39.986 1.00 67.42 126 LEU C O 1
ATOM 6155 N N . ARG C 1 127 ? -47.795 18.874 -40.961 1.00 69.55 127 ARG C N 1
ATOM 6156 C CA . ARG C 1 127 ? -48.329 17.630 -40.397 1.00 70.95 127 ARG C CA 1
ATOM 6157 C C . ARG C 1 127 ? -47.571 16.400 -40.901 1.00 70.00 127 ARG C C 1
ATOM 6158 O O . ARG C 1 127 ? -47.321 15.468 -40.138 1.00 69.72 127 ARG C O 1
ATOM 6166 N N . LYS C 1 128 ? -47.210 16.405 -42.182 1.00 68.97 128 LYS C N 1
ATOM 6167 C CA . LYS C 1 128 ? -46.425 15.319 -42.767 1.00 68.48 128 LYS C CA 1
ATOM 6168 C C . LYS C 1 128 ? -45.045 15.227 -42.117 1.00 67.61 128 LYS C C 1
ATOM 6169 O O . LYS C 1 128 ? -44.567 14.130 -41.820 1.00 67.61 128 LYS C O 1
ATOM 6175 N N . GLU C 1 129 ? -44.411 16.378 -41.903 1.00 66.68 129 GLU C N 1
ATOM 6176 C CA . GLU C 1 129 ? -43.091 16.428 -41.275 1.00 66.03 129 GLU C CA 1
ATOM 6177 C C . GLU C 1 129 ? -43.146 16.057 -39.795 1.00 65.51 129 GLU C C 1
ATOM 6178 O O . GLU C 1 129 ? -42.195 15.486 -39.264 1.00 64.95 129 GLU C O 1
ATOM 6184 N N . ALA C 1 130 ? -44.256 16.382 -39.136 1.00 65.85 130 ALA C N 1
ATOM 6185 C CA . ALA C 1 130 ? -44.466 16.003 -37.739 1.00 66.23 130 ALA C CA 1
ATOM 6186 C C . ALA C 1 130 ? -44.674 14.493 -37.599 1.00 66.27 130 ALA C C 1
ATOM 6187 O O . ALA C 1 130 ? -44.133 13.873 -36.683 1.00 66.57 130 ALA C O 1
ATOM 6189 N N . ASN C 1 131 ? -45.457 13.914 -38.509 1.00 66.07 131 ASN C N 1
ATOM 6190 C CA . ASN C 1 131 ? -45.747 12.475 -38.494 1.00 66.39 131 ASN C CA 1
ATOM 6191 C C . ASN C 1 131 ? -44.545 11.619 -38.883 1.00 65.02 131 ASN C C 1
ATOM 6192 O O . ASN C 1 131 ? -44.379 10.508 -38.376 1.00 65.17 131 ASN C O 1
ATOM 6197 N N . LEU C 1 132 ? -43.721 12.132 -39.793 1.00 63.50 132 LEU C N 1
ATOM 6198 C CA . LEU C 1 132 ? -42.481 11.462 -40.176 1.00 61.98 132 LEU C CA 1
ATOM 6199 C C . LEU C 1 132 ? -41.502 11.475 -39.004 1.00 60.40 132 LEU C C 1
ATOM 6200 O O . LEU C 1 132 ? -40.923 10.447 -38.658 1.00 60.11 132 LEU C O 1
ATOM 6205 N N . MET C 1 133 ? -41.340 12.646 -38.394 1.00 59.40 133 MET C N 1
ATOM 6206 C CA . MET C 1 133 ? -40.478 12.815 -37.223 1.00 59.02 133 MET C CA 1
ATOM 6207 C C . MET C 1 133 ? -40.937 11.933 -36.060 1.00 58.94 133 MET C C 1
ATOM 6208 O O . MET C 1 133 ? -40.117 11.438 -35.286 1.00 58.47 133 MET C O 1
ATOM 6213 N N . ALA C 1 134 ? -42.249 11.741 -35.945 1.00 59.06 134 ALA C N 1
ATOM 6214 C CA . ALA C 1 134 ? -42.819 10.857 -34.932 1.00 59.51 134 ALA C CA 1
ATOM 6215 C C . ALA C 1 134 ? -42.419 9.404 -35.177 1.00 59.39 134 ALA C C 1
ATOM 6216 O O . ALA C 1 134 ? -42.058 8.690 -34.242 1.00 59.16 134 ALA C O 1
ATOM 6218 N N . SER C 1 135 ? -42.484 8.977 -36.436 1.00 59.41 135 SER C N 1
ATOM 6219 C CA . SER C 1 135 ? -42.112 7.613 -36.813 1.00 59.72 135 SER C CA 1
ATOM 6220 C C . SER C 1 135 ? -40.628 7.338 -36.582 1.00 59.33 135 SER C C 1
ATOM 6221 O O . SER C 1 135 ? -40.252 6.229 -36.199 1.00 58.95 135 SER C O 1
ATOM 6224 N N . ARG C 1 136 ? -39.794 8.349 -36.817 1.00 59.36 136 ARG C N 1
ATOM 6225 C CA . ARG C 1 136 ? -38.349 8.228 -36.612 1.00 59.35 136 ARG C CA 1
ATOM 6226 C C . ARG C 1 136 ? -38.002 8.124 -35.127 1.00 58.91 136 ARG C C 1
ATOM 6227 O O . ARG C 1 136 ? -37.114 7.360 -34.748 1.00 58.57 136 ARG C O 1
ATOM 6235 N N . ILE C 1 137 ? -38.698 8.902 -34.299 1.00 58.88 137 ILE C N 1
ATOM 6236 C CA . ILE C 1 137 ? -38.574 8.808 -32.841 1.00 58.98 137 ILE C CA 1
ATOM 6237 C C . ILE C 1 137 ? -39.041 7.434 -32.359 1.00 59.52 137 ILE C C 1
ATOM 6238 O O . ILE C 1 137 ? -38.416 6.832 -31.487 1.00 59.22 137 ILE C O 1
ATOM 6243 N N . ALA C 1 138 ? -40.142 6.952 -32.931 1.00 60.53 138 ALA C N 1
ATOM 6244 C CA . ALA C 1 138 ? -40.711 5.658 -32.559 1.00 61.76 138 ALA C CA 1
ATOM 6245 C C . ALA C 1 138 ? -39.734 4.518 -32.824 1.00 62.19 138 ALA C C 1
ATOM 6246 O O . ALA C 1 138 ? -39.594 3.614 -32.003 1.00 63.53 138 ALA C O 1
ATOM 6248 N N . ASP C 1 139 ? -39.054 4.571 -33.965 1.00 62.16 139 ASP C N 1
ATOM 6249 C CA . ASP C 1 139 ? -38.123 3.514 -34.357 1.00 62.63 139 ASP C CA 1
ATOM 6250 C C . ASP C 1 139 ? -36.883 3.445 -33.463 1.00 62.60 139 ASP C C 1
ATOM 6251 O O . ASP C 1 139 ? -36.494 2.358 -33.034 1.00 62.68 139 ASP C O 1
ATOM 6256 N N . VAL C 1 140 ? -36.263 4.594 -33.196 1.00 62.84 140 VAL C N 1
ATOM 6257 C CA . VAL C 1 140 ? -35.044 4.638 -32.374 1.00 63.33 140 VAL C CA 1
ATOM 6258 C C . VAL C 1 140 ? -35.304 4.279 -30.909 1.00 64.33 140 VAL C C 1
ATOM 6259 O O . VAL C 1 140 ? -34.478 3.619 -30.276 1.00 64.30 140 VAL C O 1
ATOM 6263 N N . SER C 1 141 ? -36.450 4.704 -30.380 1.00 65.40 141 SER C N 1
ATOM 6264 C CA . SER C 1 141 ? -36.753 4.540 -28.956 1.00 67.04 141 SER C CA 1
ATOM 6265 C C . SER C 1 141 ? -37.360 3.179 -28.605 1.00 68.29 141 SER C C 1
ATOM 6266 O O . SER C 1 141 ? -37.341 2.784 -27.438 1.00 69.13 141 SER C O 1
ATOM 6269 N N . ASN C 1 142 ? -37.890 2.467 -29.600 1.00 68.60 142 ASN C N 1
ATOM 6270 C CA . ASN C 1 142 ? -38.463 1.130 -29.376 1.00 70.46 142 ASN C CA 1
ATOM 6271 C C . ASN C 1 142 ? -37.418 0.032 -29.154 1.00 70.08 142 ASN C C 1
ATOM 6272 O O . ASN C 1 142 ? -37.749 -1.041 -28.650 1.00 71.24 142 ASN C O 1
ATOM 6277 N N . VAL C 1 143 ? -36.169 0.292 -29.529 1.00 69.21 143 VAL C N 1
ATOM 6278 C CA . VAL C 1 143 ? -35.098 -0.687 -29.353 1.00 69.40 143 VAL C CA 1
ATOM 6279 C C . VAL C 1 143 ? -34.651 -0.703 -27.892 1.00 70.50 143 VAL C C 1
ATOM 6280 O O . VAL C 1 143 ? -34.019 0.244 -27.421 1.00 70.08 143 VAL C O 1
ATOM 6284 N N . VAL C 1 144 ? -34.986 -1.778 -27.181 1.00 72.45 144 VAL C N 1
ATOM 6285 C CA . VAL C 1 144 ? -34.667 -1.906 -25.759 1.00 73.46 144 VAL C CA 1
ATOM 6286 C C . VAL C 1 144 ? -33.281 -2.521 -25.579 1.00 73.81 144 VAL C C 1
ATOM 6287 O O . VAL C 1 144 ? -33.064 -3.682 -25.929 1.00 73.96 144 VAL C O 1
ATOM 6291 N N . ILE C 1 145 ? -32.356 -1.736 -25.026 1.00 74.74 145 ILE C N 1
ATOM 6292 C CA . ILE C 1 145 ? -30.978 -2.189 -24.784 1.00 75.41 145 ILE C CA 1
ATOM 6293 C C . ILE C 1 145 ? -30.576 -2.210 -23.303 1.00 77.83 145 ILE C C 1
ATOM 6294 O O . ILE C 1 145 ? -29.732 -3.013 -22.913 1.00 78.19 145 ILE C O 1
ATOM 6299 N N . LEU C 1 146 ? -31.175 -1.343 -22.486 1.00 80.97 146 LEU C N 1
ATOM 6300 C CA . LEU C 1 146 ? -30.810 -1.238 -21.066 1.00 83.96 146 LEU C CA 1
ATOM 6301 C C . LEU C 1 146 ? -31.301 -2.395 -20.194 1.00 87.36 146 LEU C C 1
ATOM 6302 O O . LEU C 1 146 ? -30.864 -2.527 -19.049 1.00 88.19 146 LEU C O 1
ATOM 6307 N N . GLU C 1 147 ? -32.204 -3.223 -20.716 1.00 90.52 147 GLU C N 1
ATOM 6308 C CA . GLU C 1 147 ? -32.745 -4.343 -19.946 1.00 94.21 147 GLU C CA 1
ATOM 6309 C C . GLU C 1 147 ? -31.638 -5.332 -19.576 1.00 96.08 147 GLU C C 1
ATOM 6310 O O . GLU C 1 147 ? -30.871 -5.770 -20.433 1.00 95.35 147 GLU C O 1
ATOM 6316 N N . ARG C 1 148 ? -31.581 -5.672 -18.290 1.00 100.39 148 ARG C N 1
ATOM 6317 C CA . ARG C 1 148 ? -30.496 -6.462 -17.688 1.00 103.28 148 ARG C CA 1
ATOM 6318 C C . ARG C 1 148 ? -29.090 -6.165 -18.232 1.00 101.59 148 ARG C C 1
ATOM 6319 O O . ARG C 1 148 ? -28.383 -7.055 -18.707 1.00 101.87 148 ARG C O 1
ATOM 6327 N N . LEU C 1 149 ? -28.714 -4.889 -18.149 1.00 100.82 149 LEU C N 1
ATOM 6328 C CA . LEU C 1 149 ? -27.331 -4.443 -18.348 1.00 99.31 149 LEU C CA 1
ATOM 6329 C C . LEU C 1 149 ? -26.673 -4.170 -17.001 1.00 100.05 149 LEU C C 1
ATOM 6330 O O . LEU C 1 149 ? -25.499 -4.484 -16.809 1.00 100.20 149 LEU C O 1
ATOM 6335 N N . GLU C 1 150 ? -27.428 -3.566 -16.082 1.00 101.62 150 GLU C N 1
ATOM 6336 C CA . GLU C 1 150 ? -27.016 -3.452 -14.680 1.00 102.16 150 GLU C CA 1
ATOM 6337 C C . GLU C 1 150 ? -26.631 -4.829 -14.133 1.00 100.44 150 GLU C C 1
ATOM 6338 O O . GLU C 1 150 ? -25.662 -4.960 -13.388 1.00 99.33 150 GLU C O 1
ATOM 6344 N N . SER C 1 151 ? -27.400 -5.845 -14.518 1.00 99.53 151 SER C N 1
ATOM 6345 C CA . SER C 1 151 ? -27.114 -7.231 -14.159 1.00 99.33 151 SER C CA 1
ATOM 6346 C C . SER C 1 151 ? -25.850 -7.740 -14.854 1.00 97.12 151 SER C C 1
ATOM 6347 O O . SER C 1 151 ? -24.943 -8.258 -14.200 1.00 97.07 151 SER C O 1
ATOM 6350 N N . SER C 1 152 ? -25.796 -7.588 -16.175 1.00 94.77 152 SER C N 1
ATOM 6351 C CA . SER C 1 152 ? -24.666 -8.082 -16.970 1.00 92.80 152 SER C CA 1
ATOM 6352 C C . SER C 1 152 ? -23.353 -7.366 -16.651 1.00 91.10 152 SER C C 1
ATOM 6353 O O . SER C 1 152 ? -22.287 -7.985 -16.672 1.00 90.65 152 SER C O 1
ATOM 6356 N N . LEU C 1 153 ? -23.432 -6.070 -16.360 1.00 89.95 153 LEU C N 1
ATOM 6357 C CA . LEU C 1 153 ? -22.251 -5.288 -16.000 1.00 89.03 153 LEU C CA 1
ATOM 6358 C C . LEU C 1 153 ? -21.683 -5.761 -14.667 1.00 90.73 153 LEU C C 1
ATOM 6359 O O . LEU C 1 153 ? -20.513 -6.132 -14.586 1.00 90.60 153 LEU C O 1
ATOM 6364 N N . LYS C 1 154 ? -22.524 -5.763 -13.636 1.00 93.07 154 LYS C N 1
ATOM 6365 C CA . LYS C 1 154 ? -22.088 -6.083 -12.273 1.00 95.73 154 LYS C CA 1
ATOM 6366 C C . LYS C 1 154 ? -21.512 -7.500 -12.170 1.00 95.96 154 LYS C C 1
ATOM 6367 O O . LYS C 1 154 ? -20.568 -7.731 -11.413 1.00 96.42 154 LYS C O 1
ATOM 6373 N N . GLU C 1 155 ? -22.071 -8.436 -12.936 1.00 96.22 155 GLU C N 1
ATOM 6374 C CA . GLU C 1 155 ? -21.517 -9.792 -13.026 1.00 96.61 155 GLU C CA 1
ATOM 6375 C C . GLU C 1 155 ? -20.073 -9.779 -13.531 1.00 94.60 155 GLU C C 1
ATOM 6376 O O . GLU C 1 155 ? -19.226 -10.514 -13.020 1.00 94.99 155 GLU C O 1
ATOM 6382 N N . GLU C 1 156 ? -19.802 -8.944 -14.532 1.00 92.28 156 GLU C N 1
ATOM 6383 C CA . GLU C 1 156 ? -18.455 -8.813 -15.090 1.00 90.71 156 GLU C CA 1
ATOM 6384 C C . GLU C 1 156 ? -17.525 -8.021 -14.172 1.00 90.42 156 GLU C C 1
ATOM 6385 O O . GLU C 1 156 ? -16.322 -8.285 -14.135 1.00 90.48 156 GLU C O 1
ATOM 6391 N N . GLN C 1 157 ? -18.076 -7.054 -13.440 1.00 90.84 157 GLN C N 1
ATOM 6392 C CA . GLN C 1 157 ? -17.294 -6.284 -12.467 1.00 91.04 157 GLN C CA 1
ATOM 6393 C C . GLN C 1 157 ? -16.841 -7.176 -11.313 1.00 91.42 157 GLN C C 1
ATOM 6394 O O . GLN C 1 157 ? -15.764 -6.975 -10.751 1.00 90.03 157 GLN C O 1
ATOM 6400 N N . GLU C 1 158 ? -17.672 -8.156 -10.968 1.00 93.14 158 GLU C N 1
ATOM 6401 C CA . GLU C 1 158 ? -17.343 -9.128 -9.929 1.00 95.08 158 GLU C CA 1
ATOM 6402 C C . GLU C 1 158 ? -16.298 -10.133 -10.417 1.00 93.85 158 GLU C C 1
ATOM 6403 O O . GLU C 1 158 ? -15.487 -10.616 -9.625 1.00 95.18 158 GLU C O 1
ATOM 6409 N N . ARG C 1 159 ? -16.318 -10.445 -11.713 1.00 92.00 159 ARG C N 1
ATOM 6410 C CA . ARG C 1 159 ? -15.321 -11.348 -12.296 1.00 90.57 159 ARG C CA 1
ATOM 6411 C C . ARG C 1 159 ? -13.970 -10.644 -12.435 1.00 87.53 159 ARG C C 1
ATOM 6412 O O . ARG C 1 159 ? -12.923 -11.272 -12.285 1.00 86.92 159 ARG C O 1
ATOM 6420 N N . LYS C 1 160 ? -14.002 -9.344 -12.720 1.00 85.32 160 LYS C N 1
ATOM 6421 C CA . LYS C 1 160 ? -12.789 -8.526 -12.754 1.00 84.01 160 LYS C CA 1
ATOM 6422 C C . LYS C 1 160 ? -12.148 -8.438 -11.369 1.00 84.32 160 LYS C C 1
ATOM 6423 O O . LYS C 1 160 ? -10.924 -8.467 -11.245 1.00 84.32 160 LYS C O 1
ATOM 6429 N N . ALA C 1 161 ? -12.981 -8.328 -10.337 1.00 85.04 161 ALA C N 1
ATOM 6430 C CA . ALA C 1 161 ? -12.504 -8.201 -8.961 1.00 85.45 161 ALA C CA 1
ATOM 6431 C C . ALA C 1 161 ? -11.805 -9.467 -8.474 1.00 84.94 161 ALA C C 1
ATOM 6432 O O . ALA C 1 161 ? -10.709 -9.397 -7.916 1.00 84.95 161 ALA C O 1
ATOM 6434 N N . GLU C 1 162 ? -12.438 -10.620 -8.688 1.00 84.27 162 GLU C N 1
ATOM 6435 C CA . GLU C 1 162 ? -11.896 -11.888 -8.197 1.00 84.81 162 GLU C CA 1
ATOM 6436 C C . GLU C 1 162 ? -10.675 -12.359 -8.993 1.00 82.88 162 GLU C C 1
ATOM 6437 O O . GLU C 1 162 ? -9.847 -13.099 -8.466 1.00 83.36 162 GLU C O 1
ATOM 6443 N N . ILE C 1 163 ? -10.571 -11.938 -10.253 1.00 81.51 163 ILE C N 1
ATOM 6444 C CA . ILE C 1 163 ? -9.376 -12.205 -11.059 1.00 80.29 163 ILE C CA 1
ATOM 6445 C C . ILE C 1 163 ? -8.203 -11.367 -10.548 1.00 80.54 163 ILE C C 1
ATOM 6446 O O . ILE C 1 163 ? -7.089 -11.875 -10.416 1.00 81.23 163 ILE C O 1
ATOM 6451 N N . GLN C 1 164 ? -8.459 -10.092 -10.260 1.00 80.83 164 GLN C N 1
ATOM 6452 C CA . GLN C 1 164 ? -7.439 -9.206 -9.689 1.00 81.42 164 GLN C CA 1
ATOM 6453 C C . GLN C 1 164 ? -6.991 -9.670 -8.303 1.00 83.26 164 GLN C C 1
ATOM 6454 O O . GLN C 1 164 ? -5.830 -9.495 -7.933 1.00 83.78 164 GLN C O 1
ATOM 6460 N N . ALA C 1 165 ? -7.917 -10.252 -7.544 1.00 85.08 165 ALA C N 1
ATOM 6461 C CA . ALA C 1 165 ? -7.602 -10.830 -6.237 1.00 87.27 165 ALA C CA 1
ATOM 6462 C C . ALA C 1 165 ? -6.813 -12.131 -6.387 1.00 87.16 165 ALA C C 1
ATOM 6463 O O . ALA C 1 165 ? -5.871 -12.379 -5.633 1.00 87.61 165 ALA C O 1
ATOM 6465 N N . ASP C 1 166 ? -7.208 -12.955 -7.357 1.00 86.82 166 ASP C N 1
ATOM 6466 C CA . ASP C 1 166 ? -6.514 -14.212 -7.644 1.00 86.98 166 ASP C CA 1
ATOM 6467 C C . ASP C 1 166 ? -5.102 -13.947 -8.169 1.00 85.96 166 ASP C C 1
ATOM 6468 O O . ASP C 1 166 ? -4.169 -14.674 -7.836 1.00 85.96 166 ASP C O 1
ATOM 6473 N N . ILE C 1 167 ? -4.955 -12.903 -8.984 1.00 85.42 167 ILE C N 1
ATOM 6474 C CA . ILE C 1 167 ? -3.643 -12.480 -9.483 1.00 85.19 167 ILE C CA 1
ATOM 6475 C C . ILE C 1 167 ? -2.777 -11.911 -8.354 1.00 86.54 167 ILE C C 1
ATOM 6476 O O . ILE C 1 167 ? -1.586 -12.213 -8.274 1.00 87.11 167 ILE C O 1
ATOM 6481 N N . ALA C 1 168 ? -3.378 -11.093 -7.492 1.00 88.27 168 ALA C N 1
ATOM 6482 C CA . ALA C 1 168 ? -2.654 -10.460 -6.385 1.00 89.48 168 ALA C CA 1
ATOM 6483 C C . ALA C 1 168 ? -2.146 -11.479 -5.363 1.00 90.83 168 ALA C C 1
ATOM 6484 O O . ALA C 1 168 ? -1.033 -11.347 -4.851 1.00 90.82 168 ALA C O 1
ATOM 6486 N N . GLN C 1 169 ? -2.929 -12.490 -5.099 1.00 92.11 169 GLN C N 1
ATOM 6487 C CA . GLN C 1 169 ? -2.472 -13.466 -4.177 1.00 93.87 169 GLN C CA 1
ATOM 6488 C C . GLN C 1 169 ? -1.299 -14.151 -4.807 1.00 93.58 169 GLN C C 1
ATOM 6489 O O . GLN C 1 169 ? -0.206 -14.172 -4.280 1.00 94.51 169 GLN C O 1
ATOM 6495 N N . GLN C 1 170 ? -1.535 -14.722 -5.963 1.00 93.03 170 GLN C N 1
ATOM 6496 C CA . GLN C 1 170 ? -0.479 -15.480 -6.639 1.00 92.52 170 GLN C CA 1
ATOM 6497 C C . GLN C 1 170 ? 0.839 -14.700 -6.671 1.00 92.90 170 GLN C C 1
ATOM 6498 O O . GLN C 1 170 ? 1.916 -15.288 -6.541 1.00 92.47 170 GLN C O 1
ATOM 6504 N N . GLU C 1 171 ? 0.746 -13.382 -6.845 1.00 93.55 171 GLU C N 1
ATOM 6505 C CA . GLU C 1 171 ? 1.923 -12.506 -6.854 1.00 94.07 171 GLU C CA 1
ATOM 6506 C C . GLU C 1 171 ? 2.612 -12.447 -5.488 1.00 94.83 171 GLU C C 1
ATOM 6507 O O . GLU C 1 171 ? 3.838 -12.346 -5.415 1.00 95.02 171 GLU C O 1
ATOM 6513 N N . LYS C 1 172 ? 1.822 -12.495 -4.417 1.00 95.04 172 LYS C N 1
ATOM 6514 C CA . LYS C 1 172 ? 2.367 -12.593 -3.058 1.00 95.67 172 LYS C CA 1
ATOM 6515 C C . LYS C 1 172 ? 3.073 -13.932 -2.840 1.00 94.86 172 LYS C C 1
ATOM 6516 O O . LYS C 1 172 ? 4.140 -13.983 -2.226 1.00 94.66 172 LYS C O 1
ATOM 6522 N N . ASN C 1 173 ? 2.468 -15.007 -3.342 1.00 93.62 173 ASN C N 1
ATOM 6523 C CA . ASN C 1 173 ? 3.047 -16.346 -3.233 1.00 92.69 173 ASN C CA 1
ATOM 6524 C C . ASN C 1 173 ? 4.341 -16.484 -4.029 1.00 91.76 173 ASN C C 1
ATOM 6525 O O . ASN C 1 173 ? 5.317 -17.047 -3.536 1.00 91.50 173 ASN C O 1
ATOM 6530 N N . LYS C 1 174 ? 4.343 -15.968 -5.257 1.00 91.14 174 LYS C N 1
ATOM 6531 C CA . LYS C 1 174 ? 5.512 -16.067 -6.132 1.00 91.01 174 LYS C CA 1
ATOM 6532 C C . LYS C 1 174 ? 6.709 -15.307 -5.559 1.00 91.30 174 LYS C C 1
ATOM 6533 O O . LYS C 1 174 ? 7.834 -15.804 -5.595 1.00 91.07 174 LYS C O 1
ATOM 6539 N N . ALA C 1 175 ? 6.459 -14.108 -5.039 1.00 92.18 175 ALA C N 1
ATOM 6540 C CA . ALA C 1 175 ? 7.513 -13.281 -4.443 1.00 93.45 175 ALA C CA 1
ATOM 6541 C C . ALA C 1 175 ? 8.085 -13.910 -3.170 1.00 94.43 175 ALA C C 1
ATOM 6542 O O . ALA C 1 175 ? 9.281 -13.790 -2.899 1.00 94.57 175 ALA C O 1
ATOM 6544 N N . LYS C 1 176 ? 7.228 -14.577 -2.398 1.00 94.93 176 LYS C N 1
ATOM 6545 C CA . LYS C 1 176 ? 7.650 -15.275 -1.182 1.00 95.77 176 LYS C CA 1
ATOM 6546 C C . LYS C 1 176 ? 8.418 -16.555 -1.522 1.00 95.24 176 LYS C C 1
ATOM 6547 O O . LYS C 1 176 ? 9.379 -16.907 -0.839 1.00 95.96 176 LYS C O 1
ATOM 6553 N N . LEU C 1 177 ? 7.986 -17.252 -2.571 1.00 94.61 177 LEU C N 1
ATOM 6554 C CA . LEU C 1 177 ? 8.717 -18.421 -3.075 1.00 94.58 177 LEU C CA 1
ATOM 6555 C C . LEU C 1 177 ? 10.025 -18.014 -3.765 1.00 95.54 177 LEU C C 1
ATOM 6556 O O . LEU C 1 177 ? 10.968 -18.804 -3.823 1.00 95.47 177 LEU C O 1
ATOM 6561 N N . VAL C 1 178 ? 10.074 -16.787 -4.284 1.00 97.06 178 VAL C N 1
ATOM 6562 C CA . VAL C 1 178 ? 11.277 -16.253 -4.936 1.00 97.97 178 VAL C CA 1
ATOM 6563 C C . VAL C 1 178 ? 12.406 -16.006 -3.930 1.00 100.02 178 VAL C C 1
ATOM 6564 O O . VAL C 1 178 ? 13.562 -16.334 -4.207 1.00 99.89 178 VAL C O 1
ATOM 6568 N N . VAL C 1 179 ? 12.078 -15.419 -2.780 1.00 101.82 179 VAL C N 1
ATOM 6569 C CA . VAL C 1 179 ? 13.087 -15.178 -1.739 1.00 103.22 179 VAL C CA 1
ATOM 6570 C C . VAL C 1 179 ? 13.583 -16.486 -1.123 1.00 103.91 179 VAL C C 1
ATOM 6571 O O . VAL C 1 179 ? 14.769 -16.615 -0.829 1.00 105.58 179 VAL C O 1
ATOM 6575 N N . ASP C 1 180 ? 12.683 -17.454 -0.954 1.00 103.73 180 ASP C N 1
ATOM 6576 C CA . ASP C 1 180 ? 13.055 -18.786 -0.466 1.00 103.90 180 ASP C CA 1
ATOM 6577 C C . ASP C 1 180 ? 13.991 -19.490 -1.451 1.00 103.18 180 ASP C C 1
ATOM 6578 O O . ASP C 1 180 ? 14.921 -20.186 -1.044 1.00 103.85 180 ASP C O 1
ATOM 6583 N N . ARG C 1 181 ? 13.730 -19.303 -2.743 1.00 102.46 181 ARG C N 1
ATOM 6584 C CA . ARG C 1 181 ? 14.600 -19.809 -3.806 1.00 101.33 181 ARG C CA 1
ATOM 6585 C C . ARG C 1 181 ? 15.970 -19.130 -3.760 1.00 101.86 181 ARG C C 1
ATOM 6586 O O . ARG C 1 181 ? 16.994 -19.782 -3.972 1.00 101.56 181 ARG C O 1
ATOM 6594 N N . ASN C 1 182 ? 15.980 -17.827 -3.486 1.00 102.56 182 ASN C N 1
ATOM 6595 C CA . ASN C 1 182 ? 17.228 -17.071 -3.356 1.00 103.57 182 ASN C CA 1
ATOM 6596 C C . ASN C 1 182 ? 18.069 -17.512 -2.158 1.00 103.83 182 ASN C C 1
ATOM 6597 O O . ASN C 1 182 ? 19.296 -17.520 -2.237 1.00 104.25 182 ASN C O 1
ATOM 6602 N N . LYS C 1 183 ? 17.410 -17.878 -1.058 1.00 103.73 183 LYS C N 1
ATOM 6603 C CA . LYS C 1 183 ? 18.109 -18.363 0.137 1.00 104.42 183 LYS C CA 1
ATOM 6604 C C . LYS C 1 183 ? 18.870 -19.659 -0.153 1.00 103.57 183 LYS C C 1
ATOM 6605 O O . LYS C 1 183 ? 19.990 -19.844 0.324 1.00 105.08 183 LYS C O 1
ATOM 6611 N N . ILE C 1 184 ? 18.255 -20.550 -0.930 1.00 102.06 184 ILE C N 1
ATOM 6612 C CA . ILE C 1 184 ? 18.878 -21.825 -1.295 1.00 101.38 184 ILE C CA 1
ATOM 6613 C C . ILE C 1 184 ? 20.042 -21.605 -2.263 1.00 102.31 184 ILE C C 1
ATOM 6614 O O . ILE C 1 184 ? 21.085 -22.247 -2.138 1.00 103.15 184 ILE C O 1
ATOM 6619 N N . ILE C 1 185 ? 19.857 -20.701 -3.223 1.00 102.94 185 ILE C N 1
ATOM 6620 C CA . ILE C 1 185 ? 20.919 -20.349 -4.169 1.00 103.89 185 ILE C CA 1
ATOM 6621 C C . ILE C 1 185 ? 22.052 -19.600 -3.457 1.00 105.53 185 ILE C C 1
ATOM 6622 O O . ILE C 1 185 ? 23.212 -19.707 -3.855 1.00 106.58 185 ILE C O 1
ATOM 6627 N N . GLU C 1 186 ? 21.714 -18.855 -2.404 1.00 106.80 186 GLU C N 1
ATOM 6628 C CA . GLU C 1 186 ? 22.721 -18.207 -1.557 1.00 109.23 186 GLU C CA 1
ATOM 6629 C C . GLU C 1 186 ? 23.632 -19.254 -0.909 1.00 110.00 186 GLU C C 1
ATOM 6630 O O . GLU C 1 186 ? 24.845 -19.059 -0.816 1.00 111.27 186 GLU C O 1
ATOM 6636 N N . SER C 1 187 ? 23.034 -20.360 -0.465 1.00 109.55 187 SER C N 1
ATOM 6637 C CA . SER C 1 187 ? 23.776 -21.464 0.149 1.00 109.51 187 SER C CA 1
ATOM 6638 C C . SER C 1 187 ? 24.617 -22.234 -0.868 1.00 109.32 187 SER C C 1
ATOM 6639 O O . SER C 1 187 ? 25.735 -22.648 -0.565 1.00 110.92 187 SER C O 1
ATOM 6642 N N . GLN C 1 188 ? 24.073 -22.430 -2.068 1.00 108.53 188 GLN C N 1
ATOM 6643 C CA . GLN C 1 188 ? 24.793 -23.121 -3.140 1.00 108.25 188 GLN C CA 1
ATOM 6644 C C . GLN C 1 188 ? 26.022 -22.341 -3.615 1.00 109.93 188 GLN C C 1
ATOM 6645 O O . GLN C 1 188 ? 26.983 -22.937 -4.105 1.00 110.25 188 GLN C O 1
ATOM 6651 N N . ASP C 1 189 ? 25.987 -21.016 -3.471 1.00 111.96 189 ASP C N 1
ATOM 6652 C CA . ASP C 1 189 ? 27.127 -20.167 -3.822 1.00 114.74 189 ASP C CA 1
ATOM 6653 C C . ASP C 1 189 ? 28.285 -20.367 -2.847 1.00 116.74 189 ASP C C 1
ATOM 6654 O O . ASP C 1 189 ? 29.411 -20.634 -3.268 1.00 117.29 189 ASP C O 1
ATOM 6659 N N . VAL C 1 190 ? 28.002 -20.241 -1.551 1.00 117.89 190 VAL C N 1
ATOM 6660 C CA . VAL C 1 190 ? 29.035 -20.375 -0.511 1.00 119.49 190 VAL C CA 1
ATOM 6661 C C . VAL C 1 190 ? 29.608 -21.794 -0.398 1.00 118.76 190 VAL C C 1
ATOM 6662 O O . VAL C 1 190 ? 30.753 -21.970 0.017 1.00 118.98 190 VAL C O 1
ATOM 6666 N N . ILE C 1 191 ? 28.811 -22.797 -0.761 1.00 118.02 191 ILE C N 1
ATOM 6667 C CA . ILE C 1 191 ? 29.283 -24.184 -0.798 1.00 118.28 191 ILE C CA 1
ATOM 6668 C C . ILE C 1 191 ? 30.220 -24.394 -1.990 1.00 119.78 191 ILE C C 1
ATOM 6669 O O . ILE C 1 191 ? 31.251 -25.057 -1.867 1.00 120.81 191 ILE C O 1
ATOM 6674 N N . ARG C 1 192 ? 29.853 -23.825 -3.135 1.00 121.33 192 ARG C N 1
ATOM 6675 C CA . ARG C 1 192 ? 30.656 -23.927 -4.353 1.00 123.36 192 ARG C CA 1
ATOM 6676 C C . ARG C 1 192 ? 31.872 -22.993 -4.325 1.00 126.09 192 ARG C C 1
ATOM 6677 O O . ARG C 1 192 ? 32.876 -23.260 -4.988 1.00 127.56 192 ARG C O 1
ATOM 6685 N N . GLN C 1 193 ? 31.782 -21.911 -3.550 1.00 127.49 193 GLN C N 1
ATOM 6686 C CA . GLN C 1 193 ? 32.854 -20.914 -3.467 1.00 129.61 193 GLN C CA 1
ATOM 6687 C C . GLN C 1 193 ? 34.016 -21.391 -2.597 1.00 130.44 193 GLN C C 1
ATOM 6688 O O . GLN C 1 193 ? 35.165 -21.407 -3.042 1.00 132.06 193 GLN C O 1
ATOM 6694 N N . TYR C 1 194 ? 33.708 -21.778 -1.361 1.00 130.00 194 TYR C N 1
ATOM 6695 C CA . TYR C 1 194 ? 34.727 -22.175 -0.383 1.00 130.34 194 TYR C CA 1
ATOM 6696 C C . TYR C 1 194 ? 35.022 -23.686 -0.394 1.00 129.91 194 TYR C C 1
ATOM 6697 O O . TYR C 1 194 ? 35.722 -24.186 0.489 1.00 130.22 194 TYR C O 1
ATOM 6706 N N . ASN C 1 195 ? 34.498 -24.398 -1.393 1.00 129.64 195 ASN C N 1
ATOM 6707 C CA . ASN C 1 195 ? 34.695 -25.847 -1.543 1.00 129.09 195 ASN C CA 1
ATOM 6708 C C . ASN C 1 195 ? 34.281 -26.660 -0.311 1.00 128.92 195 ASN C C 1
ATOM 6709 O O . ASN C 1 195 ? 35.060 -27.456 0.214 1.00 129.34 195 ASN C O 1
ATOM 6714 N N . LEU C 1 196 ? 33.045 -26.453 0.136 1.00 129.20 196 LEU C N 1
ATOM 6715 C CA . LEU C 1 196 ? 32.478 -27.234 1.240 1.00 129.46 196 LEU C CA 1
ATOM 6716 C C . LEU C 1 196 ? 32.072 -28.640 0.788 1.00 130.08 196 LEU C C 1
ATOM 6717 O O . LEU C 1 196 ? 31.956 -29.548 1.611 1.00 129.67 196 LEU C O 1
ATOM 6722 N N . ALA C 1 197 ? 31.851 -28.809 -0.516 1.00 131.92 197 ALA C N 1
ATOM 6723 C CA . ALA C 1 197 ? 31.453 -30.099 -1.083 1.00 132.53 197 ALA C CA 1
ATOM 6724 C C . ALA C 1 197 ? 32.575 -31.134 -1.001 1.00 134.35 197 ALA C C 1
ATOM 6725 O O . ALA C 1 197 ? 32.341 -32.283 -0.622 1.00 133.65 197 ALA C O 1
ATOM 6727 N N . ASP C 1 198 ? 33.789 -30.718 -1.356 1.00 136.95 198 ASP C N 1
ATOM 6728 C CA . ASP C 1 198 ? 34.948 -31.615 -1.372 1.00 138.74 198 ASP C CA 1
ATOM 6729 C C . ASP C 1 198 ? 35.499 -31.872 0.034 1.00 139.28 198 ASP C C 1
ATOM 6730 O O . ASP C 1 198 ? 35.979 -32.970 0.322 1.00 139.95 198 ASP C O 1
ATOM 6735 N N . MET C 1 199 ? 35.436 -30.859 0.897 1.00 139.24 199 MET C N 1
ATOM 6736 C CA . MET C 1 199 ? 35.890 -30.988 2.285 1.00 139.10 199 MET C CA 1
ATOM 6737 C C . MET C 1 199 ? 34.937 -31.862 3.098 1.00 138.87 199 MET C C 1
ATOM 6738 O O . MET C 1 199 ? 35.349 -32.873 3.669 1.00 139.49 199 MET C O 1
ATOM 6743 N N . PHE C 1 200 ? 33.668 -31.462 3.144 1.00 138.25 200 PHE C N 1
ATOM 6744 C CA . PHE C 1 200 ? 32.632 -32.210 3.856 1.00 137.02 200 PHE C CA 1
ATOM 6745 C C . PHE C 1 200 ? 31.822 -33.046 2.867 1.00 135.94 200 PHE C C 1
ATOM 6746 O O . PHE C 1 200 ? 30.974 -32.517 2.147 1.00 135.93 200 PHE C O 1
ATOM 6754 N N . LYS C 1 201 ? 32.095 -34.349 2.835 1.00 135.53 201 LYS C N 1
ATOM 6755 C CA . LYS C 1 201 ? 31.477 -35.258 1.865 1.00 135.16 201 LYS C CA 1
ATOM 6756 C C . LYS C 1 201 ? 29.976 -35.436 2.097 1.00 134.81 201 LYS C C 1
ATOM 6757 O O . LYS C 1 201 ? 29.527 -35.540 3.239 1.00 135.38 201 LYS C O 1
ATOM 6763 N N . ASP C 1 202 ? 29.216 -35.464 1.001 1.00 134.97 202 ASP C N 1
ATOM 6764 C CA . ASP C 1 202 ? 27.778 -35.789 1.001 1.00 134.83 202 ASP C CA 1
ATOM 6765 C C . ASP C 1 202 ? 26.878 -34.803 1.758 1.00 135.05 202 ASP C C 1
ATOM 6766 O O . ASP C 1 202 ? 26.004 -34.177 1.158 1.00 135.01 202 ASP C O 1
ATOM 6771 N N . TYR C 1 203 ? 27.078 -34.685 3.069 1.00 136.01 203 TYR C N 1
ATOM 6772 C CA . TYR C 1 203 ? 26.223 -33.848 3.914 1.00 136.41 203 TYR C CA 1
ATOM 6773 C C . TYR C 1 203 ? 26.775 -32.436 4.096 1.00 136.25 203 TYR C C 1
ATOM 6774 O O . TYR C 1 203 ? 27.987 -32.216 4.043 1.00 136.78 203 TYR C O 1
ATOM 6783 N N . ILE C 1 204 ? 25.865 -31.489 4.311 1.00 135.70 204 ILE C N 1
ATOM 6784 C CA . ILE C 1 204 ? 26.217 -30.087 4.534 1.00 135.39 204 ILE C CA 1
ATOM 6785 C C . ILE C 1 204 ? 26.786 -29.946 5.951 1.00 135.74 204 ILE C C 1
ATOM 6786 O O . ILE C 1 204 ? 26.262 -30.560 6.883 1.00 134.67 204 ILE C O 1
ATOM 6791 N N . PRO C 1 205 ? 27.863 -29.148 6.119 1.00 136.27 205 PRO C N 1
ATOM 6792 C CA . PRO C 1 205 ? 28.503 -28.998 7.435 1.00 136.96 205 PRO C CA 1
ATOM 6793 C C . PRO C 1 205 ? 27.562 -28.559 8.559 1.00 137.38 205 PRO C C 1
ATOM 6794 O O . PRO C 1 205 ? 26.555 -27.894 8.308 1.00 136.51 205 PRO C O 1
ATOM 6798 N N . ASN C 1 206 ? 27.911 -28.930 9.789 1.00 138.93 206 ASN C N 1
ATOM 6799 C CA . ASN C 1 206 ? 27.113 -28.591 10.969 1.00 140.38 206 ASN C CA 1
ATOM 6800 C C . ASN C 1 206 ? 27.285 -27.113 11.317 1.00 142.36 206 ASN C C 1
ATOM 6801 O O . ASN C 1 206 ? 28.273 -26.494 10.924 1.00 142.93 206 ASN C O 1
ATOM 6806 N N . ILE C 1 207 ? 26.327 -26.554 12.052 1.00 144.31 207 ILE C N 1
ATOM 6807 C CA . ILE C 1 207 ? 26.346 -25.123 12.384 1.00 146.96 207 ILE C CA 1
ATOM 6808 C C . ILE C 1 207 ? 27.497 -24.747 13.329 1.00 150.03 207 ILE C C 1
ATOM 6809 O O . ILE C 1 207 ? 28.099 -23.683 13.177 1.00 150.87 207 ILE C O 1
ATOM 6814 N N . SER C 1 208 ? 27.798 -25.618 14.290 1.00 152.92 208 SER C N 1
ATOM 6815 C CA . SER C 1 208 ? 28.916 -25.404 15.215 1.00 155.73 208 SER C CA 1
ATOM 6816 C C . SER C 1 208 ? 30.259 -25.772 14.578 1.00 156.40 208 SER C C 1
ATOM 6817 O O . SER C 1 208 ? 31.308 -25.276 14.994 1.00 157.45 208 SER C O 1
ATOM 6820 N N . ASP C 1 209 ? 30.214 -26.642 13.570 1.00 156.20 209 ASP C N 1
ATOM 6821 C CA . ASP C 1 209 ? 31.411 -27.106 12.859 1.00 156.81 209 ASP C CA 1
ATOM 6822 C C . ASP C 1 209 ? 32.082 -26.015 12.007 1.00 157.08 209 ASP C C 1
ATOM 6823 O O . ASP C 1 209 ? 33.280 -26.094 11.726 1.00 157.62 209 ASP C O 1
ATOM 6828 N N . LEU C 1 210 ? 31.319 -24.992 11.623 1.00 156.99 210 LEU C N 1
ATOM 6829 C CA . LEU C 1 210 ? 31.797 -23.953 10.698 1.00 157.44 210 LEU C CA 1
ATOM 6830 C C . LEU C 1 210 ? 33.006 -23.140 11.187 1.00 157.75 210 LEU C C 1
ATOM 6831 O O . LEU C 1 210 ? 33.645 -22.450 10.391 1.00 158.54 210 LEU C O 1
ATOM 6836 N N . ASP C 1 211 ? 33.319 -23.219 12.480 1.00 157.52 211 ASP C N 1
ATOM 6837 C CA . ASP C 1 211 ? 34.425 -22.449 13.061 1.00 158.15 211 ASP C CA 1
ATOM 6838 C C . ASP C 1 211 ? 35.821 -22.987 12.724 1.00 156.80 211 ASP C C 1
ATOM 6839 O O . ASP C 1 211 ? 36.817 -22.298 12.955 1.00 158.28 211 ASP C O 1
ATOM 6844 N N . LYS C 1 212 ? 35.899 -24.198 12.173 1.00 153.68 212 LYS C N 1
ATOM 6845 C CA . LYS C 1 212 ? 37.185 -24.849 11.905 1.00 152.26 212 LYS C CA 1
ATOM 6846 C C . LYS C 1 212 ? 37.780 -24.443 10.550 1.00 150.67 212 LYS C C 1
ATOM 6847 O O . LYS C 1 212 ? 38.023 -25.291 9.688 1.00 149.02 212 LYS C O 1
ATOM 6853 N N . LEU C 1 213 ? 38.015 -23.143 10.375 1.00 150.52 213 LEU C N 1
ATOM 6854 C CA . LEU C 1 213 ? 38.635 -22.610 9.160 1.00 150.01 213 LEU C CA 1
ATOM 6855 C C . LEU C 1 213 ? 39.480 -21.383 9.492 1.00 151.41 213 LEU C C 1
ATOM 6856 O O . LEU C 1 213 ? 40.128 -20.808 8.619 1.00 151.38 213 LEU C O 1
ATOM 6861 N N . ASN C 1 217 ? 36.478 -14.449 10.292 1.00 158.01 217 ASN C N 1
ATOM 6862 C CA . ASN C 1 217 ? 35.533 -14.183 11.373 1.00 158.79 217 ASN C CA 1
ATOM 6863 C C . ASN C 1 217 ? 34.310 -13.382 10.902 1.00 158.63 217 ASN C C 1
ATOM 6864 O O . ASN C 1 217 ? 33.179 -13.751 11.225 1.00 157.47 217 ASN C O 1
ATOM 6869 N N . PRO C 1 218 ? 34.526 -12.284 10.147 1.00 159.76 218 PRO C N 1
ATOM 6870 C CA . PRO C 1 218 ? 33.374 -11.606 9.541 1.00 159.52 218 PRO C CA 1
ATOM 6871 C C . PRO C 1 218 ? 32.725 -12.428 8.424 1.00 157.89 218 PRO C C 1
ATOM 6872 O O . PRO C 1 218 ? 31.498 -12.446 8.312 1.00 157.60 218 PRO C O 1
ATOM 6876 N N . LYS C 1 219 ? 33.544 -13.095 7.611 1.00 157.92 219 LYS C N 1
ATOM 6877 C CA . LYS C 1 219 ? 33.040 -13.947 6.528 1.00 156.46 219 LYS C CA 1
ATOM 6878 C C . LYS C 1 219 ? 32.580 -15.325 7.015 1.00 155.30 219 LYS C C 1
ATOM 6879 O O . LYS C 1 219 ? 31.858 -16.022 6.300 1.00 154.38 219 LYS C O 1
ATOM 6885 N N . LYS C 1 220 ? 33.001 -15.721 8.216 1.00 155.90 220 LYS C N 1
ATOM 6886 C CA . LYS C 1 220 ? 32.425 -16.893 8.879 1.00 154.57 220 LYS C CA 1
ATOM 6887 C C . LYS C 1 220 ? 30.998 -16.563 9.316 1.00 153.85 220 LYS C C 1
ATOM 6888 O O . LYS C 1 220 ? 30.104 -17.406 9.237 1.00 151.61 220 LYS C O 1
ATOM 6894 N N . GLU C 1 221 ? 30.807 -15.329 9.782 1.00 155.26 221 GLU C N 1
ATOM 6895 C CA . GLU C 1 221 ? 29.486 -14.813 10.151 1.00 155.07 221 GLU C CA 1
ATOM 6896 C C . GLU C 1 221 ? 28.544 -14.830 8.940 1.00 153.34 221 GLU C C 1
ATOM 6897 O O . GLU C 1 221 ? 27.347 -15.085 9.082 1.00 153.06 221 GLU C O 1
ATOM 6903 N N . LEU C 1 222 ? 29.096 -14.564 7.755 1.00 151.77 222 LEU C N 1
ATOM 6904 C CA . LEU C 1 222 ? 28.322 -14.561 6.512 1.00 149.04 222 LEU C CA 1
ATOM 6905 C C . LEU C 1 222 ? 27.762 -15.945 6.184 1.00 146.19 222 LEU C C 1
ATOM 6906 O O . LEU C 1 222 ? 26.554 -16.096 5.996 1.00 145.29 222 LEU C O 1
ATOM 6911 N N . ILE C 1 223 ? 28.636 -16.950 6.126 1.00 144.43 223 ILE C N 1
ATOM 6912 C CA . ILE C 1 223 ? 28.223 -18.302 5.726 1.00 141.73 223 ILE C CA 1
ATOM 6913 C C . ILE C 1 223 ? 27.482 -19.064 6.831 1.00 141.02 223 ILE C C 1
ATOM 6914 O O . ILE C 1 223 ? 26.907 -20.119 6.569 1.00 139.18 223 ILE C O 1
ATOM 6919 N N . LYS C 1 224 ? 27.504 -18.541 8.057 1.00 142.20 224 LYS C N 1
ATOM 6920 C CA . LYS C 1 224 ? 26.832 -19.194 9.181 1.00 142.36 224 LYS C CA 1
ATOM 6921 C C . LYS C 1 224 ? 25.320 -19.215 8.984 1.00 140.93 224 LYS C C 1
ATOM 6922 O O . LYS C 1 224 ? 24.708 -20.285 8.965 1.00 139.51 224 LYS C O 1
ATOM 6928 N N . GLN C 1 225 ? 24.726 -18.034 8.831 1.00 140.63 225 GLN C N 1
ATOM 6929 C CA . GLN C 1 225 ? 23.281 -17.923 8.649 1.00 139.79 225 GLN C CA 1
ATOM 6930 C C . GLN C 1 225 ? 22.869 -18.141 7.189 1.00 137.31 225 GLN C C 1
ATOM 6931 O O . GLN C 1 225 ? 21.746 -18.569 6.922 1.00 137.03 225 GLN C O 1
ATOM 6937 N N . ALA C 1 226 ? 23.772 -17.846 6.253 1.00 135.30 226 ALA C N 1
ATOM 6938 C CA . ALA C 1 226 ? 23.505 -18.062 4.827 1.00 132.41 226 ALA C CA 1
ATOM 6939 C C . ALA C 1 226 ? 23.268 -19.541 4.523 1.00 129.58 226 ALA C C 1
ATOM 6940 O O . ALA C 1 226 ? 22.370 -19.883 3.753 1.00 128.82 226 ALA C O 1
ATOM 6942 N N . ILE C 1 227 ? 24.077 -20.408 5.130 1.00 127.85 227 ILE C N 1
ATOM 6943 C CA . ILE C 1 227 ? 23.866 -21.855 5.053 1.00 125.33 227 ILE C CA 1
ATOM 6944 C C . ILE C 1 227 ? 22.618 -22.246 5.842 1.00 124.48 227 ILE C C 1
ATOM 6945 O O . ILE C 1 227 ? 21.806 -23.039 5.365 1.00 123.67 227 ILE C O 1
ATOM 6950 N N . LYS C 1 228 ? 22.473 -21.690 7.045 1.00 124.85 228 LYS C N 1
ATOM 6951 C CA . LYS C 1 228 ? 21.330 -21.991 7.911 1.00 124.77 228 LYS C CA 1
ATOM 6952 C C . LYS C 1 228 ? 20.008 -21.709 7.200 1.00 122.76 228 LYS C C 1
ATOM 6953 O O . LYS C 1 228 ? 19.150 -22.587 7.114 1.00 122.75 228 LYS C O 1
ATOM 6959 N N . GLN C 1 229 ? 19.859 -20.486 6.693 1.00 120.92 229 GLN C N 1
ATOM 6960 C CA . GLN C 1 229 ? 18.636 -20.063 6.002 1.00 118.58 229 GLN C CA 1
ATOM 6961 C C . GLN C 1 229 ? 18.266 -20.999 4.851 1.00 116.67 229 GLN C C 1
ATOM 6962 O O . GLN C 1 229 ? 17.117 -21.429 4.742 1.00 115.47 229 GLN C O 1
ATOM 6968 N N . GLY C 1 230 ? 19.243 -21.308 4.002 1.00 116.08 230 GLY C N 1
ATOM 6969 C CA . GLY C 1 230 ? 19.033 -22.207 2.868 1.00 115.22 230 GLY C CA 1
ATOM 6970 C C . GLY C 1 230 ? 18.656 -23.617 3.286 1.00 115.28 230 GLY C C 1
ATOM 6971 O O . GLY C 1 230 ? 17.777 -24.236 2.685 1.00 114.63 230 GLY C O 1
ATOM 6972 N N . VAL C 1 231 ? 19.328 -24.119 4.319 1.00 116.18 231 VAL C N 1
ATOM 6973 C CA . VAL C 1 231 ? 19.043 -25.443 4.873 1.00 116.32 231 VAL C CA 1
ATOM 6974 C C . VAL C 1 231 ? 17.687 -25.465 5.588 1.00 116.88 231 VAL C C 1
ATOM 6975 O O . VAL C 1 231 ? 16.986 -26.477 5.560 1.00 115.95 231 VAL C O 1
ATOM 6979 N N . GLU C 1 232 ? 17.317 -24.345 6.208 1.00 118.88 232 GLU C N 1
ATOM 6980 C CA . GLU C 1 232 ? 16.106 -24.272 7.032 1.00 121.42 232 GLU C CA 1
ATOM 6981 C C . GLU C 1 232 ? 14.813 -24.407 6.223 1.00 121.09 232 GLU C C 1
ATOM 6982 O O . GLU C 1 232 ? 13.888 -25.100 6.650 1.00 121.39 232 GLU C O 1
ATOM 6988 N N . ILE C 1 233 ? 14.751 -23.755 5.063 1.00 120.65 233 ILE C N 1
ATOM 6989 C CA . ILE C 1 233 ? 13.551 -23.808 4.218 1.00 120.90 233 ILE C CA 1
ATOM 6990 C C . ILE C 1 233 ? 13.568 -25.067 3.348 1.00 119.57 233 ILE C C 1
ATOM 6991 O O . ILE C 1 233 ? 12.520 -25.664 3.099 1.00 119.74 233 ILE C O 1
ATOM 6996 N N . ALA C 1 234 ? 14.754 -25.464 2.889 1.00 118.50 234 ALA C N 1
ATOM 6997 C CA . ALA C 1 234 ? 14.917 -26.708 2.129 1.00 118.23 234 ALA C CA 1
ATOM 6998 C C . ALA C 1 234 ? 14.480 -27.924 2.948 1.00 119.21 234 ALA C C 1
ATOM 6999 O O . ALA C 1 234 ? 13.989 -28.909 2.394 1.00 118.80 234 ALA C O 1
ATOM 7001 N N . LYS C 1 235 ? 14.671 -27.847 4.264 1.00 121.01 235 LYS C N 1
ATOM 7002 C CA . LYS C 1 235 ? 14.145 -28.850 5.192 1.00 122.22 235 LYS C CA 1
ATOM 7003 C C . LYS C 1 235 ? 12.617 -28.824 5.235 1.00 122.46 235 LYS C C 1
ATOM 7004 O O . LYS C 1 235 ? 11.972 -29.871 5.161 1.00 122.59 235 LYS C O 1
ATOM 7010 N N . LYS C 1 236 ? 12.049 -27.625 5.357 1.00 122.13 236 LYS C N 1
ATOM 7011 C CA . LYS C 1 236 ? 10.597 -27.455 5.452 1.00 122.48 236 LYS C CA 1
ATOM 7012 C C . LYS C 1 236 ? 9.881 -27.828 4.150 1.00 121.33 236 LYS C C 1
ATOM 7013 O O . LYS C 1 236 ? 8.767 -28.354 4.184 1.00 122.07 236 LYS C O 1
ATOM 7019 N N . ILE C 1 237 ? 10.518 -27.553 3.013 1.00 120.09 237 ILE C N 1
ATOM 7020 C CA . ILE C 1 237 ? 9.964 -27.915 1.704 1.00 119.76 237 ILE C CA 1
ATOM 7021 C C . ILE C 1 237 ? 9.904 -29.437 1.544 1.00 121.16 237 ILE C C 1
ATOM 7022 O O . ILE C 1 237 ? 8.879 -29.980 1.129 1.00 121.45 237 ILE C O 1
ATOM 7027 N N . LEU C 1 238 ? 11.001 -30.114 1.875 1.00 122.68 238 LEU C N 1
ATOM 7028 C CA . LEU C 1 238 ? 11.058 -31.578 1.821 1.00 123.66 238 LEU C CA 1
ATOM 7029 C C . LEU C 1 238 ? 10.338 -32.239 3.003 1.00 125.78 238 LEU C C 1
ATOM 7030 O O . LEU C 1 238 ? 10.043 -33.435 2.961 1.00 125.60 238 LEU C O 1
ATOM 7035 N N . GLY C 1 239 ? 10.069 -31.464 4.053 1.00 127.83 239 GLY C N 1
ATOM 7036 C CA . GLY C 1 239 ? 9.292 -31.937 5.198 1.00 129.96 239 GLY C CA 1
ATOM 7037 C C . GLY C 1 239 ? 10.147 -32.655 6.223 1.00 132.11 239 GLY C C 1
ATOM 7038 O O . GLY C 1 239 ? 9.898 -33.820 6.539 1.00 132.92 239 GLY C O 1
ATOM 7039 N N . ASN C 1 240 ? 11.151 -31.951 6.744 1.00 133.62 240 ASN C N 1
ATOM 7040 C CA . ASN C 1 240 ? 12.084 -32.512 7.722 1.00 135.20 240 ASN C CA 1
ATOM 7041 C C . ASN C 1 240 ? 12.257 -31.620 8.948 1.00 137.37 240 ASN C C 1
ATOM 7042 O O . ASN C 1 240 ? 12.557 -30.432 8.826 1.00 137.56 240 ASN C O 1
ATOM 7047 N N . ILE C 1 241 ? 12.053 -32.206 10.125 1.00 139.94 241 ILE C N 1
ATOM 7048 C CA . ILE C 1 241 ? 12.480 -31.607 11.390 1.00 141.25 241 ILE C CA 1
ATOM 7049 C C . ILE C 1 241 ? 13.335 -32.640 12.130 1.00 142.02 241 ILE C C 1
ATOM 7050 O O . ILE C 1 241 ? 13.209 -32.822 13.344 1.00 143.27 241 ILE C O 1
ATOM 7055 N N . SER C 1 242 ? 14.215 -33.304 11.379 1.00 140.82 242 SER C N 1
ATOM 7056 C CA . SER C 1 242 ? 14.993 -34.428 11.897 1.00 141.24 242 SER C CA 1
ATOM 7057 C C . SER C 1 242 ? 16.384 -34.538 11.260 1.00 139.68 242 SER C C 1
ATOM 7058 O O . SER C 1 242 ? 17.371 -34.098 11.853 1.00 140.09 242 SER C O 1
ATOM 7061 N N . LYS C 1 243 ? 16.459 -35.113 10.060 1.00 137.86 243 LYS C N 1
ATOM 7062 C CA . LYS C 1 243 ? 17.749 -35.470 9.449 1.00 136.53 243 LYS C CA 1
ATOM 7063 C C . LYS C 1 243 ? 18.535 -34.274 8.917 1.00 135.19 243 LYS C C 1
ATOM 7064 O O . LYS C 1 243 ? 17.969 -33.221 8.620 1.00 135.52 243 LYS C O 1
ATOM 7070 N N . GLY C 1 244 ? 19.850 -34.459 8.805 1.00 133.99 244 GLY C N 1
ATOM 7071 C CA . GLY C 1 244 ? 20.735 -33.471 8.195 1.00 132.11 244 GLY C CA 1
ATOM 7072 C C . GLY C 1 244 ? 20.566 -33.464 6.688 1.00 130.64 244 GLY C C 1
ATOM 7073 O O . GLY C 1 244 ? 20.162 -34.467 6.097 1.00 131.17 244 GLY C O 1
ATOM 7074 N N . LEU C 1 245 ? 20.890 -32.334 6.067 1.00 128.90 245 LEU C N 1
ATOM 7075 C CA . LEU C 1 245 ? 20.597 -32.116 4.652 1.00 127.10 245 LEU C CA 1
ATOM 7076 C C . LEU C 1 245 ? 21.785 -32.479 3.757 1.00 125.44 245 LEU C C 1
ATOM 7077 O O . LEU C 1 245 ? 22.917 -32.071 4.021 1.00 124.79 245 LEU C O 1
ATOM 7082 N N . LYS C 1 246 ? 21.513 -33.250 2.703 1.00 124.23 246 LYS C N 1
ATOM 7083 C CA . LYS C 1 246 ? 22.521 -33.603 1.697 1.00 123.11 246 LYS C CA 1
ATOM 7084 C C . LYS C 1 246 ? 22.661 -32.492 0.655 1.00 122.23 246 LYS C C 1
ATOM 7085 O O . LYS C 1 246 ? 21.908 -31.516 0.671 1.00 121.84 246 LYS C O 1
ATOM 7091 N N . TYR C 1 247 ? 23.625 -32.649 -0.251 1.00 121.77 247 TYR C N 1
ATOM 7092 C CA . TYR C 1 247 ? 23.811 -31.703 -1.354 1.00 121.37 247 TYR C CA 1
ATOM 7093 C C . TYR C 1 247 ? 22.799 -31.923 -2.479 1.00 120.56 247 TYR C C 1
ATOM 7094 O O . TYR C 1 247 ? 22.383 -30.963 -3.130 1.00 120.64 247 TYR C O 1
ATOM 7103 N N . ILE C 1 248 ? 22.406 -33.177 -2.708 1.00 119.84 248 ILE C N 1
ATOM 7104 C CA . ILE C 1 248 ? 21.398 -33.489 -3.729 1.00 119.09 248 ILE C CA 1
ATOM 7105 C C . ILE C 1 248 ? 20.013 -33.008 -3.289 1.00 118.29 248 ILE C C 1
ATOM 7106 O O . ILE C 1 248 ? 19.195 -32.606 -4.118 1.00 117.37 248 ILE C O 1
ATOM 7111 N N . GLU C 1 249 ? 19.766 -33.051 -1.981 1.00 118.07 249 GLU C N 1
ATOM 7112 C CA . GLU C 1 249 ? 18.470 -32.688 -1.413 1.00 117.43 249 GLU C CA 1
ATOM 7113 C C . GLU C 1 249 ? 18.263 -31.175 -1.380 1.00 115.96 249 GLU C C 1
ATOM 7114 O O . GLU C 1 249 ? 17.128 -30.703 -1.453 1.00 115.96 249 GLU C O 1
ATOM 7120 N N . LEU C 1 250 ? 19.354 -30.421 -1.268 1.00 115.15 250 LEU C N 1
ATOM 7121 C CA . LEU C 1 250 ? 19.292 -28.962 -1.356 1.00 114.42 250 LEU C CA 1
ATOM 7122 C C . LEU C 1 250 ? 18.964 -28.526 -2.786 1.00 113.55 250 LEU C C 1
ATOM 7123 O O . LEU C 1 250 ? 18.319 -27.497 -2.994 1.00 112.45 250 LEU C O 1
ATOM 7128 N N . ALA C 1 251 ? 19.412 -29.315 -3.763 1.00 112.98 251 ALA C N 1
ATOM 7129 C CA . ALA C 1 251 ? 19.069 -29.097 -5.169 1.00 112.26 251 ALA C CA 1
ATOM 7130 C C . ALA C 1 251 ? 17.667 -29.620 -5.489 1.00 112.24 251 ALA C C 1
ATOM 7131 O O . ALA C 1 251 ? 16.963 -29.048 -6.323 1.00 112.12 251 ALA C O 1
ATOM 7133 N N . ASP C 1 252 ? 17.271 -30.709 -4.833 1.00 112.30 252 ASP C N 1
ATOM 7134 C CA . ASP C 1 252 ? 15.949 -31.304 -5.040 1.00 112.31 252 ASP C CA 1
ATOM 7135 C C . ASP C 1 252 ? 14.832 -30.392 -4.525 1.00 111.03 252 ASP C C 1
ATOM 7136 O O . ASP C 1 252 ? 13.763 -30.313 -5.133 1.00 110.84 252 ASP C O 1
ATOM 7141 N N . ALA C 1 253 ? 15.082 -29.715 -3.406 1.00 109.81 253 ALA C N 1
ATOM 7142 C CA . ALA C 1 253 ? 14.139 -28.737 -2.860 1.00 108.85 253 ALA C CA 1
ATOM 7143 C C . ALA C 1 253 ? 14.053 -27.497 -3.751 1.00 107.69 253 ALA C C 1
ATOM 7144 O O . ALA C 1 253 ? 12.983 -26.907 -3.898 1.00 107.51 253 ALA C O 1
ATOM 7146 N N . ARG C 1 254 ? 15.187 -27.112 -4.335 1.00 106.64 254 ARG C N 1
ATOM 7147 C CA . ARG C 1 254 ? 15.257 -25.974 -5.254 1.00 105.20 254 ARG C CA 1
ATOM 7148 C C . ARG C 1 254 ? 14.481 -26.251 -6.539 1.00 103.89 254 ARG C C 1
ATOM 7149 O O . ARG C 1 254 ? 13.716 -25.404 -7.000 1.00 103.14 254 ARG C O 1
ATOM 7157 N N . ALA C 1 255 ? 14.686 -27.436 -7.112 1.00 103.31 255 ALA C N 1
ATOM 7158 C CA . ALA C 1 255 ? 14.016 -27.829 -8.354 1.00 102.72 255 ALA C CA 1
ATOM 7159 C C . ALA C 1 255 ? 12.492 -27.793 -8.222 1.00 102.13 255 ALA C C 1
ATOM 7160 O O . ALA C 1 255 ? 11.797 -27.354 -9.138 1.00 102.31 255 ALA C O 1
ATOM 7162 N N . LYS C 1 256 ? 11.983 -28.253 -7.081 1.00 101.87 256 LYS C N 1
ATOM 7163 C CA . LYS C 1 256 ? 10.544 -28.226 -6.809 1.00 102.25 256 LYS C CA 1
ATOM 7164 C C . LYS C 1 256 ? 10.029 -26.816 -6.510 1.00 100.73 256 LYS C C 1
ATOM 7165 O O . LYS C 1 256 ? 8.850 -26.533 -6.713 1.00 100.20 256 LYS C O 1
ATOM 7171 N N . LEU C 1 257 ? 10.908 -25.940 -6.027 1.00 99.41 257 LEU C N 1
ATOM 7172 C CA . LEU C 1 257 ? 10.533 -24.555 -5.735 1.00 98.86 257 LEU C CA 1
ATOM 7173 C C . LEU C 1 257 ? 10.407 -23.744 -7.026 1.00 98.44 257 LEU C C 1
ATOM 7174 O O . LEU C 1 257 ? 9.505 -22.917 -7.158 1.00 97.64 257 LEU C O 1
ATOM 7179 N N . ASP C 1 258 ? 11.315 -23.984 -7.971 1.00 99.11 258 ASP C N 1
ATOM 7180 C CA . ASP C 1 258 ? 11.223 -23.391 -9.309 1.00 99.06 258 ASP C CA 1
ATOM 7181 C C . ASP C 1 258 ? 10.034 -23.969 -10.081 1.00 98.97 258 ASP C C 1
ATOM 7182 O O . ASP C 1 258 ? 9.453 -23.293 -10.931 1.00 98.44 258 ASP C O 1
ATOM 7187 N N . GLU C 1 259 ? 9.687 -25.219 -9.781 1.00 100.19 259 GLU C N 1
ATOM 7188 C CA . GLU C 1 259 ? 8.543 -25.894 -10.399 1.00 101.19 259 GLU C CA 1
ATOM 7189 C C . GLU C 1 259 ? 7.212 -25.235 -10.017 1.00 100.18 259 GLU C C 1
ATOM 7190 O O . GLU C 1 259 ? 6.301 -25.154 -10.842 1.00 100.78 259 GLU C O 1
ATOM 7196 N N . ARG C 1 260 ? 7.102 -24.775 -8.771 1.00 98.77 260 ARG C N 1
ATOM 7197 C CA . ARG C 1 260 ? 5.918 -24.040 -8.317 1.00 98.10 260 ARG C CA 1
ATOM 7198 C C . ARG C 1 260 ? 5.866 -22.642 -8.929 1.00 96.85 260 ARG C C 1
ATOM 7199 O O . ARG C 1 260 ? 4.804 -22.185 -9.351 1.00 96.76 260 ARG C O 1
ATOM 7207 N N . ILE C 1 261 ? 7.016 -21.969 -8.962 1.00 95.43 261 ILE C N 1
ATOM 7208 C CA . ILE C 1 261 ? 7.117 -20.610 -9.508 1.00 93.99 261 ILE C CA 1
ATOM 7209 C C . ILE C 1 261 ? 6.777 -20.599 -10.998 1.00 91.96 261 ILE C C 1
ATOM 7210 O O . ILE C 1 261 ? 6.104 -19.688 -11.482 1.00 90.79 261 ILE C O 1
ATOM 7215 N N . ASN C 1 262 ? 7.247 -21.616 -11.715 1.00 91.51 262 ASN C N 1
ATOM 7216 C CA . ASN C 1 262 ? 6.916 -21.797 -13.126 1.00 91.42 262 ASN C CA 1
ATOM 7217 C C . ASN C 1 262 ? 5.420 -22.059 -13.337 1.00 90.74 262 ASN C C 1
ATOM 7218 O O . ASN C 1 262 ? 4.838 -21.598 -14.320 1.00 91.20 262 ASN C O 1
ATOM 7223 N N . GLN C 1 263 ? 4.807 -22.794 -12.410 1.00 89.80 263 GLN C N 1
ATOM 7224 C CA . GLN C 1 263 ? 3.374 -23.095 -12.468 1.00 88.74 263 GLN C CA 1
ATOM 7225 C C . GLN C 1 263 ? 2.527 -21.843 -12.230 1.00 86.87 263 GLN C C 1
ATOM 7226 O O . GLN C 1 263 ? 1.489 -21.661 -12.870 1.00 86.25 263 GLN C O 1
ATOM 7232 N N . ILE C 1 264 ? 2.972 -20.990 -11.309 1.00 85.20 264 ILE C N 1
ATOM 7233 C CA . ILE C 1 264 ? 2.267 -19.745 -10.993 1.00 84.21 264 ILE C CA 1
ATOM 7234 C C . ILE C 1 264 ? 2.353 -18.746 -12.152 1.00 83.20 264 ILE C C 1
ATOM 7235 O O . ILE C 1 264 ? 1.379 -18.051 -12.445 1.00 83.60 264 ILE C O 1
ATOM 7240 N N . ASN C 1 265 ? 3.511 -18.679 -12.805 1.00 82.15 265 ASN C N 1
ATOM 7241 C CA . ASN C 1 265 ? 3.682 -17.818 -13.979 1.00 81.05 265 ASN C CA 1
ATOM 7242 C C . ASN C 1 265 ? 2.733 -18.201 -15.114 1.00 80.53 265 ASN C C 1
ATOM 7243 O O . ASN C 1 265 ? 2.198 -17.328 -15.798 1.00 80.12 265 ASN C O 1
ATOM 7248 N N . LYS C 1 266 ? 2.528 -19.503 -15.306 1.00 80.67 266 LYS C N 1
ATOM 7249 C CA . LYS C 1 266 ? 1.556 -19.997 -16.285 1.00 80.58 266 LYS C CA 1
ATOM 7250 C C . LYS C 1 266 ? 0.129 -19.586 -15.916 1.00 79.46 266 LYS C C 1
ATOM 7251 O O . LYS C 1 266 ? -0.631 -19.138 -16.776 1.00 78.95 266 LYS C O 1
ATOM 7257 N N . ASP C 1 267 ? -0.223 -19.733 -14.640 1.00 78.54 267 ASP C N 1
ATOM 7258 C CA . ASP C 1 267 ? -1.556 -19.359 -14.157 1.00 78.41 267 ASP C CA 1
ATOM 7259 C C . ASP C 1 267 ? -1.795 -17.848 -14.208 1.00 77.86 267 ASP C C 1
ATOM 7260 O O . ASP C 1 267 ? -2.886 -17.407 -14.567 1.00 77.38 267 ASP C O 1
ATOM 7265 N N . CYS C 1 268 ? -0.778 -17.064 -13.851 1.00 77.89 268 CYS C N 1
ATOM 7266 C CA . CYS C 1 268 ? -0.890 -15.600 -13.858 1.00 77.61 268 CYS C CA 1
ATOM 7267 C C . CYS C 1 268 ? -1.042 -15.030 -15.267 1.00 77.15 268 CYS C C 1
ATOM 7268 O O . CYS C 1 268 ? -1.758 -14.049 -15.464 1.00 77.19 268 CYS C O 1
ATOM 7271 N N . ASP C 1 269 ? -0.368 -15.639 -16.240 1.00 76.99 269 ASP C N 1
ATOM 7272 C CA . ASP C 1 269 ? -0.523 -15.245 -17.641 1.00 76.55 269 ASP C CA 1
ATOM 7273 C C . ASP C 1 269 ? -1.944 -15.511 -18.131 1.00 76.13 269 ASP C C 1
ATOM 7274 O O . ASP C 1 269 ? -2.510 -14.702 -18.865 1.00 76.80 269 ASP C O 1
ATOM 7279 N N . ASP C 1 270 ? -2.516 -16.641 -17.720 1.00 76.16 270 ASP C N 1
ATOM 7280 C CA . ASP C 1 270 ? -3.891 -16.993 -18.084 1.00 76.30 270 ASP C CA 1
ATOM 7281 C C . ASP C 1 270 ? -4.910 -16.036 -17.470 1.00 75.92 270 ASP C C 1
ATOM 7282 O O . ASP C 1 270 ? -5.850 -15.614 -18.144 1.00 76.13 270 ASP C O 1
ATOM 7287 N N . LEU C 1 271 ? -4.724 -15.701 -16.195 1.00 75.29 271 LEU C N 1
ATOM 7288 C CA . LEU C 1 271 ? -5.614 -14.761 -15.511 1.00 75.46 271 LEU C CA 1
ATOM 7289 C C . LEU C 1 271 ? -5.540 -13.366 -16.132 1.00 75.15 271 LEU C C 1
ATOM 7290 O O . LEU C 1 271 ? -6.546 -12.662 -16.199 1.00 75.01 271 LEU C O 1
ATOM 7295 N N . LYS C 1 272 ? -4.350 -12.976 -16.586 1.00 75.81 272 LYS C N 1
ATOM 7296 C CA . LYS C 1 272 ? -4.169 -11.701 -17.284 1.00 76.47 272 LYS C CA 1
ATOM 7297 C C . LYS C 1 272 ? -4.906 -11.679 -18.625 1.00 76.21 272 LYS C C 1
ATOM 7298 O O . LYS C 1 272 ? -5.424 -10.638 -19.031 1.00 76.11 272 LYS C O 1
ATOM 7304 N N . ILE C 1 273 ? -4.953 -12.825 -19.302 1.00 76.19 273 ILE C N 1
ATOM 7305 C CA . ILE C 1 273 ? -5.731 -12.964 -20.535 1.00 76.10 273 ILE C CA 1
ATOM 7306 C C . ILE C 1 273 ? -7.227 -12.883 -20.224 1.00 75.74 273 ILE C C 1
ATOM 7307 O O . ILE C 1 273 ? -7.976 -12.224 -20.944 1.00 76.07 273 ILE C O 1
ATOM 7312 N N . GLN C 1 274 ? -7.654 -13.551 -19.153 1.00 75.36 274 GLN C N 1
ATOM 7313 C CA . GLN C 1 274 ? -9.043 -13.472 -18.693 1.00 75.42 274 GLN C CA 1
ATOM 7314 C C . GLN C 1 274 ? -9.421 -12.050 -18.294 1.00 74.38 274 GLN C C 1
ATOM 7315 O O . GLN C 1 274 ? -10.519 -11.584 -18.602 1.00 74.10 274 GLN C O 1
ATOM 7321 N N . LEU C 1 275 ? -8.510 -11.373 -17.598 1.00 73.95 275 LEU C N 1
ATOM 7322 C CA . LEU C 1 275 ? -8.714 -9.983 -17.193 1.00 74.22 275 LEU C CA 1
ATOM 7323 C C . LEU C 1 275 ? -8.821 -9.066 -18.409 1.00 74.21 275 LEU C C 1
ATOM 7324 O O . LEU C 1 275 ? -9.566 -8.086 -18.390 1.00 75.16 275 LEU C O 1
ATOM 7329 N N . LYS C 1 276 ? -8.069 -9.387 -19.458 1.00 74.25 276 LYS C N 1
ATOM 7330 C CA . LYS C 1 276 ? -8.128 -8.640 -20.715 1.00 74.47 276 LYS C CA 1
ATOM 7331 C C . LYS C 1 276 ? -9.500 -8.811 -21.372 1.00 73.47 276 LYS C C 1
ATOM 7332 O O . LYS C 1 276 ? -10.025 -7.878 -21.979 1.00 72.81 276 LYS C O 1
ATOM 7338 N N . GLY C 1 277 ? -10.074 -10.005 -21.236 1.00 73.30 277 GLY C N 1
ATOM 7339 C CA . GLY C 1 277 ? -11.398 -10.301 -21.769 1.00 73.47 277 GLY C CA 1
ATOM 7340 C C . GLY C 1 277 ? -12.517 -9.554 -21.065 1.00 74.24 277 GLY C C 1
ATOM 7341 O O . GLY C 1 277 ? -13.341 -8.913 -21.719 1.00 73.90 277 GLY C O 1
ATOM 7342 N N . VAL C 1 278 ? -12.549 -9.633 -19.734 1.00 74.94 278 VAL C N 1
ATOM 7343 C CA . VAL C 1 278 ? -13.619 -8.993 -18.952 1.00 75.86 278 VAL C CA 1
ATOM 7344 C C . VAL C 1 278 ? -13.612 -7.470 -19.085 1.00 75.78 278 VAL C C 1
ATOM 7345 O O . VAL C 1 278 ? -14.673 -6.852 -19.140 1.00 76.06 278 VAL C O 1
ATOM 7349 N N . GLU C 1 279 ? -12.424 -6.872 -19.140 1.00 75.66 279 GLU C N 1
ATOM 7350 C CA . GLU C 1 279 ? -12.308 -5.418 -19.267 1.00 76.56 279 GLU C CA 1
ATOM 7351 C C . GLU C 1 279 ? -12.743 -4.916 -20.645 1.00 75.57 279 GLU C C 1
ATOM 7352 O O . GLU C 1 279 ? -13.213 -3.785 -20.771 1.00 75.77 279 GLU C O 1
ATOM 7358 N N . GLN C 1 280 ? -12.586 -5.751 -21.670 1.00 74.53 280 GLN C N 1
ATOM 7359 C CA . GLN C 1 280 ? -13.090 -5.427 -23.004 1.00 73.54 280 GLN C CA 1
ATOM 7360 C C . GLN C 1 280 ? -14.618 -5.516 -23.031 1.00 72.73 280 GLN C C 1
ATOM 7361 O O . GLN C 1 280 ? -15.281 -4.699 -23.673 1.00 72.14 280 GLN C O 1
ATOM 7367 N N . ARG C 1 281 ? -15.168 -6.506 -22.331 1.00 72.03 281 ARG C N 1
ATOM 7368 C CA . ARG C 1 281 ? -16.620 -6.669 -22.229 1.00 71.90 281 ARG C CA 1
ATOM 7369 C C . ARG C 1 281 ? -17.253 -5.634 -21.295 1.00 71.42 281 ARG C C 1
ATOM 7370 O O . ARG C 1 281 ? -18.388 -5.215 -21.516 1.00 71.43 281 ARG C O 1
ATOM 7378 N N . ILE C 1 282 ? -16.525 -5.231 -20.254 1.00 71.09 282 ILE C N 1
ATOM 7379 C CA . ILE C 1 282 ? -16.970 -4.142 -19.379 1.00 71.06 282 ILE C CA 1
ATOM 7380 C C . ILE C 1 282 ? -16.974 -2.829 -20.162 1.00 70.13 282 ILE C C 1
ATOM 7381 O O . ILE C 1 282 ? -17.936 -2.066 -20.093 1.00 70.95 282 ILE C O 1
ATOM 7386 N N . ALA C 1 283 ? -15.901 -2.581 -20.910 1.00 68.99 283 ALA C N 1
ATOM 7387 C CA . ALA C 1 283 ? -15.815 -1.408 -21.780 1.00 68.37 283 ALA C CA 1
ATOM 7388 C C . ALA C 1 283 ? -16.901 -1.433 -22.857 1.00 68.14 283 ALA C C 1
ATOM 7389 O O . ALA C 1 283 ? -17.416 -0.385 -23.252 1.00 67.93 283 ALA C O 1
ATOM 7391 N N . GLY C 1 284 ? -17.242 -2.632 -23.327 1.00 67.90 284 GLY C N 1
ATOM 7392 C CA . GLY C 1 284 ? -18.326 -2.808 -24.289 1.00 68.00 284 GLY C CA 1
ATOM 7393 C C . GLY C 1 284 ? -19.676 -2.414 -23.719 1.00 69.08 284 GLY C C 1
ATOM 7394 O O . GLY C 1 284 ? -20.451 -1.721 -24.376 1.00 69.13 284 GLY C O 1
ATOM 7395 N N . ILE C 1 285 ? -19.954 -2.852 -22.491 1.00 70.02 285 ILE C N 1
ATOM 7396 C CA . ILE C 1 285 ? -21.205 -2.513 -21.805 1.00 71.16 285 ILE C CA 1
ATOM 7397 C C . ILE C 1 285 ? -21.292 -1.008 -21.522 1.00 72.34 285 ILE C C 1
ATOM 7398 O O . ILE C 1 285 ? -22.380 -0.432 -21.555 1.00 72.77 285 ILE C O 1
ATOM 7403 N N . GLU C 1 286 ? -20.149 -0.379 -21.253 1.00 73.86 286 GLU C N 1
ATOM 7404 C CA . GLU C 1 286 ? -20.094 1.072 -21.042 1.00 75.60 286 GLU C CA 1
ATOM 7405 C C . GLU C 1 286 ? -20.494 1.852 -22.298 1.00 74.68 286 GLU C C 1
ATOM 7406 O O . GLU C 1 286 ? -21.114 2.913 -22.199 1.00 74.84 286 GLU C O 1
ATOM 7412 N N . ASP C 1 287 ? -20.136 1.325 -23.469 1.00 73.05 287 ASP C N 1
ATOM 7413 C CA . ASP C 1 287 ? -20.514 1.941 -24.743 1.00 71.93 287 ASP C CA 1
ATOM 7414 C C . ASP C 1 287 ? -22.010 1.803 -25.026 1.00 70.97 287 ASP C C 1
ATOM 7415 O O . ASP C 1 287 ? -22.610 2.698 -25.621 1.00 70.41 287 ASP C O 1
ATOM 7420 N N . VAL C 1 288 ? -22.608 0.691 -24.599 1.00 70.44 288 VAL C N 1
ATOM 7421 C CA . VAL C 1 288 ? -24.049 0.479 -24.773 1.00 70.92 288 VAL C CA 1
ATOM 7422 C C . VAL C 1 288 ? -24.834 1.433 -23.867 1.00 72.97 288 VAL C C 1
ATOM 7423 O O . VAL C 1 288 ? -25.850 1.993 -24.284 1.00 73.59 288 VAL C O 1
ATOM 7427 N N . HIS C 1 289 ? -24.363 1.610 -22.633 1.00 74.41 289 HIS C N 1
ATOM 7428 C CA . HIS C 1 289 ? -24.924 2.621 -21.732 1.00 76.05 289 HIS C CA 1
ATOM 7429 C C . HIS C 1 289 ? -24.802 4.020 -22.333 1.00 74.60 289 HIS C C 1
ATOM 7430 O O . HIS C 1 289 ? -25.729 4.822 -22.239 1.00 75.09 289 HIS C O 1
ATOM 7437 N N . GLN C 1 290 ? -23.656 4.304 -22.947 1.00 73.04 290 GLN C N 1
ATOM 7438 C CA . GLN C 1 290 ? -23.420 5.602 -23.576 1.00 72.69 290 GLN C CA 1
ATOM 7439 C C . GLN C 1 290 ? -24.358 5.829 -24.763 1.00 71.63 290 GLN C C 1
ATOM 7440 O O . GLN C 1 290 ? -24.849 6.939 -24.961 1.00 70.89 290 GLN C O 1
ATOM 7446 N N . ILE C 1 291 ? -24.606 4.777 -25.541 1.00 70.94 291 ILE C N 1
ATOM 7447 C CA . ILE C 1 291 ? -25.539 4.848 -26.671 1.00 70.75 291 ILE C CA 1
ATOM 7448 C C . ILE C 1 291 ? -26.941 5.260 -26.206 1.00 70.99 291 ILE C C 1
ATOM 7449 O O . ILE C 1 291 ? -27.627 6.020 -26.891 1.00 70.88 291 ILE C O 1
ATOM 7454 N N . ASP C 1 292 ? -27.353 4.767 -25.040 1.00 71.90 292 ASP C N 1
ATOM 7455 C CA . ASP C 1 292 ? -28.632 5.160 -24.450 1.00 73.16 292 ASP C CA 1
ATOM 7456 C C . ASP C 1 292 ? -28.648 6.644 -24.077 1.00 73.09 292 ASP C C 1
ATOM 7457 O O . ASP C 1 292 ? -29.643 7.334 -24.310 1.00 73.14 292 ASP C O 1
ATOM 7462 N N . LYS C 1 293 ? -27.551 7.124 -23.494 1.00 72.77 293 LYS C N 1
ATOM 7463 C CA . LYS C 1 293 ? -27.421 8.539 -23.139 1.00 73.14 293 LYS C CA 1
ATOM 7464 C C . LYS C 1 293 ? -27.398 9.424 -24.383 1.00 71.55 293 LYS C C 1
ATOM 7465 O O . LYS C 1 293 ? -27.971 10.514 -24.380 1.00 71.98 293 LYS C O 1
ATOM 7471 N N . GLU C 1 294 ? -26.738 8.950 -25.440 1.00 69.44 294 GLU C N 1
ATOM 7472 C CA . GLU C 1 294 ? -26.703 9.666 -26.716 1.00 67.74 294 GLU C CA 1
ATOM 7473 C C . GLU C 1 294 ? -28.073 9.633 -27.391 1.00 65.89 294 GLU C C 1
ATOM 7474 O O . GLU C 1 294 ? -28.499 10.625 -27.984 1.00 65.09 294 GLU C O 1
ATOM 7480 N N . ARG C 1 295 ? -28.758 8.494 -27.298 1.00 64.43 295 ARG C N 1
ATOM 7481 C CA . ARG C 1 295 ? -30.116 8.370 -27.832 1.00 63.91 295 ARG C CA 1
ATOM 7482 C C . ARG C 1 295 ? -31.082 9.321 -27.127 1.00 64.50 295 ARG C C 1
ATOM 7483 O O . ARG C 1 295 ? -31.906 9.964 -27.775 1.00 64.01 295 ARG C O 1
ATOM 7491 N N . THR C 1 296 ? -30.985 9.393 -25.800 1.00 65.08 296 THR C N 1
ATOM 7492 C CA . THR C 1 296 ? -31.817 10.305 -25.014 1.00 65.88 296 THR C CA 1
ATOM 7493 C C . THR C 1 296 ? -31.590 11.750 -25.457 1.00 65.36 296 THR C C 1
ATOM 7494 O O . THR C 1 296 ? -32.543 12.512 -25.608 1.00 65.67 296 THR C O 1
ATOM 7498 N N . THR C 1 297 ? -30.328 12.109 -25.679 1.00 64.66 297 THR C N 1
ATOM 7499 C CA . THR C 1 297 ? -29.963 13.457 -26.110 1.00 64.88 297 THR C CA 1
ATOM 7500 C C . THR C 1 297 ? -30.584 13.823 -27.460 1.00 64.10 297 THR C C 1
ATOM 7501 O O . THR C 1 297 ? -31.190 14.888 -27.591 1.00 64.70 297 THR C O 1
ATOM 7505 N N . LEU C 1 298 ? -30.438 12.947 -28.454 1.00 62.66 298 LEU C N 1
ATOM 7506 C CA . LEU C 1 298 ? -30.964 13.223 -29.797 1.00 61.91 298 LEU C CA 1
ATOM 7507 C C . LEU C 1 298 ? -32.492 13.241 -29.811 1.00 61.98 298 LEU C C 1
ATOM 7508 O O . LEU C 1 298 ? -33.097 14.012 -30.557 1.00 62.91 298 LEU C O 1
ATOM 7513 N N . LEU C 1 299 ? -33.105 12.395 -28.986 1.00 61.82 299 LEU C N 1
ATOM 7514 C CA . LEU C 1 299 ? -34.565 12.321 -28.899 1.00 62.22 299 LEU C CA 1
ATOM 7515 C C . LEU C 1 299 ? -35.200 13.557 -28.249 1.00 63.59 299 LEU C C 1
ATOM 7516 O O . LEU C 1 299 ? -36.348 13.888 -28.551 1.00 63.42 299 LEU C O 1
ATOM 7521 N N . LEU C 1 300 ? -34.466 14.226 -27.359 1.00 64.68 300 LEU C N 1
ATOM 7522 C CA . LEU C 1 300 ? -34.922 15.503 -26.800 1.00 66.48 300 LEU C CA 1
ATOM 7523 C C . LEU C 1 300 ? -35.105 16.526 -27.914 1.00 66.37 300 LEU C C 1
ATOM 7524 O O . LEU C 1 300 ? -36.130 17.202 -27.982 1.00 67.71 300 LEU C O 1
ATOM 7529 N N . GLN C 1 301 ? -34.104 16.626 -28.784 1.00 65.65 301 GLN C N 1
ATOM 7530 C CA . GLN C 1 301 ? -34.154 17.541 -29.922 1.00 65.26 301 GLN C CA 1
ATOM 7531 C C . GLN C 1 301 ? -35.205 17.081 -30.931 1.00 64.30 301 GLN C C 1
ATOM 7532 O O . GLN C 1 301 ? -35.912 17.903 -31.513 1.00 64.63 301 GLN C O 1
ATOM 7538 N N . ALA C 1 302 ? -35.302 15.767 -31.125 1.00 63.58 302 ALA C N 1
ATOM 7539 C CA . ALA C 1 302 ? -36.258 15.179 -32.066 1.00 63.23 302 ALA C CA 1
ATOM 7540 C C . ALA C 1 302 ? -37.701 15.541 -31.721 1.00 64.31 302 ALA C C 1
ATOM 7541 O O . ALA C 1 302 ? -38.484 15.896 -32.603 1.00 64.67 302 ALA C O 1
ATOM 7543 N N . ALA C 1 303 ? -38.045 15.442 -30.438 1.00 65.36 303 ALA C N 1
ATOM 7544 C CA . ALA C 1 303 ? -39.384 15.791 -29.959 1.00 65.90 303 ALA C CA 1
ATOM 7545 C C . ALA C 1 303 ? -39.695 17.271 -30.183 1.00 66.19 303 ALA C C 1
ATOM 7546 O O . ALA C 1 303 ? -40.811 17.623 -30.563 1.00 66.13 303 ALA C O 1
ATOM 7548 N N . LYS C 1 304 ? -38.702 18.127 -29.947 1.00 66.34 304 LYS C N 1
ATOM 7549 C CA . LYS C 1 304 ? -38.857 19.569 -30.147 1.00 66.93 304 LYS C CA 1
ATOM 7550 C C . LYS C 1 304 ? -39.110 19.924 -31.614 1.00 66.37 304 LYS C C 1
ATOM 7551 O O . LYS C 1 304 ? -39.862 20.854 -31.905 1.00 66.86 304 LYS C O 1
ATOM 7557 N N . LEU C 1 305 ? -38.484 19.187 -32.530 1.00 66.07 305 LEU C N 1
ATOM 7558 C CA . LEU C 1 305 ? -38.731 19.371 -33.964 1.00 65.53 305 LEU C CA 1
ATOM 7559 C C . LEU C 1 305 ? -40.176 19.019 -34.311 1.00 65.59 305 LEU C C 1
ATOM 7560 O O . LEU C 1 305 ? -40.871 19.810 -34.946 1.00 65.67 305 LEU C O 1
ATOM 7565 N N . GLU C 1 306 ? -40.618 17.837 -33.886 1.00 66.14 306 GLU C N 1
ATOM 7566 C CA . GLU C 1 306 ? -42.008 17.402 -34.074 1.00 67.08 306 GLU C CA 1
ATOM 7567 C C . GLU C 1 306 ? -42.994 18.375 -33.424 1.00 68.71 306 GLU C C 1
ATOM 7568 O O . GLU C 1 306 ? -44.024 18.717 -34.011 1.00 68.80 306 GLU C O 1
ATOM 7574 N N . GLN C 1 307 ? -42.672 18.798 -32.204 1.00 70.04 307 GLN C N 1
ATOM 7575 C CA . GLN C 1 307 ? -43.470 19.777 -31.469 1.00 71.39 307 GLN C CA 1
ATOM 7576 C C . GLN C 1 307 ? -43.594 21.088 -32.246 1.00 70.74 307 GLN C C 1
ATOM 7577 O O . GLN C 1 307 ? -44.681 21.654 -32.345 1.00 71.02 307 GLN C O 1
ATOM 7583 N N . ALA C 1 308 ? -42.477 21.554 -32.800 1.00 69.78 308 ALA C N 1
ATOM 7584 C CA . ALA C 1 308 ? -42.448 22.806 -33.558 1.00 69.51 308 ALA C CA 1
ATOM 7585 C C . ALA C 1 308 ? -43.372 22.778 -34.776 1.00 68.57 308 ALA C C 1
ATOM 7586 O O . ALA C 1 308 ? -44.103 23.737 -35.019 1.00 68.99 308 ALA C O 1
ATOM 7588 N N . TRP C 1 309 ? -43.347 21.680 -35.530 1.00 67.24 309 TRP C N 1
ATOM 7589 C CA . TRP C 1 309 ? -44.141 21.583 -36.760 1.00 66.61 309 TRP C CA 1
ATOM 7590 C C . TRP C 1 309 ? -45.643 21.515 -36.473 1.00 67.83 309 TRP C C 1
ATOM 7591 O O . TRP C 1 309 ? -46.444 22.080 -37.220 1.00 67.60 309 TRP C O 1
ATOM 7602 N N . ASN C 1 310 ? -46.021 20.826 -35.397 1.00 69.00 310 ASN C N 1
ATOM 7603 C CA . ASN C 1 310 ? -47.426 20.763 -34.979 1.00 70.16 310 ASN C CA 1
ATOM 7604 C C . ASN C 1 310 ? -47.935 22.102 -34.434 1.00 71.29 310 ASN C C 1
ATOM 7605 O O . ASN C 1 310 ? -49.106 22.444 -34.616 1.00 71.03 310 ASN C O 1
ATOM 7610 N N . ILE C 1 311 ? -47.053 22.848 -33.768 1.00 72.22 311 ILE C N 1
ATOM 7611 C CA . ILE C 1 311 ? -47.365 24.205 -33.305 1.00 73.14 311 ILE C CA 1
ATOM 7612 C C . ILE C 1 311 ? -47.585 25.133 -34.499 1.00 72.81 311 ILE C C 1
ATOM 7613 O O . ILE C 1 311 ? -48.558 25.886 -34.532 1.00 73.44 311 ILE C O 1
ATOM 7618 N N . PHE C 1 312 ? -46.671 25.071 -35.467 1.00 71.98 312 PHE C N 1
ATOM 7619 C CA . PHE C 1 312 ? -46.773 25.852 -36.703 1.00 71.53 312 PHE C CA 1
ATOM 7620 C C . PHE C 1 312 ? -48.102 25.582 -37.405 1.00 72.17 312 PHE C C 1
ATOM 7621 O O . PHE C 1 312 ? -48.778 26.512 -37.849 1.00 72.39 312 PHE C O 1
ATOM 7629 N N . ALA C 1 313 ? -48.463 24.304 -37.501 1.00 72.77 313 ALA C N 1
ATOM 7630 C CA . ALA C 1 313 ? -49.698 23.886 -38.160 1.00 73.12 313 ALA C CA 1
ATOM 7631 C C . ALA C 1 313 ? -50.927 24.453 -37.457 1.00 75.13 313 ALA C C 1
ATOM 7632 O O . ALA C 1 313 ? -51.814 25.012 -38.105 1.00 75.52 313 ALA C O 1
ATOM 7634 N N . LYS C 1 314 ? -50.969 24.313 -36.134 1.00 77.15 314 LYS C N 1
ATOM 7635 C CA . LYS C 1 314 ? -52.091 24.812 -35.337 1.00 79.73 314 LYS C CA 1
ATOM 7636 C C . LYS C 1 314 ? -52.161 26.341 -35.360 1.00 80.50 314 LYS C C 1
ATOM 7637 O O . LYS C 1 314 ? -53.248 26.917 -35.340 1.00 81.12 314 LYS C O 1
ATOM 7643 N N . GLN C 1 315 ? -50.998 26.988 -35.403 1.00 80.52 315 GLN C N 1
ATOM 7644 C CA . GLN C 1 315 ? -50.916 28.446 -35.483 1.00 80.96 315 GLN C CA 1
ATOM 7645 C C . GLN C 1 315 ? -51.560 28.960 -36.772 1.00 81.33 315 GLN C C 1
ATOM 7646 O O . GLN C 1 315 ? -52.296 29.947 -36.753 1.00 81.97 315 GLN C O 1
ATOM 7652 N N . LEU C 1 316 ? -51.285 28.279 -37.883 1.00 81.65 316 LEU C N 1
ATOM 7653 C CA . LEU C 1 316 ? -51.878 28.626 -39.178 1.00 82.10 316 LEU C CA 1
ATOM 7654 C C . LEU C 1 316 ? -53.325 28.147 -39.299 1.00 83.25 316 LEU C C 1
ATOM 7655 O O . LEU C 1 316 ? -54.112 28.737 -40.041 1.00 82.95 316 LEU C O 1
ATOM 7660 N N . GLN C 1 317 ? -53.667 27.076 -38.584 1.00 84.77 317 GLN C N 1
ATOM 7661 C CA . GLN C 1 317 ? -55.047 26.584 -38.532 1.00 86.34 317 GLN C CA 1
ATOM 7662 C C . GLN C 1 317 ? -55.964 27.619 -37.877 1.00 88.27 317 GLN C C 1
ATOM 7663 O O . GLN C 1 317 ? -57.059 27.879 -38.371 1.00 88.52 317 GLN C O 1
ATOM 7669 N N . ASN C 1 318 ? -55.504 28.206 -36.772 1.00 90.10 318 ASN C N 1
ATOM 7670 C CA . ASN C 1 318 ? -56.262 29.237 -36.053 1.00 92.26 318 ASN C CA 1
ATOM 7671 C C . ASN C 1 318 ? -56.476 30.503 -36.881 1.00 93.35 318 ASN C C 1
ATOM 7672 O O . ASN C 1 318 ? -57.512 31.157 -36.762 1.00 94.38 318 ASN C O 1
ATOM 7677 N N . THR C 1 319 ? -55.492 30.844 -37.710 1.00 94.01 319 THR C N 1
ATOM 7678 C CA . THR C 1 319 ? -55.571 32.028 -38.566 1.00 95.63 319 THR C CA 1
ATOM 7679 C C . THR C 1 319 ? -56.702 31.922 -39.597 1.00 95.79 319 THR C C 1
ATOM 7680 O O . THR C 1 319 ? -57.341 32.925 -39.922 1.00 97.06 319 THR C O 1
ATOM 7684 N N . ILE C 1 320 ? -56.949 30.710 -40.095 1.00 95.43 320 ILE C N 1
ATOM 7685 C CA . ILE C 1 320 ? -57.975 30.484 -41.122 1.00 95.78 320 ILE C CA 1
ATOM 7686 C C . ILE C 1 320 ? -59.285 29.892 -40.583 1.00 97.77 320 ILE C C 1
ATOM 7687 O O . ILE C 1 320 ? -60.221 29.671 -41.354 1.00 96.55 320 ILE C O 1
ATOM 7692 N N . ASP C 1 321 ? -59.352 29.631 -39.277 1.00 101.17 321 ASP C N 1
ATOM 7693 C CA . ASP C 1 321 ? -60.581 29.122 -38.655 1.00 104.58 321 ASP C CA 1
ATOM 7694 C C . ASP C 1 321 ? -61.680 30.179 -38.707 1.00 107.10 321 ASP C C 1
ATOM 7695 O O . ASP C 1 321 ? -62.708 29.982 -39.357 1.00 108.08 321 ASP C O 1
ATOM 7700 N N . GLY C 1 322 ? -61.453 31.299 -38.025 1.00 109.10 322 GLY C N 1
ATOM 7701 C CA . GLY C 1 322 ? -62.407 32.402 -38.004 1.00 111.61 322 GLY C CA 1
ATOM 7702 C C . GLY C 1 322 ? -62.254 33.296 -39.221 1.00 112.11 322 GLY C C 1
ATOM 7703 O O . GLY C 1 322 ? -62.142 32.809 -40.348 1.00 110.61 322 GLY C O 1
ATOM 7704 N N . LYS C 1 323 ? -62.247 34.607 -38.991 1.00 114.82 323 LYS C N 1
ATOM 7705 C CA . LYS C 1 323 ? -62.105 35.583 -40.069 1.00 115.27 323 LYS C CA 1
ATOM 7706 C C . LYS C 1 323 ? -60.632 35.733 -40.443 1.00 114.05 323 LYS C C 1
ATOM 7707 O O . LYS C 1 323 ? -59.754 35.634 -39.584 1.00 113.94 323 LYS C O 1
ATOM 7713 N N . ILE C 1 324 ? -60.369 35.973 -41.725 1.00 112.93 324 ILE C N 1
ATOM 7714 C CA . ILE C 1 324 ? -59.001 36.076 -42.228 1.00 112.47 324 ILE C CA 1
ATOM 7715 C C . ILE C 1 324 ? -58.408 37.455 -41.936 1.00 113.95 324 ILE C C 1
ATOM 7716 O O . ILE C 1 324 ? -58.709 38.430 -42.628 1.00 114.21 324 ILE C O 1
ATOM 7721 N N . ASP C 1 325 ? -57.575 37.524 -40.899 1.00 115.58 325 ASP C N 1
ATOM 7722 C CA . ASP C 1 325 ? -56.738 38.694 -40.651 1.00 117.17 325 ASP C CA 1
ATOM 7723 C C . ASP C 1 325 ? -55.507 38.549 -41.546 1.00 117.05 325 ASP C C 1
ATOM 7724 O O . ASP C 1 325 ? -54.471 38.031 -41.126 1.00 116.93 325 ASP C O 1
ATOM 7729 N N . GLN C 1 326 ? -55.647 39.002 -42.789 1.00 117.95 326 GLN C N 1
ATOM 7730 C CA . GLN C 1 326 ? -54.651 38.760 -43.841 1.00 118.30 326 GLN C CA 1
ATOM 7731 C C . GLN C 1 326 ? -53.264 39.343 -43.546 1.00 118.93 326 GLN C C 1
ATOM 7732 O O . GLN C 1 326 ? -52.256 38.811 -44.016 1.00 118.97 326 GLN C O 1
ATOM 7738 N N . GLN C 1 327 ? -53.217 40.424 -42.770 1.00 119.96 327 GLN C N 1
ATOM 7739 C CA . GLN C 1 327 ? -51.951 41.062 -42.402 1.00 120.46 327 GLN C CA 1
ATOM 7740 C C . GLN C 1 327 ? -51.269 40.326 -41.245 1.00 118.80 327 GLN C C 1
ATOM 7741 O O . GLN C 1 327 ? -50.041 40.323 -41.144 1.00 118.05 327 GLN C O 1
ATOM 7747 N N . ASP C 1 328 ? -52.068 39.715 -40.372 1.00 117.19 328 ASP C N 1
ATOM 7748 C CA . ASP C 1 328 ? -51.549 38.901 -39.271 1.00 115.87 328 ASP C CA 1
ATOM 7749 C C . ASP C 1 328 ? -50.921 37.604 -39.791 1.00 112.51 328 ASP C C 1
ATOM 7750 O O . ASP C 1 328 ? -49.923 37.131 -39.246 1.00 111.81 328 ASP C O 1
ATOM 7755 N N . LEU C 1 329 ? -51.512 37.041 -40.845 1.00 109.28 329 LEU C N 1
ATOM 7756 C CA . LEU C 1 329 ? -51.023 35.803 -41.462 1.00 105.54 329 LEU C CA 1
ATOM 7757 C C . LEU C 1 329 ? -49.580 35.924 -41.961 1.00 103.68 329 LEU C C 1
ATOM 7758 O O . LEU C 1 329 ? -48.792 34.989 -41.815 1.00 102.47 329 LEU C O 1
ATOM 7763 N N . THR C 1 330 ? -49.244 37.070 -42.548 1.00 102.82 330 THR C N 1
ATOM 7764 C CA . THR C 1 330 ? -47.880 37.329 -43.021 1.00 101.80 330 THR C CA 1
ATOM 7765 C C . THR C 1 330 ? -46.858 37.358 -41.882 1.00 101.75 330 THR C C 1
ATOM 7766 O O . THR C 1 330 ? -45.695 37.012 -42.087 1.00 101.48 330 THR C O 1
ATOM 7770 N N . LYS C 1 331 ? -47.293 37.771 -40.692 1.00 102.39 331 LYS C N 1
ATOM 7771 C CA . LYS C 1 331 ? -46.423 37.787 -39.514 1.00 102.78 331 LYS C CA 1
ATOM 7772 C C . LYS C 1 331 ? -46.120 36.366 -39.032 1.00 100.09 331 LYS C C 1
ATOM 7773 O O . LYS C 1 331 ? -45.006 36.082 -38.587 1.00 99.50 331 LYS C O 1
ATOM 7779 N N . ILE C 1 332 ? -47.115 35.484 -39.121 1.00 97.53 332 ILE C N 1
ATOM 7780 C CA . ILE C 1 332 ? -46.948 34.080 -38.734 1.00 95.52 332 ILE C CA 1
ATOM 7781 C C . ILE C 1 332 ? -45.977 33.389 -39.687 1.00 92.91 332 ILE C C 1
ATOM 7782 O O . ILE C 1 332 ? -45.074 32.676 -39.253 1.00 92.27 332 ILE C O 1
ATOM 7787 N N . ILE C 1 333 ? -46.172 33.612 -40.985 1.00 91.11 333 ILE C N 1
ATOM 7788 C CA . ILE C 1 333 ? -45.321 33.022 -42.018 1.00 89.04 333 ILE C CA 1
ATOM 7789 C C . ILE C 1 333 ? -43.867 33.473 -41.849 1.00 89.54 333 ILE C C 1
ATOM 7790 O O . ILE C 1 333 ? -42.948 32.665 -41.976 1.00 89.59 333 ILE C O 1
ATOM 7795 N N . HIS C 1 334 ? -43.668 34.756 -41.554 1.00 90.36 334 HIS C N 1
ATOM 7796 C CA . HIS C 1 334 ? -42.322 35.299 -41.333 1.00 91.18 334 HIS C CA 1
ATOM 7797 C C . HIS C 1 334 ? -41.666 34.740 -40.073 1.00 89.34 334 HIS C C 1
ATOM 7798 O O . HIS C 1 334 ? -40.488 34.388 -40.091 1.00 88.94 334 HIS C O 1
ATOM 7805 N N . LYS C 1 335 ? -42.428 34.663 -38.984 1.00 87.90 335 LYS C N 1
ATOM 7806 C CA . LYS C 1 335 ? -41.902 34.159 -37.713 1.00 86.69 335 LYS C CA 1
ATOM 7807 C C . LYS C 1 335 ? -41.515 32.679 -37.817 1.00 83.44 335 LYS C C 1
ATOM 7808 O O . LYS C 1 335 ? -40.547 32.239 -37.195 1.00 81.93 335 LYS C O 1
ATOM 7814 N N . GLN C 1 336 ? -42.274 31.925 -38.610 1.00 81.09 336 GLN C N 1
ATOM 7815 C CA . GLN C 1 336 ? -41.990 30.510 -38.859 1.00 78.84 336 GLN C CA 1
ATOM 7816 C C . GLN C 1 336 ? -40.770 30.316 -39.760 1.00 78.25 336 GLN C C 1
ATOM 7817 O O . GLN C 1 336 ? -39.983 29.392 -39.550 1.00 76.92 336 GLN C O 1
ATOM 7823 N N . LEU C 1 337 ? -40.622 31.177 -40.764 1.00 78.45 337 LEU C N 1
ATOM 7824 C CA . LEU C 1 337 ? -39.453 31.133 -41.646 1.00 78.30 337 LEU C CA 1
ATOM 7825 C C . LEU C 1 337 ? -38.178 31.557 -40.914 1.00 79.13 337 LEU C C 1
ATOM 7826 O O . LEU C 1 337 ? -37.110 31.000 -41.161 1.00 79.30 337 LEU C O 1
ATOM 7831 N N . ASP C 1 338 ? -38.294 32.535 -40.016 1.00 80.11 338 ASP C N 1
ATOM 7832 C CA . ASP C 1 338 ? -37.169 32.946 -39.167 1.00 81.56 338 ASP C CA 1
ATOM 7833 C C . ASP C 1 338 ? -36.664 31.781 -38.312 1.00 80.20 338 ASP C C 1
ATOM 7834 O O . ASP C 1 338 ? -35.463 31.657 -38.065 1.00 80.51 338 ASP C O 1
ATOM 7839 N N . PHE C 1 339 ? -37.591 30.938 -37.865 1.00 78.10 339 PHE C N 1
ATOM 7840 C CA . PHE C 1 339 ? -37.262 29.732 -37.111 1.00 76.10 339 PHE C CA 1
ATOM 7841 C C . PHE C 1 339 ? -36.547 28.710 -37.995 1.00 73.61 339 PHE C C 1
ATOM 7842 O O . PHE C 1 339 ? -35.541 28.130 -37.591 1.00 72.52 339 PHE C O 1
ATOM 7850 N N . LEU C 1 340 ? -37.076 28.492 -39.198 1.00 72.04 340 LEU C N 1
ATOM 7851 C CA . LEU C 1 340 ? -36.462 27.576 -40.164 1.00 70.25 340 LEU C CA 1
ATOM 7852 C C . LEU C 1 340 ? -35.089 28.070 -40.614 1.00 70.34 340 LEU C C 1
ATOM 7853 O O . LEU C 1 340 ? -34.162 27.275 -40.764 1.00 70.19 340 LEU C O 1
ATOM 7858 N N . ASP C 1 341 ? -34.967 29.379 -40.826 1.00 70.91 341 ASP C N 1
ATOM 7859 C CA . ASP C 1 341 ? -33.686 29.989 -41.197 1.00 71.72 341 ASP C CA 1
ATOM 7860 C C . ASP C 1 341 ? -32.621 29.766 -40.125 1.00 71.30 341 ASP C C 1
ATOM 7861 O O . ASP C 1 341 ? -31.450 29.566 -40.448 1.00 71.18 341 ASP C O 1
ATOM 7866 N N . ASP C 1 342 ? -33.030 29.805 -38.857 1.00 71.16 342 ASP C N 1
ATOM 7867 C CA . ASP C 1 342 ? -32.119 29.556 -37.739 1.00 71.62 342 ASP C CA 1
ATOM 7868 C C . ASP C 1 342 ? -31.598 28.121 -37.773 1.00 70.25 342 ASP C C 1
ATOM 7869 O O . ASP C 1 342 ? -30.401 27.890 -37.609 1.00 69.98 342 ASP C O 1
ATOM 7874 N N . LEU C 1 343 ? -32.503 27.168 -37.987 1.00 68.94 343 LEU C N 1
ATOM 7875 C CA . LEU C 1 343 ? -32.129 25.758 -38.105 1.00 67.68 343 LEU C CA 1
ATOM 7876 C C . LEU C 1 343 ? -31.217 25.535 -39.310 1.00 67.12 343 LEU C C 1
ATOM 7877 O O . LEU C 1 343 ? -30.264 24.762 -39.234 1.00 66.58 343 LEU C O 1
ATOM 7882 N N . ALA C 1 344 ? -31.518 26.216 -40.414 1.00 67.28 344 ALA C N 1
ATOM 7883 C CA . ALA C 1 344 ? -30.698 26.140 -41.622 1.00 67.51 344 ALA C CA 1
ATOM 7884 C C . ALA C 1 344 ? -29.302 26.714 -41.386 1.00 69.16 344 ALA C C 1
ATOM 7885 O O . ALA C 1 344 ? -28.315 26.180 -41.894 1.00 69.22 344 ALA C O 1
ATOM 7887 N N . LEU C 1 345 ? -29.227 27.798 -40.616 1.00 71.08 345 LEU C N 1
ATOM 7888 C CA . LEU C 1 345 ? -27.946 28.416 -40.263 1.00 73.19 345 LEU C CA 1
ATOM 7889 C C . LEU C 1 345 ? -27.099 27.499 -39.380 1.00 72.68 345 LEU C C 1
ATOM 7890 O O . LEU C 1 345 ? -25.875 27.459 -39.518 1.00 74.00 345 LEU C O 1
ATOM 7895 N N . GLN C 1 346 ? -27.748 26.776 -38.469 1.00 71.08 346 GLN C N 1
ATOM 7896 C CA . GLN C 1 346 ? -27.051 25.815 -37.616 1.00 70.29 346 GLN C CA 1
ATOM 7897 C C . GLN C 1 346 ? -26.412 24.713 -38.454 1.00 69.72 346 GLN C C 1
ATOM 7898 O O . GLN C 1 346 ? -25.231 24.413 -38.286 1.00 70.75 346 GLN C O 1
ATOM 7904 N N . TYR C 1 347 ? -27.197 24.124 -39.356 1.00 68.54 347 TYR C N 1
ATOM 7905 C CA . TYR C 1 347 ? -26.701 23.082 -40.260 1.00 67.91 347 TYR C CA 1
ATOM 7906 C C . TYR C 1 347 ? -25.546 23.573 -41.132 1.00 70.70 347 TYR C C 1
ATOM 7907 O O . TYR C 1 347 ? -24.627 22.813 -41.430 1.00 70.26 347 TYR C O 1
ATOM 7916 N N . HIS C 1 348 ? -25.601 24.842 -41.534 1.00 74.78 348 HIS C N 1
ATOM 7917 C CA . HIS C 1 348 ? -24.575 25.436 -42.393 1.00 78.73 348 HIS C CA 1
ATOM 7918 C C . HIS C 1 348 ? -23.232 25.580 -41.678 1.00 81.46 348 HIS C C 1
ATOM 7919 O O . HIS C 1 348 ? -22.190 25.231 -42.235 1.00 82.33 348 HIS C O 1
ATOM 7926 N N . SER C 1 349 ? -23.266 26.094 -40.450 1.00 83.94 349 SER C N 1
ATOM 7927 C CA . SER C 1 349 ? -22.052 26.340 -39.672 1.00 86.98 349 SER C CA 1
ATOM 7928 C C . SER C 1 349 ? -21.878 25.291 -38.574 1.00 87.72 349 SER C C 1
ATOM 7929 O O . SER C 1 349 ? -21.740 25.628 -37.396 1.00 89.15 349 SER C O 1
ATOM 7932 N N . MET C 1 350 ? -21.881 24.020 -38.970 1.00 88.16 350 MET C N 1
ATOM 7933 C CA . MET C 1 350 ? -21.734 22.913 -38.029 1.00 88.60 350 MET C CA 1
ATOM 7934 C C . MET C 1 350 ? -20.421 22.175 -38.266 1.00 90.52 350 MET C C 1
ATOM 7935 O O . MET C 1 350 ? -20.002 21.989 -39.410 1.00 90.37 350 MET C O 1
ATOM 7940 N N . LEU C 1 351 ? -19.775 21.769 -37.174 1.00 93.09 351 LEU C N 1
ATOM 7941 C CA . LEU C 1 351 ? -18.572 20.939 -37.229 1.00 94.99 351 LEU C CA 1
ATOM 7942 C C . LEU C 1 351 ? -18.688 19.800 -36.220 1.00 94.77 351 LEU C C 1
ATOM 7943 O O . LEU C 1 351 ? -18.667 20.033 -35.010 1.00 95.16 351 LEU C O 1
ATOM 7948 N N . LEU C 1 352 ? -18.819 18.575 -36.724 1.00 95.25 352 LEU C N 1
ATOM 7949 C CA . LEU C 1 352 ? -18.926 17.393 -35.870 1.00 95.47 352 LEU C CA 1
ATOM 7950 C C . LEU C 1 352 ? -17.547 16.818 -35.563 1.00 97.05 352 LEU C C 1
ATOM 7951 O O . LEU C 1 352 ? -16.600 17.005 -36.330 1.00 97.50 352 LEU C O 1
ATOM 7956 N N . SER C 1 353 ? -17.449 16.116 -34.435 1.00 97.93 353 SER C N 1
ATOM 7957 C CA . SER C 1 353 ? -16.196 15.510 -33.991 1.00 99.31 353 SER C CA 1
ATOM 7958 C C . SER C 1 353 ? -16.391 14.016 -33.741 1.00 98.83 353 SER C C 1
ATOM 7959 O O . SER C 1 353 ? -15.987 13.469 -32.713 1.00 98.67 353 SER C O 1
ATOM 7963 N N . VAL D 1 12 ? -57.627 0.661 -68.379 1.00 91.69 12 VAL D N 1
ATOM 7964 C CA . VAL D 1 12 ? -56.918 0.588 -67.067 1.00 89.93 12 VAL D CA 1
ATOM 7965 C C . VAL D 1 12 ? -56.886 -0.855 -66.564 1.00 89.96 12 VAL D C 1
ATOM 7966 O O . VAL D 1 12 ? -57.891 -1.564 -66.634 1.00 91.67 12 VAL D O 1
ATOM 7970 N N . VAL D 1 13 ? -55.731 -1.275 -66.052 1.00 88.36 13 VAL D N 1
ATOM 7971 C CA . VAL D 1 13 ? -55.536 -2.644 -65.569 1.00 87.99 13 VAL D CA 1
ATOM 7972 C C . VAL D 1 13 ? -54.658 -2.644 -64.315 1.00 85.04 13 VAL D C 1
ATOM 7973 O O . VAL D 1 13 ? -53.566 -2.074 -64.315 1.00 83.93 13 VAL D O 1
ATOM 7977 N N . TYR D 1 14 ? -55.144 -3.279 -63.249 1.00 83.32 14 TYR D N 1
ATOM 7978 C CA . TYR D 1 14 ? -54.407 -3.333 -61.988 1.00 81.32 14 TYR D CA 1
ATOM 7979 C C . TYR D 1 14 ? -53.364 -4.453 -62.014 1.00 81.87 14 TYR D C 1
ATOM 7980 O O . TYR D 1 14 ? -53.570 -5.470 -62.681 1.00 83.75 14 TYR D O 1
ATOM 7989 N N . PRO D 1 15 ? -52.241 -4.274 -61.290 1.00 80.52 15 PRO D N 1
ATOM 7990 C CA . PRO D 1 15 ? -51.208 -5.314 -61.256 1.00 80.46 15 PRO D CA 1
ATOM 7991 C C . PRO D 1 15 ? -51.632 -6.568 -60.489 1.00 81.13 15 PRO D C 1
ATOM 7992 O O . PRO D 1 15 ? -52.462 -6.487 -59.582 1.00 80.06 15 PRO D O 1
ATOM 7996 N N . GLU D 1 16 ? -51.058 -7.711 -60.861 1.00 82.59 16 GLU D N 1
ATOM 7997 C CA . GLU D 1 16 ? -51.283 -8.969 -60.151 1.00 83.43 16 GLU D CA 1
ATOM 7998 C C . GLU D 1 16 ? -50.255 -9.089 -59.028 1.00 80.67 16 GLU D C 1
ATOM 7999 O O . GLU D 1 16 ? -49.078 -9.347 -59.284 1.00 80.37 16 GLU D O 1
ATOM 8005 N N . ILE D 1 17 ? -50.710 -8.900 -57.791 1.00 78.57 17 ILE D N 1
ATOM 8006 C CA . ILE D 1 17 ? -49.834 -8.892 -56.621 1.00 76.11 17 ILE D CA 1
ATOM 8007 C C . ILE D 1 17 ? -50.029 -10.150 -55.778 1.00 75.57 17 ILE D C 1
ATOM 8008 O O . ILE D 1 17 ? -51.155 -10.609 -55.584 1.00 76.84 17 ILE D O 1
ATOM 8013 N N . ASN D 1 18 ? -48.920 -10.696 -55.284 1.00 73.97 18 ASN D N 1
ATOM 8014 C CA . ASN D 1 18 ? -48.940 -11.818 -54.353 1.00 73.85 18 ASN D CA 1
ATOM 8015 C C . ASN D 1 18 ? -48.220 -11.421 -53.064 1.00 72.54 18 ASN D C 1
ATOM 8016 O O . ASN D 1 18 ? -46.993 -11.495 -52.978 1.00 72.33 18 ASN D O 1
ATOM 8021 N N . VAL D 1 19 ? -48.990 -10.992 -52.067 1.00 72.25 19 VAL D N 1
ATOM 8022 C CA . VAL D 1 19 ? -48.421 -10.548 -50.789 1.00 71.55 19 VAL D CA 1
ATOM 8023 C C . VAL D 1 19 ? -47.812 -11.687 -49.966 1.00 71.83 19 VAL D C 1
ATOM 8024 O O . VAL D 1 19 ? -46.996 -11.438 -49.078 1.00 71.98 19 VAL D O 1
ATOM 8028 N N . LYS D 1 20 ? -48.210 -12.927 -50.253 1.00 72.97 20 LYS D N 1
ATOM 8029 C CA . LYS D 1 20 ? -47.600 -14.097 -49.618 1.00 72.94 20 LYS D CA 1
ATOM 8030 C C . LYS D 1 20 ? -46.139 -14.219 -50.037 1.00 71.54 20 LYS D C 1
ATOM 8031 O O . LYS D 1 20 ? -45.264 -14.437 -49.200 1.00 70.79 20 LYS D O 1
ATOM 8037 N N . THR D 1 21 ? -45.887 -14.074 -51.335 1.00 71.50 21 THR D N 1
ATOM 8038 C CA . THR D 1 21 ? -44.530 -14.115 -51.879 1.00 70.81 21 THR D CA 1
ATOM 8039 C C . THR D 1 21 ? -43.650 -13.011 -51.281 1.00 69.60 21 THR D C 1
ATOM 8040 O O . THR D 1 21 ? -42.452 -13.210 -51.080 1.00 69.82 21 THR D O 1
ATOM 8044 N N . LEU D 1 22 ? -44.253 -11.856 -50.999 1.00 69.39 22 LEU D N 1
ATOM 8045 C CA . LEU D 1 22 ? -43.553 -10.736 -50.366 1.00 68.45 22 LEU D CA 1
ATOM 8046 C C . LEU D 1 22 ? -43.203 -11.060 -48.915 1.00 67.62 22 LEU D C 1
ATOM 8047 O O . LEU D 1 22 ? -42.040 -10.982 -48.522 1.00 67.28 22 LEU D O 1
ATOM 8052 N N . SER D 1 23 ? -44.215 -11.421 -48.130 1.00 67.62 23 SER D N 1
ATOM 8053 C CA . SER D 1 23 ? -44.030 -11.725 -46.707 1.00 67.50 23 SER D CA 1
ATOM 8054 C C . SER D 1 23 ? -43.111 -12.925 -46.475 1.00 67.26 23 SER D C 1
ATOM 8055 O O . SER D 1 23 ? -42.354 -12.954 -45.502 1.00 67.41 23 SER D O 1
ATOM 8058 N N . GLN D 1 24 ? -43.184 -13.911 -47.366 1.00 67.27 24 GLN D N 1
ATOM 8059 C CA . GLN D 1 24 ? -42.327 -15.094 -47.284 1.00 66.94 24 GLN D CA 1
ATOM 8060 C C . GLN D 1 24 ? -40.869 -14.732 -47.546 1.00 65.41 24 GLN D C 1
ATOM 8061 O O . GLN D 1 24 ? -39.968 -15.273 -46.906 1.00 65.52 24 GLN D O 1
ATOM 8067 N N . ALA D 1 25 ? -40.645 -13.823 -48.492 1.00 64.01 25 ALA D N 1
ATOM 8068 C CA . ALA D 1 25 ? -39.296 -13.378 -48.834 1.00 62.74 25 ALA D CA 1
ATOM 8069 C C . ALA D 1 25 ? -38.674 -12.558 -47.705 1.00 62.23 25 ALA D C 1
ATOM 8070 O O . ALA D 1 25 ? -37.478 -12.665 -47.443 1.00 62.12 25 ALA D O 1
ATOM 8072 N N . VAL D 1 26 ? -39.492 -11.745 -47.042 1.00 62.30 26 VAL D N 1
ATOM 8073 C CA . VAL D 1 26 ? -39.047 -10.966 -45.885 1.00 61.98 26 VAL D CA 1
ATOM 8074 C C . VAL D 1 26 ? -38.723 -11.901 -44.713 1.00 62.36 26 VAL D C 1
ATOM 8075 O O . VAL D 1 26 ? -37.777 -11.660 -43.964 1.00 61.84 26 VAL D O 1
ATOM 8079 N N . LYS D 1 27 ? -39.513 -12.965 -44.571 1.00 63.70 27 LYS D N 1
ATOM 8080 C CA . LYS D 1 27 ? -39.268 -14.006 -43.570 1.00 64.76 27 LYS D CA 1
ATOM 8081 C C . LYS D 1 27 ? -37.949 -14.738 -43.837 1.00 63.58 27 LYS D C 1
ATOM 8082 O O . LYS D 1 27 ? -37.180 -14.997 -42.912 1.00 63.57 27 LYS D O 1
ATOM 8088 N N . ASN D 1 28 ? -37.696 -15.068 -45.102 1.00 62.58 28 ASN D N 1
ATOM 8089 C CA . ASN D 1 28 ? -36.474 -15.775 -45.492 1.00 61.92 28 ASN D CA 1
ATOM 8090 C C . ASN D 1 28 ? -35.212 -14.941 -45.293 1.00 60.66 28 ASN D C 1
ATOM 8091 O O . ASN D 1 28 ? -34.188 -15.460 -44.854 1.00 60.56 28 ASN D O 1
ATOM 8096 N N . ILE D 1 29 ? -35.287 -13.654 -45.622 1.00 60.10 29 ILE D N 1
ATOM 8097 C CA . ILE D 1 29 ? -34.163 -12.740 -45.417 1.00 59.18 29 ILE D CA 1
ATOM 8098 C C . ILE D 1 29 ? -33.788 -12.657 -43.934 1.00 59.50 29 ILE D C 1
ATOM 8099 O O . ILE D 1 29 ? -32.606 -12.593 -43.597 1.00 59.38 29 ILE D O 1
ATOM 8104 N N . TRP D 1 30 ? -34.789 -12.668 -43.055 1.00 59.94 30 TRP D N 1
ATOM 8105 C CA . TRP D 1 30 ? -34.539 -12.689 -41.613 1.00 60.62 30 TRP D CA 1
ATOM 8106 C C . TRP D 1 30 ? -33.836 -13.982 -41.192 1.00 61.53 30 TRP D C 1
ATOM 8107 O O . TRP D 1 30 ? -32.903 -13.954 -40.390 1.00 61.78 30 TRP D O 1
ATOM 8118 N N . ARG D 1 31 ? -34.294 -15.107 -41.734 1.00 62.41 31 ARG D N 1
ATOM 8119 C CA . ARG D 1 31 ? -33.699 -16.410 -41.444 1.00 63.51 31 ARG D CA 1
ATOM 8120 C C . ARG D 1 31 ? -32.265 -16.490 -41.966 1.00 63.27 31 ARG D C 1
ATOM 8121 O O . ARG D 1 31 ? -31.349 -16.858 -41.231 1.00 63.51 31 ARG D O 1
ATOM 8129 N N . LEU D 1 32 ? -32.084 -16.140 -43.237 1.00 62.91 32 LEU D N 1
ATOM 8130 C CA . LEU D 1 32 ? -30.777 -16.214 -43.891 1.00 62.73 32 LEU D CA 1
ATOM 8131 C C . LEU D 1 32 ? -29.750 -15.277 -43.254 1.00 63.13 32 LEU D C 1
ATOM 8132 O O . LEU D 1 32 ? -28.605 -15.669 -43.033 1.00 62.82 32 LEU D O 1
ATOM 8137 N N . SER D 1 33 ? -30.165 -14.048 -42.953 1.00 63.85 33 SER D N 1
ATOM 8138 C CA . SER D 1 33 ? -29.255 -13.034 -42.415 1.00 64.88 33 SER D CA 1
ATOM 8139 C C . SER D 1 33 ? -28.759 -13.336 -40.999 1.00 66.35 33 SER D C 1
ATOM 8140 O O . SER D 1 33 ? -27.711 -12.834 -40.598 1.00 67.03 33 SER D O 1
ATOM 8143 N N . HIS D 1 34 ? -29.505 -14.145 -40.247 1.00 68.09 34 HIS D N 1
ATOM 8144 C CA . HIS D 1 34 ? -29.119 -14.503 -38.876 1.00 69.81 34 HIS D CA 1
ATOM 8145 C C . HIS D 1 34 ? -28.389 -15.848 -38.771 1.00 71.71 34 HIS D C 1
ATOM 8146 O O . HIS D 1 34 ? -27.782 -16.136 -37.740 1.00 72.82 34 HIS D O 1
ATOM 8153 N N . GLN D 1 35 ? -28.450 -16.665 -39.824 1.00 73.73 35 GLN D N 1
ATOM 8154 C CA . GLN D 1 35 ? -27.696 -17.924 -39.875 1.00 75.66 35 GLN D CA 1
ATOM 8155 C C . GLN D 1 35 ? -26.380 -17.774 -40.649 1.00 76.54 35 GLN D C 1
ATOM 8156 O O . GLN D 1 35 ? -25.429 -18.521 -40.411 1.00 76.99 35 GLN D O 1
ATOM 8162 N N . GLN D 1 36 ? -26.342 -16.817 -41.575 1.00 77.69 36 GLN D N 1
ATOM 8163 C CA . GLN D 1 36 ? -25.189 -16.600 -42.458 1.00 78.40 36 GLN D CA 1
ATOM 8164 C C . GLN D 1 36 ? -23.905 -16.291 -41.682 1.00 79.20 36 GLN D C 1
ATOM 8165 O O . GLN D 1 36 ? -23.897 -15.429 -40.801 1.00 80.28 36 GLN D O 1
ATOM 8171 N N . LYS D 1 37 ? -22.834 -17.011 -42.018 1.00 79.38 37 LYS D N 1
ATOM 8172 C CA . LYS D 1 37 ? -21.517 -16.817 -41.408 1.00 79.70 37 LYS D CA 1
ATOM 8173 C C . LYS D 1 37 ? -20.428 -16.835 -42.484 1.00 78.71 37 LYS D C 1
ATOM 8174 O O . LYS D 1 37 ? -19.569 -17.719 -42.505 1.00 78.79 37 LYS D O 1
ATOM 8180 N N . SER D 1 38 ? -20.476 -15.847 -43.375 1.00 77.70 38 SER D N 1
ATOM 8181 C CA . SER D 1 38 ? -19.513 -15.733 -44.473 1.00 77.31 38 SER D CA 1
ATOM 8182 C C . SER D 1 38 ? -18.128 -15.291 -43.996 1.00 77.48 38 SER D C 1
ATOM 8183 O O . SER D 1 38 ? -17.133 -15.506 -44.690 1.00 76.95 38 SER D O 1
ATOM 8186 N N . GLY D 1 39 ? -18.073 -14.663 -42.823 1.00 77.65 39 GLY D N 1
ATOM 8187 C CA . GLY D 1 39 ? -16.814 -14.212 -42.240 1.00 78.44 39 GLY D CA 1
ATOM 8188 C C . GLY D 1 39 ? -16.257 -12.977 -42.921 1.00 78.89 39 GLY D C 1
ATOM 8189 O O . GLY D 1 39 ? -15.051 -12.884 -43.153 1.00 80.35 39 GLY D O 1
ATOM 8190 N N . ILE D 1 40 ? -17.138 -12.031 -43.243 1.00 78.28 40 ILE D N 1
ATOM 8191 C CA . ILE D 1 40 ? -16.743 -10.779 -43.896 1.00 79.16 40 ILE D CA 1
ATOM 8192 C C . ILE D 1 40 ? -16.994 -9.553 -42.999 1.00 79.86 40 ILE D C 1
ATOM 8193 O O . ILE D 1 40 ? -16.275 -8.559 -43.105 1.00 81.62 40 ILE D O 1
ATOM 8198 N N . GLU D 1 41 ? -18.004 -9.626 -42.130 1.00 78.44 41 GLU D N 1
ATOM 8199 C CA . GLU D 1 41 ? -18.285 -8.593 -41.116 1.00 79.13 41 GLU D CA 1
ATOM 8200 C C . GLU D 1 41 ? -19.149 -7.453 -41.663 1.00 77.77 41 GLU D C 1
ATOM 8201 O O . GLU D 1 41 ? -20.204 -7.147 -41.103 1.00 77.25 41 GLU D O 1
ATOM 8207 N N . ILE D 1 42 ? -18.698 -6.823 -42.745 1.00 76.18 42 ILE D N 1
ATOM 8208 C CA . ILE D 1 42 ? -19.449 -5.732 -43.369 1.00 74.44 42 ILE D CA 1
ATOM 8209 C C . ILE D 1 42 ? -20.695 -6.293 -44.067 1.00 71.80 42 ILE D C 1
ATOM 8210 O O . ILE D 1 42 ? -21.727 -5.627 -44.136 1.00 70.81 42 ILE D O 1
ATOM 8215 N N . ILE D 1 43 ? -20.594 -7.523 -44.566 1.00 69.84 43 ILE D N 1
ATOM 8216 C CA . ILE D 1 43 ? -21.732 -8.205 -45.180 1.00 68.50 43 ILE D CA 1
ATOM 8217 C C . ILE D 1 43 ? -22.725 -8.642 -44.102 1.00 67.74 43 ILE D C 1
ATOM 8218 O O . ILE D 1 43 ? -23.936 -8.543 -44.299 1.00 66.84 43 ILE D O 1
ATOM 8223 N N . GLN D 1 44 ? -22.211 -9.122 -42.969 1.00 67.93 44 GLN D N 1
ATOM 8224 C CA . GLN D 1 44 ? -23.049 -9.434 -41.805 1.00 68.05 44 GLN D CA 1
ATOM 8225 C C . GLN D 1 44 ? -23.888 -8.226 -41.400 1.00 66.44 44 GLN D C 1
ATOM 8226 O O . GLN D 1 44 ? -25.091 -8.344 -41.173 1.00 65.55 44 GLN D O 1
ATOM 8232 N N . GLU D 1 45 ? -23.241 -7.069 -41.308 1.00 65.86 45 GLU D N 1
ATOM 8233 C CA . GLU D 1 45 ? -23.924 -5.831 -40.955 1.00 65.39 45 GLU D CA 1
ATOM 8234 C C . GLU D 1 45 ? -24.916 -5.420 -42.040 1.00 64.03 45 GLU D C 1
ATOM 8235 O O . GLU D 1 45 ? -26.055 -5.064 -41.739 1.00 63.69 45 GLU D O 1
ATOM 8241 N N . LYS D 1 46 ? -24.478 -5.479 -43.296 1.00 63.09 46 LYS D N 1
ATOM 8242 C CA . LYS D 1 46 ? -25.310 -5.069 -44.429 1.00 62.07 46 LYS D CA 1
ATOM 8243 C C . LYS D 1 46 ? -26.526 -5.973 -44.640 1.00 60.73 46 LYS D C 1
ATOM 8244 O O . LYS D 1 46 ? -27.595 -5.489 -45.011 1.00 60.80 46 LYS D O 1
ATOM 8250 N N . THR D 1 47 ? -26.369 -7.276 -44.407 1.00 59.56 47 THR D N 1
ATOM 8251 C CA . THR D 1 47 ? -27.496 -8.210 -44.520 1.00 58.58 47 THR D CA 1
ATOM 8252 C C . THR D 1 47 ? -28.531 -7.968 -43.420 1.00 58.59 47 THR D C 1
ATOM 8253 O O . THR D 1 47 ? -29.730 -8.124 -43.654 1.00 59.48 47 THR D O 1
ATOM 8257 N N . LEU D 1 48 ? -28.066 -7.587 -42.229 1.00 58.15 48 LEU D N 1
ATOM 8258 C CA . LEU D 1 48 ? -28.965 -7.241 -41.125 1.00 57.81 48 LEU D CA 1
ATOM 8259 C C . LEU D 1 48 ? -29.759 -5.969 -41.421 1.00 58.24 48 LEU D C 1
ATOM 8260 O O . LEU D 1 48 ? -30.915 -5.858 -41.017 1.00 58.39 48 LEU D O 1
ATOM 8265 N N . ARG D 1 49 ? -29.141 -5.015 -42.117 1.00 58.55 49 ARG D N 1
ATOM 8266 C CA . ARG D 1 49 ? -29.846 -3.814 -42.575 1.00 58.51 49 ARG D CA 1
ATOM 8267 C C . ARG D 1 49 ? -30.985 -4.180 -43.522 1.00 57.51 49 ARG D C 1
ATOM 8268 O O . ARG D 1 49 ? -32.075 -3.610 -43.441 1.00 56.57 49 ARG D O 1
ATOM 8276 N N . ILE D 1 50 ? -30.716 -5.125 -44.423 1.00 57.02 50 ILE D N 1
ATOM 8277 C CA . ILE D 1 50 ? -31.694 -5.546 -45.424 1.00 56.63 50 ILE D CA 1
ATOM 8278 C C . ILE D 1 50 ? -32.896 -6.217 -44.761 1.00 56.33 50 ILE D C 1
ATOM 8279 O O . ILE D 1 50 ? -34.035 -5.941 -45.132 1.00 56.50 50 ILE D O 1
ATOM 8284 N N . SER D 1 51 ? -32.644 -7.081 -43.781 1.00 56.20 51 SER D N 1
ATOM 8285 C CA . SER D 1 51 ? -33.726 -7.711 -43.021 1.00 56.43 51 SER D CA 1
ATOM 8286 C C . SER D 1 51 ? -34.533 -6.669 -42.245 1.00 57.15 51 SER D C 1
ATOM 8287 O O . SER D 1 51 ? -35.756 -6.764 -42.158 1.00 57.70 51 SER D O 1
ATOM 8290 N N . LEU D 1 52 ? -33.834 -5.675 -41.698 1.00 58.24 52 LEU D N 1
ATOM 8291 C CA . LEU D 1 52 ? -34.447 -4.601 -40.912 1.00 59.09 52 LEU D CA 1
ATOM 8292 C C . LEU D 1 52 ? -35.436 -3.798 -41.758 1.00 58.97 52 LEU D C 1
ATOM 8293 O O . LEU D 1 52 ? -36.595 -3.622 -41.377 1.00 58.53 52 LEU D O 1
ATOM 8298 N N . TYR D 1 53 ? -34.968 -3.319 -42.908 1.00 59.46 53 TYR D N 1
ATOM 8299 C CA . TYR D 1 53 ? -35.801 -2.533 -43.817 1.00 59.45 53 TYR D CA 1
ATOM 8300 C C . TYR D 1 53 ? -36.818 -3.399 -44.561 1.00 59.31 53 TYR D C 1
ATOM 8301 O O . TYR D 1 53 ? -37.897 -2.921 -44.907 1.00 60.16 53 TYR D O 1
ATOM 8310 N N . SER D 1 54 ? -36.478 -4.661 -44.815 1.00 59.65 54 SER D N 1
ATOM 8311 C CA . SER D 1 54 ? -37.434 -5.605 -45.403 1.00 59.86 54 SER D CA 1
ATOM 8312 C C . SER D 1 54 ? -38.621 -5.819 -44.471 1.00 60.66 54 SER D C 1
ATOM 8313 O O . SER D 1 54 ? -39.764 -5.881 -44.924 1.00 60.68 54 SER D O 1
ATOM 8316 N N . ARG D 1 55 ? -38.346 -5.925 -43.172 1.00 61.97 55 ARG D N 1
ATOM 8317 C CA . ARG D 1 55 ? -39.402 -6.066 -42.172 1.00 63.75 55 ARG D CA 1
ATOM 8318 C C . ARG D 1 55 ? -40.265 -4.803 -42.087 1.00 63.44 55 ARG D C 1
ATOM 8319 O O . ARG D 1 55 ? -41.481 -4.893 -41.917 1.00 63.13 55 ARG D O 1
ATOM 8327 N N . ASP D 1 56 ? -39.635 -3.636 -42.209 1.00 62.84 56 ASP D N 1
ATOM 8328 C CA . ASP D 1 56 ? -40.359 -2.362 -42.248 1.00 62.56 56 ASP D CA 1
ATOM 8329 C C . ASP D 1 56 ? -41.219 -2.242 -43.507 1.00 61.66 56 ASP D C 1
ATOM 8330 O O . ASP D 1 56 ? -42.306 -1.663 -43.467 1.00 61.15 56 ASP D O 1
ATOM 8335 N N . LEU D 1 57 ? -40.727 -2.787 -44.618 1.00 61.55 57 LEU D N 1
ATOM 8336 C CA . LEU D 1 57 ? -41.470 -2.781 -45.881 1.00 61.55 57 LEU D CA 1
ATOM 8337 C C . LEU D 1 57 ? -42.704 -3.678 -45.781 1.00 62.92 57 LEU D C 1
ATOM 8338 O O . LEU D 1 57 ? -43.788 -3.301 -46.227 1.00 63.13 57 LEU D O 1
ATOM 8343 N N . ASP D 1 58 ? -42.527 -4.858 -45.191 1.00 64.34 58 ASP D N 1
ATOM 8344 C CA . ASP D 1 58 ? -43.631 -5.788 -44.945 1.00 65.73 58 ASP D CA 1
ATOM 8345 C C . ASP D 1 58 ? -44.697 -5.153 -44.049 1.00 66.16 58 ASP D C 1
ATOM 8346 O O . ASP D 1 58 ? -45.892 -5.277 -44.315 1.00 65.67 58 ASP D O 1
ATOM 8351 N N . GLU D 1 59 ? -44.249 -4.478 -42.992 1.00 66.90 59 GLU D N 1
ATOM 8352 C CA . GLU D 1 59 ? -45.141 -3.793 -42.052 1.00 67.76 59 GLU D CA 1
ATOM 8353 C C . GLU D 1 59 ? -45.927 -2.665 -42.718 1.00 67.69 59 GLU D C 1
ATOM 8354 O O . GLU D 1 59 ? -47.101 -2.454 -42.409 1.00 68.46 59 GLU D O 1
ATOM 8360 N N . ALA D 1 60 ? -45.273 -1.942 -43.624 1.00 66.95 60 ALA D N 1
ATOM 8361 C CA . ALA D 1 60 ? -45.916 -0.854 -44.359 1.00 66.25 60 ALA D CA 1
ATOM 8362 C C . ALA D 1 60 ? -46.996 -1.383 -45.297 1.00 65.75 60 ALA D C 1
ATOM 8363 O O . ALA D 1 60 ? -48.095 -0.833 -45.356 1.00 66.63 60 ALA D O 1
ATOM 8365 N N . ALA D 1 61 ? -46.675 -2.449 -46.026 1.00 65.37 61 ALA D N 1
ATOM 8366 C CA . ALA D 1 61 ? -47.625 -3.073 -46.948 1.00 65.19 61 ALA D CA 1
ATOM 8367 C C . ALA D 1 61 ? -48.861 -3.590 -46.211 1.00 65.91 61 ALA D C 1
ATOM 8368 O O . ALA D 1 61 ? -49.988 -3.384 -46.662 1.00 65.93 61 ALA D O 1
ATOM 8370 N N . ARG D 1 62 ? -48.641 -4.252 -45.077 1.00 66.62 62 ARG D N 1
ATOM 8371 C CA . ARG D 1 62 ? -49.738 -4.767 -44.251 1.00 67.64 62 ARG D CA 1
ATOM 8372 C C . ARG D 1 62 ? -50.635 -3.651 -43.722 1.00 67.42 62 ARG D C 1
ATOM 8373 O O . ARG D 1 62 ? -51.848 -3.824 -43.630 1.00 68.35 62 ARG D O 1
ATOM 8381 N N . ALA D 1 63 ? -50.032 -2.519 -43.369 1.00 66.34 63 ALA D N 1
ATOM 8382 C CA . ALA D 1 63 ? -50.769 -1.373 -42.834 1.00 65.95 63 ALA D CA 1
ATOM 8383 C C . ALA D 1 63 ? -51.549 -0.629 -43.921 1.00 65.37 63 ALA D C 1
ATOM 8384 O O . ALA D 1 63 ? -52.624 -0.089 -43.656 1.00 64.99 63 ALA D O 1
ATOM 8386 N N . SER D 1 64 ? -51.004 -0.608 -45.137 1.00 64.64 64 SER D N 1
ATOM 8387 C CA . SER D 1 64 ? -51.603 0.130 -46.253 1.00 64.39 64 SER D CA 1
ATOM 8388 C C . SER D 1 64 ? -52.994 -0.376 -46.639 1.00 64.89 64 SER D C 1
ATOM 8389 O O . SER D 1 64 ? -53.862 0.417 -47.000 1.00 65.26 64 SER D O 1
ATOM 8392 N N . VAL D 1 65 ? -53.198 -1.689 -46.563 1.00 65.61 65 VAL D N 1
ATOM 8393 C CA . VAL D 1 65 ? -54.453 -2.306 -47.005 1.00 66.53 65 VAL D CA 1
ATOM 8394 C C . VAL D 1 65 ? -55.674 -1.871 -46.171 1.00 67.43 65 VAL D C 1
ATOM 8395 O O . VAL D 1 65 ? -56.627 -1.338 -46.736 1.00 68.03 65 VAL D O 1
ATOM 8399 N N . PRO D 1 66 ? -55.655 -2.094 -44.840 1.00 68.42 66 PRO D N 1
ATOM 8400 C CA . PRO D 1 66 ? -56.787 -1.648 -44.016 1.00 69.29 66 PRO D CA 1
ATOM 8401 C C . PRO D 1 66 ? -56.926 -0.126 -43.926 1.00 69.36 66 PRO D C 1
ATOM 8402 O O . PRO D 1 66 ? -58.039 0.375 -43.764 1.00 70.49 66 PRO D O 1
ATOM 8406 N N . GLN D 1 67 ? -55.809 0.592 -44.024 1.00 69.52 67 GLN D N 1
ATOM 8407 C CA . GLN D 1 67 ? -55.822 2.056 -44.029 1.00 69.73 67 GLN D CA 1
ATOM 8408 C C . GLN D 1 67 ? -56.575 2.589 -45.248 1.00 69.73 67 GLN D C 1
ATOM 8409 O O . GLN D 1 67 ? -57.488 3.405 -45.114 1.00 69.88 67 GLN D O 1
ATOM 8415 N N . LEU D 1 68 ? -56.188 2.120 -46.432 1.00 69.98 68 LEU D N 1
ATOM 8416 C CA . LEU D 1 68 ? -56.827 2.538 -47.681 1.00 70.64 68 LEU D CA 1
ATOM 8417 C C . LEU D 1 68 ? -58.270 2.044 -47.789 1.00 72.85 68 LEU D C 1
ATOM 8418 O O . LEU D 1 68 ? -59.113 2.717 -48.383 1.00 72.60 68 LEU D O 1
ATOM 8423 N N . GLN D 1 69 ? -58.549 0.871 -47.222 1.00 75.02 69 GLN D N 1
ATOM 8424 C CA . GLN D 1 69 ? -59.917 0.341 -47.187 1.00 77.07 69 GLN D CA 1
ATOM 8425 C C . GLN D 1 69 ? -60.845 1.262 -46.402 1.00 77.34 69 GLN D C 1
ATOM 8426 O O . GLN D 1 69 ? -61.933 1.592 -46.869 1.00 77.80 69 GLN D O 1
ATOM 8432 N N . THR D 1 70 ? -60.403 1.674 -45.217 1.00 77.38 70 THR D N 1
ATOM 8433 C CA . THR D 1 70 ? -61.161 2.606 -44.380 1.00 78.34 70 THR D CA 1
ATOM 8434 C C . THR D 1 70 ? -61.416 3.934 -45.097 1.00 78.03 70 THR D C 1
ATOM 8435 O O . THR D 1 70 ? -62.532 4.450 -45.074 1.00 78.46 70 THR D O 1
ATOM 8439 N N . VAL D 1 71 ? -60.380 4.473 -45.735 1.00 78.26 71 VAL D N 1
ATOM 8440 C CA . VAL D 1 71 ? -60.467 5.770 -46.414 1.00 78.61 71 VAL D CA 1
ATOM 8441 C C . VAL D 1 71 ? -61.421 5.736 -47.616 1.00 79.36 71 VAL D C 1
ATOM 8442 O O . VAL D 1 71 ? -62.213 6.660 -47.804 1.00 79.27 71 VAL D O 1
ATOM 8446 N N . LEU D 1 72 ? -61.340 4.677 -48.420 1.00 80.73 72 LEU D N 1
ATOM 8447 C CA . LEU D 1 72 ? -62.221 4.520 -49.585 1.00 82.25 72 LEU D CA 1
ATOM 8448 C C . LEU D 1 72 ? -63.680 4.263 -49.196 1.00 84.68 72 LEU D C 1
ATOM 8449 O O . LEU D 1 72 ? -64.593 4.711 -49.889 1.00 85.09 72 LEU D O 1
ATOM 8454 N N . ARG D 1 73 ? -63.893 3.556 -48.088 1.00 87.30 73 ARG D N 1
ATOM 8455 C CA . ARG D 1 73 ? -65.246 3.174 -47.662 1.00 90.19 73 ARG D CA 1
ATOM 8456 C C . ARG D 1 73 ? -66.036 4.296 -46.976 1.00 92.35 73 ARG D C 1
ATOM 8457 O O . ARG D 1 73 ? -67.167 4.074 -46.540 1.00 93.66 73 ARG D O 1
ATOM 8465 N N . GLN D 1 74 ? -65.452 5.490 -46.885 1.00 93.74 74 GLN D N 1
ATOM 8466 C CA . GLN D 1 74 ? -66.175 6.669 -46.402 1.00 96.74 74 GLN D CA 1
ATOM 8467 C C . GLN D 1 74 ? -66.844 7.456 -47.539 1.00 99.31 74 GLN D C 1
ATOM 8468 O O . GLN D 1 74 ? -67.430 8.513 -47.300 1.00 100.26 74 GLN D O 1
ATOM 8474 N N . LEU D 1 75 ? -66.757 6.939 -48.766 1.00 101.52 75 LEU D N 1
ATOM 8475 C CA . LEU D 1 75 ? -67.389 7.573 -49.932 1.00 103.04 75 LEU D CA 1
ATOM 8476 C C . LEU D 1 75 ? -68.739 6.961 -50.350 1.00 106.98 75 LEU D C 1
ATOM 8477 O O . LEU D 1 75 ? -69.686 7.705 -50.599 1.00 107.58 75 LEU D O 1
ATOM 8482 N N . PRO D 1 76 ? -68.835 5.616 -50.448 1.00 110.71 76 PRO D N 1
ATOM 8483 C CA . PRO D 1 76 ? -70.127 5.024 -50.841 1.00 113.52 76 PRO D CA 1
ATOM 8484 C C . PRO D 1 76 ? -71.321 5.337 -49.918 1.00 116.27 76 PRO D C 1
ATOM 8485 O O . PRO D 1 76 ? -72.441 5.478 -50.415 1.00 117.39 76 PRO D O 1
ATOM 8489 N N . PRO D 1 77 ? -71.095 5.444 -48.592 1.00 118.31 77 PRO D N 1
ATOM 8490 C CA . PRO D 1 77 ? -72.189 5.869 -47.704 1.00 120.19 77 PRO D CA 1
ATOM 8491 C C . PRO D 1 77 ? -72.583 7.352 -47.796 1.00 121.00 77 PRO D C 1
ATOM 8492 O O . PRO D 1 77 ? -73.518 7.768 -47.109 1.00 122.26 77 PRO D O 1
ATOM 8496 N N . GLN D 1 78 ? -71.884 8.139 -48.616 1.00 121.18 78 GLN D N 1
ATOM 8497 C CA . GLN D 1 78 ? -72.209 9.558 -48.783 1.00 121.64 78 GLN D CA 1
ATOM 8498 C C . GLN D 1 78 ? -73.546 9.737 -49.496 1.00 123.87 78 GLN D C 1
ATOM 8499 O O . GLN D 1 78 ? -73.933 8.912 -50.327 1.00 123.84 78 GLN D O 1
ATOM 8505 N N . ASP D 1 79 ? -74.241 10.822 -49.165 1.00 126.15 79 ASP D N 1
ATOM 8506 C CA . ASP D 1 79 ? -75.551 11.113 -49.747 1.00 128.66 79 ASP D CA 1
ATOM 8507 C C . ASP D 1 79 ? -75.460 11.529 -51.215 1.00 129.09 79 ASP D C 1
ATOM 8508 O O . ASP D 1 79 ? -76.350 11.205 -52.002 1.00 131.13 79 ASP D O 1
ATOM 8513 N N . TYR D 1 80 ? -74.387 12.228 -51.586 1.00 128.09 80 TYR D N 1
ATOM 8514 C CA . TYR D 1 80 ? -74.235 12.729 -52.962 1.00 128.05 80 TYR D CA 1
ATOM 8515 C C . TYR D 1 80 ? -74.054 11.634 -54.028 1.00 129.52 80 TYR D C 1
ATOM 8516 O O . TYR D 1 80 ? -73.913 11.942 -55.212 1.00 129.75 80 TYR D O 1
ATOM 8525 N N . PHE D 1 81 ? -74.054 10.369 -53.612 1.00 131.17 81 PHE D N 1
ATOM 8526 C CA . PHE D 1 81 ? -74.084 9.247 -54.551 1.00 133.14 81 PHE D CA 1
ATOM 8527 C C . PHE D 1 81 ? -75.437 9.148 -55.256 1.00 136.18 81 PHE D C 1
ATOM 8528 O O . PHE D 1 81 ? -75.491 9.004 -56.479 1.00 137.02 81 PHE D O 1
ATOM 8536 N N . LEU D 1 82 ? -76.519 9.230 -54.483 1.00 139.19 82 LEU D N 1
ATOM 8537 C CA . LEU D 1 82 ? -77.880 9.146 -55.029 1.00 142.36 82 LEU D CA 1
ATOM 8538 C C . LEU D 1 82 ? -78.709 10.431 -54.885 1.00 141.23 82 LEU D C 1
ATOM 8539 O O . LEU D 1 82 ? -79.705 10.594 -55.592 1.00 141.84 82 LEU D O 1
ATOM 8544 N N . THR D 1 83 ? -78.311 11.337 -53.990 1.00 139.54 83 THR D N 1
ATOM 8545 C CA . THR D 1 83 ? -78.992 12.632 -53.869 1.00 139.43 83 THR D CA 1
ATOM 8546 C C . THR D 1 83 ? -78.525 13.633 -54.934 1.00 139.56 83 THR D C 1
ATOM 8547 O O . THR D 1 83 ? -79.025 14.754 -54.981 1.00 138.44 83 THR D O 1
ATOM 8551 N N . LEU D 1 84 ? -77.554 13.237 -55.760 1.00 140.94 84 LEU D N 1
ATOM 8552 C CA . LEU D 1 84 ? -77.233 13.958 -57.001 1.00 141.75 84 LEU D CA 1
ATOM 8553 C C . LEU D 1 84 ? -78.000 13.355 -58.177 1.00 144.12 84 LEU D C 1
ATOM 8554 O O . LEU D 1 84 ? -78.428 14.078 -59.078 1.00 145.89 84 LEU D O 1
ATOM 8559 N N . THR D 1 85 ? -78.158 12.032 -58.167 1.00 145.31 85 THR D N 1
ATOM 8560 C CA . THR D 1 85 ? -78.869 11.314 -59.228 1.00 147.25 85 THR D CA 1
ATOM 8561 C C . THR D 1 85 ? -80.289 11.846 -59.439 1.00 148.23 85 THR D C 1
ATOM 8562 O O . THR D 1 85 ? -80.736 11.998 -60.578 1.00 148.54 85 THR D O 1
ATOM 8566 N N . GLU D 1 86 ? -80.985 12.130 -58.340 1.00 148.24 86 GLU D N 1
ATOM 8567 C CA . GLU D 1 86 ? -82.364 12.626 -58.396 1.00 149.02 86 GLU D CA 1
ATOM 8568 C C . GLU D 1 86 ? -82.451 14.148 -58.581 1.00 147.48 86 GLU D C 1
ATOM 8569 O O . GLU D 1 86 ? -83.530 14.678 -58.853 1.00 149.89 86 GLU D O 1
ATOM 8575 N N . ILE D 1 87 ? -81.322 14.842 -58.431 1.00 143.85 87 ILE D N 1
ATOM 8576 C CA . ILE D 1 87 ? -81.224 16.260 -58.790 1.00 141.56 87 ILE D CA 1
ATOM 8577 C C . ILE D 1 87 ? -81.051 16.399 -60.308 1.00 140.73 87 ILE D C 1
ATOM 8578 O O . ILE D 1 87 ? -81.511 17.376 -60.903 1.00 141.05 87 ILE D O 1
ATOM 8583 N N . ASP D 1 88 ? -80.394 15.416 -60.925 1.00 139.17 88 ASP D N 1
ATOM 8584 C CA . ASP D 1 88 ? -80.185 15.403 -62.375 1.00 138.28 88 ASP D CA 1
ATOM 8585 C C . ASP D 1 88 ? -81.489 15.113 -63.116 1.00 139.10 88 ASP D C 1
ATOM 8586 O O . ASP D 1 88 ? -81.899 13.959 -63.252 1.00 139.50 88 ASP D O 1
ATOM 8591 N N . GLU D 1 99 ? -89.808 25.346 -65.883 1.00 155.00 99 GLU D N 1
ATOM 8592 C CA . GLU D 1 99 ? -90.094 25.802 -64.528 1.00 154.03 99 GLU D CA 1
ATOM 8593 C C . GLU D 1 99 ? -88.803 26.209 -63.824 1.00 152.10 99 GLU D C 1
ATOM 8594 O O . GLU D 1 99 ? -87.719 25.750 -64.190 1.00 152.14 99 GLU D O 1
ATOM 8600 N N . THR D 1 100 ? -88.925 27.074 -62.818 1.00 150.68 100 THR D N 1
ATOM 8601 C CA . THR D 1 100 ? -87.774 27.515 -62.030 1.00 148.42 100 THR D CA 1
ATOM 8602 C C . THR D 1 100 ? -87.240 26.370 -61.166 1.00 148.55 100 THR D C 1
ATOM 8603 O O . THR D 1 100 ? -87.560 26.260 -59.980 1.00 147.97 100 THR D O 1
ATOM 8607 N N . ARG D 1 101 ? -86.430 25.516 -61.788 1.00 149.46 101 ARG D N 1
ATOM 8608 C CA . ARG D 1 101 ? -85.684 24.476 -61.086 1.00 149.36 101 ARG D CA 1
ATOM 8609 C C . ARG D 1 101 ? -84.239 24.959 -60.945 1.00 148.33 101 ARG D C 1
ATOM 8610 O O . ARG D 1 101 ? -83.294 24.175 -61.051 1.00 147.81 101 ARG D O 1
ATOM 8618 N N . ASN D 1 102 ? -84.086 26.261 -60.706 1.00 148.15 102 ASN D N 1
ATOM 8619 C CA . ASN D 1 102 ? -82.781 26.910 -60.623 1.00 146.82 102 ASN D CA 1
ATOM 8620 C C . ASN D 1 102 ? -82.062 26.569 -59.319 1.00 146.57 102 ASN D C 1
ATOM 8621 O O . ASN D 1 102 ? -80.830 26.572 -59.263 1.00 145.84 102 ASN D O 1
ATOM 8626 N N . THR D 1 103 ? -82.836 26.272 -58.276 1.00 147.27 103 THR D N 1
ATOM 8627 C CA . THR D 1 103 ? -82.283 25.887 -56.976 1.00 146.47 103 THR D CA 1
ATOM 8628 C C . THR D 1 103 ? -81.560 24.536 -57.040 1.00 145.86 103 THR D C 1
ATOM 8629 O O . THR D 1 103 ? -80.667 24.271 -56.233 1.00 145.83 103 THR D O 1
ATOM 8633 N N . LEU D 1 104 ? -81.947 23.690 -57.997 1.00 145.55 104 LEU D N 1
ATOM 8634 C CA . LEU D 1 104 ? -81.261 22.416 -58.242 1.00 144.39 104 LEU D CA 1
ATOM 8635 C C . LEU D 1 104 ? -79.818 22.619 -58.721 1.00 143.38 104 LEU D C 1
ATOM 8636 O O . LEU D 1 104 ? -78.970 21.746 -58.527 1.00 142.60 104 LEU D O 1
ATOM 8641 N N . LEU D 1 105 ? -79.552 23.763 -59.352 1.00 143.08 105 LEU D N 1
ATOM 8642 C CA . LEU D 1 105 ? -78.199 24.122 -59.788 1.00 141.66 105 LEU D CA 1
ATOM 8643 C C . LEU D 1 105 ? -77.298 24.443 -58.593 1.00 139.93 105 LEU D C 1
ATOM 8644 O O . LEU D 1 105 ? -76.122 24.075 -58.582 1.00 140.92 105 LEU D O 1
ATOM 8649 N N . GLU D 1 106 ? -77.855 25.132 -57.597 1.00 137.48 106 GLU D N 1
ATOM 8650 C CA . GLU D 1 106 ? -77.113 25.487 -56.383 1.00 135.23 106 GLU D CA 1
ATOM 8651 C C . GLU D 1 106 ? -76.824 24.264 -55.511 1.00 133.40 106 GLU D C 1
ATOM 8652 O O . GLU D 1 106 ? -75.782 24.197 -54.855 1.00 131.94 106 GLU D O 1
ATOM 8658 N N . ALA D 1 107 ? -77.751 23.307 -55.504 1.00 132.47 107 ALA D N 1
ATOM 8659 C CA . ALA D 1 107 ? -77.567 22.046 -54.783 1.00 131.59 107 ALA D CA 1
ATOM 8660 C C . ALA D 1 107 ? -76.478 21.189 -55.429 1.00 130.66 107 ALA D C 1
ATOM 8661 O O . ALA D 1 107 ? -75.708 20.526 -54.732 1.00 130.87 107 ALA D O 1
ATOM 8663 N N . ARG D 1 108 ? -76.425 21.208 -56.760 1.00 129.38 108 ARG D N 1
ATOM 8664 C CA . ARG D 1 108 ? -75.435 20.441 -57.517 1.00 127.55 108 ARG D CA 1
ATOM 8665 C C . ARG D 1 108 ? -74.019 21.001 -57.344 1.00 124.93 108 ARG D C 1
ATOM 8666 O O . ARG D 1 108 ? -73.055 20.238 -57.275 1.00 124.31 108 ARG D O 1
ATOM 8674 N N . SER D 1 109 ? -73.901 22.326 -57.279 1.00 122.60 109 SER D N 1
ATOM 8675 C CA . SER D 1 109 ? -72.598 22.980 -57.121 1.00 120.91 109 SER D CA 1
ATOM 8676 C C . SER D 1 109 ? -71.980 22.737 -55.741 1.00 119.64 109 SER D C 1
ATOM 8677 O O . SER D 1 109 ? -70.757 22.771 -55.596 1.00 119.92 109 SER D O 1
ATOM 8680 N N . GLU D 1 110 ? -72.822 22.498 -54.737 1.00 118.52 110 GLU D N 1
ATOM 8681 C CA . GLU D 1 110 ? -72.352 22.201 -53.383 1.00 117.51 110 GLU D CA 1
ATOM 8682 C C . GLU D 1 110 ? -71.972 20.726 -53.256 1.00 114.86 110 GLU D C 1
ATOM 8683 O O . GLU D 1 110 ? -70.892 20.398 -52.761 1.00 113.67 110 GLU D O 1
ATOM 8689 N N . HIS D 1 111 ? -72.871 19.848 -53.699 1.00 112.82 111 HIS D N 1
ATOM 8690 C CA . HIS D 1 111 ? -72.622 18.401 -53.720 1.00 111.74 111 HIS D CA 1
ATOM 8691 C C . HIS D 1 111 ? -71.322 18.045 -54.440 1.00 109.90 111 HIS D C 1
ATOM 8692 O O . HIS D 1 111 ? -70.562 17.197 -53.970 1.00 109.69 111 HIS D O 1
ATOM 8699 N N . ILE D 1 112 ? -71.074 18.696 -55.574 1.00 108.09 112 ILE D N 1
ATOM 8700 C CA . ILE D 1 112 ? -69.874 18.438 -56.372 1.00 106.69 112 ILE D CA 1
ATOM 8701 C C . ILE D 1 112 ? -68.613 18.997 -55.704 1.00 105.02 112 ILE D C 1
ATOM 8702 O O . ILE D 1 112 ? -67.555 18.371 -55.769 1.00 104.62 112 ILE D O 1
ATOM 8707 N N . ARG D 1 113 ? -68.724 20.157 -55.058 1.00 103.74 113 ARG D N 1
ATOM 8708 C CA . ARG D 1 113 ? -67.580 20.746 -54.352 1.00 103.08 113 ARG D CA 1
ATOM 8709 C C . ARG D 1 113 ? -67.161 19.903 -53.142 1.00 101.34 113 ARG D C 1
ATOM 8710 O O . ARG D 1 113 ? -65.982 19.867 -52.788 1.00 99.92 113 ARG D O 1
ATOM 8718 N N . ASN D 1 114 ? -68.129 19.236 -52.513 1.00 99.54 114 ASN D N 1
ATOM 8719 C CA . ASN D 1 114 ? -67.841 18.261 -51.458 1.00 98.20 114 ASN D CA 1
ATOM 8720 C C . ASN D 1 114 ? -67.210 16.991 -52.024 1.00 96.00 114 ASN D C 1
ATOM 8721 O O . ASN D 1 114 ? -66.267 16.448 -51.446 1.00 95.43 114 ASN D O 1
ATOM 8726 N N . LEU D 1 115 ? -67.746 16.524 -53.150 1.00 94.06 115 LEU D N 1
ATOM 8727 C CA . LEU D 1 115 ? -67.263 15.309 -53.808 1.00 92.27 115 LEU D CA 1
ATOM 8728 C C . LEU D 1 115 ? -65.806 15.459 -54.241 1.00 90.77 115 LEU D C 1
ATOM 8729 O O . LEU D 1 115 ? -64.993 14.567 -53.998 1.00 91.07 115 LEU D O 1
ATOM 8734 N N . LYS D 1 116 ? -65.479 16.583 -54.877 1.00 89.39 116 LYS D N 1
ATOM 8735 C CA . LYS D 1 116 ? -64.095 16.880 -55.260 1.00 88.46 116 LYS D CA 1
ATOM 8736 C C . LYS D 1 116 ? -63.169 16.886 -54.042 1.00 86.79 116 LYS D C 1
ATOM 8737 O O . LYS D 1 116 ? -62.050 16.378 -54.106 1.00 85.78 116 LYS D O 1
ATOM 8743 N N . LYS D 1 117 ? -63.646 17.456 -52.937 1.00 85.70 117 LYS D N 1
ATOM 8744 C CA . LYS D 1 117 ? -62.846 17.592 -51.718 1.00 85.02 117 LYS D CA 1
ATOM 8745 C C . LYS D 1 117 ? -62.599 16.245 -51.034 1.00 83.28 117 LYS D C 1
ATOM 8746 O O . LYS D 1 117 ? -61.502 15.994 -50.530 1.00 82.70 117 LYS D O 1
ATOM 8752 N N . ASP D 1 118 ? -63.619 15.389 -51.013 1.00 81.78 118 ASP D N 1
ATOM 8753 C CA . ASP D 1 118 ? -63.497 14.050 -50.428 1.00 80.51 118 ASP D CA 1
ATOM 8754 C C . ASP D 1 118 ? -62.653 13.113 -51.295 1.00 78.89 118 ASP D C 1
ATOM 8755 O O . ASP D 1 118 ? -61.907 12.287 -50.768 1.00 78.86 118 ASP D O 1
ATOM 8760 N N . VAL D 1 119 ? -62.774 13.241 -52.616 1.00 77.30 119 VAL D N 1
ATOM 8761 C CA . VAL D 1 119 ? -61.956 12.458 -53.548 1.00 76.21 119 VAL D CA 1
ATOM 8762 C C . VAL D 1 119 ? -60.495 12.911 -53.489 1.00 75.32 119 VAL D C 1
ATOM 8763 O O . VAL D 1 119 ? -59.588 12.082 -53.500 1.00 74.87 119 VAL D O 1
ATOM 8767 N N . LYS D 1 120 ? -60.270 14.221 -53.423 1.00 75.23 120 LYS D N 1
ATOM 8768 C CA . LYS D 1 120 ? -58.920 14.754 -53.212 1.00 75.17 120 LYS D CA 1
ATOM 8769 C C . LYS D 1 120 ? -58.338 14.256 -51.886 1.00 74.18 120 LYS D C 1
ATOM 8770 O O . LYS D 1 120 ? -57.126 14.083 -51.762 1.00 74.14 120 LYS D O 1
ATOM 8776 N N . GLY D 1 121 ? -59.211 14.025 -50.907 1.00 73.26 121 GLY D N 1
ATOM 8777 C CA . GLY D 1 121 ? -58.820 13.446 -49.624 1.00 72.33 121 GLY D CA 1
ATOM 8778 C C . GLY D 1 121 ? -58.255 12.040 -49.733 1.00 71.37 121 GLY D C 1
ATOM 8779 O O . GLY D 1 121 ? -57.231 11.735 -49.121 1.00 71.03 121 GLY D O 1
ATOM 8780 N N . VAL D 1 122 ? -58.913 11.183 -50.512 1.00 70.52 122 VAL D N 1
ATOM 8781 C CA . VAL D 1 122 ? -58.452 9.800 -50.676 1.00 69.78 122 VAL D CA 1
ATOM 8782 C C . VAL D 1 122 ? -57.289 9.713 -51.668 1.00 68.73 122 VAL D C 1
ATOM 8783 O O . VAL D 1 122 ? -56.464 8.804 -51.573 1.00 68.85 122 VAL D O 1
ATOM 8787 N N . ILE D 1 123 ? -57.230 10.649 -52.617 1.00 67.92 123 ILE D N 1
ATOM 8788 C CA . ILE D 1 123 ? -56.091 10.748 -53.537 1.00 67.49 123 ILE D CA 1
ATOM 8789 C C . ILE D 1 123 ? -54.798 11.020 -52.759 1.00 67.05 123 ILE D C 1
ATOM 8790 O O . ILE D 1 123 ? -53.761 10.422 -53.048 1.00 66.56 123 ILE D O 1
ATOM 8795 N N . ARG D 1 124 ? -54.869 11.915 -51.774 1.00 67.00 124 ARG D N 1
ATOM 8796 C CA . ARG D 1 124 ? -53.722 12.208 -50.909 1.00 67.20 124 ARG D CA 1
ATOM 8797 C C . ARG D 1 124 ? -53.296 10.992 -50.085 1.00 66.30 124 ARG D C 1
ATOM 8798 O O . ARG D 1 124 ? -52.104 10.783 -49.858 1.00 66.07 124 ARG D O 1
ATOM 8806 N N . SER D 1 125 ? -54.271 10.200 -49.640 1.00 65.84 125 SER D N 1
ATOM 8807 C CA . SER D 1 125 ? -53.996 8.964 -48.903 1.00 65.23 125 SER D CA 1
ATOM 8808 C C . SER D 1 125 ? -53.346 7.903 -49.791 1.00 64.78 125 SER D C 1
ATOM 8809 O O . SER D 1 125 ? -52.427 7.210 -49.361 1.00 64.46 125 SER D O 1
ATOM 8812 N N . LEU D 1 126 ? -53.833 7.776 -51.023 1.00 65.05 126 LEU D N 1
ATOM 8813 C CA . LEU D 1 126 ? -53.241 6.858 -52.000 1.00 65.34 126 LEU D CA 1
ATOM 8814 C C . LEU D 1 126 ? -51.820 7.283 -52.358 1.00 65.58 126 LEU D C 1
ATOM 8815 O O . LEU D 1 126 ? -50.923 6.446 -52.463 1.00 65.87 126 LEU D O 1
ATOM 8820 N N . ARG D 1 127 ? -51.628 8.587 -52.541 1.00 65.96 127 ARG D N 1
ATOM 8821 C CA . ARG D 1 127 ? -50.305 9.151 -52.808 1.00 65.73 127 ARG D CA 1
ATOM 8822 C C . ARG D 1 127 ? -49.349 8.954 -51.632 1.00 64.86 127 ARG D C 1
ATOM 8823 O O . ARG D 1 127 ? -48.151 8.757 -51.833 1.00 64.26 127 ARG D O 1
ATOM 8831 N N . LYS D 1 128 ? -49.882 9.002 -50.411 1.00 64.61 128 LYS D N 1
ATOM 8832 C CA . LYS D 1 128 ? -49.077 8.787 -49.206 1.00 64.45 128 LYS D CA 1
ATOM 8833 C C . LYS D 1 128 ? -48.546 7.357 -49.130 1.00 63.55 128 LYS D C 1
ATOM 8834 O O . LYS D 1 128 ? -47.371 7.145 -48.823 1.00 63.41 128 LYS D O 1
ATOM 8840 N N . GLU D 1 129 ? -49.416 6.386 -49.401 1.00 62.58 129 GLU D N 1
ATOM 8841 C CA . GLU D 1 129 ? -49.035 4.972 -49.355 1.00 61.98 129 GLU D CA 1
ATOM 8842 C C . GLU D 1 129 ? -48.049 4.610 -50.464 1.00 60.90 129 GLU D C 1
ATOM 8843 O O . GLU D 1 129 ? -47.196 3.742 -50.278 1.00 60.18 129 GLU D O 1
ATOM 8849 N N . ALA D 1 130 ? -48.171 5.275 -51.611 1.00 60.36 130 ALA D N 1
ATOM 8850 C CA . ALA D 1 130 ? -47.237 5.086 -52.718 1.00 60.02 130 ALA D CA 1
ATOM 8851 C C . ALA D 1 130 ? -45.861 5.644 -52.366 1.00 60.15 130 ALA D C 1
ATOM 8852 O O . ALA D 1 130 ? -44.848 4.969 -52.546 1.00 60.10 130 ALA D O 1
ATOM 8854 N N . ASN D 1 131 ? -45.835 6.875 -51.859 1.00 60.52 131 ASN D N 1
ATOM 8855 C CA . ASN D 1 131 ? -44.583 7.533 -51.480 1.00 60.98 131 ASN D CA 1
ATOM 8856 C C . ASN D 1 131 ? -43.897 6.850 -50.299 1.00 60.56 131 ASN D C 1
ATOM 8857 O O . ASN D 1 131 ? -42.667 6.798 -50.240 1.00 61.24 131 ASN D O 1
ATOM 8862 N N . LEU D 1 132 ? -44.692 6.332 -49.366 1.00 59.80 132 LEU D N 1
ATOM 8863 C CA . LEU D 1 132 ? -44.164 5.569 -48.236 1.00 59.42 132 LEU D CA 1
ATOM 8864 C C . LEU D 1 132 ? -43.509 4.279 -48.723 1.00 58.91 132 LEU D C 1
ATOM 8865 O O . LEU D 1 132 ? -42.400 3.944 -48.306 1.00 58.54 132 LEU D O 1
ATOM 8870 N N . MET D 1 133 ? -44.200 3.568 -49.612 1.00 58.60 133 MET D N 1
ATOM 8871 C CA . MET D 1 133 ? -43.688 2.323 -50.180 1.00 58.26 133 MET D CA 1
ATOM 8872 C C . MET D 1 133 ? -42.452 2.569 -51.047 1.00 58.29 133 MET D C 1
ATOM 8873 O O . MET D 1 133 ? -41.556 1.728 -51.107 1.00 58.22 133 MET D O 1
ATOM 8878 N N . ALA D 1 134 ? -42.412 3.720 -51.714 1.00 58.72 134 ALA D N 1
ATOM 8879 C CA . ALA D 1 134 ? -41.246 4.118 -52.503 1.00 59.24 134 ALA D CA 1
ATOM 8880 C C . ALA D 1 134 ? -40.010 4.273 -51.617 1.00 59.64 134 ALA D C 1
ATOM 8881 O O . ALA D 1 134 ? -38.914 3.853 -51.993 1.00 59.71 134 ALA D O 1
ATOM 8883 N N . SER D 1 135 ? -40.200 4.879 -50.445 1.00 60.02 135 SER D N 1
ATOM 8884 C CA . SER D 1 135 ? -39.122 5.061 -49.470 1.00 60.44 135 SER D CA 1
ATOM 8885 C C . SER D 1 135 ? -38.655 3.724 -48.899 1.00 60.15 135 SER D C 1
ATOM 8886 O O . SER D 1 135 ? -37.461 3.522 -48.672 1.00 60.27 135 SER D O 1
ATOM 8889 N N . ARG D 1 136 ? -39.606 2.823 -48.662 1.00 59.85 136 ARG D N 1
ATOM 8890 C CA . ARG D 1 136 ? -39.300 1.489 -48.150 1.00 59.52 136 ARG D CA 1
ATOM 8891 C C . ARG D 1 136 ? -38.516 0.678 -49.177 1.00 58.51 136 ARG D C 1
ATOM 8892 O O . ARG D 1 136 ? -37.546 0.005 -48.832 1.00 58.52 136 ARG D O 1
ATOM 8900 N N . ILE D 1 137 ? -38.943 0.748 -50.435 1.00 58.09 137 ILE D N 1
ATOM 8901 C CA . ILE D 1 137 ? -38.224 0.108 -51.539 1.00 57.82 137 ILE D CA 1
ATOM 8902 C C . ILE D 1 137 ? -36.829 0.719 -51.695 1.00 58.28 137 ILE D C 1
ATOM 8903 O O . ILE D 1 137 ? -35.851 -0.001 -51.894 1.00 57.97 137 ILE D O 1
ATOM 8908 N N . ALA D 1 138 ? -36.744 2.044 -51.598 1.00 58.76 138 ALA D N 1
ATOM 8909 C CA . ALA D 1 138 ? -35.461 2.740 -51.682 1.00 59.70 138 ALA D CA 1
ATOM 8910 C C . ALA D 1 138 ? -34.486 2.254 -50.610 1.00 60.37 138 ALA D C 1
ATOM 8911 O O . ALA D 1 138 ? -33.313 2.019 -50.897 1.00 60.87 138 ALA D O 1
ATOM 8913 N N . ASP D 1 139 ? -34.981 2.090 -49.384 1.00 60.47 139 ASP D N 1
ATOM 8914 C CA . ASP D 1 139 ? -34.138 1.689 -48.254 1.00 61.24 139 ASP D CA 1
ATOM 8915 C C . ASP D 1 139 ? -33.562 0.272 -48.380 1.00 61.20 139 ASP D C 1
ATOM 8916 O O . ASP D 1 139 ? -32.402 0.046 -48.031 1.00 61.14 139 ASP D O 1
ATOM 8921 N N . VAL D 1 140 ? -34.362 -0.674 -48.872 1.00 61.25 140 VAL D N 1
ATOM 8922 C CA . VAL D 1 140 ? -33.909 -2.070 -48.995 1.00 61.47 140 VAL D CA 1
ATOM 8923 C C . VAL D 1 140 ? -33.008 -2.290 -50.213 1.00 61.85 140 VAL D C 1
ATOM 8924 O O . VAL D 1 140 ? -32.057 -3.068 -50.146 1.00 62.01 140 VAL D O 1
ATOM 8928 N N . SER D 1 141 ? -33.308 -1.609 -51.316 1.00 62.71 141 SER D N 1
ATOM 8929 C CA . SER D 1 141 ? -32.568 -1.798 -52.567 1.00 63.64 141 SER D CA 1
ATOM 8930 C C . SER D 1 141 ? -31.214 -1.084 -52.581 1.00 64.84 141 SER D C 1
ATOM 8931 O O . SER D 1 141 ? -30.295 -1.522 -53.273 1.00 66.00 141 SER D O 1
ATOM 8934 N N . ASN D 1 142 ? -31.089 0.002 -51.819 1.00 65.69 142 ASN D N 1
ATOM 8935 C CA . ASN D 1 142 ? -29.843 0.779 -51.773 1.00 67.17 142 ASN D CA 1
ATOM 8936 C C . ASN D 1 142 ? -28.686 0.103 -51.025 1.00 66.51 142 ASN D C 1
ATOM 8937 O O . ASN D 1 142 ? -27.544 0.550 -51.131 1.00 68.27 142 ASN D O 1
ATOM 8942 N N . VAL D 1 143 ? -28.972 -0.962 -50.278 1.00 64.61 143 VAL D N 1
ATOM 8943 C CA . VAL D 1 143 ? -27.930 -1.693 -49.552 1.00 64.01 143 VAL D CA 1
ATOM 8944 C C . VAL D 1 143 ? -27.166 -2.604 -50.517 1.00 64.22 143 VAL D C 1
ATOM 8945 O O . VAL D 1 143 ? -27.704 -3.609 -50.982 1.00 63.53 143 VAL D O 1
ATOM 8949 N N . VAL D 1 144 ? -25.915 -2.251 -50.807 1.00 65.34 144 VAL D N 1
ATOM 8950 C CA . VAL D 1 144 ? -25.102 -2.979 -51.788 1.00 66.06 144 VAL D CA 1
ATOM 8951 C C . VAL D 1 144 ? -24.322 -4.120 -51.132 1.00 66.02 144 VAL D C 1
ATOM 8952 O O . VAL D 1 144 ? -23.503 -3.881 -50.245 1.00 65.89 144 VAL D O 1
ATOM 8956 N N . ILE D 1 145 ? -24.567 -5.349 -51.587 1.00 66.32 145 ILE D N 1
ATOM 8957 C CA . ILE D 1 145 ? -23.912 -6.543 -51.026 1.00 67.02 145 ILE D CA 1
ATOM 8958 C C . ILE D 1 145 ? -23.142 -7.402 -52.043 1.00 69.48 145 ILE D C 1
ATOM 8959 O O . ILE D 1 145 ? -22.213 -8.115 -51.663 1.00 69.78 145 ILE D O 1
ATOM 8964 N N . LEU D 1 146 ? -23.514 -7.334 -53.320 1.00 72.24 146 LEU D N 1
ATOM 8965 C CA . LEU D 1 146 ? -22.940 -8.221 -54.338 1.00 74.71 146 LEU D CA 1
ATOM 8966 C C . LEU D 1 146 ? -21.531 -7.845 -54.807 1.00 79.07 146 LEU D C 1
ATOM 8967 O O . LEU D 1 146 ? -20.863 -8.662 -55.440 1.00 79.81 146 LEU D O 1
ATOM 8972 N N . GLU D 1 147 ? -21.081 -6.625 -54.513 1.00 84.20 147 GLU D N 1
ATOM 8973 C CA . GLU D 1 147 ? -19.771 -6.167 -54.991 1.00 89.81 147 GLU D CA 1
ATOM 8974 C C . GLU D 1 147 ? -18.630 -7.038 -54.465 1.00 92.47 147 GLU D C 1
ATOM 8975 O O . GLU D 1 147 ? -18.609 -7.406 -53.290 1.00 92.34 147 GLU D O 1
ATOM 8981 N N . ARG D 1 148 ? -17.695 -7.357 -55.360 1.00 97.31 148 ARG D N 1
ATOM 8982 C CA . ARG D 1 148 ? -16.603 -8.314 -55.117 1.00 100.25 148 ARG D CA 1
ATOM 8983 C C . ARG D 1 148 ? -16.968 -9.504 -54.214 1.00 99.10 148 ARG D C 1
ATOM 8984 O O . ARG D 1 148 ? -16.160 -9.943 -53.394 1.00 99.94 148 ARG D O 1
ATOM 8992 N N . LEU D 1 149 ? -18.182 -10.025 -54.385 1.00 98.35 149 LEU D N 1
ATOM 8993 C CA . LEU D 1 149 ? -18.631 -11.208 -53.653 1.00 97.33 149 LEU D CA 1
ATOM 8994 C C . LEU D 1 149 ? -18.473 -12.455 -54.522 1.00 98.13 149 LEU D C 1
ATOM 8995 O O . LEU D 1 149 ? -18.268 -13.553 -54.005 1.00 99.42 149 LEU D O 1
ATOM 9000 N N . GLU D 1 150 ? -18.586 -12.279 -55.838 1.00 99.25 150 GLU D N 1
ATOM 9001 C CA . GLU D 1 150 ? -18.238 -13.331 -56.796 1.00 99.81 150 GLU D CA 1
ATOM 9002 C C . GLU D 1 150 ? -16.746 -13.671 -56.724 1.00 98.83 150 GLU D C 1
ATOM 9003 O O . GLU D 1 150 ? -16.361 -14.831 -56.872 1.00 97.92 150 GLU D O 1
ATOM 9009 N N . SER D 1 151 ? -15.917 -12.652 -56.495 1.00 98.25 151 SER D N 1
ATOM 9010 C CA . SER D 1 151 ? -14.474 -12.835 -56.352 1.00 98.28 151 SER D CA 1
ATOM 9011 C C . SER D 1 151 ? -14.119 -13.474 -55.008 1.00 97.04 151 SER D C 1
ATOM 9012 O O . SER D 1 151 ? -13.141 -14.219 -54.912 1.00 98.18 151 SER D O 1
ATOM 9015 N N . SER D 1 152 ? -14.906 -13.170 -53.977 1.00 94.38 152 SER D N 1
ATOM 9016 C CA . SER D 1 152 ? -14.735 -13.790 -52.661 1.00 91.62 152 SER D CA 1
ATOM 9017 C C . SER D 1 152 ? -15.116 -15.268 -52.695 1.00 89.40 152 SER D C 1
ATOM 9018 O O . SER D 1 152 ? -14.451 -16.095 -52.073 1.00 88.36 152 SER D O 1
ATOM 9021 N N . LEU D 1 153 ? -16.183 -15.594 -53.421 1.00 87.88 153 LEU D N 1
ATOM 9022 C CA . LEU D 1 153 ? -16.576 -16.988 -53.628 1.00 86.68 153 LEU D CA 1
ATOM 9023 C C . LEU D 1 153 ? -15.528 -17.721 -54.463 1.00 88.14 153 LEU D C 1
ATOM 9024 O O . LEU D 1 153 ? -15.185 -18.865 -54.165 1.00 88.43 153 LEU D O 1
ATOM 9029 N N . LYS D 1 154 ? -15.029 -17.055 -55.505 1.00 89.75 154 LYS D N 1
ATOM 9030 C CA . LYS D 1 154 ? -13.950 -17.592 -56.340 1.00 90.92 154 LYS D CA 1
ATOM 9031 C C . LYS D 1 154 ? -12.710 -17.900 -55.500 1.00 89.98 154 LYS D C 1
ATOM 9032 O O . LYS D 1 154 ? -12.058 -18.925 -55.701 1.00 88.78 154 LYS D O 1
ATOM 9038 N N . GLU D 1 155 ? -12.397 -17.007 -54.563 1.00 89.66 155 GLU D N 1
ATOM 9039 C CA . GLU D 1 155 ? -11.254 -17.173 -53.664 1.00 89.74 155 GLU D CA 1
ATOM 9040 C C . GLU D 1 155 ? -11.411 -18.402 -52.768 1.00 87.60 155 GLU D C 1
ATOM 9041 O O . GLU D 1 155 ? -10.471 -19.183 -52.610 1.00 88.10 155 GLU D O 1
ATOM 9047 N N . GLU D 1 156 ? -12.597 -18.566 -52.187 1.00 85.40 156 GLU D N 1
ATOM 9048 C CA . GLU D 1 156 ? -12.874 -19.694 -51.296 1.00 83.57 156 GLU D CA 1
ATOM 9049 C C . GLU D 1 156 ? -13.016 -21.011 -52.057 1.00 82.63 156 GLU D C 1
ATOM 9050 O O . GLU D 1 156 ? -12.660 -22.068 -51.536 1.00 83.28 156 GLU D O 1
ATOM 9056 N N . GLN D 1 157 ? -13.536 -20.950 -53.280 1.00 82.37 157 GLN D N 1
ATOM 9057 C CA . GLN D 1 157 ? -13.620 -22.135 -54.138 1.00 82.82 157 GLN D CA 1
ATOM 9058 C C . GLN D 1 157 ? -12.231 -22.623 -54.563 1.00 83.42 157 GLN D C 1
ATOM 9059 O O . GLN D 1 157 ? -12.017 -23.825 -54.724 1.00 82.92 157 GLN D O 1
ATOM 9065 N N . GLU D 1 158 ? -11.296 -21.689 -54.737 1.00 84.21 158 GLU D N 1
ATOM 9066 C CA . GLU D 1 158 ? -9.898 -22.030 -55.013 1.00 84.99 158 GLU D CA 1
ATOM 9067 C C . GLU D 1 158 ? -9.208 -22.615 -53.781 1.00 83.62 158 GLU D C 1
ATOM 9068 O O . GLU D 1 158 ? -8.424 -23.559 -53.898 1.00 83.63 158 GLU D O 1
ATOM 9074 N N . ARG D 1 159 ? -9.499 -22.050 -52.609 1.00 82.07 159 ARG D N 1
ATOM 9075 C CA . ARG D 1 159 ? -8.903 -22.524 -51.357 1.00 80.29 159 ARG D CA 1
ATOM 9076 C C . ARG D 1 159 ? -9.459 -23.902 -50.987 1.00 77.43 159 ARG D C 1
ATOM 9077 O O . ARG D 1 159 ? -8.722 -24.759 -50.504 1.00 76.66 159 ARG D O 1
ATOM 9085 N N . LYS D 1 160 ? -10.755 -24.106 -51.220 1.00 75.25 160 LYS D N 1
ATOM 9086 C CA . LYS D 1 160 ? -11.384 -25.414 -51.017 1.00 73.50 160 LYS D CA 1
ATOM 9087 C C . LYS D 1 160 ? -10.770 -26.467 -51.939 1.00 74.71 160 LYS D C 1
ATOM 9088 O O . LYS D 1 160 ? -10.566 -27.611 -51.533 1.00 75.10 160 LYS D O 1
ATOM 9094 N N . ALA D 1 161 ? -10.486 -26.073 -53.178 1.00 76.25 161 ALA D N 1
ATOM 9095 C CA . ALA D 1 161 ? -9.910 -26.980 -54.170 1.00 77.07 161 ALA D CA 1
ATOM 9096 C C . ALA D 1 161 ? -8.506 -27.430 -53.775 1.00 77.52 161 ALA D C 1
ATOM 9097 O O . ALA D 1 161 ? -8.211 -28.626 -53.783 1.00 77.23 161 ALA D O 1
ATOM 9099 N N . GLU D 1 162 ? -7.648 -26.472 -53.428 1.00 78.20 162 GLU D N 1
ATOM 9100 C CA . GLU D 1 162 ? -6.256 -26.778 -53.084 1.00 78.61 162 GLU D CA 1
ATOM 9101 C C . GLU D 1 162 ? -6.114 -27.486 -51.732 1.00 76.96 162 GLU D C 1
ATOM 9102 O O . GLU D 1 162 ? -5.140 -28.204 -51.516 1.00 77.54 162 GLU D O 1
ATOM 9108 N N . ILE D 1 163 ? -7.079 -27.290 -50.833 1.00 75.41 163 ILE D N 1
ATOM 9109 C CA . ILE D 1 163 ? -7.116 -28.032 -49.567 1.00 74.20 163 ILE D CA 1
ATOM 9110 C C . ILE D 1 163 ? -7.490 -29.495 -49.819 1.00 74.38 163 ILE D C 1
ATOM 9111 O O . ILE D 1 163 ? -6.847 -30.401 -49.288 1.00 74.39 1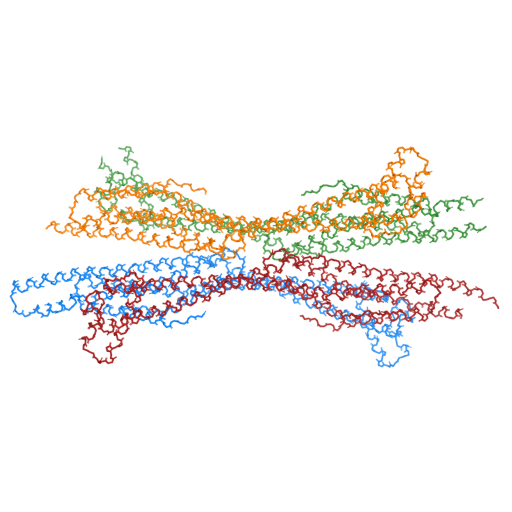63 ILE D O 1
ATOM 9116 N N . GLN D 1 164 ? -8.528 -29.717 -50.623 1.00 74.77 164 GLN D N 1
ATOM 9117 C CA . GLN D 1 164 ? -8.981 -31.074 -50.947 1.00 75.50 164 GLN D CA 1
ATOM 9118 C C . GLN D 1 164 ? -7.950 -31.857 -51.763 1.00 77.03 164 GLN D C 1
ATOM 9119 O O . GLN D 1 164 ? -7.837 -33.075 -51.619 1.00 77.27 164 GLN D O 1
ATOM 9125 N N . ALA D 1 165 ? -7.212 -31.154 -52.620 1.00 78.23 165 ALA D N 1
ATOM 9126 C CA . ALA D 1 165 ? -6.123 -31.759 -53.385 1.00 79.12 165 ALA D CA 1
ATOM 9127 C C . ALA D 1 165 ? -4.958 -32.138 -52.470 1.00 79.65 165 ALA D C 1
ATOM 9128 O O . ALA D 1 165 ? -4.298 -33.158 -52.685 1.00 79.17 165 ALA D O 1
ATOM 9130 N N . ASP D 1 166 ? -4.715 -31.311 -51.453 1.00 79.90 166 ASP D N 1
ATOM 9131 C CA . ASP D 1 166 ? -3.670 -31.578 -50.462 1.00 80.04 166 ASP D CA 1
ATOM 9132 C C . ASP D 1 166 ? -4.053 -32.790 -49.610 1.00 78.67 166 ASP D C 1
ATOM 9133 O O . ASP D 1 166 ? -3.233 -33.680 -49.390 1.00 78.56 166 ASP D O 1
ATOM 9138 N N . ILE D 1 167 ? -5.301 -32.822 -49.146 1.00 77.48 167 ILE D N 1
ATOM 9139 C CA . ILE D 1 167 ? -5.822 -33.964 -48.386 1.00 76.80 167 ILE D CA 1
ATOM 9140 C C . ILE D 1 167 ? -5.745 -35.254 -49.210 1.00 77.16 167 ILE D C 1
ATOM 9141 O O . ILE D 1 167 ? -5.405 -36.311 -48.679 1.00 76.81 167 ILE D O 1
ATOM 9146 N N . ALA D 1 168 ? -6.057 -35.156 -50.501 1.00 78.20 168 ALA D N 1
ATOM 9147 C CA . ALA D 1 168 ? -6.001 -36.307 -51.404 1.00 78.80 168 ALA D CA 1
ATOM 9148 C C . ALA D 1 168 ? -4.581 -36.857 -51.536 1.00 79.80 168 ALA D C 1
ATOM 9149 O O . ALA D 1 168 ? -4.378 -38.071 -51.510 1.00 79.11 168 ALA D O 1
ATOM 9151 N N . GLN D 1 169 ? -3.600 -35.994 -51.650 1.00 81.53 169 GLN D N 1
ATOM 9152 C CA . GLN D 1 169 ? -2.258 -36.495 -51.762 1.00 83.28 169 GLN D CA 1
ATOM 9153 C C . GLN D 1 169 ? -1.797 -37.022 -50.430 1.00 82.89 169 GLN D C 1
ATOM 9154 O O . GLN D 1 169 ? -1.306 -38.125 -50.322 1.00 83.63 169 GLN D O 1
ATOM 9160 N N . GLN D 1 170 ? -1.965 -36.230 -49.398 1.00 82.46 170 GLN D N 1
ATOM 9161 C CA . GLN D 1 170 ? -1.517 -36.657 -48.069 1.00 82.04 170 GLN D CA 1
ATOM 9162 C C . GLN D 1 170 ? -2.035 -38.052 -47.708 1.00 81.68 170 GLN D C 1
ATOM 9163 O O . GLN D 1 170 ? -1.326 -38.835 -47.075 1.00 81.06 170 GLN D O 1
ATOM 9169 N N . GLU D 1 171 ? -3.269 -38.352 -48.110 1.00 82.59 171 GLU D N 1
ATOM 9170 C CA . GLU D 1 171 ? -3.887 -39.654 -47.836 1.00 83.46 171 GLU D CA 1
ATOM 9171 C C . GLU D 1 171 ? -3.180 -40.804 -48.555 1.00 84.13 171 GLU D C 1
ATOM 9172 O O . GLU D 1 171 ? -3.015 -41.884 -47.985 1.00 84.40 171 GLU D O 1
ATOM 9178 N N . LYS D 1 172 ? -2.771 -40.575 -49.800 1.00 84.88 172 LYS D N 1
ATOM 9179 C CA . LYS D 1 172 ? -2.073 -41.604 -50.578 1.00 86.23 172 LYS D CA 1
ATOM 9180 C C . LYS D 1 172 ? -0.593 -41.715 -50.208 1.00 85.29 172 LYS D C 1
ATOM 9181 O O . LYS D 1 172 ? 0.000 -42.785 -50.353 1.00 86.22 172 LYS D O 1
ATOM 9187 N N . ASN D 1 173 ? -0.002 -40.619 -49.736 1.00 83.49 173 ASN D N 1
ATOM 9188 C CA . ASN D 1 173 ? 1.331 -40.669 -49.135 1.00 82.25 173 ASN D CA 1
ATOM 9189 C C . ASN D 1 173 ? 1.316 -41.514 -47.865 1.00 81.04 173 ASN D C 1
ATOM 9190 O O . ASN D 1 173 ? 2.215 -42.323 -47.641 1.00 81.16 173 ASN D O 1
ATOM 9195 N N . LYS D 1 174 ? 0.285 -41.321 -47.043 1.00 79.79 174 LYS D N 1
ATOM 9196 C CA . LYS D 1 174 ? 0.117 -42.091 -45.813 1.00 78.85 174 LYS D CA 1
ATOM 9197 C C . LYS D 1 174 ? -0.057 -43.574 -46.130 1.00 78.47 174 LYS D C 1
ATOM 9198 O O . LYS D 1 174 ? 0.634 -44.416 -45.561 1.00 78.90 174 LYS D O 1
ATOM 9204 N N . ALA D 1 175 ? -0.973 -43.879 -47.047 1.00 78.49 175 ALA D N 1
ATOM 9205 C CA . ALA D 1 175 ? -1.275 -45.264 -47.428 1.00 78.47 175 ALA D CA 1
ATOM 9206 C C . ALA D 1 175 ? -0.065 -45.996 -48.016 1.00 78.27 175 ALA D C 1
ATOM 9207 O O . ALA D 1 175 ? 0.049 -47.214 -47.875 1.00 77.91 175 ALA D O 1
ATOM 9209 N N . LYS D 1 176 ? 0.825 -45.253 -48.674 1.00 77.61 176 LYS D N 1
ATOM 9210 C CA . LYS D 1 176 ? 2.078 -45.809 -49.184 1.00 77.32 176 LYS D CA 1
ATOM 9211 C C . LYS D 1 176 ? 3.039 -46.123 -48.038 1.00 76.38 176 LYS D C 1
ATOM 9212 O O . LYS D 1 176 ? 3.687 -47.170 -48.033 1.00 76.65 176 LYS D O 1
ATOM 9218 N N . LEU D 1 177 ? 3.141 -45.202 -47.082 1.00 74.80 177 LEU D N 1
ATOM 9219 C CA . LEU D 1 177 ? 3.966 -45.413 -45.889 1.00 73.90 177 LEU D CA 1
ATOM 9220 C C . LEU D 1 177 ? 3.415 -46.527 -44.996 1.00 73.02 177 LEU D C 1
ATOM 9221 O O . LEU D 1 177 ? 4.183 -47.232 -44.344 1.00 73.10 177 LEU D O 1
ATOM 9226 N N . VAL D 1 178 ? 2.093 -46.681 -44.974 1.00 72.35 178 VAL D N 1
ATOM 9227 C CA . VAL D 1 178 ? 1.447 -47.716 -44.164 1.00 72.34 178 VAL D CA 1
ATOM 9228 C C . VAL D 1 178 ? 1.764 -49.117 -44.693 1.00 73.83 178 VAL D C 1
ATOM 9229 O O . VAL D 1 178 ? 2.074 -50.012 -43.908 1.00 74.49 178 VAL D O 1
ATOM 9233 N N . VAL D 1 179 ? 1.690 -49.308 -46.010 1.00 75.36 179 VAL D N 1
ATOM 9234 C CA . VAL D 1 179 ? 2.035 -50.608 -46.605 1.00 77.58 179 VAL D CA 1
ATOM 9235 C C . VAL D 1 179 ? 3.536 -50.901 -46.507 1.00 78.85 179 VAL D C 1
ATOM 9236 O O . VAL D 1 179 ? 3.929 -52.049 -46.304 1.00 80.12 179 VAL D O 1
ATOM 9240 N N . ASP D 1 180 ? 4.364 -49.866 -46.647 1.00 79.63 180 ASP D N 1
ATOM 9241 C CA . ASP D 1 180 ? 5.811 -50.002 -46.459 1.00 80.23 180 ASP D CA 1
ATOM 9242 C C . ASP D 1 180 ? 6.151 -50.309 -45.001 1.00 80.25 180 ASP D C 1
ATOM 9243 O O . ASP D 1 180 ? 7.075 -51.075 -44.724 1.00 81.63 180 ASP D O 1
ATOM 9248 N N . ARG D 1 181 ? 5.404 -49.707 -44.079 1.00 79.83 181 ARG D N 1
ATOM 9249 C CA . ARG D 1 181 ? 5.576 -49.966 -42.651 1.00 80.07 181 ARG D CA 1
ATOM 9250 C C . ARG D 1 181 ? 5.156 -51.389 -42.286 1.00 80.89 181 ARG D C 1
ATOM 9251 O O . ARG D 1 181 ? 5.812 -52.038 -41.471 1.00 81.93 181 ARG D O 1
ATOM 9259 N N . ASN D 1 182 ? 4.067 -51.864 -42.885 1.00 81.21 182 ASN D N 1
ATOM 9260 C CA . ASN D 1 182 ? 3.575 -53.222 -42.633 1.00 81.38 182 ASN D CA 1
ATOM 9261 C C . ASN D 1 182 ? 4.540 -54.306 -43.115 1.00 80.78 182 ASN D C 1
ATOM 9262 O O . ASN D 1 182 ? 4.584 -55.395 -42.543 1.00 81.46 182 ASN D O 1
ATOM 9267 N N . LYS D 1 183 ? 5.305 -54.006 -44.162 1.00 79.87 183 LYS D N 1
ATOM 9268 C CA . LYS D 1 183 ? 6.298 -54.944 -44.685 1.00 80.44 183 LYS D CA 1
ATOM 9269 C C . LYS D 1 183 ? 7.500 -55.083 -43.748 1.00 79.86 183 LYS D C 1
ATOM 9270 O O . LYS D 1 183 ? 8.096 -56.159 -43.657 1.00 79.51 183 LYS D O 1
ATOM 9276 N N . ILE D 1 184 ? 7.848 -53.999 -43.055 1.00 78.71 184 ILE D N 1
ATOM 9277 C CA . ILE D 1 184 ? 8.894 -54.037 -42.030 1.00 77.94 184 ILE D CA 1
ATOM 9278 C C . ILE D 1 184 ? 8.396 -54.794 -40.798 1.00 78.45 184 ILE D C 1
ATOM 9279 O O . ILE D 1 184 ? 9.138 -55.579 -40.207 1.00 79.71 184 ILE D O 1
ATOM 9284 N N . ILE D 1 185 ? 7.143 -54.554 -40.417 1.00 78.87 185 ILE D N 1
ATOM 9285 C CA . ILE D 1 185 ? 6.521 -55.264 -39.294 1.00 79.40 185 ILE D CA 1
ATOM 9286 C C . ILE D 1 185 ? 6.449 -56.766 -39.570 1.00 80.13 185 ILE D C 1
ATOM 9287 O O . ILE D 1 185 ? 6.688 -57.572 -38.673 1.00 79.67 185 ILE D O 1
ATOM 9292 N N . GLU D 1 186 ? 6.129 -57.132 -40.810 1.00 81.73 186 GLU D N 1
ATOM 9293 C CA . GLU D 1 186 ? 6.058 -58.542 -41.206 1.00 83.68 186 GLU D CA 1
ATOM 9294 C C . GLU D 1 186 ? 7.448 -59.189 -41.263 1.00 82.13 186 GLU D C 1
ATOM 9295 O O . GLU D 1 186 ? 7.578 -60.396 -41.065 1.00 82.04 186 GLU D O 1
ATOM 9301 N N . SER D 1 187 ? 8.477 -58.388 -41.540 1.00 80.67 187 SER D N 1
ATOM 9302 C CA . SER D 1 187 ? 9.863 -58.856 -41.469 1.00 79.95 187 SER D CA 1
ATOM 9303 C C . SER D 1 187 ? 10.285 -59.078 -40.020 1.00 79.62 187 SER D C 1
ATOM 9304 O O . SER D 1 187 ? 11.008 -60.026 -39.716 1.00 79.12 187 SER D O 1
ATOM 9307 N N . GLN D 1 188 ? 9.834 -58.198 -39.130 1.00 79.39 188 GLN D N 1
ATOM 9308 C CA . GLN D 1 188 ? 10.079 -58.353 -37.696 1.00 79.65 188 GLN D CA 1
ATOM 9309 C C . GLN D 1 188 ? 9.355 -59.572 -37.112 1.00 80.98 188 GLN D C 1
ATOM 9310 O O . GLN D 1 188 ? 9.806 -60.142 -36.119 1.00 81.43 188 GLN D O 1
ATOM 9316 N N . ASP D 1 189 ? 8.240 -59.966 -37.728 1.00 82.18 189 ASP D N 1
ATOM 9317 C CA . ASP D 1 189 ? 7.485 -61.142 -37.287 1.00 83.88 189 ASP D CA 1
ATOM 9318 C C . ASP D 1 189 ? 8.246 -62.438 -37.552 1.00 84.60 189 ASP D C 1
ATOM 9319 O O . ASP D 1 189 ? 8.373 -63.275 -36.658 1.00 86.09 189 ASP D O 1
ATOM 9324 N N . VAL D 1 190 ? 8.755 -62.598 -38.772 1.00 84.21 190 VAL D N 1
ATOM 9325 C CA . VAL D 1 190 ? 9.455 -63.832 -39.150 1.00 84.75 190 VAL D CA 1
ATOM 9326 C C . VAL D 1 190 ? 10.842 -63.940 -38.505 1.00 84.52 190 VAL D C 1
ATOM 9327 O O . VAL D 1 190 ? 11.314 -65.046 -38.239 1.00 85.51 190 VAL D O 1
ATOM 9331 N N . ILE D 1 191 ? 11.489 -62.801 -38.258 1.00 83.74 191 ILE D N 1
ATOM 9332 C CA . ILE D 1 191 ? 12.757 -62.777 -37.520 1.00 83.67 191 ILE D CA 1
ATOM 9333 C C . ILE D 1 191 ? 12.559 -63.346 -36.114 1.00 84.74 191 ILE D C 1
ATOM 9334 O O . ILE D 1 191 ? 13.397 -64.105 -35.625 1.00 85.63 191 ILE D O 1
ATOM 9339 N N . ARG D 1 192 ? 11.449 -62.980 -35.478 1.00 85.60 192 ARG D N 1
ATOM 9340 C CA . ARG D 1 192 ? 11.127 -63.466 -34.136 1.00 87.46 192 ARG D CA 1
ATOM 9341 C C . ARG D 1 192 ? 10.538 -64.872 -34.144 1.00 87.21 192 ARG D C 1
ATOM 9342 O O . ARG D 1 192 ? 10.867 -65.689 -33.282 1.00 87.58 192 ARG D O 1
ATOM 9350 N N . GLN D 1 193 ? 9.661 -65.147 -35.106 1.00 86.53 193 GLN D N 1
ATOM 9351 C CA . GLN D 1 193 ? 8.990 -66.445 -35.193 1.00 87.34 193 GLN D CA 1
ATOM 9352 C C . GLN D 1 193 ? 9.975 -67.582 -35.461 1.00 86.63 193 GLN D C 1
ATOM 9353 O O . GLN D 1 193 ? 9.801 -68.687 -34.947 1.00 88.10 193 GLN D O 1
ATOM 9359 N N . TYR D 1 194 ? 11.003 -67.306 -36.261 1.00 84.68 194 TYR D N 1
ATOM 9360 C CA . TYR D 1 194 ? 12.018 -68.305 -36.595 1.00 84.55 194 TYR D CA 1
ATOM 9361 C C . TYR D 1 194 ? 13.353 -68.059 -35.874 1.00 83.03 194 TYR D C 1
ATOM 9362 O O . TYR D 1 194 ? 14.375 -68.638 -36.242 1.00 82.39 194 TYR D O 1
ATOM 9371 N N . ASN D 1 195 ? 13.329 -67.212 -34.842 1.00 82.17 195 ASN D N 1
ATOM 9372 C CA . ASN D 1 195 ? 14.500 -66.936 -33.998 1.00 81.41 195 ASN D CA 1
ATOM 9373 C C . ASN D 1 195 ? 15.797 -66.688 -34.775 1.00 80.55 195 ASN D C 1
ATOM 9374 O O . ASN D 1 195 ? 16.859 -67.193 -34.412 1.00 81.28 195 ASN D O 1
ATOM 9379 N N . LEU D 1 196 ? 15.704 -65.890 -35.836 1.00 79.94 196 LEU D N 1
ATOM 9380 C CA . LEU D 1 196 ? 16.865 -65.581 -36.677 1.00 79.63 196 LEU D CA 1
ATOM 9381 C C . LEU D 1 196 ? 17.956 -64.813 -35.923 1.00 80.05 196 LEU D C 1
ATOM 9382 O O . LEU D 1 196 ? 19.138 -64.931 -36.252 1.00 80.35 196 LEU D O 1
ATOM 9387 N N . ALA D 1 197 ? 17.557 -64.038 -34.916 1.00 80.26 197 ALA D N 1
ATOM 9388 C CA . ALA D 1 197 ? 18.500 -63.256 -34.111 1.00 80.34 197 ALA D CA 1
ATOM 9389 C C . ALA D 1 197 ? 19.494 -64.125 -33.331 1.00 81.11 197 ALA D C 1
ATOM 9390 O O . ALA D 1 197 ? 20.627 -63.704 -33.095 1.00 81.47 197 ALA D O 1
ATOM 9392 N N . ASP D 1 198 ? 19.070 -65.324 -32.929 1.00 81.94 198 ASP D N 1
ATOM 9393 C CA . ASP D 1 198 ? 19.961 -66.273 -32.244 1.00 83.03 198 ASP D CA 1
ATOM 9394 C C . ASP D 1 198 ? 21.038 -66.827 -33.176 1.00 82.48 198 ASP D C 1
ATOM 9395 O O . ASP D 1 198 ? 22.203 -66.925 -32.792 1.00 82.78 198 ASP D O 1
ATOM 9400 N N . MET D 1 199 ? 20.641 -67.195 -34.393 1.00 81.97 199 MET D N 1
ATOM 9401 C CA . MET D 1 199 ? 21.577 -67.719 -35.389 1.00 82.25 199 MET D CA 1
ATOM 9402 C C . MET D 1 199 ? 22.526 -66.639 -35.895 1.00 82.16 199 MET D C 1
ATOM 9403 O O . MET D 1 199 ? 23.744 -66.741 -35.731 1.00 82.37 199 MET D O 1
ATOM 9408 N N . PHE D 1 200 ? 21.951 -65.610 -36.513 1.00 81.46 200 PHE D N 1
ATOM 9409 C CA . PHE D 1 200 ? 22.721 -64.578 -37.199 1.00 80.58 200 PHE D CA 1
ATOM 9410 C C . PHE D 1 200 ? 22.876 -63.356 -36.300 1.00 81.22 200 PHE D C 1
ATOM 9411 O O . PHE D 1 200 ? 21.896 -62.692 -35.964 1.00 80.82 200 PHE D O 1
ATOM 9419 N N . LYS D 1 201 ? 24.120 -63.069 -35.925 1.00 83.00 201 LYS D N 1
ATOM 9420 C CA . LYS D 1 201 ? 24.424 -62.055 -34.919 1.00 84.81 201 LYS D CA 1
ATOM 9421 C C . LYS D 1 201 ? 24.335 -60.646 -35.507 1.00 85.14 201 LYS D C 1
ATOM 9422 O O . LYS D 1 201 ? 24.962 -60.357 -36.527 1.00 84.75 201 LYS D O 1
ATOM 9428 N N . ASP D 1 202 ? 23.546 -59.785 -34.863 1.00 85.80 202 ASP D N 1
ATOM 9429 C CA . ASP D 1 202 ? 23.423 -58.362 -35.224 1.00 86.46 202 ASP D CA 1
ATOM 9430 C C . ASP D 1 202 ? 22.825 -58.101 -36.612 1.00 85.90 202 ASP D C 1
ATOM 9431 O O . ASP D 1 202 ? 21.780 -57.462 -36.725 1.00 85.28 202 ASP D O 1
ATOM 9436 N N . TYR D 1 203 ? 23.498 -58.573 -37.658 1.00 85.85 203 TYR D N 1
ATOM 9437 C CA . TYR D 1 203 ? 23.043 -58.358 -39.031 1.00 85.68 203 TYR D CA 1
ATOM 9438 C C . TYR D 1 203 ? 21.964 -59.355 -39.445 1.00 84.37 203 TYR D C 1
ATOM 9439 O O . TYR D 1 203 ? 22.016 -60.530 -39.079 1.00 85.12 203 TYR D O 1
ATOM 9448 N N . ILE D 1 204 ? 20.992 -58.869 -40.213 1.00 83.02 204 ILE D N 1
ATOM 9449 C CA . ILE D 1 204 ? 19.902 -59.695 -40.727 1.00 81.97 204 ILE D CA 1
ATOM 9450 C C . ILE D 1 204 ? 20.464 -60.634 -41.795 1.00 82.05 204 ILE D C 1
ATOM 9451 O O . ILE D 1 204 ? 21.250 -60.200 -42.638 1.00 82.77 204 ILE D O 1
ATOM 9456 N N . PRO D 1 205 ? 20.072 -61.925 -41.762 1.00 81.74 205 PRO D N 1
ATOM 9457 C CA . PRO D 1 205 ? 20.586 -62.857 -42.768 1.00 82.17 205 PRO D CA 1
ATOM 9458 C C . PRO D 1 205 ? 20.148 -62.508 -44.187 1.00 82.64 205 PRO D C 1
ATOM 9459 O O . PRO D 1 205 ? 19.022 -62.052 -44.394 1.00 81.32 205 PRO D O 1
ATOM 9463 N N . ASN D 1 206 ? 21.041 -62.726 -45.149 1.00 84.56 206 ASN D N 1
ATOM 9464 C CA . ASN D 1 206 ? 20.715 -62.542 -46.560 1.00 85.71 206 ASN D CA 1
ATOM 9465 C C . ASN D 1 206 ? 19.772 -63.640 -47.045 1.00 85.25 206 ASN D C 1
ATOM 9466 O O . ASN D 1 206 ? 19.547 -64.633 -46.352 1.00 84.90 206 ASN D O 1
ATOM 9471 N N . ILE D 1 207 ? 19.227 -63.454 -48.241 1.00 85.86 207 ILE D N 1
ATOM 9472 C CA . ILE D 1 207 ? 18.218 -64.362 -48.783 1.00 85.99 207 ILE D CA 1
ATOM 9473 C C . ILE D 1 207 ? 18.805 -65.729 -49.177 1.00 85.93 207 ILE D C 1
ATOM 9474 O O . ILE D 1 207 ? 18.067 -66.704 -49.318 1.00 86.68 207 ILE D O 1
ATOM 9479 N N . SER D 1 208 ? 20.126 -65.791 -49.348 1.00 85.54 208 SER D N 1
ATOM 9480 C CA . SER D 1 208 ? 20.829 -67.055 -49.594 1.00 85.63 208 SER D CA 1
ATOM 9481 C C . SER D 1 208 ? 21.038 -67.855 -48.307 1.00 84.31 208 SER D C 1
ATOM 9482 O O . SER D 1 208 ? 21.049 -69.087 -48.333 1.00 84.40 208 SER D O 1
ATOM 9485 N N . ASP D 1 209 ? 21.214 -67.150 -47.191 1.00 82.87 209 ASP D N 1
ATOM 9486 C CA . ASP D 1 209 ? 21.404 -67.788 -45.885 1.00 82.53 209 ASP D CA 1
ATOM 9487 C C . ASP D 1 209 ? 20.128 -68.486 -45.418 1.00 83.13 209 ASP D C 1
ATOM 9488 O O . ASP D 1 209 ? 20.184 -69.559 -44.817 1.00 83.61 209 ASP D O 1
ATOM 9493 N N . LEU D 1 210 ? 18.983 -67.867 -45.700 1.00 83.69 210 LEU D N 1
ATOM 9494 C CA . LEU D 1 210 ? 17.678 -68.424 -45.334 1.00 84.19 210 LEU D CA 1
ATOM 9495 C C . LEU D 1 210 ? 17.367 -69.702 -46.115 1.00 86.28 210 LEU D C 1
ATOM 9496 O O . LEU D 1 210 ? 16.645 -70.573 -45.627 1.00 87.42 210 LEU D O 1
ATOM 9501 N N . ASP D 1 211 ? 17.917 -69.806 -47.324 1.00 87.54 211 ASP D N 1
ATOM 9502 C CA . ASP D 1 211 ? 17.710 -70.974 -48.182 1.00 89.18 211 ASP D CA 1
ATOM 9503 C C . ASP D 1 211 ? 18.409 -72.226 -47.635 1.00 88.66 211 ASP D C 1
ATOM 9504 O O . ASP D 1 211 ? 18.021 -73.348 -47.963 1.00 89.82 211 ASP D O 1
ATOM 9509 N N . LYS D 1 212 ? 19.432 -72.028 -46.802 1.00 87.02 212 LYS D N 1
ATOM 9510 C CA . LYS D 1 212 ? 20.188 -73.133 -46.205 1.00 86.64 212 LYS D CA 1
ATOM 9511 C C . LYS D 1 212 ? 19.598 -73.627 -44.876 1.00 86.14 212 LYS D C 1
ATOM 9512 O O . LYS D 1 212 ? 20.156 -74.530 -44.252 1.00 85.17 212 LYS D O 1
ATOM 9518 N N . LEU D 1 213 ? 18.479 -73.043 -44.446 1.00 86.07 213 LEU D N 1
ATOM 9519 C CA . LEU D 1 213 ? 17.835 -73.428 -43.187 1.00 86.16 213 LEU D CA 1
ATOM 9520 C C . LEU D 1 213 ? 16.959 -74.672 -43.351 1.00 87.73 213 LEU D C 1
ATOM 9521 O O . LEU D 1 213 ? 16.413 -74.921 -44.427 1.00 88.13 213 LEU D O 1
ATOM 9526 N N . ASP D 1 214 ? 16.828 -75.441 -42.271 1.00 88.67 214 ASP D N 1
ATOM 9527 C CA . ASP D 1 214 ? 16.016 -76.659 -42.261 1.00 90.74 214 ASP D CA 1
ATOM 9528 C C . ASP D 1 214 ? 14.528 -76.305 -42.195 1.00 91.71 214 ASP D C 1
ATOM 9529 O O . ASP D 1 214 ? 13.942 -76.220 -41.113 1.00 91.65 214 ASP D O 1
ATOM 9534 N N . LEU D 1 215 ? 13.931 -76.092 -43.365 1.00 92.80 215 LEU D N 1
ATOM 9535 C CA . LEU D 1 215 ? 12.522 -75.716 -43.474 1.00 93.26 215 LEU D CA 1
ATOM 9536 C C . LEU D 1 215 ? 11.887 -76.345 -44.708 1.00 95.13 215 LEU D C 1
ATOM 9537 O O . LEU D 1 215 ? 12.588 -76.768 -45.629 1.00 95.84 215 LEU D O 1
ATOM 9542 N N . ALA D 1 216 ? 10.557 -76.404 -44.720 1.00 96.52 216 ALA D N 1
ATOM 9543 C CA . ALA D 1 216 ? 9.818 -76.872 -45.890 1.00 98.92 216 ALA D CA 1
ATOM 9544 C C . ALA D 1 216 ? 10.062 -75.919 -47.059 1.00 99.37 216 ALA D C 1
ATOM 9545 O O . ALA D 1 216 ? 10.192 -74.710 -46.864 1.00 98.49 216 ALA D O 1
ATOM 9547 N N . ASN D 1 217 ? 10.124 -76.469 -48.269 1.00 101.41 217 ASN D N 1
ATOM 9548 C CA . ASN D 1 217 ? 10.494 -75.692 -49.457 1.00 101.44 217 ASN D CA 1
ATOM 9549 C C . ASN D 1 217 ? 9.573 -74.496 -49.751 1.00 100.64 217 ASN D C 1
ATOM 9550 O O . ASN D 1 217 ? 10.066 -73.414 -50.072 1.00 98.79 217 ASN D O 1
ATOM 9555 N N . PRO D 1 218 ? 8.240 -74.682 -49.649 1.00 102.06 218 PRO D N 1
ATOM 9556 C CA . PRO D 1 218 ? 7.343 -73.525 -49.792 1.00 101.52 218 PRO D CA 1
ATOM 9557 C C . PRO D 1 218 ? 7.372 -72.561 -48.598 1.00 99.43 218 PRO D C 1
ATOM 9558 O O . PRO D 1 218 ? 6.979 -71.402 -48.742 1.00 98.02 218 PRO D O 1
ATOM 9562 N N . LYS D 1 219 ? 7.823 -73.037 -47.438 1.00 99.05 219 LYS D N 1
ATOM 9563 C CA . LYS D 1 219 ? 7.995 -72.176 -46.266 1.00 97.17 219 LYS D CA 1
ATOM 9564 C C . LYS D 1 219 ? 9.167 -71.216 -46.484 1.00 94.86 219 LYS D C 1
ATOM 9565 O O . LYS D 1 219 ? 9.066 -70.033 -46.166 1.00 93.21 219 LYS D O 1
ATOM 9571 N N . LYS D 1 220 ? 10.270 -71.736 -47.027 1.00 94.20 220 LYS D N 1
ATOM 9572 C CA . LYS D 1 220 ? 11.455 -70.926 -47.341 1.00 92.48 220 LYS D CA 1
ATOM 9573 C C . LYS D 1 220 ? 11.106 -69.682 -48.151 1.00 92.58 220 LYS D C 1
ATOM 9574 O O . LYS D 1 220 ? 11.598 -68.592 -47.863 1.00 91.40 220 LYS D O 1
ATOM 9580 N N . GLU D 1 221 ? 10.256 -69.855 -49.160 1.00 94.34 221 GLU D N 1
ATOM 9581 C CA . GLU D 1 221 ? 9.886 -68.763 -50.062 1.00 95.17 221 GLU D CA 1
ATOM 9582 C C . GLU D 1 221 ? 9.140 -67.632 -49.348 1.00 93.21 221 GLU D C 1
ATOM 9583 O O . GLU D 1 221 ? 9.231 -66.476 -49.762 1.00 92.65 221 GLU D O 1
ATOM 9589 N N . LEU D 1 222 ? 8.412 -67.963 -48.282 1.00 92.44 222 LEU D N 1
ATOM 9590 C CA . LEU D 1 222 ? 7.696 -66.957 -47.493 1.00 91.29 222 LEU D CA 1
ATOM 9591 C C . LEU D 1 222 ? 8.667 -65.995 -46.812 1.00 88.38 222 LEU D C 1
ATOM 9592 O O . LEU D 1 222 ? 8.612 -64.788 -47.050 1.00 87.04 222 LEU D O 1
ATOM 9597 N N . ILE D 1 223 ? 9.548 -66.531 -45.969 1.00 87.09 223 ILE D N 1
ATOM 9598 C CA . ILE D 1 223 ? 10.495 -65.697 -45.221 1.00 85.36 223 ILE D CA 1
ATOM 9599 C C . ILE D 1 223 ? 11.582 -65.086 -46.112 1.00 84.38 223 ILE D C 1
ATOM 9600 O O . ILE D 1 223 ? 12.126 -64.030 -45.788 1.00 82.64 223 ILE D O 1
ATOM 9605 N N . LYS D 1 224 ? 11.892 -65.740 -47.231 1.00 84.37 224 LYS D N 1
ATOM 9606 C CA . LYS D 1 224 ? 12.807 -65.171 -48.220 1.00 83.98 224 LYS D CA 1
ATOM 9607 C C . LYS D 1 224 ? 12.233 -63.876 -48.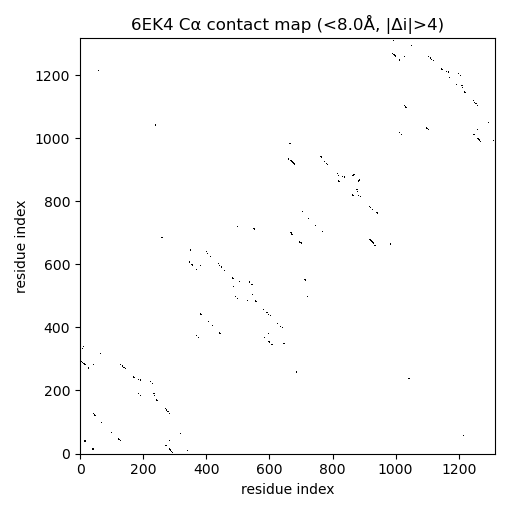792 1.00 84.27 224 LYS D C 1
ATOM 9608 O O . LYS D 1 224 ? 12.911 -62.849 -48.816 1.00 84.24 224 LYS D O 1
ATOM 9614 N N . GLN D 1 225 ? 10.979 -63.932 -49.237 1.00 85.35 225 GLN D N 1
ATOM 9615 C CA . GLN D 1 225 ? 10.292 -62.758 -49.786 1.00 85.37 225 GLN D CA 1
ATOM 9616 C C . GLN D 1 225 ? 9.913 -61.738 -48.709 1.00 83.16 225 GLN D C 1
ATOM 9617 O O . GLN D 1 225 ? 9.856 -60.541 -48.987 1.00 83.46 225 GLN D O 1
ATOM 9623 N N . ALA D 1 226 ? 9.653 -62.209 -47.491 1.00 81.52 226 ALA D N 1
ATOM 9624 C CA . ALA D 1 226 ? 9.283 -61.324 -46.384 1.00 79.79 226 ALA D CA 1
ATOM 9625 C C . ALA D 1 226 ? 10.477 -60.501 -45.900 1.00 79.17 226 ALA D C 1
ATOM 9626 O O . ALA D 1 226 ? 10.373 -59.284 -45.747 1.00 78.36 226 ALA D O 1
ATOM 9628 N N . ILE D 1 227 ? 11.604 -61.171 -45.663 1.00 80.14 227 ILE D N 1
ATOM 9629 C CA . ILE D 1 227 ? 12.825 -60.505 -45.194 1.00 79.69 227 ILE D CA 1
ATOM 9630 C C . ILE D 1 227 ? 13.364 -59.531 -46.244 1.00 80.76 227 ILE D C 1
ATOM 9631 O O . ILE D 1 227 ? 13.806 -58.434 -45.904 1.00 80.49 227 ILE D O 1
ATOM 9636 N N . LYS D 1 228 ? 13.322 -59.934 -47.513 1.00 82.34 228 LYS D N 1
ATOM 9637 C CA . LYS D 1 228 ? 13.837 -59.109 -48.606 1.00 83.65 228 LYS D CA 1
ATOM 9638 C C . LYS D 1 228 ? 13.088 -57.780 -48.725 1.00 83.85 228 LYS D C 1
ATOM 9639 O O . LYS D 1 228 ? 13.712 -56.725 -48.831 1.00 84.13 228 LYS D O 1
ATOM 9645 N N . GLN D 1 229 ? 11.758 -57.838 -48.699 1.00 84.12 229 GLN D N 1
ATOM 9646 C CA . GLN D 1 229 ? 10.924 -56.644 -48.884 1.00 84.28 229 GLN D CA 1
ATOM 9647 C C . GLN D 1 229 ? 11.119 -55.604 -47.780 1.00 82.53 229 GLN D C 1
ATOM 9648 O O . GLN D 1 229 ? 11.269 -54.418 -48.067 1.00 82.92 229 GLN D O 1
ATOM 9654 N N . GLY D 1 230 ? 11.114 -56.052 -46.527 1.00 80.79 230 GLY D N 1
ATOM 9655 C CA . GLY D 1 230 ? 11.287 -55.155 -45.385 1.00 79.26 230 GLY D CA 1
ATOM 9656 C C . GLY D 1 230 ? 12.679 -54.557 -45.303 1.00 78.81 230 GLY D C 1
ATOM 9657 O O . GLY D 1 230 ? 12.830 -53.365 -45.033 1.00 78.53 230 GLY D O 1
ATOM 9658 N N . VAL D 1 231 ? 13.694 -55.387 -45.535 1.00 78.82 231 VAL D N 1
ATOM 9659 C CA . VAL D 1 231 ? 15.090 -54.939 -45.527 1.00 78.54 231 VAL D CA 1
ATOM 9660 C C . VAL D 1 231 ? 15.343 -53.935 -46.654 1.00 79.18 231 VAL D C 1
ATOM 9661 O O . VAL D 1 231 ? 16.008 -52.921 -46.448 1.00 79.13 231 VAL D O 1
ATOM 9665 N N . GLU D 1 232 ? 14.804 -54.221 -47.836 1.00 80.09 232 GLU D N 1
ATOM 9666 C CA . GLU D 1 232 ? 14.952 -53.337 -48.993 1.00 81.64 232 GLU D CA 1
ATOM 9667 C C . GLU D 1 232 ? 14.328 -51.961 -48.738 1.00 81.45 232 GLU D C 1
ATOM 9668 O O . GLU D 1 232 ? 14.872 -50.941 -49.162 1.00 82.54 232 GLU D O 1
ATOM 9674 N N . ILE D 1 233 ? 13.192 -51.943 -48.041 1.00 80.45 233 ILE D N 1
ATOM 9675 C CA . ILE D 1 233 ? 12.520 -50.695 -47.667 1.00 79.53 233 ILE D CA 1
ATOM 9676 C C . ILE D 1 233 ? 13.310 -49.935 -46.600 1.00 79.06 233 ILE D C 1
ATOM 9677 O O . ILE D 1 233 ? 13.527 -48.730 -46.727 1.00 79.34 233 ILE D O 1
ATOM 9682 N N . ALA D 1 234 ? 13.729 -50.642 -45.552 1.00 78.35 234 ALA D N 1
ATOM 9683 C CA . ALA D 1 234 ? 14.489 -50.035 -44.458 1.00 78.63 234 ALA D CA 1
ATOM 9684 C C . ALA D 1 234 ? 15.829 -49.478 -44.935 1.00 79.79 234 ALA D C 1
ATOM 9685 O O . ALA D 1 234 ? 16.255 -48.411 -44.492 1.00 79.65 234 ALA D O 1
ATOM 9687 N N . LYS D 1 235 ? 16.485 -50.207 -45.836 1.00 80.98 235 LYS D N 1
ATOM 9688 C CA . LYS D 1 235 ? 17.751 -49.765 -46.427 1.00 82.40 235 LYS D CA 1
ATOM 9689 C C . LYS D 1 235 ? 17.596 -48.468 -47.225 1.00 83.51 235 LYS D C 1
ATOM 9690 O O . LYS D 1 235 ? 18.498 -47.630 -47.233 1.00 84.11 235 LYS D O 1
ATOM 9696 N N . LYS D 1 236 ? 16.449 -48.309 -47.884 1.00 84.40 236 LYS D N 1
ATOM 9697 C CA . LYS D 1 236 ? 16.171 -47.121 -48.698 1.00 85.84 236 LYS D CA 1
ATOM 9698 C C . LYS D 1 236 ? 15.899 -45.896 -47.818 1.00 84.75 236 LYS D C 1
ATOM 9699 O O . LYS D 1 236 ? 16.324 -44.787 -48.142 1.00 85.55 236 LYS D O 1
ATOM 9705 N N . ILE D 1 237 ? 15.197 -46.107 -46.705 1.00 83.24 237 ILE D N 1
ATOM 9706 C CA . ILE D 1 237 ? 14.898 -45.033 -45.749 1.00 82.50 237 ILE D CA 1
ATOM 9707 C C . ILE D 1 237 ? 16.176 -44.510 -45.090 1.00 83.25 237 ILE D C 1
ATOM 9708 O O . ILE D 1 237 ? 16.378 -43.301 -44.984 1.00 83.63 237 ILE D O 1
ATOM 9713 N N . LEU D 1 238 ? 17.034 -45.430 -44.657 1.00 84.15 238 LEU D N 1
ATOM 9714 C CA . LEU D 1 238 ? 18.267 -45.076 -43.951 1.00 85.30 238 LEU D CA 1
ATOM 9715 C C . LEU D 1 238 ? 19.366 -44.546 -44.877 1.00 87.55 238 LEU D C 1
ATOM 9716 O O . LEU D 1 238 ? 20.377 -44.027 -44.403 1.00 88.50 238 LEU D O 1
ATOM 9721 N N . GLY D 1 239 ? 19.145 -44.666 -46.177 1.00 89.27 239 GLY D N 1
ATOM 9722 C CA . GLY D 1 239 ? 20.101 -44.221 -47.173 1.00 91.68 239 GLY D CA 1
ATOM 9723 C C . GLY D 1 239 ? 21.302 -45.121 -47.286 1.00 93.43 239 GLY D C 1
ATOM 9724 O O . GLY D 1 239 ? 22.388 -44.719 -47.671 1.00 94.64 239 GLY D O 1
ATOM 9725 N N . ASN D 1 240 ? 21.073 -46.341 -46.877 1.00 93.96 240 ASN D N 1
ATOM 9726 C CA . ASN D 1 240 ? 22.106 -47.306 -46.866 1.00 95.25 240 ASN D CA 1
ATOM 9727 C C . ASN D 1 240 ? 22.107 -48.110 -48.112 1.00 97.16 240 ASN D C 1
ATOM 9728 O O . ASN D 1 240 ? 21.093 -48.496 -48.655 1.00 97.18 240 ASN D O 1
ATOM 9733 N N . ILE D 1 241 ? 23.306 -48.357 -48.554 1.00 99.58 241 ILE D N 1
ATOM 9734 C CA . ILE D 1 241 ? 23.523 -49.195 -49.672 1.00 100.91 241 ILE D CA 1
ATOM 9735 C C . ILE D 1 241 ? 24.970 -49.608 -49.387 1.00 102.59 241 ILE D C 1
ATOM 9736 O O . ILE D 1 241 ? 25.723 -48.842 -48.797 1.00 104.60 241 ILE D O 1
ATOM 9741 N N . SER D 1 242 ? 25.357 -50.815 -49.759 1.00 30.00 242 SER D N 1
ATOM 9742 C CA . SER D 1 242 ? 26.720 -51.307 -49.486 1.00 30.00 242 SER D CA 1
ATOM 9743 C C . SER D 1 242 ? 26.975 -51.888 -48.108 1.00 30.00 242 SER D C 1
ATOM 9744 O O . SER D 1 242 ? 28.112 -52.152 -47.769 1.00 30.00 242 SER D O 1
ATOM 9747 N N . LYS D 1 243 ? 25.931 -52.052 -47.315 1.00 100.32 243 LYS D N 1
ATOM 9748 C CA . LYS D 1 243 ? 26.106 -52.592 -45.983 1.00 99.10 243 LYS D CA 1
ATOM 9749 C C . LYS D 1 243 ? 24.995 -53.536 -45.570 1.00 96.78 243 LYS D C 1
ATOM 9750 O O . LYS D 1 243 ? 23.917 -53.505 -46.115 1.00 96.67 243 LYS D O 1
ATOM 9756 N N . GLY D 1 244 ? 25.288 -54.386 -44.607 1.00 94.83 244 GLY D N 1
ATOM 9757 C CA . GLY D 1 244 ? 24.317 -55.314 -44.097 1.00 92.53 244 GLY D CA 1
ATOM 9758 C C . GLY D 1 244 ? 23.402 -54.483 -43.250 1.00 91.20 244 GLY D C 1
ATOM 9759 O O . GLY D 1 244 ? 23.777 -53.404 -42.830 1.00 92.42 244 GLY D O 1
ATOM 9760 N N . LEU D 1 245 ? 22.201 -54.970 -43.003 1.00 88.32 245 LEU D N 1
ATOM 9761 C CA . LEU D 1 245 ? 21.266 -54.237 -42.200 1.00 85.64 245 LEU D CA 1
ATOM 9762 C C . LEU D 1 245 ? 21.127 -54.923 -40.869 1.00 84.25 245 LEU D C 1
ATOM 9763 O O . LEU D 1 245 ? 20.924 -56.102 -40.809 1.00 83.85 245 LEU D O 1
ATOM 9768 N N . LYS D 1 246 ? 21.247 -54.174 -39.795 1.00 83.82 246 LYS D N 1
ATOM 9769 C CA . LYS D 1 246 ? 21.115 -54.736 -38.450 1.00 83.26 246 LYS D CA 1
ATOM 9770 C C . LYS D 1 246 ? 19.646 -54.812 -38.045 1.00 81.73 246 LYS D C 1
ATOM 9771 O O . LYS D 1 246 ? 18.787 -54.200 -38.682 1.00 80.22 246 LYS D O 1
ATOM 9777 N N . TYR D 1 247 ? 19.367 -55.559 -36.980 1.00 81.12 247 TYR D N 1
ATOM 9778 C CA . TYR D 1 247 ? 17.999 -55.700 -36.475 1.00 80.02 247 TYR D CA 1
ATOM 9779 C C . TYR D 1 247 ? 17.499 -54.379 -35.892 1.00 80.09 247 TYR D C 1
ATOM 9780 O O . TYR D 1 247 ? 16.341 -54.010 -36.091 1.00 79.38 247 TYR D O 1
ATOM 9789 N N . ILE D 1 248 ? 18.376 -53.672 -35.178 1.00 80.22 248 ILE D N 1
ATOM 9790 C CA . ILE D 1 248 ? 18.041 -52.354 -34.626 1.00 80.32 248 ILE D CA 1
ATOM 9791 C C . ILE D 1 248 ? 17.766 -51.309 -35.714 1.00 79.55 248 ILE D C 1
ATOM 9792 O O . ILE D 1 248 ? 16.938 -50.418 -35.522 1.00 79.64 248 ILE D O 1
ATOM 9797 N N . GLU D 1 249 ? 18.454 -51.425 -36.849 1.00 79.03 249 GLU D N 1
ATOM 9798 C CA . GLU D 1 249 ? 18.269 -50.498 -37.968 1.00 78.46 249 GLU D CA 1
ATOM 9799 C C . GLU D 1 249 ? 16.909 -50.695 -38.633 1.00 76.86 249 GLU D C 1
ATOM 9800 O O . GLU D 1 249 ? 16.287 -49.733 -39.079 1.00 77.09 249 GLU D O 1
ATOM 9806 N N . LEU D 1 250 ? 16.458 -51.946 -38.698 1.00 75.92 250 LEU D N 1
ATOM 9807 C CA . LEU D 1 250 ? 15.129 -52.275 -39.210 1.00 74.87 250 LEU D CA 1
ATOM 9808 C C . LEU D 1 250 ? 14.045 -51.615 -38.353 1.00 74.24 250 LEU D C 1
ATOM 9809 O O . LEU D 1 250 ? 13.066 -51.082 -38.879 1.00 72.61 250 LEU D O 1
ATOM 9814 N N . ALA D 1 251 ? 14.234 -51.652 -37.035 1.00 74.61 251 ALA D N 1
ATOM 9815 C CA . ALA D 1 251 ? 13.331 -50.988 -36.092 1.00 74.68 251 ALA D CA 1
ATOM 9816 C C . ALA D 1 251 ? 13.459 -49.467 -36.173 1.00 75.25 251 ALA D C 1
ATOM 9817 O O . ALA D 1 251 ? 12.470 -48.748 -36.023 1.00 74.88 251 ALA D O 1
ATOM 9819 N N . ASP D 1 252 ? 14.679 -48.987 -36.403 1.00 76.38 252 ASP D N 1
ATOM 9820 C CA . ASP D 1 252 ? 14.939 -47.556 -36.566 1.00 77.63 252 ASP D CA 1
ATOM 9821 C C . ASP D 1 252 ? 14.258 -47.010 -37.823 1.00 76.23 252 ASP D C 1
ATOM 9822 O O . ASP D 1 252 ? 13.677 -45.924 -37.796 1.00 75.91 252 ASP D O 1
ATOM 9827 N N . ALA D 1 253 ? 14.334 -47.766 -38.916 1.00 75.07 253 ALA D N 1
ATOM 9828 C CA . ALA D 1 253 ? 13.675 -47.391 -40.167 1.00 74.26 253 ALA D CA 1
ATOM 9829 C C . ALA D 1 253 ? 12.158 -47.349 -40.000 1.00 73.45 253 ALA D C 1
ATOM 9830 O O . ALA D 1 253 ? 11.494 -46.480 -40.564 1.00 73.77 253 ALA D O 1
ATOM 9832 N N . ARG D 1 254 ? 11.619 -48.290 -39.227 1.00 72.87 254 ARG D N 1
ATOM 9833 C CA . ARG D 1 254 ? 10.189 -48.321 -38.917 1.00 71.79 254 ARG D CA 1
ATOM 9834 C C . ARG D 1 254 ? 9.778 -47.118 -38.066 1.00 71.65 254 ARG D C 1
ATOM 9835 O O . ARG D 1 254 ? 8.707 -46.549 -38.270 1.00 71.18 254 ARG D O 1
ATOM 9843 N N . ALA D 1 255 ? 10.627 -46.746 -37.110 1.00 72.22 255 ALA D N 1
ATOM 9844 C CA . ALA D 1 255 ? 10.354 -45.612 -36.226 1.00 72.53 255 ALA D CA 1
ATOM 9845 C C . ALA D 1 255 ? 10.235 -44.303 -37.005 1.00 72.90 255 ALA D C 1
ATOM 9846 O O . ALA D 1 255 ? 9.370 -43.477 -36.708 1.00 72.93 255 ALA D O 1
ATOM 9848 N N . LYS D 1 256 ? 11.106 -44.118 -37.996 1.00 73.59 256 LYS D N 1
ATOM 9849 C CA . LYS D 1 256 ? 11.032 -42.957 -38.882 1.00 74.24 256 LYS D CA 1
ATOM 9850 C C . LYS D 1 256 ? 9.778 -43.011 -39.749 1.00 73.09 256 LYS D C 1
ATOM 9851 O O . LYS D 1 256 ? 9.145 -41.986 -39.998 1.00 73.46 256 LYS D O 1
ATOM 9857 N N . LEU D 1 257 ? 9.424 -44.212 -40.199 1.00 72.00 257 LEU D N 1
ATOM 9858 C CA . LEU D 1 257 ? 8.241 -44.412 -41.035 1.00 71.73 257 LEU D CA 1
ATOM 9859 C C . LEU D 1 257 ? 6.953 -44.194 -40.230 1.00 72.43 257 LEU D C 1
ATOM 9860 O O . LEU D 1 257 ? 5.960 -43.698 -40.764 1.00 71.48 257 LEU D O 1
ATOM 9865 N N . ASP D 1 258 ? 6.982 -44.567 -38.950 1.00 74.46 258 ASP D N 1
ATOM 9866 C CA . ASP D 1 258 ? 5.865 -44.312 -38.031 1.00 75.88 258 ASP D CA 1
ATOM 9867 C C . ASP D 1 258 ? 5.706 -42.825 -37.716 1.00 77.07 258 ASP D C 1
ATOM 9868 O O . ASP D 1 258 ? 4.585 -42.340 -37.567 1.00 76.45 258 ASP D O 1
ATOM 9873 N N . GLU D 1 259 ? 6.826 -42.112 -37.609 1.00 79.52 259 GLU D N 1
ATOM 9874 C CA . GLU D 1 259 ? 6.808 -40.683 -37.288 1.00 81.75 259 GLU D CA 1
ATOM 9875 C C . GLU D 1 259 ? 6.286 -39.838 -38.454 1.00 81.79 259 GLU D C 1
ATOM 9876 O O . GLU D 1 259 ? 5.620 -38.824 -38.236 1.00 81.83 259 GLU D O 1
ATOM 9882 N N . ARG D 1 260 ? 6.600 -40.252 -39.682 1.00 81.55 260 ARG D N 1
ATOM 9883 C CA . ARG D 1 260 ? 6.067 -39.602 -40.883 1.00 81.71 260 ARG D CA 1
ATOM 9884 C C . ARG D 1 260 ? 4.553 -39.766 -40.965 1.00 80.39 260 ARG D C 1
ATOM 9885 O O . ARG D 1 260 ? 3.835 -38.807 -41.250 1.00 80.76 260 ARG D O 1
ATOM 9893 N N . ILE D 1 261 ? 4.077 -40.985 -40.716 1.00 78.98 261 ILE D N 1
ATOM 9894 C CA . ILE D 1 261 ? 2.641 -41.275 -40.689 1.00 77.90 261 ILE D CA 1
ATOM 9895 C C . ILE D 1 261 ? 1.952 -40.446 -39.604 1.00 77.85 261 ILE D C 1
ATOM 9896 O O . ILE D 1 261 ? 0.826 -39.978 -39.791 1.00 78.14 261 ILE D O 1
ATOM 9901 N N . ASN D 1 262 ? 2.641 -40.264 -38.481 1.00 77.66 262 ASN D N 1
ATOM 9902 C CA . ASN D 1 262 ? 2.142 -39.443 -37.380 1.00 77.69 262 ASN D CA 1
ATOM 9903 C C . ASN D 1 262 ? 2.052 -37.968 -37.780 1.00 76.91 262 ASN D C 1
ATOM 9904 O O . ASN D 1 262 ? 1.058 -37.303 -37.494 1.00 76.86 262 ASN D O 1
ATOM 9909 N N . GLN D 1 263 ? 3.095 -37.473 -38.446 1.00 76.03 263 GLN D N 1
ATOM 9910 C CA . GLN D 1 263 ? 3.149 -36.083 -38.905 1.00 75.63 263 GLN D CA 1
ATOM 9911 C C . GLN D 1 263 ? 2.072 -35.783 -39.952 1.00 74.57 263 GLN D C 1
ATOM 9912 O O . GLN D 1 263 ? 1.468 -34.710 -39.934 1.00 74.22 263 GLN D O 1
ATOM 9918 N N . ILE D 1 264 ? 1.840 -36.728 -40.861 1.00 73.68 264 ILE D N 1
ATOM 9919 C CA . ILE D 1 264 ? 0.815 -36.570 -41.896 1.00 73.20 264 ILE D CA 1
ATOM 9920 C C . ILE D 1 264 ? -0.584 -36.521 -41.278 1.00 73.08 264 ILE D C 1
ATOM 9921 O O . ILE D 1 264 ? -1.440 -35.762 -41.736 1.00 73.08 264 ILE D O 1
ATOM 9926 N N . ASN D 1 265 ? -0.809 -37.325 -40.240 1.00 73.21 265 ASN D N 1
ATOM 9927 C CA . ASN D 1 265 ? -2.087 -37.317 -39.523 1.00 72.94 265 ASN D CA 1
ATOM 9928 C C . ASN D 1 265 ? -2.384 -35.976 -38.847 1.00 73.07 265 ASN D C 1
ATOM 9929 O O . ASN D 1 265 ? -3.543 -35.564 -38.781 1.00 72.84 265 ASN D O 1
ATOM 9934 N N . LYS D 1 266 ? -1.346 -35.302 -38.350 1.00 73.32 266 LYS D N 1
ATOM 9935 C CA . LYS D 1 266 ? -1.501 -33.954 -37.792 1.00 73.91 266 LYS D CA 1
ATOM 9936 C C . LYS D 1 266 ? -1.863 -32.951 -38.885 1.00 74.14 266 LYS D C 1
ATOM 9937 O O . LYS D 1 266 ? -2.734 -32.102 -38.694 1.00 74.00 266 LYS D O 1
ATOM 9943 N N . ASP D 1 267 ? -1.179 -33.053 -40.023 1.00 74.24 267 ASP D N 1
ATOM 9944 C CA . ASP D 1 267 ? -1.394 -32.139 -41.144 1.00 74.26 267 ASP D CA 1
ATOM 9945 C C . ASP D 1 267 ? -2.795 -32.288 -41.737 1.00 73.76 267 ASP D C 1
ATOM 9946 O O . ASP D 1 267 ? -3.428 -31.293 -42.086 1.00 74.36 267 ASP D O 1
ATOM 9951 N N . CYS D 1 268 ? -3.274 -33.527 -41.843 1.00 73.10 268 CYS D N 1
ATOM 9952 C CA . CYS D 1 268 ? -4.618 -33.795 -42.365 1.00 72.36 268 CYS D CA 1
ATOM 9953 C C . CYS D 1 268 ? -5.716 -33.269 -41.442 1.00 72.01 268 CYS D C 1
ATOM 9954 O O . CYS D 1 268 ? -6.766 -32.836 -41.915 1.00 71.91 268 CYS D O 1
ATOM 9957 N N . ASP D 1 269 ? -5.475 -33.317 -40.132 1.00 71.95 269 ASP D N 1
ATOM 9958 C CA . ASP D 1 269 ? -6.409 -32.753 -39.155 1.00 71.96 269 ASP D CA 1
ATOM 9959 C C . ASP D 1 269 ? -6.517 -31.239 -39.316 1.00 71.77 269 ASP D C 1
ATOM 9960 O O . ASP D 1 269 ? -7.616 -30.688 -39.294 1.00 72.25 269 ASP D O 1
ATOM 9965 N N . ASP D 1 270 ? -5.375 -30.575 -39.480 1.00 71.77 270 ASP D N 1
ATOM 9966 C CA . ASP D 1 270 ? -5.349 -29.134 -39.734 1.00 72.28 270 ASP D CA 1
ATOM 9967 C C . ASP D 1 270 ? -6.044 -28.782 -41.051 1.00 71.86 270 ASP D C 1
ATOM 9968 O O . ASP D 1 270 ? -6.804 -27.814 -41.114 1.00 72.09 270 ASP D O 1
ATOM 9973 N N . LEU D 1 271 ? -5.788 -29.572 -42.092 1.00 70.70 271 LEU D N 1
ATOM 9974 C CA . LEU D 1 271 ? -6.442 -29.377 -43.389 1.00 69.98 271 LEU D CA 1
ATOM 9975 C C . LEU D 1 271 ? -7.960 -29.565 -43.304 1.00 69.36 271 LEU D C 1
ATOM 9976 O O . LEU D 1 271 ? -8.710 -28.902 -44.024 1.00 68.51 271 LEU D O 1
ATOM 9981 N N . LYS D 1 272 ? -8.405 -30.463 -42.427 1.00 69.29 272 LYS D N 1
ATOM 9982 C CA . LYS D 1 272 ? -9.838 -30.685 -42.208 1.00 69.57 272 LYS D CA 1
ATOM 9983 C C . LYS D 1 272 ? -10.493 -29.557 -41.400 1.00 69.26 272 LYS D C 1
ATOM 9984 O O . LYS D 1 272 ? -11.687 -29.299 -41.559 1.00 67.77 272 LYS D O 1
ATOM 9990 N N . ILE D 1 273 ? -9.718 -28.897 -40.539 1.00 69.56 273 ILE D N 1
ATOM 9991 C CA . ILE D 1 273 ? -10.194 -27.710 -39.819 1.00 69.92 273 ILE D CA 1
ATOM 9992 C C . ILE D 1 273 ? -10.376 -26.546 -40.795 1.00 69.83 273 ILE D C 1
ATOM 9993 O O . ILE D 1 273 ? -11.374 -25.823 -40.730 1.00 69.57 273 ILE D O 1
ATOM 9998 N N . GLN D 1 274 ? -9.404 -26.371 -41.689 1.00 69.73 274 GLN D N 1
ATOM 9999 C CA . GLN D 1 274 ? -9.472 -25.340 -42.724 1.00 69.44 274 GLN D CA 1
ATOM 10000 C C . GLN D 1 274 ? -10.601 -25.623 -43.712 1.00 68.74 274 GLN D C 1
ATOM 10001 O O . GLN D 1 274 ? -11.334 -24.713 -44.098 1.00 68.83 274 GLN D O 1
ATOM 10007 N N . LEU D 1 275 ? -10.739 -26.886 -44.111 1.00 68.65 275 LEU D N 1
ATOM 10008 C CA . LEU D 1 275 ? -11.810 -27.301 -45.016 1.00 68.57 275 LEU D CA 1
ATOM 10009 C C . LEU D 1 275 ? -13.190 -27.074 -44.394 1.00 68.58 275 LEU D C 1
ATOM 10010 O O . LEU D 1 275 ? -14.151 -26.773 -45.100 1.00 67.96 275 LEU D O 1
ATOM 10015 N N . LYS D 1 276 ? -13.279 -27.226 -43.074 1.00 69.45 276 LYS D N 1
ATOM 10016 C CA . LYS D 1 276 ? -14.517 -26.951 -42.344 1.00 70.07 276 LYS D CA 1
ATOM 10017 C C . LYS D 1 276 ? -14.824 -25.451 -42.355 1.00 69.51 276 LYS D C 1
ATOM 10018 O O . LYS D 1 276 ? -15.988 -25.050 -42.409 1.00 68.83 276 LYS D O 1
ATOM 10024 N N . GLY D 1 277 ? -13.772 -24.635 -42.309 1.00 69.24 277 GLY D N 1
ATOM 10025 C CA . GLY D 1 277 ? -13.900 -23.181 -42.347 1.00 69.02 277 GLY D CA 1
ATOM 10026 C C . GLY D 1 277 ? -14.352 -22.638 -43.692 1.00 69.23 277 GLY D C 1
ATOM 10027 O O . GLY D 1 277 ? -15.272 -21.821 -43.751 1.00 69.37 277 GLY D O 1
ATOM 10028 N N . VAL D 1 278 ? -13.707 -23.083 -44.771 1.00 69.37 278 VAL D N 1
ATOM 10029 C CA . VAL D 1 278 ? -14.055 -22.617 -46.122 1.00 69.50 278 VAL D CA 1
ATOM 10030 C C . VAL D 1 278 ? -15.466 -23.043 -46.529 1.00 69.69 278 VAL D C 1
ATOM 10031 O O . VAL D 1 278 ? -16.181 -22.280 -47.179 1.00 69.39 278 VAL D O 1
ATOM 10035 N N . GLU D 1 279 ? -15.862 -24.255 -46.144 1.00 70.48 279 GLU D N 1
ATOM 10036 C CA . GLU D 1 279 ? -17.213 -24.749 -46.418 1.00 71.20 279 GLU D CA 1
ATOM 10037 C C . GLU D 1 279 ? -18.270 -23.871 -45.749 1.00 70.14 279 GLU D C 1
ATOM 10038 O O . GLU D 1 279 ? -19.322 -23.609 -46.333 1.00 69.15 279 GLU D O 1
ATOM 10044 N N . GLN D 1 280 ? -17.978 -23.415 -44.531 1.00 69.61 280 GLN D N 1
ATOM 10045 C CA . GLN D 1 280 ? -18.890 -22.545 -43.788 1.00 69.23 280 GLN D CA 1
ATOM 10046 C C . GLN D 1 280 ? -18.999 -21.159 -44.425 1.00 67.78 280 GLN D C 1
ATOM 10047 O O . GLN D 1 280 ? -20.088 -20.584 -44.486 1.00 68.03 280 GLN D O 1
ATOM 10053 N N . ARG D 1 281 ? -17.870 -20.625 -44.887 1.00 65.82 281 ARG D N 1
ATOM 10054 C CA . ARG D 1 281 ? -17.849 -19.316 -45.540 1.00 64.72 281 ARG D CA 1
ATOM 10055 C C . ARG D 1 281 ? -18.469 -19.365 -46.941 1.00 64.15 281 ARG D C 1
ATOM 10056 O O . ARG D 1 281 ? -19.144 -18.420 -47.351 1.00 64.56 281 ARG D O 1
ATOM 10064 N N . ILE D 1 282 ? -18.247 -20.463 -47.663 1.00 62.93 282 ILE D N 1
ATOM 10065 C CA . ILE D 1 282 ? -18.926 -20.698 -48.943 1.00 62.12 282 ILE D CA 1
ATOM 10066 C C . ILE D 1 282 ? -20.439 -20.785 -48.729 1.00 61.33 282 ILE D C 1
ATOM 10067 O O . ILE D 1 282 ? -21.213 -20.229 -49.509 1.00 61.70 282 ILE D O 1
ATOM 10072 N N . ALA D 1 283 ? -20.850 -21.483 -47.672 1.00 60.43 283 ALA D N 1
ATOM 10073 C CA . ALA D 1 283 ? -22.262 -21.570 -47.298 1.00 59.99 283 ALA D CA 1
ATOM 10074 C C . ALA D 1 283 ? -22.814 -20.201 -46.901 1.00 60.05 283 ALA D C 1
ATOM 10075 O O . ALA D 1 283 ? -23.978 -19.896 -47.164 1.00 59.49 283 ALA D O 1
ATOM 10077 N N . GLY D 1 284 ? -21.972 -19.387 -46.265 1.00 60.25 284 GLY D N 1
ATOM 10078 C CA . GLY D 1 284 ? -22.333 -18.022 -45.895 1.00 60.79 284 GLY D CA 1
ATOM 10079 C C . GLY D 1 284 ? -22.504 -17.106 -47.095 1.00 61.57 284 GLY D C 1
ATOM 10080 O O . GLY D 1 284 ? -23.449 -16.321 -47.147 1.00 62.04 284 GLY D O 1
ATOM 10081 N N . ILE D 1 285 ? -21.588 -17.201 -48.056 1.00 62.28 285 ILE D N 1
ATOM 10082 C CA . ILE D 1 285 ? -21.667 -16.406 -49.285 1.00 63.25 285 ILE D CA 1
ATOM 10083 C C . ILE D 1 285 ? -22.924 -16.757 -50.087 1.00 64.45 285 ILE D C 1
ATOM 10084 O O . ILE D 1 285 ? -23.563 -15.873 -50.661 1.00 65.17 285 ILE D O 1
ATOM 10089 N N . GLU D 1 286 ? -23.274 -18.041 -50.121 1.00 65.60 286 GLU D N 1
ATOM 10090 C CA . GLU D 1 286 ? -24.484 -18.491 -50.815 1.00 66.76 286 GLU D CA 1
ATOM 10091 C C . GLU D 1 286 ? -25.758 -17.989 -50.133 1.00 66.47 286 GLU D C 1
ATOM 10092 O O . GLU D 1 286 ? -26.765 -17.755 -50.801 1.00 66.62 286 GLU D O 1
ATOM 10098 N N . ASP D 1 287 ? -25.713 -17.826 -48.811 1.00 66.51 287 ASP D N 1
ATOM 10099 C CA . ASP D 1 287 ? -26.823 -17.219 -48.071 1.00 66.61 287 ASP D CA 1
ATOM 10100 C C . ASP D 1 287 ? -26.986 -15.744 -48.436 1.00 65.61 287 ASP D C 1
ATOM 10101 O O . ASP D 1 287 ? -28.108 -15.251 -48.544 1.00 64.96 287 ASP D O 1
ATOM 10106 N N . VAL D 1 288 ? -25.867 -15.050 -48.630 1.00 64.97 288 VAL D N 1
ATOM 10107 C CA . VAL D 1 288 ? -25.893 -13.642 -49.033 1.00 65.16 288 VAL D CA 1
ATOM 10108 C C . VAL D 1 288 ? -26.459 -13.510 -50.448 1.00 65.44 288 VAL D C 1
ATOM 10109 O O . VAL D 1 288 ? -27.271 -12.621 -50.715 1.00 65.53 288 VAL D O 1
ATOM 10113 N N . HIS D 1 289 ? -26.031 -14.395 -51.348 1.00 65.79 289 HIS D N 1
ATOM 10114 C CA . HIS D 1 289 ? -26.591 -14.446 -52.700 1.00 66.46 289 HIS D CA 1
ATOM 10115 C C . HIS D 1 289 ? -28.086 -14.765 -52.669 1.00 65.36 289 HIS D C 1
ATOM 10116 O O . HIS D 1 289 ? -28.844 -14.276 -53.506 1.00 65.47 289 HIS D O 1
ATOM 10123 N N . GLN D 1 290 ? -28.503 -15.584 -51.705 1.00 64.06 290 GLN D N 1
ATOM 10124 C CA . GLN D 1 290 ? -29.916 -15.925 -51.543 1.00 63.74 290 GLN D CA 1
ATOM 10125 C C . GLN D 1 290 ? -30.722 -14.723 -51.050 1.00 62.76 290 GLN D C 1
ATOM 10126 O O . GLN D 1 290 ? -31.816 -14.464 -51.549 1.00 63.10 290 GLN D O 1
ATOM 10132 N N . ILE D 1 291 ? -30.175 -13.993 -50.079 1.00 61.29 291 ILE D N 1
ATOM 10133 C CA . ILE D 1 291 ? -30.807 -12.772 -49.566 1.00 60.08 291 ILE D CA 1
ATOM 10134 C C . ILE D 1 291 ? -31.063 -11.770 -50.694 1.00 60.33 291 ILE D C 1
ATOM 10135 O O . ILE D 1 291 ? -32.075 -11.068 -50.687 1.00 60.58 291 ILE D O 1
ATOM 10140 N N . ASP D 1 292 ? -30.150 -11.711 -51.661 1.00 60.97 292 ASP D N 1
ATOM 10141 C CA . ASP D 1 292 ? -30.331 -10.857 -52.835 1.00 61.92 292 ASP D CA 1
ATOM 10142 C C . ASP D 1 292 ? -31.475 -11.348 -53.727 1.00 62.16 292 ASP D C 1
ATOM 10143 O O . ASP D 1 292 ? -32.226 -10.539 -54.270 1.00 62.92 292 ASP D O 1
ATOM 10148 N N . LYS D 1 293 ? -31.599 -12.665 -53.882 1.00 62.44 293 LYS D N 1
ATOM 10149 C CA . LYS D 1 293 ? -32.695 -13.250 -54.664 1.00 63.52 293 LYS D CA 1
ATOM 10150 C C . LYS D 1 293 ? -34.047 -13.032 -53.989 1.00 63.00 293 LYS D C 1
ATOM 10151 O O . LYS D 1 293 ? -35.043 -12.768 -54.664 1.00 63.59 293 LYS D O 1
ATOM 10157 N N . GLU D 1 294 ? -34.075 -13.148 -52.664 1.00 61.97 294 GLU D N 1
ATOM 10158 C CA . GLU D 1 294 ? -35.288 -12.878 -51.894 1.00 61.89 294 GLU D CA 1
ATOM 10159 C C . GLU D 1 294 ? -35.666 -11.397 -51.985 1.00 61.38 294 GLU D C 1
ATOM 10160 O O . GLU D 1 294 ? -36.847 -11.058 -52.087 1.00 61.32 294 GLU D O 1
ATOM 10166 N N . ARG D 1 295 ? -34.664 -10.521 -51.953 1.00 60.61 295 ARG D N 1
ATOM 10167 C CA . ARG D 1 295 ? -34.898 -9.083 -52.076 1.00 60.38 295 ARG D CA 1
ATOM 10168 C C . ARG D 1 295 ? -35.507 -8.735 -53.434 1.00 60.67 295 ARG D C 1
ATOM 10169 O O . ARG D 1 295 ? -36.464 -7.966 -53.509 1.00 60.49 295 ARG D O 1
ATOM 10177 N N . THR D 1 296 ? -34.946 -9.301 -54.499 1.00 61.41 296 THR D N 1
ATOM 10178 C CA . THR D 1 296 ? -35.458 -9.085 -55.854 1.00 62.00 296 THR D CA 1
ATOM 10179 C C . THR D 1 296 ? -36.893 -9.593 -55.991 1.00 62.16 296 THR D C 1
ATOM 10180 O O . THR D 1 296 ? -37.706 -8.985 -56.683 1.00 63.01 296 THR D O 1
ATOM 10184 N N . THR D 1 297 ? -37.196 -10.703 -55.324 1.00 61.80 297 THR D N 1
ATOM 10185 C CA . THR D 1 297 ? -38.538 -11.278 -55.343 1.00 61.70 297 THR D CA 1
ATOM 10186 C C . THR D 1 297 ? -39.558 -10.381 -54.640 1.00 61.49 297 THR D C 1
ATOM 10187 O O . THR D 1 297 ? -40.647 -10.152 -55.168 1.00 62.17 297 THR D O 1
ATOM 10191 N N . LEU D 1 298 ? -39.209 -9.878 -53.457 1.00 60.59 298 LEU D N 1
ATOM 10192 C CA . LEU D 1 298 ? -40.137 -9.058 -52.673 1.00 59.98 298 LEU D CA 1
ATOM 10193 C C . LEU D 1 298 ? -40.306 -7.661 -53.277 1.00 59.74 298 LEU D C 1
ATOM 10194 O O . LEU D 1 298 ? -41.398 -7.092 -53.234 1.00 59.83 298 LEU D O 1
ATOM 10199 N N . LEU D 1 299 ? -39.230 -7.120 -53.845 1.00 59.34 299 LEU D N 1
ATOM 10200 C CA . LEU D 1 299 ? -39.276 -5.806 -54.498 1.00 59.42 299 LEU D CA 1
ATOM 10201 C C . LEU D 1 299 ? -40.156 -5.788 -55.754 1.00 60.12 299 LEU D C 1
ATOM 10202 O O . LEU D 1 299 ? -40.723 -4.750 -56.096 1.00 60.65 299 LEU D O 1
ATOM 10207 N N . LEU D 1 300 ? -40.263 -6.926 -56.438 1.00 60.40 300 LEU D N 1
ATOM 10208 C CA . LEU D 1 300 ? -41.189 -7.058 -57.566 1.00 61.13 300 LEU D CA 1
ATOM 10209 C C . LEU D 1 300 ? -42.643 -6.910 -57.113 1.00 61.10 300 LEU D C 1
ATOM 10210 O O . LEU D 1 300 ? -43.462 -6.334 -57.829 1.00 62.46 300 LEU D O 1
ATOM 10215 N N . GLN D 1 301 ? -42.952 -7.425 -55.925 1.00 60.29 301 GLN D N 1
ATOM 10216 C CA . GLN D 1 301 ? -44.289 -7.290 -55.344 1.00 60.01 301 GLN D CA 1
ATOM 10217 C C . GLN D 1 301 ? -44.492 -5.882 -54.790 1.00 59.03 301 GLN D C 1
ATOM 10218 O O . GLN D 1 301 ? -45.528 -5.258 -55.027 1.00 59.33 301 GLN D O 1
ATOM 10224 N N . ALA D 1 302 ? -43.497 -5.395 -54.050 1.00 57.92 302 ALA D N 1
ATOM 10225 C CA . ALA D 1 302 ? -43.534 -4.058 -53.452 1.00 56.90 302 ALA D CA 1
ATOM 10226 C C . ALA D 1 302 ? -43.713 -2.967 -54.503 1.00 56.96 302 ALA D C 1
ATOM 10227 O O . ALA D 1 302 ? -44.481 -2.026 -54.303 1.00 56.36 302 ALA D O 1
ATOM 10229 N N . ALA D 1 303 ? -42.993 -3.097 -55.614 1.00 57.45 303 ALA D N 1
ATOM 10230 C CA . ALA D 1 303 ? -43.108 -2.161 -56.731 1.00 57.86 303 ALA D CA 1
ATOM 10231 C C . ALA D 1 303 ? -44.531 -2.125 -57.286 1.00 58.40 303 ALA D C 1
ATOM 10232 O O . ALA D 1 303 ? -45.023 -1.061 -57.661 1.00 58.80 303 ALA D O 1
ATOM 10234 N N . LYS D 1 304 ? -45.185 -3.285 -57.334 1.00 58.98 304 LYS D N 1
ATOM 10235 C CA . LYS D 1 304 ? -46.569 -3.372 -57.806 1.00 59.88 304 LYS D CA 1
ATOM 10236 C C . LYS D 1 304 ? -47.550 -2.690 -56.848 1.00 59.55 304 LYS D C 1
ATOM 10237 O O . LYS D 1 304 ? -48.531 -2.095 -57.295 1.00 60.22 304 LYS D O 1
ATOM 10243 N N . LEU D 1 305 ? -47.287 -2.775 -55.543 1.00 59.05 305 LEU D N 1
ATOM 10244 C CA . LEU D 1 305 ? -48.116 -2.085 -54.543 1.00 58.73 305 LEU D CA 1
ATOM 10245 C C . LEU D 1 305 ? -48.078 -0.573 -54.748 1.00 58.55 305 LEU D C 1
ATOM 10246 O O . LEU D 1 305 ? -49.120 0.079 -54.764 1.00 58.98 305 LEU D O 1
ATOM 10251 N N . GLU D 1 306 ? -46.873 -0.029 -54.899 1.00 58.94 306 GLU D N 1
ATOM 10252 C CA . GLU D 1 306 ? -46.682 1.392 -55.200 1.00 59.44 306 GLU D CA 1
ATOM 10253 C C . GLU D 1 306 ? -47.389 1.772 -56.497 1.00 60.57 306 GLU D C 1
ATOM 10254 O O . GLU D 1 306 ? -48.066 2.800 -56.566 1.00 60.70 306 GLU D O 1
ATOM 10260 N N . GLN D 1 307 ? -47.220 0.939 -57.520 1.00 61.86 307 GLN D N 1
ATOM 10261 C CA . GLN D 1 307 ? -47.838 1.171 -58.823 1.00 63.42 307 GLN D CA 1
ATOM 10262 C C . GLN D 1 307 ? -49.362 1.174 -58.716 1.00 63.26 307 GLN D C 1
ATOM 10263 O O . GLN D 1 307 ? -50.027 2.012 -59.324 1.00 63.71 307 GLN D O 1
ATOM 10269 N N . ALA D 1 308 ? -49.903 0.237 -57.939 1.00 62.44 308 ALA D N 1
ATOM 10270 C CA . ALA D 1 308 ? -51.348 0.140 -57.733 1.00 62.27 308 ALA D CA 1
ATOM 10271 C C . ALA D 1 308 ? -51.922 1.411 -57.109 1.00 61.55 308 ALA D C 1
ATOM 10272 O O . ALA D 1 308 ? -52.937 1.926 -57.580 1.00 61.49 308 ALA D O 1
ATOM 10274 N N . TRP D 1 309 ? -51.266 1.922 -56.066 1.00 60.30 309 TRP D N 1
ATOM 10275 C CA . TRP D 1 309 ? -51.754 3.119 -55.369 1.00 59.72 309 TRP D CA 1
ATOM 10276 C C . TRP D 1 309 ? -51.660 4.374 -56.243 1.00 60.28 309 TRP D C 1
ATOM 10277 O O . TRP D 1 309 ? -52.511 5.260 -56.148 1.00 60.71 309 TRP D O 1
ATOM 10288 N N . ASN D 1 310 ? -50.631 4.449 -57.086 1.00 60.48 310 ASN D N 1
ATOM 10289 C CA . ASN D 1 310 ? -50.508 5.546 -58.050 1.00 60.59 310 ASN D CA 1
ATOM 10290 C C . ASN D 1 310 ? -51.557 5.463 -59.161 1.00 61.67 310 ASN D C 1
ATOM 10291 O O . ASN D 1 310 ? -52.060 6.493 -59.616 1.00 62.29 310 ASN D O 1
ATOM 10296 N N . ILE D 1 311 ? -51.880 4.245 -59.597 1.00 62.04 311 ILE D N 1
ATOM 10297 C CA . ILE D 1 311 ? -52.954 4.033 -60.573 1.00 63.05 311 ILE D CA 1
ATOM 10298 C C . ILE D 1 311 ? -54.298 4.461 -59.985 1.00 62.78 311 ILE D C 1
ATOM 10299 O O . ILE D 1 311 ? -55.098 5.103 -60.663 1.00 62.64 311 ILE D O 1
ATOM 10304 N N . PHE D 1 312 ? -54.532 4.104 -58.724 1.00 62.95 312 PHE D N 1
ATOM 10305 C CA . PHE D 1 312 ? -55.769 4.457 -58.023 1.00 63.54 312 PHE D CA 1
ATOM 10306 C C . PHE D 1 312 ? -55.952 5.973 -57.942 1.00 63.88 312 PHE D C 1
ATOM 10307 O O . PHE D 1 312 ? -57.028 6.490 -58.243 1.00 64.00 312 PHE D O 1
ATOM 10315 N N . ALA D 1 313 ? -54.897 6.674 -57.534 1.00 64.14 313 ALA D N 1
ATOM 10316 C CA . ALA D 1 313 ? -54.922 8.134 -57.432 1.00 64.72 313 ALA D CA 1
ATOM 10317 C C . ALA D 1 313 ? -55.109 8.794 -58.798 1.00 66.75 313 ALA D C 1
ATOM 10318 O O . ALA D 1 313 ? -55.837 9.778 -58.918 1.00 67.39 313 ALA D O 1
ATOM 10320 N N . LYS D 1 314 ? -54.447 8.250 -59.818 1.00 68.62 314 LYS D N 1
ATOM 10321 C CA . LYS D 1 314 ? -54.581 8.738 -61.193 1.00 70.50 314 LYS D CA 1
ATOM 10322 C C . LYS D 1 314 ? -56.006 8.529 -61.703 1.00 70.78 314 LYS D C 1
ATOM 10323 O O . LYS D 1 314 ? -56.564 9.394 -62.380 1.00 71.69 314 LYS D O 1
ATOM 10329 N N . GLN D 1 315 ? -56.585 7.380 -61.364 1.00 70.19 315 GLN D N 1
ATOM 10330 C CA . GLN D 1 315 ? -57.927 7.014 -61.813 1.00 70.64 315 GLN D CA 1
ATOM 10331 C C . GLN D 1 315 ? -58.998 7.916 -61.196 1.00 70.27 315 GLN D C 1
ATOM 10332 O O . GLN D 1 315 ? -59.946 8.314 -61.875 1.00 71.23 315 GLN D O 1
ATOM 10338 N N . LEU D 1 316 ? -58.838 8.237 -59.914 1.00 69.19 316 LEU D N 1
ATOM 10339 C CA . LEU D 1 316 ? -59.770 9.120 -59.212 1.00 69.14 316 LEU D CA 1
ATOM 10340 C C . LEU D 1 316 ? -59.571 10.588 -59.587 1.00 70.17 316 LEU D C 1
ATOM 10341 O O . LEU D 1 316 ? -60.536 11.352 -59.635 1.00 70.47 316 LEU D O 1
ATOM 10346 N N . GLN D 1 317 ? -58.324 10.980 -59.840 1.00 71.30 317 GLN D N 1
ATOM 10347 C CA . GLN D 1 317 ? -58.021 12.345 -60.273 1.00 73.09 317 GLN D CA 1
ATOM 10348 C C . GLN D 1 317 ? -58.718 12.659 -61.598 1.00 75.97 317 GLN D C 1
ATOM 10349 O O . GLN D 1 317 ? -59.298 13.734 -61.756 1.00 76.46 317 GLN D O 1
ATOM 10355 N N . ASN D 1 318 ? -58.665 11.716 -62.538 1.00 78.71 318 ASN D N 1
ATOM 10356 C CA . ASN D 1 318 ? -59.326 11.869 -63.838 1.00 81.40 318 ASN D CA 1
ATOM 10357 C C . ASN D 1 318 ? -60.848 11.980 -63.733 1.00 83.20 318 ASN D C 1
ATOM 10358 O O . ASN D 1 318 ? -61.485 12.615 -64.576 1.00 84.19 318 ASN D O 1
ATOM 10363 N N . THR D 1 319 ? -61.423 11.360 -62.705 1.00 84.40 319 THR D N 1
ATOM 10364 C CA . THR D 1 319 ? -62.867 11.408 -62.478 1.00 86.04 319 THR D CA 1
ATOM 10365 C C . THR D 1 319 ? -63.330 12.796 -62.030 1.00 86.44 319 THR D C 1
ATOM 10366 O O . THR D 1 319 ? -64.403 13.248 -62.432 1.00 87.58 319 THR D O 1
ATOM 10370 N N . ILE D 1 320 ? -62.520 13.468 -61.211 1.00 86.78 320 ILE D N 1
ATOM 10371 C CA . ILE D 1 320 ? -62.882 14.789 -60.672 1.00 88.04 320 ILE D CA 1
ATOM 10372 C C . ILE D 1 320 ? -62.389 15.977 -61.507 1.00 89.93 320 ILE D C 1
ATOM 10373 O O . ILE D 1 320 ? -62.673 17.126 -61.164 1.00 89.41 320 ILE D O 1
ATOM 10378 N N . ASP D 1 321 ? -61.655 15.711 -62.587 1.00 93.16 321 ASP D N 1
ATOM 10379 C CA . ASP D 1 321 ? -61.169 16.781 -63.465 1.00 95.85 321 ASP D CA 1
ATOM 10380 C C . ASP D 1 321 ? -62.313 17.376 -64.284 1.00 97.99 321 ASP D C 1
ATOM 10381 O O . ASP D 1 321 ? -62.637 18.556 -64.140 1.00 98.49 321 ASP D O 1
ATOM 10386 N N . GLY D 1 322 ? -62.923 16.553 -65.133 1.00 99.86 322 GLY D N 1
ATOM 10387 C CA . GLY D 1 322 ? -64.018 16.996 -65.994 1.00 101.81 322 GLY D CA 1
ATOM 10388 C C . GLY D 1 322 ? -65.369 16.907 -65.307 1.00 102.43 322 GLY D C 1
ATOM 10389 O O . GLY D 1 322 ? -65.489 17.189 -64.113 1.00 100.96 322 GLY D O 1
ATOM 10390 N N . LYS D 1 323 ? -66.387 16.517 -66.071 1.00 104.83 323 LYS D N 1
ATOM 10391 C CA . LYS D 1 323 ? -67.740 16.348 -65.543 1.00 105.70 323 LYS D CA 1
ATOM 10392 C C . LYS D 1 323 ? -67.819 15.049 -64.744 1.00 105.80 323 LYS D C 1
ATOM 10393 O O . LYS D 1 323 ? -67.157 14.066 -65.083 1.00 105.60 323 LYS D O 1
ATOM 10399 N N . ILE D 1 324 ? -68.638 15.048 -63.694 1.00 106.34 324 ILE D N 1
ATOM 10400 C CA . ILE D 1 324 ? -68.732 13.908 -62.781 1.00 106.23 324 ILE D CA 1
ATOM 10401 C C . ILE D 1 324 ? -69.911 13.008 -63.149 1.00 107.95 324 ILE D C 1
ATOM 10402 O O . ILE D 1 324 ? -71.063 13.443 -63.117 1.00 109.07 324 ILE D O 1
ATOM 10407 N N . ASP D 1 325 ? -69.614 11.761 -63.506 1.00 109.05 325 ASP D N 1
ATOM 10408 C CA . ASP D 1 325 ? -70.640 10.738 -63.692 1.00 110.98 325 ASP D CA 1
ATOM 10409 C C . ASP D 1 325 ? -70.617 9.827 -62.469 1.00 111.50 325 ASP D C 1
ATOM 10410 O O . ASP D 1 325 ? -69.547 9.406 -62.027 1.00 111.27 325 ASP D O 1
ATOM 10415 N N . GLN D 1 326 ? -71.794 9.531 -61.924 1.00 113.32 326 GLN D N 1
ATOM 10416 C CA . GLN D 1 326 ? -71.902 8.754 -60.689 1.00 113.63 326 GLN D CA 1
ATOM 10417 C C . GLN D 1 326 ? -71.411 7.327 -60.881 1.00 114.59 326 GLN D C 1
ATOM 10418 O O . GLN D 1 326 ? -70.543 6.859 -60.144 1.00 114.27 326 GLN D O 1
ATOM 10424 N N . GLN D 1 327 ? -71.962 6.649 -61.883 1.00 116.86 327 GLN D N 1
ATOM 10425 C CA . GLN D 1 327 ? -71.635 5.244 -62.146 1.00 118.57 327 GLN D CA 1
ATOM 10426 C C . GLN D 1 327 ? -70.180 5.019 -62.582 1.00 117.57 327 GLN D C 1
ATOM 10427 O O . GLN D 1 327 ? -69.681 3.896 -62.505 1.00 118.63 327 GLN D O 1
ATOM 10433 N N . ASP D 1 328 ? -69.509 6.078 -63.036 1.00 115.67 328 ASP D N 1
ATOM 10434 C CA . ASP D 1 328 ? -68.064 6.030 -63.272 1.00 113.33 328 ASP D CA 1
ATOM 10435 C C . ASP D 1 328 ? -67.309 6.030 -61.943 1.00 108.98 328 ASP D C 1
ATOM 10436 O O . ASP D 1 328 ? -66.394 5.231 -61.747 1.00 107.79 328 ASP D O 1
ATOM 10441 N N . LEU D 1 329 ? -67.705 6.920 -61.034 1.00 105.39 329 LEU D N 1
ATOM 10442 C CA . LEU D 1 329 ? -67.051 7.054 -59.729 1.00 102.61 329 LEU D CA 1
ATOM 10443 C C . LEU D 1 329 ? -67.340 5.876 -58.796 1.00 101.92 329 LEU D C 1
ATOM 10444 O O . LEU D 1 329 ? -66.439 5.397 -58.106 1.00 100.88 329 LEU D O 1
ATOM 10449 N N . THR D 1 330 ? -68.594 5.426 -58.767 1.00 101.90 330 THR D N 1
ATOM 10450 C CA . THR D 1 330 ? -69.006 4.333 -57.879 1.00 101.54 330 THR D CA 1
ATOM 10451 C C . THR D 1 330 ? -68.346 3.013 -58.273 1.00 101.35 330 THR D C 1
ATOM 10452 O O . THR D 1 330 ? -67.931 2.236 -57.412 1.00 100.83 330 THR D O 1
ATOM 10456 N N . LYS D 1 331 ? -68.265 2.768 -59.579 1.00 101.38 331 LYS D N 1
ATOM 10457 C CA . LYS D 1 331 ? -67.625 1.567 -60.110 1.00 102.26 331 LYS D CA 1
ATOM 10458 C C . LYS D 1 331 ? -66.132 1.550 -59.786 1.00 99.52 331 LYS D C 1
ATOM 10459 O O . LYS D 1 331 ? -65.603 0.526 -59.351 1.00 99.37 331 LYS D O 1
ATOM 10465 N N . ILE D 1 332 ? -65.463 2.682 -60.002 1.00 96.69 332 ILE D N 1
ATOM 10466 C CA . ILE D 1 332 ? -64.027 2.809 -59.734 1.00 94.10 332 ILE D CA 1
ATOM 10467 C C . ILE D 1 332 ? -63.704 2.507 -58.270 1.00 92.34 332 ILE D C 1
ATOM 10468 O O . ILE D 1 332 ? -62.789 1.736 -57.985 1.00 92.17 332 ILE D O 1
ATOM 10473 N N . ILE D 1 333 ? -64.460 3.107 -57.354 1.00 91.13 333 ILE D N 1
ATOM 10474 C CA . ILE D 1 333 ? -64.230 2.916 -55.920 1.00 90.69 333 ILE D CA 1
ATOM 10475 C C . ILE D 1 333 ? -64.396 1.450 -55.521 1.00 92.03 333 ILE D C 1
ATOM 10476 O O . ILE D 1 333 ? -63.552 0.901 -54.813 1.00 92.07 333 ILE D O 1
ATOM 10481 N N . HIS D 1 334 ? -65.475 0.821 -55.982 1.00 93.66 334 HIS D N 1
ATOM 10482 C CA . HIS D 1 334 ? -65.737 -0.588 -55.667 1.00 94.80 334 HIS D CA 1
ATOM 10483 C C . HIS D 1 334 ? -64.793 -1.550 -56.397 1.00 93.33 334 HIS D C 1
ATOM 10484 O O . HIS D 1 334 ? -64.558 -2.661 -55.920 1.00 94.23 334 HIS D O 1
ATOM 10491 N N . LYS D 1 335 ? -64.254 -1.130 -57.541 1.00 91.16 335 LYS D N 1
ATOM 10492 C CA . LYS D 1 335 ? -63.224 -1.912 -58.231 1.00 89.51 335 LYS D CA 1
ATOM 10493 C C . LYS D 1 335 ? -61.900 -1.826 -57.467 1.00 86.16 335 LYS D C 1
ATOM 10494 O O . LYS D 1 335 ? -61.122 -2.782 -57.452 1.00 85.88 335 LYS D O 1
ATOM 10500 N N . GLN D 1 336 ? -61.651 -0.677 -56.839 1.00 82.76 336 GLN D N 1
ATOM 10501 C CA . GLN D 1 336 ? -60.477 -0.497 -55.984 1.00 79.82 336 GLN D CA 1
ATOM 10502 C C . GLN D 1 336 ? -60.619 -1.270 -54.674 1.00 79.26 336 GLN D C 1
ATOM 10503 O O . GLN D 1 336 ? -59.658 -1.875 -54.205 1.00 78.61 336 GLN D O 1
ATOM 10509 N N . LEU D 1 337 ? -61.812 -1.246 -54.085 1.00 79.43 337 LEU D N 1
ATOM 10510 C CA . LEU D 1 337 ? -62.063 -1.976 -52.839 1.00 79.37 337 LEU D CA 1
ATOM 10511 C C . LEU D 1 337 ? -61.989 -3.489 -53.045 1.00 80.07 337 LEU D C 1
ATOM 10512 O O . LEU D 1 337 ? -61.512 -4.210 -52.170 1.00 79.95 337 LEU D O 1
ATOM 10517 N N . ASP D 1 338 ? -62.456 -3.963 -54.199 1.00 80.90 338 ASP D N 1
ATOM 10518 C CA . ASP D 1 338 ? -62.308 -5.377 -54.565 1.00 82.17 338 ASP D CA 1
ATOM 10519 C C . ASP D 1 338 ? -60.836 -5.772 -54.657 1.00 80.82 338 ASP D C 1
ATOM 10520 O O . ASP D 1 338 ? -60.465 -6.891 -54.301 1.00 81.02 338 ASP D O 1
ATOM 10525 N N . PHE D 1 339 ? -60.009 -4.849 -55.141 1.00 79.95 339 PHE D N 1
ATOM 10526 C CA . PHE D 1 339 ? -58.562 -5.039 -55.190 1.00 78.56 339 PHE D CA 1
ATOM 10527 C C . PHE D 1 339 ? -57.978 -5.107 -53.779 1.00 78.15 339 PHE D C 1
ATOM 10528 O O . PHE D 1 339 ? -57.113 -5.939 -53.503 1.00 78.16 339 PHE D O 1
ATOM 10536 N N . LEU D 1 340 ? -58.455 -4.233 -52.893 1.00 78.17 340 LEU D N 1
ATOM 10537 C CA . LEU D 1 340 ? -58.012 -4.230 -51.496 1.00 78.03 340 LEU D CA 1
ATOM 10538 C C . LEU D 1 340 ? -58.487 -5.475 -50.743 1.00 79.67 340 LEU D C 1
ATOM 10539 O O . LEU D 1 340 ? -57.747 -6.027 -49.927 1.00 79.27 340 LEU D O 1
ATOM 10544 N N . ASP D 1 341 ? -59.717 -5.908 -51.019 1.00 81.89 341 ASP D N 1
ATOM 10545 C CA . ASP D 1 341 ? -60.271 -7.121 -50.407 1.00 83.62 341 ASP D CA 1
ATOM 10546 C C . ASP D 1 341 ? -59.499 -8.374 -50.818 1.00 84.36 341 ASP D C 1
ATOM 10547 O O . ASP D 1 341 ? -59.379 -9.312 -50.030 1.00 85.38 341 ASP D O 1
ATOM 10552 N N . ASP D 1 342 ? -58.985 -8.389 -52.048 1.00 84.54 342 ASP D N 1
ATOM 10553 C CA . ASP D 1 342 ? -58.139 -9.487 -52.520 1.00 85.52 342 ASP D CA 1
ATOM 10554 C C . ASP D 1 342 ? -56.825 -9.537 -51.738 1.00 83.69 342 ASP D C 1
ATOM 10555 O O . ASP D 1 342 ? -56.384 -10.612 -51.334 1.00 84.06 342 ASP D O 1
ATOM 10560 N N . LEU D 1 343 ? -56.207 -8.375 -51.529 1.00 81.33 343 LEU D N 1
ATOM 10561 C CA . LEU D 1 343 ? -54.977 -8.284 -50.740 1.00 79.24 343 LEU D CA 1
ATOM 10562 C C . LEU D 1 343 ? -55.229 -8.649 -49.277 1.00 79.02 343 LEU D C 1
ATOM 10563 O O . LEU D 1 343 ? -54.428 -9.355 -48.664 1.00 78.89 343 LEU D O 1
ATOM 10568 N N . ALA D 1 344 ? -56.341 -8.165 -48.727 1.00 78.98 344 ALA D N 1
ATOM 10569 C CA . ALA D 1 344 ? -56.730 -8.476 -47.350 1.00 79.24 344 ALA D CA 1
ATOM 10570 C C . ALA D 1 344 ? -57.024 -9.966 -47.169 1.00 80.57 344 ALA D C 1
ATOM 10571 O O . ALA D 1 344 ? -56.718 -10.542 -46.124 1.00 80.29 344 ALA D O 1
ATOM 10573 N N . LEU D 1 345 ? -57.620 -10.579 -48.191 1.00 81.68 345 LEU D N 1
ATOM 10574 C CA . LEU D 1 345 ? -57.907 -12.014 -48.183 1.00 83.06 345 LEU D CA 1
ATOM 10575 C C . LEU D 1 345 ? -56.622 -12.841 -48.164 1.00 82.40 345 LEU D C 1
ATOM 10576 O O . LEU D 1 345 ? -56.551 -13.869 -47.490 1.00 83.75 345 LEU D O 1
ATOM 10581 N N . GLN D 1 346 ? -55.615 -12.391 -48.912 1.00 80.64 346 GLN D N 1
ATOM 10582 C CA . GLN D 1 346 ? -54.319 -13.067 -48.947 1.00 79.78 346 GLN D CA 1
ATOM 10583 C C . GLN D 1 346 ? -53.622 -13.032 -47.587 1.00 79.52 346 GLN D C 1
ATOM 10584 O O . GLN D 1 346 ? -53.030 -14.027 -47.168 1.00 79.72 346 GLN D O 1
ATOM 10590 N N . TYR D 1 347 ? -53.692 -11.888 -46.908 1.00 79.23 347 TYR D N 1
ATOM 10591 C CA . TYR D 1 347 ? -53.108 -11.741 -45.570 1.00 79.45 347 TYR D CA 1
ATOM 10592 C C . TYR D 1 347 ? -53.832 -12.587 -44.520 1.00 82.21 347 TYR D C 1
ATOM 10593 O O . TYR D 1 347 ? -53.202 -13.126 -43.609 1.00 81.66 347 TYR D O 1
ATOM 10602 N N . HIS D 1 348 ? -55.151 -12.698 -44.656 1.00 86.02 348 HIS D N 1
ATOM 10603 C CA . HIS D 1 348 ? -55.981 -13.422 -43.692 1.00 89.34 348 HIS D CA 1
ATOM 10604 C C . HIS D 1 348 ? -55.726 -14.931 -43.704 1.00 91.28 348 HIS D C 1
ATOM 10605 O O . HIS D 1 348 ? -55.746 -15.571 -42.652 1.00 93.29 348 HIS D O 1
ATOM 10612 N N . SER D 1 349 ? -55.489 -15.488 -44.890 1.00 91.97 349 SER D N 1
ATOM 10613 C CA . SER D 1 349 ? -55.289 -16.930 -45.051 1.00 93.72 349 SER D CA 1
ATOM 10614 C C . SER D 1 349 ? -53.830 -17.279 -45.363 1.00 92.53 349 SER D C 1
ATOM 10615 O O . SER D 1 349 ? -53.555 -18.242 -46.081 1.00 93.43 349 SER D O 1
ATOM 10618 N N . MET D 1 350 ? -52.902 -16.506 -44.803 1.00 91.14 350 MET D N 1
ATOM 10619 C CA . MET D 1 350 ? -51.479 -16.668 -45.094 1.00 89.45 350 MET D CA 1
ATOM 10620 C C . MET D 1 350 ? -50.826 -17.660 -44.135 1.00 90.32 350 MET D C 1
ATOM 10621 O O . MET D 1 350 ? -50.900 -17.493 -42.917 1.00 90.40 350 MET D O 1
ATOM 10626 N N . LEU D 1 351 ? -50.194 -18.690 -44.696 1.00 91.41 351 LEU D N 1
ATOM 10627 C CA . LEU D 1 351 ? -49.371 -19.621 -43.927 1.00 92.18 351 LEU D CA 1
ATOM 10628 C C . LEU D 1 351 ? -47.926 -19.512 -44.403 1.00 91.82 351 LEU D C 1
ATOM 10629 O O . LEU D 1 351 ? -47.564 -20.077 -45.437 1.00 92.04 351 LEU D O 1
ATOM 10634 N N . LEU D 1 352 ? -47.108 -18.773 -43.655 1.00 92.35 352 LEU D N 1
ATOM 10635 C CA . LEU D 1 352 ? -45.683 -18.642 -43.963 1.00 92.43 352 LEU D CA 1
ATOM 10636 C C . LEU D 1 352 ? -44.904 -19.844 -43.438 1.00 94.32 352 LEU D C 1
ATOM 10637 O O . LEU D 1 352 ? -45.403 -20.606 -42.608 1.00 95.71 352 LEU D O 1
ATOM 10642 N N . SER D 1 353 ? -43.678 -20.003 -43.933 1.00 95.50 353 SER D N 1
ATOM 10643 C CA . SER D 1 353 ? -42.796 -21.094 -43.522 1.00 97.42 353 SER D CA 1
ATOM 10644 C C . SER D 1 353 ? -41.367 -20.580 -43.352 1.00 97.39 353 SER D C 1
ATOM 10645 O O . SER D 1 353 ? -40.399 -21.185 -43.815 1.00 98.06 353 SER D O 1
#

Solvent-accessible surface area: 69186 Å² total; per-residue (Å²): 135,125,31,18,152,6,69,0,96,47,1,3,34,2,10,80,19,0,27,113,10,3,47,72,3,93,3,68,45,110,8,14,56,16,25,0,30,30,0,2,9,17,0,30,22,0,14,44,11,0,78,58,2,2,28,87,0,10,23,22,0,52,98,7,36,37,74,101,12,26,115,46,1,38,96,15,45,97,94,31,130,77,141,38,114,114,92,121,30,72,87,79,36,87,121,38,38,50,98,46,25,130,63,0,57,135,30,0,102,20,4,10,98,27,0,93,113,10,1,88,52,3,35,53,32,32,41,44,0,48,81,16,70,2,71,124,106,4,119,66,32,20,138,94,24,87,102,60,59,55,95,2,84,62,55,22,62,111,36,72,159,68,43,56,120,20,50,74,20,42,44,81,0,18,99,0,9,67,12,8,65,119,54,83,1,26,86,123,47,148,92,106,11,6,98,71,71,50,1,60,175,27,150,44,58,112,100,92,49,84,111,0,36,79,16,5,110,66,0,25,122,30,0,60,166,42,50,60,21,164,92,153,39,4,70,36,76,46,2,19,66,0,32,55,96,4,50,127,120,20,42,53,15,59,51,48,5,35,12,17,98,32,23,30,148,21,0,81,78,64,22,53,0,5,88,27,0,25,67,0,28,128,26,20,70,47,0,30,104,22,0,47,72,0,46,97,0,0,59,38,0,0,129,25,0,65,91,15,11,90,50,179,15,85,20,126,65,0,48,116,11,1,91,81,0,5,94,24,0,54,61,1,29,113,41,31,119,68,31,136,69,118,197,73,127,19,13,124,11,65,0,99,51,0,2,35,2,10,94,23,0,32,125,8,4,48,88,4,100,2,64,38,131,9,14,62,16,30,0,30,22,0,1,15,20,0,37,18,0,17,42,9,0,89,53,1,3,30,82,0,8,32,17,2,62,114,32,80,129,185,78,81,133,39,111,70,76,64,133,56,2,100,23,9,10,104,26,0,104,129,11,0,97,55,2,36,54,34,25,44,36,0,50,71,13,76,3,66,128,94,0,128,69,29,32,130,78,23,86,91,60,60,59,87,1,80,60,60,19,63,95,30,85,147,68,54,55,109,17,55,76,16,65,68,72,0,37,91,0,14,80,16,16,87,129,43,92,1,18,84,120,47,120,70,88,9,11,83,72,62,29,0,63,160,16,148,74,59,117,96,93,46,106,116,1,45,93,10,4,102,57,0,27,101,30,0,70,170,28,45,56,30,172,57,160,22,1,68,36,58,44,1,14,71,0,28,53,91,2,37,121,114,25,46,54,18,58,54,49,9,23,7,17,116,38,22,33,150,24,0,74,89,57,15,50,2,2,98,26,0,47,65,0,25,133,23,23,76,48,0,36,107,20,0,47,55,0,48,84,0,0,55,41,0,0,124,34,1,53,90,30,12,100,35,199,80,64,164,147,68,21,69,122,14,10,94,79,0,9,80,21,0,33,67,0,27,117,40,27,106,80,25,154,70,119,133,121,35,19,156,13,70,0,93,47,1,3,37,2,11,96,22,0,28,118,8,4,53,88,6,110,3,66,39,118,10,12,52,18,30,0,25,24,0,1,15,18,0,39,19,0,22,43,11,1,80,57,4,3,21,89,1,10,15,26,0,55,81,7,31,19,73,84,13,22,136,45,0,42,92,15,59,88,125,97,203,159,111,59,101,138,31,31,62,75,45,24,119,66,1,65,137,29,0,92,23,4,10,99,26,0,88,124,18,1,78,67,5,36,52,33,34,45,41,0,50,80,14,77,1,76,125,99,2,131,56,32,20,124,94,30,85,101,50,63,55,81,3,83,64,64,21,57,105,30,74,160,64,49,58,112,25,51,72,11,46,50,72,0,19,93,0,20,76,10,9,87,121,76,74,2,29,73,93,62,169,96,103,17,14,106,91,96,23,6,90,166,145,136,108,121,54,108,96,4,55,100,12,8,97,56,0,24,101,39,0,58,163,35,51,60,42,182,95,152,43,6,69,45,78,52,2,15,61,0,30,59,98,3,49,117,110,19,45,60,18,47,57,52,6,34,10,18,106,38,28,33,148,22,0,74,89,59,23,53,2,3,92,20,1,42,69,0,25,132,23,20,74,46,0,31,110,20,0,50,72,0,44,92,0,1,51,43,0,0,134,20,0,66,89,17,9,92,52,169,10,84,14,104,60,0,41,118,10,0,110,81,0,11,92,24,0,50,72,1,29,108,38,32,139,74,30,145,65,123,130,126,33,23,143,5,64,0,99,46,0,3,39,2,10,102,21,0,36,117,7,6,52,82,12,108,2,68,36,120,6,10,62,15,28,0,24,26,0,2,22,19,0,37,20,0,16,38,10,0,84,60,2,2,29,86,0,11,29,24,1,48,99,5,28,38,59,78,10,22,124,56,3,62,149,44,117,190,114,173,92,104,73,118,110,38,53,45,92,48,29,116,63,0,58,128,39,0,88,22,5,10,106,26,0,85,118,16,1,79,56,3,36,54,41,30,42,39,0,51,75,14,76,3,83,126,92,3,141,55,32,31,130,75,15,92,99,53,67,56,94,1,81,62,55,25,57,121,33,74,163,69,46,53,127,21,47,78,23,41,57,83,0,29,97,0,14,63,9,12,80,133,47,89,3,28,82,121,45,156,83,108,10,6,100,62,70,48,0,65,173,26,148,49,58,117,110,89,39,79,106,2,42,90,16,5,111,81,0,25,109,28,0,58,168,33,52,64,27,141,106,153,38,5,71,42,83,43,2,15,65,0,31,56,98,3,46,123,104,20,36,58,20,56,40,50,4,26,9,13,108,32,19,27,125,18,0,81,74,60,21,48,1,3,97,22,0,50,67,0,26,135,24,19,74,48,0,28,108,19,0,47,67,0,47,95,0,0,55,36,0,0,128,23,0,58,94,15,6,94,49,185,17,70,24,141,68,0,34,128,16,0,82,85,0,4,98,22,0,61,67,2,27,113,38,28,101,70,30,138,63,114

B-factor: mean 86.07, std 21.6, range [30.0, 164.75]

Organism: NCBI:txid1851568